Protein AF-K5VUB7-F1 (afdb_monomer_lite)

Secondary structure (DSSP, 8-state):
-------TTSHHHHHHHHHHHHHHHHHHHHHHHHHHHHHHHHHHHHHHHHHHHHHHHHHHHHHHHHHHHHS---S--HHHHHHHHHHHHHHHHHHHHHHHHHHHHHHHHHHHHHHHHHHHHHHHHHHHHHHHHHHHHHHHHHHHHHHHHHHHHHHHHHHHHHHHHHHHHHHHHHHHHH------------------------SSHHHHHHHHHHHHHHHHHHHHHHHHHHHHHHHHHHHHHHHHHHHHHHHHHHHHHHHHHHHHHHHHHHHHHHHHHHHHHHHHHHHHHHHHHHHHHHHHHHHHHHHHHHHHHHHHHHHHHHHHHHHHHHHHHHHHHHHHHHHHHHHHHHHHHHHHHHHHHHHHHHHHHHHHHHHHHHHHHHHHHHHHHT--S-HHHHHHHHHHHHHHHHHHHHHHHHS---STT-HHHHHHHHHHHHHHHHHHHHHHHHHHHHHHHHHHHHS-----TTSSHHHHTTTTTS--------PPPPPPPPP--------PPPP-----THHHHHHHHHHHHHHHTTTTHHHHHHHHHHHHHHHHHHHHHHHS-TTSHHHHHHHHHHHHHHHHHHHHHHHHHHHHHHHHHHHHHHHHHHHSTTS---HHHHHHHHHHHHHHHTT-SHHHHHHHHHHHHHHHHHHHHHHHHHHHHHHHHHHHHHHTS-PPPP------------S--------------------------------------------------PPPTTGGGT-SSPPPP----------------------PPPPPPPPP---------------------------------------------------------

Organism: Phanerochaete carnosa (strain HHB-10118-sp) (NCBI:txid650164)

Sequence (845 aa):
MSDLQIGEDHPLSLELASLRATVASYQHEAHAAAVKLQRHSLDTSRSLEQTNTLRQENARLREEIAVLKAHPDVAPHPAALQVQELTLALRRLSEKLTSTEDILLLRTTELTHARSDLHTAQLDSEAAHTLTVQAYIQIDHERQKQRELERRIRSAEEERRLADLVVQEYADLVRNLEGRNTKVSPSPLPLATRGSATDSSTTLINGLAEGKLGLHKLLVEHHAETEKLAAHATKLSDENEFLKTQLDVERKRSEADRESLAKLLLELDKCRLDDSTATKMVSRYMKFSQSTIDSLQQAMENTKTRHAATLATFNVQADHLQKALSAERRQAEKLRNTLDELSEDINREAYGRRREVALRLAFLSREESLAENLRRWLHRSRESMDRSLAGIPEQESRIRDASDRLLRDAESLLDSLNGQPNVDDSPASVARLVAAQDAVRCMAKELHEETEKRLQLQCQLAEPNDTAPILSDVALSLQETVISVSVLTLPKPPAEPSEPSALLFGPAHNPPLVATPSAGNKQALLEELSKVKFRYQELQKSFRDCNVTLKDLKKDAGSLSPTFDMSGVIRTAIDRLDDYNEDARVELEIQVADEERILIGYETLLSVAGALDEDMEESKLQEDIRAFIDGSNRAVTRAMTQFPRKLDDLQHDIASIKKALHEISTDADDAARPTTPPKHGAGWSSWTAGILGSGGASRPVSPAPSFGAVMTSPRQRQSSFSFTRRPSTLLDARSRSPSDDGPDPFASLGLRIPMPVHAMPTPALPKTGTFLSPMSMGTPLRPGPKPRASSASLFSLGLGARSSTFSFVAQSPRSPSKSALWKEEGSKDANPGRESLEESSSDIE

Foldseek 3Di:
DDDPCPDCPHPVNVVVVVVVVVVVVVVVVVVVVVVVVVVVVVVVVVVVVVVVVVVVLVVLVVVLVVLCVVLDQPPPDVVNVVVVVVVVVVVVVVVVVVVVVVVVVVVVVVVVVVVVVVVVVVVVVVVVVVVVVVVVVVVVVVVVVVVVVVVVVVVVVVVVVVVVVVVVVVVVVVVVVVPDDDDDDDDDDDDDDDDDDDDDDPDCVVVVVVVVVVVVVVVVVVVVVVVVVVVVVVVVVVVVVVVVVVVVVVVVVVVVVVVVVVVVVVVVVVVVVVVVVVVVVVVVVVVVVVVVVVSVVSSVVSVVSSVVSVVVSVVVVVVVVVVVVVVVVVVVVVVVVVVVVVVVVVVVVVVVVVVVVVVVVLVVVLVVVLVVLVVVLVVLLVVLVVVLVPDPDVRVVSVVVSVVVSVVSVVVSVCSNPDDPPQPPDCVVNVVVVVVVVVVVVVVVVVVVVVVVVVVVVVVVVPPPPVPPPPVVVVVVVVVPPPPPPDPDDDDDDDDDDDDDDDDPDPDDDDDDDDDPVLVLLVVLLVLLVVVLCVCVVLLVLLVVLLVLLVVLLVLLVPDDPPDPVSVVLNLLSVVLNVLSVVLNVVSVVVSVVSVVVSVVLNCCSPDDPSDPDPVVVVVSSVVSVCSSVLVPPVSVCNVVPSVVSSVLSVLLSVLSVVVSVVVVVVVVVVPDDDDDDDDDDDDDDDDDDDDDDDDDDDDDDDDDDDDDDDDDDDDDDDDPPPDDDPDPDDDPDDDDPPDPDPQSCVVSVHPPDGDRCPPPDPDDDDDDDDDDDDDDDDDDDDDDDDDDDDDDDDDDDDDDDDDDDDDDDDDDDDDDDDDDDDDDDDDDDDDDDDDDDDDDDDDD

Radius of gyration: 71.2 Å; chains: 1; bounding box: 166×129×243 Å

pLDDT: mean 74.66, std 23.2, range [26.59, 98.44]

Structure (mmCIF, N/CA/C/O backbone):
data_AF-K5VUB7-F1
#
_entry.id   AF-K5VUB7-F1
#
loop_
_atom_site.group_PDB
_atom_site.id
_atom_site.type_symbol
_atom_site.label_atom_id
_atom_site.label_alt_id
_atom_site.label_comp_id
_atom_site.label_asym_id
_atom_site.label_entity_id
_atom_site.label_seq_id
_atom_site.pdbx_PDB_ins_code
_atom_site.Cartn_x
_atom_site.Cartn_y
_atom_site.Cartn_z
_atom_site.occupancy
_atom_site.B_iso_or_equiv
_atom_site.auth_seq_id
_atom_site.auth_comp_id
_atom_site.auth_asym_id
_atom_site.auth_atom_id
_atom_site.pdbx_PDB_model_num
ATOM 1 N N . MET A 1 1 ? 48.656 -15.408 -86.659 1.00 42.28 1 MET A N 1
ATOM 2 C CA . MET A 1 1 ? 47.668 -15.651 -87.733 1.00 42.28 1 MET A CA 1
ATOM 3 C C . MET A 1 1 ? 47.009 -14.320 -88.021 1.00 42.28 1 MET A C 1
ATOM 5 O O . MET A 1 1 ? 46.825 -13.575 -87.071 1.00 42.28 1 MET A O 1
ATOM 9 N N . SER A 1 2 ? 46.761 -13.987 -89.284 1.00 42.25 2 SER A N 1
ATOM 10 C CA . SER A 1 2 ? 46.257 -12.661 -89.655 1.00 42.25 2 SER A CA 1
ATOM 11 C C . SER A 1 2 ? 44.779 -12.522 -89.309 1.00 42.25 2 SER A C 1
ATOM 13 O O . SER A 1 2 ? 43.996 -13.411 -89.650 1.00 42.25 2 SER A O 1
ATOM 15 N N . ASP A 1 3 ? 44.397 -11.406 -88.692 1.00 46.78 3 ASP A N 1
ATOM 16 C CA . ASP A 1 3 ? 42.992 -11.072 -88.483 1.00 46.78 3 ASP A CA 1
ATOM 17 C C . ASP A 1 3 ? 42.307 -10.857 -89.835 1.00 46.78 3 ASP A C 1
ATOM 19 O O . ASP A 1 3 ? 42.560 -9.882 -90.546 1.00 46.78 3 ASP A O 1
ATOM 23 N N . LEU A 1 4 ? 41.420 -11.785 -90.197 1.00 55.09 4 LEU A N 1
ATOM 24 C CA . LEU A 1 4 ? 40.422 -11.533 -91.225 1.00 55.09 4 LEU A CA 1
ATOM 25 C C . LEU A 1 4 ? 39.489 -10.454 -90.678 1.00 55.09 4 LEU A C 1
ATOM 27 O O . LEU A 1 4 ? 38.665 -10.732 -89.807 1.00 55.09 4 LEU A O 1
ATOM 31 N N . GLN A 1 5 ? 39.642 -9.229 -91.182 1.00 58.09 5 GLN A N 1
ATOM 32 C CA . GLN A 1 5 ? 38.781 -8.091 -90.868 1.00 58.09 5 GLN A CA 1
ATOM 33 C C . GLN A 1 5 ? 37.384 -8.314 -91.463 1.00 58.09 5 GLN A C 1
ATOM 35 O O . GLN A 1 5 ? 37.016 -7.766 -92.500 1.00 58.09 5 GLN A O 1
ATOM 40 N N . ILE A 1 6 ? 36.613 -9.168 -90.792 1.00 68.19 6 ILE A N 1
ATOM 41 C CA . ILE A 1 6 ? 35.170 -9.293 -90.957 1.00 68.19 6 ILE A CA 1
ATOM 42 C C . ILE A 1 6 ? 34.588 -7.935 -90.551 1.00 68.19 6 ILE A C 1
ATOM 44 O O . ILE A 1 6 ? 34.606 -7.589 -89.371 1.00 68.19 6 ILE A O 1
ATOM 48 N N . GLY A 1 7 ? 34.153 -7.149 -91.540 1.00 75.81 7 GLY A N 1
ATOM 49 C CA . GLY A 1 7 ? 33.590 -5.816 -91.316 1.00 75.81 7 GLY A CA 1
ATOM 50 C C . GLY A 1 7 ? 32.381 -5.865 -90.383 1.00 75.81 7 GLY A C 1
ATOM 51 O O . GLY A 1 7 ? 31.656 -6.858 -90.366 1.00 75.81 7 GLY A O 1
ATOM 52 N N . GLU A 1 8 ? 32.171 -4.802 -89.607 1.00 78.56 8 GLU A N 1
ATOM 53 C CA . GLU A 1 8 ? 31.218 -4.795 -88.486 1.00 78.56 8 GLU A CA 1
ATOM 54 C C . GLU A 1 8 ? 29.779 -5.142 -88.921 1.00 78.56 8 GLU A C 1
ATOM 56 O O . GLU A 1 8 ? 29.093 -5.881 -88.211 1.00 78.56 8 GLU A O 1
ATOM 61 N N . ASP A 1 9 ? 29.388 -4.738 -90.137 1.00 85.31 9 ASP A N 1
ATOM 62 C CA . ASP A 1 9 ? 28.100 -5.026 -90.793 1.00 85.31 9 ASP A CA 1
ATOM 63 C C . ASP A 1 9 ? 27.856 -6.508 -91.153 1.00 85.31 9 ASP A C 1
ATOM 65 O O . ASP A 1 9 ? 26.768 -6.872 -91.610 1.00 85.31 9 ASP A O 1
ATOM 69 N N . HIS A 1 10 ? 28.851 -7.390 -91.020 1.00 87.69 10 HIS A N 1
ATOM 70 C CA . HIS A 1 10 ? 28.704 -8.793 -91.403 1.00 87.69 10 HIS A CA 1
ATOM 71 C C . HIS A 1 10 ? 27.700 -9.516 -90.475 1.00 87.69 10 HIS A C 1
ATOM 73 O O . HIS A 1 10 ? 27.756 -9.361 -89.253 1.00 87.69 10 HIS A O 1
ATOM 79 N N . PRO A 1 11 ? 26.804 -10.385 -90.987 1.00 89.62 11 PRO A N 1
ATOM 80 C CA . PRO A 1 11 ? 25.784 -11.023 -90.147 1.00 89.62 11 PRO A CA 1
ATOM 81 C C . PRO A 1 11 ? 26.381 -11.821 -88.975 1.00 89.62 11 PRO A C 1
ATOM 83 O O . PRO A 1 11 ? 25.828 -11.812 -87.880 1.00 89.62 11 PRO A O 1
ATOM 86 N N . LEU A 1 12 ? 27.556 -12.443 -89.153 1.00 88.62 12 LEU A N 1
ATOM 87 C CA . LEU A 1 12 ? 28.239 -13.141 -88.054 1.00 88.62 12 LEU A CA 1
ATOM 88 C C . LEU A 1 12 ? 28.819 -12.203 -86.979 1.00 88.62 12 LEU A C 1
ATOM 90 O O . LEU A 1 12 ? 28.870 -12.612 -85.824 1.00 88.62 12 LEU A O 1
ATOM 94 N N . SER A 1 13 ? 29.257 -10.977 -87.301 1.00 88.62 13 SER A N 1
ATOM 95 C CA . SER A 1 13 ? 29.714 -10.026 -86.270 1.00 88.62 13 SER A CA 1
ATOM 96 C C . SER A 1 13 ? 28.537 -9.464 -85.479 1.00 88.62 13 SER A C 1
ATOM 98 O O . SER A 1 13 ? 28.645 -9.348 -84.260 1.00 88.62 13 SER A O 1
ATOM 100 N N . LEU A 1 14 ? 27.398 -9.215 -86.133 1.00 90.38 14 LEU A N 1
ATOM 101 C CA . LEU A 1 14 ? 26.155 -8.808 -85.471 1.00 90.38 14 LEU A CA 1
ATOM 102 C C . LEU A 1 14 ? 25.618 -9.901 -84.530 1.00 90.38 14 LEU A C 1
ATOM 104 O O . LEU A 1 14 ? 25.329 -9.615 -83.368 1.00 90.38 14 LEU A O 1
ATOM 108 N N . GLU A 1 15 ? 25.570 -11.162 -84.972 1.00 95.00 15 GLU A N 1
ATOM 109 C CA . GLU A 1 15 ? 25.173 -12.290 -84.112 1.00 95.00 15 GLU A CA 1
ATOM 110 C C . GLU A 1 15 ? 26.162 -12.516 -82.956 1.00 95.00 15 GLU A C 1
ATOM 112 O O . GLU A 1 15 ? 25.753 -12.712 -81.812 1.00 95.00 15 GLU A O 1
ATOM 117 N N . LEU A 1 16 ? 27.477 -12.411 -83.192 1.00 92.19 16 LEU A N 1
ATOM 118 C CA . LEU A 1 16 ? 28.473 -12.505 -82.116 1.00 92.19 16 LEU A CA 1
ATOM 119 C C . LEU A 1 16 ? 28.402 -11.323 -81.134 1.00 92.19 16 LEU A C 1
ATOM 121 O O . LEU A 1 16 ? 28.660 -11.514 -79.944 1.00 92.19 16 LEU A O 1
ATOM 125 N N . ALA A 1 17 ? 28.037 -10.121 -81.584 1.00 91.75 17 ALA A N 1
ATOM 126 C CA . ALA A 1 17 ? 27.782 -8.976 -80.711 1.00 91.75 17 ALA A CA 1
ATOM 127 C C . ALA A 1 17 ? 26.505 -9.178 -79.875 1.00 91.75 17 ALA A C 1
ATOM 129 O O . ALA A 1 17 ? 26.531 -8.957 -78.664 1.00 91.75 17 ALA A O 1
ATOM 130 N N . SER A 1 18 ? 25.429 -9.683 -80.487 1.00 95.38 18 SER A N 1
ATOM 131 C CA . SER A 1 18 ? 24.176 -10.064 -79.818 1.00 95.38 18 SER A CA 1
ATOM 132 C C . SER A 1 18 ? 24.398 -11.146 -78.750 1.00 95.38 18 SER A C 1
ATOM 134 O O . SER A 1 18 ? 23.978 -11.001 -77.598 1.00 95.38 18 SER A O 1
ATOM 136 N N . LEU A 1 19 ? 25.160 -12.194 -79.079 1.00 96.50 19 LEU A N 1
ATOM 137 C CA . LEU A 1 19 ? 25.552 -13.249 -78.141 1.00 96.50 19 LEU A CA 1
ATOM 138 C C . LEU A 1 19 ? 26.432 -12.714 -76.999 1.00 96.50 19 LEU A C 1
ATOM 140 O O . LEU A 1 19 ? 26.233 -13.087 -75.846 1.00 96.50 19 LEU A O 1
ATOM 144 N N . ARG A 1 20 ? 27.363 -11.789 -77.268 1.00 96.38 20 ARG A N 1
ATOM 145 C CA . ARG A 1 20 ? 28.150 -11.125 -76.209 1.00 96.38 20 ARG A CA 1
ATOM 146 C C . ARG A 1 20 ? 27.273 -10.264 -75.293 1.00 96.38 20 ARG A C 1
ATOM 148 O O . ARG A 1 20 ? 27.436 -10.330 -74.077 1.00 96.38 20 ARG A O 1
ATOM 155 N N . ALA A 1 21 ? 26.328 -9.504 -75.846 1.00 95.69 21 ALA A N 1
ATOM 156 C CA . ALA A 1 21 ? 25.411 -8.659 -75.080 1.00 95.69 21 ALA A CA 1
ATOM 157 C C . ALA A 1 21 ? 24.442 -9.478 -74.207 1.00 95.69 21 ALA A C 1
ATOM 159 O O . ALA A 1 21 ? 24.216 -9.141 -73.042 1.00 95.69 21 ALA A O 1
ATOM 160 N N . THR A 1 22 ? 23.911 -10.585 -74.730 1.00 97.06 22 THR A N 1
ATOM 161 C CA . THR A 1 22 ? 23.039 -11.499 -73.971 1.00 97.06 22 THR A CA 1
ATOM 162 C C . THR A 1 22 ? 23.809 -12.269 -72.897 1.00 97.06 22 THR A C 1
ATOM 164 O O . THR A 1 22 ? 23.319 -12.370 -71.774 1.00 97.06 22 THR A O 1
ATOM 167 N N . VAL A 1 23 ? 25.044 -12.714 -73.165 1.00 96.94 23 VAL A N 1
ATOM 168 C CA . VAL A 1 23 ? 25.925 -13.309 -72.139 1.00 96.94 23 VAL A CA 1
ATOM 169 C C . VAL A 1 23 ? 26.268 -12.306 -71.032 1.00 96.94 23 VAL A C 1
ATOM 171 O O . VAL A 1 23 ? 26.179 -12.664 -69.860 1.00 96.94 23 VAL A O 1
ATOM 174 N N . ALA A 1 24 ? 26.597 -11.053 -71.362 1.00 94.81 24 ALA A N 1
ATOM 175 C CA . ALA A 1 24 ? 26.851 -10.011 -70.361 1.00 94.81 24 ALA A CA 1
ATOM 176 C C . ALA A 1 24 ? 25.600 -9.717 -69.511 1.00 94.81 24 ALA A C 1
ATOM 178 O O . ALA A 1 24 ? 25.682 -9.604 -68.287 1.00 94.81 24 ALA A O 1
ATOM 179 N N . SER A 1 25 ? 24.424 -9.674 -70.148 1.00 95.69 25 SER A N 1
ATOM 180 C CA . SER A 1 25 ? 23.132 -9.487 -69.470 1.00 95.69 25 SER A CA 1
ATOM 181 C C . SER A 1 25 ? 22.821 -10.649 -68.516 1.00 95.69 25 SER A C 1
ATOM 183 O O . SER A 1 25 ? 22.477 -10.411 -67.360 1.00 95.69 25 SER A O 1
ATOM 185 N N . TYR A 1 26 ? 23.028 -11.898 -68.953 1.00 97.38 26 TYR A N 1
ATOM 186 C CA . TYR A 1 26 ? 22.880 -13.094 -68.118 1.00 97.38 26 TYR A CA 1
ATOM 187 C C . TYR A 1 26 ? 23.882 -13.123 -66.955 1.00 97.38 26 TYR A C 1
ATOM 189 O O . TYR A 1 26 ? 23.515 -13.480 -65.839 1.00 97.38 26 TYR A O 1
ATOM 197 N N . GLN A 1 27 ? 25.133 -12.701 -67.171 1.00 96.25 27 GLN A N 1
ATOM 198 C CA . GLN A 1 27 ? 26.123 -12.560 -66.097 1.00 96.25 27 GLN A CA 1
ATOM 199 C C . GLN A 1 27 ? 25.678 -11.519 -65.059 1.00 96.25 27 GLN A C 1
ATOM 201 O O . GLN A 1 27 ? 25.719 -11.798 -63.861 1.00 96.25 27 GLN A O 1
ATOM 206 N N . HIS A 1 28 ? 25.207 -10.344 -65.488 1.00 96.31 28 HIS A N 1
ATOM 207 C CA . HIS A 1 28 ? 24.678 -9.324 -64.579 1.00 96.31 28 HIS A CA 1
ATOM 208 C C . HIS A 1 28 ? 23.433 -9.803 -63.816 1.00 96.31 28 HIS A C 1
ATOM 210 O O . HIS A 1 28 ? 23.344 -9.579 -62.608 1.00 96.31 28 HIS A O 1
ATOM 216 N N . GLU A 1 29 ? 22.505 -10.506 -64.470 1.00 96.69 29 GLU A N 1
ATOM 217 C CA . GLU A 1 29 ? 21.329 -11.078 -63.807 1.00 96.69 29 GLU A CA 1
ATOM 218 C C . GLU A 1 29 ? 21.710 -12.184 -62.810 1.00 96.69 29 GLU A C 1
ATOM 220 O O . GLU A 1 29 ? 21.229 -12.170 -61.677 1.00 96.69 29 GLU A O 1
ATOM 225 N N . ALA A 1 30 ? 22.634 -13.080 -63.169 1.00 96.25 30 ALA A N 1
ATOM 226 C CA . ALA A 1 30 ? 23.143 -14.124 -62.283 1.00 96.25 30 ALA A CA 1
ATOM 227 C C . ALA A 1 30 ? 23.872 -13.542 -61.057 1.00 96.25 30 ALA A C 1
ATOM 229 O O . ALA A 1 30 ? 23.630 -13.984 -59.932 1.00 96.25 30 ALA A O 1
ATOM 230 N N . HIS A 1 31 ? 24.701 -12.506 -61.234 1.00 96.56 31 HIS A N 1
ATOM 231 C CA . HIS A 1 31 ? 25.320 -11.787 -60.115 1.00 96.56 31 HIS A CA 1
ATOM 232 C C . HIS A 1 31 ? 24.272 -11.082 -59.239 1.00 96.56 31 HIS A C 1
ATOM 234 O O . HIS A 1 31 ? 24.326 -11.192 -58.013 1.00 96.56 31 HIS A O 1
ATOM 240 N N . ALA A 1 32 ? 23.274 -10.420 -59.833 1.00 96.56 32 ALA A N 1
ATOM 241 C CA . ALA A 1 32 ? 22.189 -9.787 -59.084 1.00 96.56 32 ALA A CA 1
ATOM 242 C C . ALA A 1 32 ? 21.328 -10.813 -58.320 1.00 96.56 32 ALA A C 1
ATOM 244 O O . ALA A 1 32 ? 20.902 -10.543 -57.195 1.00 96.56 32 ALA A O 1
ATOM 245 N N . ALA A 1 33 ? 21.089 -11.996 -58.891 1.00 96.69 33 ALA A N 1
ATOM 246 C CA . ALA A 1 33 ? 20.405 -13.106 -58.234 1.00 96.69 33 ALA A CA 1
ATOM 247 C C . ALA A 1 33 ? 21.235 -13.685 -57.076 1.00 96.69 33 ALA A C 1
ATOM 249 O O . ALA A 1 33 ? 20.691 -13.906 -55.994 1.00 96.69 33 ALA A O 1
ATOM 250 N N . ALA A 1 34 ? 22.549 -13.851 -57.255 1.00 96.94 34 ALA A N 1
ATOM 251 C CA . ALA A 1 34 ? 23.456 -14.303 -56.200 1.00 96.94 34 ALA A CA 1
ATOM 252 C C . ALA A 1 34 ? 23.497 -13.323 -55.013 1.00 96.94 34 ALA A C 1
ATOM 254 O O . ALA A 1 34 ? 23.373 -13.752 -53.867 1.00 96.94 34 ALA A O 1
ATOM 255 N N . VAL A 1 35 ? 23.577 -12.011 -55.268 1.00 95.94 35 VAL A N 1
ATOM 256 C CA . VAL A 1 35 ? 23.535 -10.975 -54.215 1.00 95.94 35 VAL A CA 1
ATOM 257 C C . VAL A 1 35 ? 22.174 -10.945 -53.504 1.00 95.94 35 VAL A C 1
ATOM 259 O O . VAL A 1 35 ? 22.126 -10.839 -52.278 1.00 95.94 35 VAL A O 1
ATOM 262 N N . LYS A 1 36 ? 21.057 -11.110 -54.231 1.00 96.94 36 LYS A N 1
ATOM 263 C CA . LYS A 1 36 ? 19.721 -11.270 -53.619 1.00 96.94 36 LYS A CA 1
ATOM 264 C C . LYS A 1 36 ? 19.658 -12.507 -52.716 1.00 96.94 36 LYS A C 1
ATOM 266 O O . LYS A 1 36 ? 19.146 -12.412 -51.604 1.00 96.94 36 LYS A O 1
ATOM 271 N N . LEU A 1 37 ? 20.202 -13.644 -53.156 1.00 96.44 37 LEU A N 1
ATOM 272 C CA . LEU A 1 37 ? 20.233 -14.886 -52.377 1.00 96.44 37 LEU A CA 1
ATOM 273 C C . LEU A 1 37 ? 21.101 -14.737 -51.119 1.00 96.44 37 LEU A C 1
ATOM 275 O O . LEU A 1 37 ? 20.650 -15.092 -50.034 1.00 96.44 37 LEU A O 1
ATOM 279 N N . GLN A 1 38 ? 22.293 -14.140 -51.231 1.00 96.69 38 GLN A N 1
ATOM 280 C CA . GLN A 1 38 ? 23.149 -13.817 -50.082 1.00 96.69 38 GLN A CA 1
ATOM 281 C C . GLN A 1 38 ? 22.426 -12.916 -49.074 1.00 96.69 38 GLN A C 1
ATOM 283 O O . GLN A 1 38 ? 22.418 -13.217 -47.881 1.00 96.69 38 GLN A O 1
ATOM 288 N N . ARG A 1 39 ? 21.750 -11.858 -49.544 1.00 96.06 39 ARG A N 1
ATOM 289 C CA . ARG A 1 39 ? 20.938 -10.990 -48.684 1.00 96.06 39 ARG A CA 1
ATOM 290 C C . ARG A 1 39 ? 19.824 -11.766 -47.978 1.00 96.06 39 ARG A C 1
ATOM 292 O O . ARG A 1 39 ? 19.716 -11.669 -46.762 1.00 96.06 39 ARG A O 1
ATOM 299 N N . HIS A 1 40 ? 19.042 -12.569 -48.699 1.00 96.62 40 HIS A N 1
ATOM 300 C CA . HIS A 1 40 ? 17.997 -13.394 -48.086 1.00 96.62 40 HIS A CA 1
ATOM 301 C C . HIS A 1 40 ? 18.565 -14.425 -47.094 1.00 96.62 40 HIS A C 1
ATOM 303 O O . HIS A 1 40 ? 17.948 -14.677 -46.061 1.00 96.62 40 HIS A O 1
ATOM 309 N N . SER A 1 41 ? 19.754 -14.978 -47.343 1.00 96.88 41 SER A N 1
ATOM 310 C CA . SER A 1 41 ? 20.451 -15.855 -46.393 1.00 96.88 41 SER A CA 1
ATOM 311 C C . SER A 1 41 ? 20.817 -15.124 -45.094 1.00 96.88 41 SER A C 1
ATOM 313 O O . SER A 1 41 ? 20.614 -15.664 -44.010 1.00 96.88 41 SER A O 1
ATOM 315 N N . LEU A 1 42 ? 21.312 -13.885 -45.178 1.00 95.19 42 LEU A N 1
ATOM 316 C CA . LEU A 1 42 ? 21.624 -13.062 -44.003 1.00 95.19 42 LEU A CA 1
ATOM 317 C C . LEU A 1 42 ? 20.354 -12.618 -43.257 1.00 95.19 42 LEU A C 1
ATOM 319 O O . LEU A 1 42 ? 20.281 -12.757 -42.036 1.00 95.19 42 LEU A O 1
ATOM 323 N N . ASP A 1 43 ? 19.332 -12.155 -43.984 1.00 94.19 43 ASP A N 1
ATOM 324 C CA . ASP A 1 43 ? 18.040 -11.747 -43.417 1.00 94.19 43 ASP A CA 1
ATOM 325 C C . ASP A 1 43 ? 17.345 -12.932 -42.703 1.00 94.19 43 ASP A C 1
ATOM 327 O O . ASP A 1 43 ? 16.768 -12.762 -41.625 1.00 94.19 43 ASP A O 1
ATOM 331 N N . THR A 1 44 ? 17.447 -14.156 -43.244 1.00 96.44 44 THR A N 1
ATOM 332 C CA . THR A 1 44 ? 16.922 -15.372 -42.591 1.00 96.44 44 THR A CA 1
ATOM 333 C C . THR A 1 44 ? 17.759 -15.828 -41.394 1.00 96.44 44 THR A C 1
ATOM 335 O O . THR A 1 44 ? 17.158 -16.205 -40.390 1.00 96.44 44 THR A O 1
ATOM 338 N N . SER A 1 45 ? 19.097 -15.734 -41.427 1.00 95.94 45 SER A N 1
ATOM 339 C CA . SER A 1 45 ? 19.943 -16.011 -40.247 1.00 95.94 45 SER A CA 1
ATOM 340 C C . SER A 1 45 ? 19.573 -15.088 -39.086 1.00 95.94 45 SER A C 1
ATOM 342 O O . SER A 1 45 ? 19.188 -15.560 -38.016 1.00 95.94 45 SER A O 1
ATOM 344 N N . ARG A 1 46 ? 19.531 -13.773 -39.343 1.00 93.00 46 ARG A N 1
ATOM 345 C CA . ARG A 1 46 ? 19.140 -12.755 -38.359 1.00 93.00 46 ARG A CA 1
ATOM 346 C C . ARG A 1 46 ? 17.737 -13.000 -37.794 1.00 93.00 46 ARG A C 1
ATOM 348 O O . ARG A 1 46 ? 17.511 -12.834 -36.596 1.00 93.00 46 ARG A O 1
ATOM 355 N N . SER A 1 47 ? 16.791 -13.419 -38.637 1.00 93.62 47 SER A N 1
ATOM 356 C CA . SER A 1 47 ? 15.442 -13.784 -38.194 1.00 93.62 47 SER A CA 1
ATOM 357 C C . SER A 1 47 ? 15.446 -15.035 -37.304 1.00 93.62 47 SER A C 1
ATOM 359 O O . SER A 1 47 ? 14.815 -15.036 -36.246 1.00 93.62 47 SER A O 1
ATOM 361 N N . LEU A 1 48 ? 16.196 -16.081 -37.667 1.00 95.81 48 LEU A N 1
ATOM 362 C CA . LEU A 1 48 ? 16.332 -17.294 -36.856 1.00 95.81 48 LEU A CA 1
ATOM 363 C C . LEU A 1 48 ? 16.979 -16.997 -35.497 1.00 95.81 48 LEU A C 1
ATOM 365 O O . LEU A 1 48 ? 16.446 -17.428 -34.473 1.00 95.81 48 LEU A O 1
ATOM 369 N N . GLU A 1 49 ? 18.052 -16.208 -35.473 1.00 91.69 49 GLU A N 1
ATOM 370 C CA . GLU A 1 49 ? 18.710 -15.707 -34.261 1.00 91.69 49 GLU A CA 1
ATOM 371 C C . GLU A 1 49 ? 17.715 -14.970 -33.349 1.00 91.69 49 GLU A C 1
ATOM 373 O O . GLU A 1 49 ? 17.576 -15.335 -32.180 1.00 91.69 49 GLU A O 1
ATOM 378 N N . GLN A 1 50 ? 16.930 -14.034 -33.896 1.00 92.56 50 GLN A N 1
ATOM 379 C CA . GLN A 1 50 ? 15.885 -13.321 -33.151 1.00 92.56 50 GLN A CA 1
ATOM 380 C C . GLN A 1 50 ? 14.780 -14.259 -32.630 1.00 92.56 50 GLN A C 1
ATOM 382 O O . GLN A 1 50 ? 14.306 -14.098 -31.506 1.00 92.56 50 GLN A O 1
ATOM 387 N N . THR A 1 51 ? 14.368 -15.282 -33.392 1.00 95.69 51 THR A N 1
ATOM 388 C CA . THR A 1 51 ? 13.419 -16.278 -32.855 1.00 95.69 51 THR A CA 1
ATOM 389 C C . THR A 1 51 ? 14.029 -17.121 -31.734 1.00 95.69 51 THR A C 1
ATOM 391 O O . THR A 1 51 ? 13.294 -17.610 -30.878 1.00 95.69 51 THR A O 1
ATOM 394 N N . ASN A 1 52 ? 15.353 -17.292 -31.703 1.00 95.38 52 ASN A N 1
ATOM 395 C CA . ASN A 1 52 ? 16.042 -18.064 -30.673 1.00 95.38 52 ASN A CA 1
ATOM 396 C C . ASN A 1 52 ? 16.257 -17.269 -29.379 1.00 95.38 52 ASN A C 1
ATOM 398 O O . ASN A 1 52 ? 16.059 -17.847 -28.310 1.00 95.38 52 ASN A O 1
ATOM 402 N N . THR A 1 53 ? 16.556 -15.965 -29.434 1.00 90.38 53 THR A N 1
ATOM 403 C CA . THR A 1 53 ? 16.573 -15.115 -28.225 1.00 90.38 53 THR A CA 1
ATOM 404 C C . THR A 1 53 ? 15.182 -15.045 -27.593 1.00 90.38 53 THR A C 1
ATOM 406 O O . THR A 1 53 ? 15.019 -15.413 -26.429 1.00 90.38 53 THR A O 1
ATOM 409 N N . LEU A 1 54 ? 14.148 -14.753 -28.392 1.00 92.06 54 LEU A N 1
ATOM 410 C CA . LEU A 1 54 ? 12.754 -14.714 -27.934 1.00 92.06 54 LEU A CA 1
ATOM 411 C C . LEU A 1 54 ? 12.280 -16.059 -27.349 1.00 92.06 54 LEU A C 1
ATOM 413 O O . LEU A 1 54 ? 11.496 -16.069 -26.397 1.00 92.06 54 LEU A O 1
ATOM 417 N N . ARG A 1 55 ? 12.754 -17.206 -27.868 1.00 96.00 55 ARG A N 1
ATOM 418 C CA . ARG A 1 55 ? 12.499 -18.536 -27.272 1.00 96.00 55 ARG A CA 1
ATOM 419 C C . ARG A 1 55 ? 13.150 -18.688 -25.895 1.00 96.00 55 ARG A C 1
ATOM 421 O O . ARG A 1 55 ? 12.491 -19.201 -24.995 1.00 96.00 55 ARG A O 1
ATOM 428 N N . GLN A 1 56 ? 14.401 -18.255 -25.725 1.00 94.12 56 GLN A N 1
ATOM 429 C CA . GLN A 1 56 ? 15.122 -18.332 -24.446 1.00 94.12 56 GLN A CA 1
ATOM 430 C C . GLN A 1 56 ? 14.502 -17.412 -23.385 1.00 94.12 56 GLN A C 1
ATOM 432 O O . GLN A 1 56 ? 14.314 -17.827 -22.243 1.00 94.12 56 GLN A O 1
ATOM 437 N N . GLU A 1 57 ? 14.106 -16.197 -23.762 1.00 91.75 57 GLU A N 1
ATOM 438 C CA . GLU A 1 57 ? 13.357 -15.275 -22.898 1.00 91.75 57 GLU A CA 1
ATOM 439 C C . GLU A 1 57 ? 12.007 -15.873 -22.476 1.00 91.75 57 GLU A C 1
ATOM 441 O O . GLU A 1 57 ? 11.678 -15.897 -21.293 1.00 91.75 57 GLU A O 1
ATOM 446 N N . ASN A 1 58 ? 11.254 -16.451 -23.420 1.00 93.50 58 ASN A N 1
ATOM 447 C CA . ASN A 1 58 ? 9.992 -17.137 -23.126 1.00 93.50 58 ASN A CA 1
ATOM 448 C C . ASN A 1 58 ? 10.159 -18.426 -22.299 1.00 93.50 58 ASN A C 1
ATOM 450 O O . ASN A 1 58 ? 9.170 -18.906 -21.744 1.00 93.50 58 ASN A O 1
ATOM 454 N N . ALA A 1 59 ? 11.350 -19.026 -22.235 1.00 95.50 59 ALA A N 1
ATOM 455 C CA . ALA A 1 59 ? 11.637 -20.122 -21.310 1.00 95.50 59 ALA A CA 1
ATOM 456 C C . ALA A 1 59 ? 11.839 -19.573 -19.889 1.00 95.50 59 ALA A C 1
ATOM 458 O O . ALA A 1 59 ? 11.069 -19.916 -18.993 1.00 95.50 59 ALA A O 1
ATOM 459 N N . ARG A 1 60 ? 12.757 -18.611 -19.724 1.00 92.75 60 ARG A N 1
ATOM 460 C CA . ARG A 1 60 ? 13.070 -17.961 -18.437 1.00 92.75 60 ARG A CA 1
ATOM 461 C C . ARG A 1 60 ? 11.845 -17.324 -17.781 1.00 92.75 60 ARG A C 1
ATOM 463 O O . ARG A 1 60 ? 11.572 -17.569 -16.614 1.00 92.75 60 ARG A O 1
ATOM 470 N N . LEU A 1 61 ? 11.034 -16.589 -18.545 1.00 92.00 61 LEU A N 1
ATOM 471 C CA . LEU A 1 61 ? 9.795 -15.990 -18.030 1.00 92.00 61 LEU A CA 1
ATOM 472 C C . LEU A 1 61 ? 8.757 -17.045 -17.605 1.00 92.00 61 LEU A C 1
ATOM 474 O O . LEU A 1 61 ? 7.934 -16.773 -16.736 1.00 92.00 61 LEU A O 1
ATOM 478 N N . ARG A 1 62 ? 8.774 -18.260 -18.176 1.00 95.50 62 ARG A N 1
ATOM 479 C CA . ARG A 1 62 ? 7.915 -19.367 -17.712 1.00 95.50 62 ARG A CA 1
ATOM 480 C C . ARG A 1 62 ? 8.461 -20.034 -16.455 1.00 95.50 62 ARG A C 1
ATOM 482 O O . ARG A 1 62 ? 7.656 -20.424 -15.617 1.00 95.50 62 ARG A O 1
ATOM 489 N N . GLU A 1 63 ? 9.779 -20.144 -16.322 1.00 95.69 63 GLU A N 1
ATOM 490 C CA . GLU A 1 63 ? 10.452 -20.615 -15.106 1.00 95.69 63 GLU A CA 1
ATOM 491 C C . GLU A 1 63 ? 10.169 -19.656 -13.938 1.00 95.69 63 GLU A C 1
ATOM 493 O O . GLU A 1 63 ? 9.687 -20.087 -12.893 1.00 95.69 63 GLU A O 1
ATOM 498 N N . GLU A 1 64 ? 10.320 -18.346 -14.150 1.00 92.88 64 GLU A N 1
ATOM 499 C CA . GLU A 1 64 ? 9.952 -17.313 -13.177 1.00 92.88 64 GLU A CA 1
ATOM 500 C C . GLU A 1 64 ? 8.459 -17.383 -12.814 1.00 92.88 64 GLU A C 1
ATOM 502 O O . GLU A 1 64 ? 8.114 -17.498 -11.640 1.00 92.88 64 GLU A O 1
ATOM 507 N N . ILE A 1 65 ? 7.554 -17.417 -13.802 1.00 91.31 65 ILE A N 1
ATOM 508 C CA . ILE A 1 65 ? 6.107 -17.560 -13.557 1.00 91.31 65 ILE A CA 1
ATOM 509 C C . ILE A 1 65 ? 5.771 -18.877 -12.832 1.00 91.31 65 ILE A C 1
ATOM 511 O O . ILE A 1 65 ? 4.782 -18.921 -12.098 1.00 91.31 65 ILE A O 1
ATOM 515 N N . ALA A 1 66 ? 6.557 -19.944 -12.997 1.00 95.75 66 ALA A N 1
ATOM 516 C CA . ALA A 1 66 ? 6.390 -21.174 -12.226 1.00 95.75 66 ALA A CA 1
ATOM 517 C C . ALA A 1 66 ? 6.801 -20.975 -10.757 1.00 95.75 66 ALA A C 1
ATOM 519 O O . ALA A 1 66 ? 6.035 -21.353 -9.871 1.00 95.75 66 ALA A O 1
ATOM 520 N N . VAL A 1 67 ? 7.927 -20.306 -10.479 1.00 93.62 67 VAL A N 1
ATOM 521 C CA . VAL A 1 67 ? 8.348 -19.966 -9.104 1.00 93.62 67 VAL A CA 1
ATOM 522 C C . VAL A 1 67 ? 7.351 -19.014 -8.432 1.00 93.62 67 VAL A C 1
ATOM 524 O O . VAL A 1 67 ? 6.953 -19.269 -7.296 1.00 93.62 67 VAL A O 1
ATOM 527 N N . LEU A 1 68 ? 6.871 -17.984 -9.139 1.00 88.62 68 LEU A N 1
ATOM 528 C CA . LEU A 1 68 ? 5.856 -17.028 -8.664 1.00 88.62 68 LEU A CA 1
ATOM 529 C C . LEU A 1 68 ? 4.465 -17.656 -8.435 1.00 88.62 68 LEU A C 1
ATOM 531 O O . LEU A 1 68 ? 3.618 -17.042 -7.784 1.00 88.62 68 LEU A O 1
ATOM 535 N N . LYS A 1 69 ? 4.209 -18.853 -8.984 1.00 90.81 69 LYS A N 1
ATOM 536 C CA . LYS A 1 69 ? 2.996 -19.655 -8.739 1.00 90.81 69 LYS A CA 1
ATOM 537 C C . LYS A 1 69 ? 3.181 -20.695 -7.638 1.00 90.81 69 LYS A C 1
ATOM 539 O O . LYS A 1 69 ? 2.228 -20.955 -6.913 1.00 90.81 69 LYS A O 1
ATOM 544 N N . ALA A 1 70 ? 4.370 -21.288 -7.527 1.00 92.06 70 ALA A N 1
ATOM 545 C CA . ALA A 1 70 ? 4.721 -22.207 -6.445 1.00 92.06 70 ALA A CA 1
ATOM 546 C C . ALA A 1 70 ? 4.790 -21.482 -5.090 1.00 92.06 70 ALA A C 1
ATOM 548 O O . ALA A 1 70 ? 4.362 -22.030 -4.080 1.00 92.06 70 ALA A O 1
ATOM 549 N N . HIS A 1 71 ? 5.249 -20.229 -5.106 1.00 89.38 71 HIS A N 1
ATOM 550 C CA . HIS A 1 71 ? 5.255 -19.308 -3.974 1.00 89.38 71 HIS A CA 1
ATOM 551 C C . HIS A 1 71 ? 4.223 -18.205 -4.263 1.00 89.38 71 HIS A C 1
ATOM 553 O O . HIS A 1 71 ? 4.590 -17.138 -4.777 1.00 89.38 71 HIS A O 1
ATOM 559 N N . PRO A 1 72 ? 2.916 -18.458 -4.042 1.00 84.25 72 PRO A N 1
ATOM 560 C CA . PRO A 1 72 ? 1.891 -17.431 -4.190 1.00 84.25 72 PRO A CA 1
ATOM 561 C C . PRO A 1 72 ? 2.150 -16.282 -3.211 1.00 84.25 72 PRO A C 1
ATOM 563 O O . PRO A 1 72 ? 2.858 -16.436 -2.215 1.00 84.25 72 PRO A O 1
ATOM 566 N N . ASP A 1 73 ? 1.573 -15.115 -3.489 1.00 74.94 73 ASP A N 1
ATOM 567 C CA . ASP A 1 73 ? 1.680 -13.993 -2.563 1.00 74.94 73 ASP A CA 1
ATOM 568 C C . ASP A 1 73 ? 0.765 -14.232 -1.356 1.00 74.94 73 ASP A C 1
ATOM 570 O O . ASP A 1 73 ? -0.458 -14.151 -1.471 1.00 74.94 73 ASP A O 1
ATOM 574 N N . VAL A 1 74 ? 1.364 -14.592 -0.217 1.00 66.81 74 VAL A N 1
ATOM 575 C CA . VAL A 1 74 ? 0.660 -14.825 1.060 1.00 66.81 74 VAL A CA 1
ATOM 576 C C . VAL A 1 74 ? 0.658 -13.556 1.926 1.00 66.81 74 VAL A C 1
ATOM 578 O O . VAL A 1 74 ? 0.382 -13.615 3.122 1.00 66.81 74 VAL A O 1
ATOM 581 N N . ALA A 1 75 ? 0.925 -12.384 1.333 1.00 59.84 75 ALA A N 1
ATOM 582 C CA . ALA A 1 75 ? 0.501 -11.121 1.925 1.00 59.84 75 ALA A CA 1
ATOM 583 C C . ALA A 1 75 ? -1.003 -11.226 2.259 1.00 59.84 75 ALA A C 1
ATOM 585 O O . ALA A 1 75 ? -1.794 -11.553 1.365 1.00 59.84 75 ALA A O 1
ATOM 586 N N . PRO A 1 76 ? -1.422 -11.025 3.524 1.00 54.03 76 PRO A N 1
ATOM 587 C CA . PRO A 1 76 ? -2.777 -11.343 3.949 1.00 54.03 76 PRO A CA 1
ATOM 588 C C . PRO A 1 76 ? -3.768 -10.419 3.243 1.00 54.03 76 PRO A C 1
ATOM 590 O O . PRO A 1 76 ? -3.931 -9.254 3.603 1.00 54.03 76 PRO A O 1
ATOM 593 N N . HIS A 1 77 ? -4.428 -10.955 2.213 1.00 54.50 77 HIS A N 1
ATOM 594 C CA . HIS A 1 77 ? -5.475 -10.267 1.464 1.00 54.50 77 HIS A CA 1
ATOM 595 C C . HIS A 1 77 ? -6.486 -9.681 2.465 1.00 54.50 77 HIS A C 1
ATOM 597 O O . HIS A 1 77 ? -6.866 -10.411 3.381 1.00 54.50 77 HIS A O 1
ATOM 603 N N . PRO A 1 78 ? -6.934 -8.414 2.346 1.00 59.25 78 PRO A N 1
ATOM 604 C CA . PRO A 1 78 ? -7.693 -7.737 3.405 1.00 59.25 78 PRO A CA 1
ATOM 605 C C . PRO A 1 78 ? -8.917 -8.517 3.910 1.00 59.25 78 PRO A C 1
ATOM 607 O O . PRO A 1 78 ? -9.215 -8.466 5.097 1.00 59.25 78 PRO A O 1
ATOM 610 N N . ALA A 1 79 ? -9.555 -9.334 3.064 1.00 61.91 79 ALA A N 1
ATOM 611 C CA . ALA A 1 79 ? -10.615 -10.259 3.473 1.00 61.91 79 ALA A CA 1
ATOM 612 C C . ALA A 1 79 ? -10.198 -11.261 4.579 1.00 61.91 79 ALA A C 1
ATOM 614 O O . ALA A 1 79 ? -11.015 -11.615 5.421 1.00 61.91 79 ALA A O 1
ATOM 615 N N . ALA A 1 80 ? -8.942 -11.718 4.617 1.00 63.53 80 ALA A N 1
ATOM 616 C CA . ALA A 1 80 ? -8.428 -12.623 5.649 1.00 63.53 80 ALA A CA 1
ATOM 617 C C . ALA A 1 80 ? -8.246 -11.918 7.006 1.00 63.53 80 ALA A C 1
ATOM 619 O O . ALA A 1 80 ? -8.596 -12.488 8.040 1.00 63.53 80 ALA A O 1
ATOM 620 N N . LEU A 1 81 ? -7.769 -10.667 7.000 1.00 66.69 81 LEU A N 1
ATOM 621 C CA . LEU A 1 81 ? -7.731 -9.816 8.196 1.00 66.69 81 LEU A CA 1
ATOM 622 C C . LEU A 1 81 ? -9.158 -9.523 8.679 1.00 66.69 81 LEU A C 1
ATOM 624 O O . LEU A 1 81 ? -9.482 -9.771 9.836 1.00 66.69 81 LEU A O 1
ATOM 628 N N . GLN A 1 82 ? -10.045 -9.137 7.760 1.00 73.50 82 GLN A N 1
ATOM 629 C CA . GLN A 1 82 ? -11.459 -8.878 8.024 1.00 73.50 82 GLN A CA 1
ATOM 630 C C . GLN A 1 82 ? -12.192 -10.109 8.595 1.00 73.50 82 GLN A C 1
ATOM 632 O O . GLN A 1 82 ? -13.059 -9.968 9.453 1.00 73.50 82 GLN A O 1
ATOM 637 N N . VAL A 1 83 ? -11.821 -11.333 8.198 1.00 72.38 83 VAL A N 1
ATOM 638 C CA . VAL A 1 83 ? -12.330 -12.576 8.811 1.00 72.38 83 VAL A CA 1
ATOM 639 C C . VAL A 1 83 ? -11.818 -12.765 10.245 1.00 72.38 83 VAL A C 1
ATOM 641 O O . VAL A 1 83 ? -12.594 -13.196 11.103 1.00 72.38 83 VAL A O 1
ATOM 644 N N . GLN A 1 84 ? -10.564 -12.414 10.558 1.00 72.75 84 GLN A N 1
ATOM 645 C CA . GLN A 1 84 ? -10.079 -12.422 11.947 1.00 72.75 84 GLN A CA 1
ATOM 646 C C . GLN A 1 84 ? -10.782 -11.355 12.801 1.00 72.75 84 GLN A C 1
ATOM 648 O O . GLN A 1 84 ? -11.210 -11.653 13.918 1.00 72.75 84 GLN A O 1
ATOM 653 N N . GLU A 1 85 ? -10.976 -10.148 12.267 1.00 76.06 85 GLU A N 1
ATOM 654 C CA . GLU A 1 85 ? -11.714 -9.062 12.923 1.00 76.06 85 GLU A CA 1
ATOM 655 C C . GLU A 1 85 ? -13.174 -9.440 13.188 1.00 76.06 85 GLU A C 1
ATOM 657 O O . GLU A 1 85 ? -13.647 -9.295 14.316 1.00 76.06 85 GLU A O 1
ATOM 662 N N . LEU A 1 86 ? -13.871 -10.007 12.196 1.00 80.81 86 LEU A N 1
ATOM 663 C CA . LEU A 1 86 ? -15.226 -10.542 12.355 1.00 80.81 86 LEU A CA 1
ATOM 664 C C . LEU A 1 86 ? -15.269 -11.666 13.397 1.00 80.81 86 LEU A C 1
ATOM 666 O O . LEU A 1 86 ? -16.180 -11.694 14.219 1.00 80.81 86 LEU A O 1
ATOM 670 N N . THR A 1 87 ? -14.270 -12.552 13.427 1.00 82.06 87 THR A N 1
ATOM 671 C CA . THR A 1 87 ? -14.175 -13.621 14.438 1.00 82.06 87 THR A CA 1
ATOM 672 C C . THR A 1 87 ? -13.989 -13.050 15.849 1.00 82.06 87 THR A C 1
ATOM 674 O O . THR A 1 87 ? -14.621 -13.521 16.797 1.00 82.06 87 THR A O 1
ATOM 677 N N . LEU A 1 88 ? -13.173 -12.002 16.005 1.00 80.75 88 LEU A N 1
ATOM 678 C CA . LEU A 1 88 ? -12.999 -11.282 17.272 1.00 80.75 88 LEU A CA 1
ATOM 679 C C . LEU A 1 88 ? -14.255 -10.496 17.675 1.00 80.75 88 LEU A C 1
ATOM 681 O O . LEU A 1 88 ? -14.608 -10.488 18.853 1.00 80.75 88 LEU A O 1
ATOM 685 N N . ALA A 1 89 ? -14.950 -9.866 16.728 1.00 83.44 89 ALA A N 1
ATOM 686 C CA . ALA A 1 89 ? -16.197 -9.146 16.972 1.00 83.44 89 ALA A CA 1
ATOM 687 C C . ALA A 1 89 ? -17.328 -10.095 17.401 1.00 83.44 89 ALA A C 1
ATOM 689 O O . ALA A 1 89 ? -18.008 -9.826 18.390 1.00 83.44 89 ALA A O 1
ATOM 690 N N . LEU A 1 90 ? -17.476 -11.235 16.719 1.00 85.38 90 LEU A N 1
ATOM 691 C CA . LEU A 1 90 ? -18.442 -12.285 17.053 1.00 85.38 90 LEU A CA 1
ATOM 692 C C . LEU A 1 90 ? -18.133 -12.878 18.436 1.00 85.38 90 LEU A C 1
ATOM 694 O O . LEU A 1 90 ? -19.034 -13.013 19.262 1.00 85.38 90 LEU A O 1
ATOM 698 N N . ARG A 1 91 ? -16.852 -13.120 18.751 1.00 83.31 91 ARG A N 1
ATOM 699 C CA . ARG A 1 91 ? -16.434 -13.560 20.090 1.00 83.31 91 ARG A CA 1
ATOM 700 C C . ARG A 1 91 ? -16.771 -12.531 21.178 1.00 83.31 91 ARG A C 1
ATOM 702 O O . ARG A 1 91 ? -17.419 -12.893 22.157 1.00 83.31 91 ARG A O 1
ATOM 709 N N . ARG A 1 92 ? -16.423 -11.253 20.982 1.00 85.38 92 ARG A N 1
ATOM 710 C CA . ARG A 1 92 ? -16.779 -10.150 21.899 1.00 85.38 92 ARG A CA 1
ATOM 711 C C . ARG A 1 92 ? -18.295 -9.998 22.071 1.00 85.38 92 ARG A C 1
ATOM 713 O O . ARG A 1 92 ? -18.744 -9.617 23.147 1.00 85.38 92 ARG A O 1
ATOM 720 N N . LEU A 1 93 ? -19.085 -10.290 21.034 1.00 86.62 93 LEU A N 1
ATOM 721 C CA . LEU A 1 93 ? -20.546 -10.353 21.126 1.00 86.62 93 LEU A CA 1
ATOM 722 C C . LEU A 1 93 ? -21.015 -11.539 21.972 1.00 86.62 93 LEU A C 1
ATOM 724 O O . LEU A 1 93 ? -21.872 -11.340 22.824 1.00 86.62 93 LEU A O 1
ATOM 728 N N . SER A 1 94 ? -20.439 -12.734 21.801 1.00 88.81 94 SER A N 1
ATOM 729 C CA . SER A 1 94 ? -20.788 -13.897 22.631 1.00 88.81 94 SER A CA 1
ATOM 730 C C . SER A 1 94 ? -20.420 -13.710 24.108 1.00 88.81 94 SER A C 1
ATOM 732 O O . SER A 1 94 ? -21.231 -14.025 24.968 1.00 88.81 94 SER A O 1
ATOM 734 N N . GLU A 1 95 ? -19.262 -13.113 24.409 1.00 86.69 95 GLU A N 1
ATOM 735 C CA . GLU A 1 95 ? -18.821 -12.828 25.785 1.00 86.69 95 GLU A CA 1
ATOM 736 C C . GLU A 1 95 ? -19.689 -11.736 26.449 1.00 86.69 95 GLU A C 1
ATOM 738 O O . GLU A 1 95 ? -19.974 -11.799 27.645 1.00 86.69 95 GLU A O 1
ATOM 743 N N . LYS A 1 96 ? -20.189 -10.765 25.668 1.00 87.94 96 LYS A N 1
ATOM 744 C CA . LYS A 1 96 ? -21.215 -9.815 26.130 1.00 87.94 96 LYS A CA 1
ATOM 745 C C . LYS A 1 96 ? -22.578 -10.475 26.337 1.00 87.94 96 LYS A C 1
ATOM 747 O O . LYS A 1 96 ? -23.244 -10.140 27.309 1.00 87.94 96 LYS A O 1
ATOM 752 N N . LEU A 1 97 ? -22.985 -11.386 25.450 1.00 91.69 97 LEU A N 1
ATOM 753 C CA . LEU A 1 97 ? -24.259 -12.100 25.550 1.00 91.69 97 LEU A CA 1
ATOM 754 C C . LEU A 1 97 ? -24.312 -12.922 26.842 1.00 91.69 97 LEU A C 1
ATOM 756 O O . LEU A 1 97 ? -25.214 -12.691 27.644 1.00 91.69 97 LEU A O 1
ATOM 760 N N . THR A 1 98 ? -23.307 -13.765 27.101 1.00 88.81 98 THR A N 1
ATOM 761 C CA . THR A 1 98 ? -23.238 -14.550 28.345 1.00 88.81 98 THR A CA 1
ATOM 762 C C . THR A 1 98 ? -23.216 -13.646 29.575 1.00 88.81 98 THR A C 1
ATOM 764 O O . THR A 1 98 ? -23.978 -13.871 30.504 1.00 88.81 98 THR A O 1
ATOM 767 N N . SER A 1 99 ? -22.463 -12.538 29.546 1.00 89.81 99 SER A N 1
ATOM 768 C CA . SER A 1 99 ? -22.482 -11.556 30.640 1.00 89.81 99 SER A CA 1
ATOM 769 C C . SER A 1 99 ? -23.873 -10.941 30.873 1.00 89.81 99 SER A C 1
ATOM 771 O O . SER A 1 99 ? -24.259 -10.731 32.022 1.00 89.81 99 SER A O 1
ATOM 773 N N . THR A 1 100 ? -24.659 -10.675 29.822 1.00 90.19 100 THR A N 1
ATOM 774 C CA . THR A 1 100 ? -26.051 -10.212 29.982 1.00 90.19 100 THR A CA 1
ATOM 775 C C . THR A 1 100 ? -27.012 -11.310 30.439 1.00 90.19 100 THR A C 1
ATOM 777 O O . THR A 1 100 ? -27.968 -11.001 31.149 1.00 90.19 100 THR A O 1
ATOM 780 N N . GLU A 1 101 ? -26.760 -12.573 30.086 1.00 90.38 101 GLU A N 1
ATOM 781 C CA . GLU A 1 101 ? -27.519 -13.732 30.572 1.00 90.38 101 GLU A CA 1
ATOM 782 C C . GLU A 1 101 ? -27.257 -13.966 32.069 1.00 90.38 101 GLU A C 1
ATOM 784 O O . GLU A 1 101 ? -28.213 -14.073 32.836 1.00 90.38 101 GLU A O 1
ATOM 789 N N . ASP A 1 102 ? -25.998 -13.913 32.515 1.00 86.06 102 ASP A N 1
ATOM 790 C CA . ASP A 1 102 ? -25.608 -14.007 33.930 1.00 86.06 102 ASP A CA 1
ATOM 791 C C . ASP A 1 102 ? -26.233 -12.879 34.772 1.00 86.06 102 ASP A C 1
ATOM 793 O O . ASP A 1 102 ? -26.787 -13.121 35.848 1.00 86.06 102 ASP A O 1
ATOM 797 N N . ILE A 1 103 ? -26.216 -11.638 34.266 1.00 87.50 103 ILE A N 1
ATOM 798 C CA . ILE A 1 103 ? -26.865 -10.490 34.923 1.00 87.50 103 ILE A CA 1
ATOM 799 C C . ILE A 1 103 ? -28.390 -10.674 34.983 1.00 87.50 103 ILE A C 1
ATOM 801 O O . ILE A 1 103 ? -29.002 -10.338 35.998 1.00 87.50 103 ILE A O 1
ATOM 805 N N . LEU A 1 104 ? -29.022 -11.219 33.937 1.00 90.88 104 LEU A N 1
ATOM 806 C CA . LEU A 1 104 ? -30.458 -11.519 33.944 1.00 90.88 104 LEU A CA 1
ATOM 807 C C . LEU A 1 104 ? -30.814 -12.628 34.939 1.00 90.88 104 LEU A C 1
ATOM 809 O O . LEU A 1 104 ? -31.817 -12.503 35.643 1.00 90.88 104 LEU A O 1
ATOM 813 N N . LEU A 1 105 ? -29.998 -13.680 35.038 1.00 90.94 105 LEU A N 1
ATOM 814 C CA . LEU A 1 105 ? -30.166 -14.739 36.033 1.00 90.94 105 LEU A CA 1
ATOM 815 C C . LEU A 1 105 ? -30.047 -14.174 37.454 1.00 90.94 105 LEU A C 1
ATOM 817 O O . LEU A 1 105 ? -30.939 -14.407 38.267 1.00 90.94 105 LEU A O 1
ATOM 821 N N . LEU A 1 106 ? -29.028 -13.352 37.723 1.00 90.31 106 LEU A N 1
ATOM 822 C CA . LEU A 1 106 ? -28.825 -12.693 39.017 1.00 90.31 106 LEU A CA 1
ATOM 823 C C . LEU A 1 106 ? -29.987 -11.752 39.382 1.00 90.31 106 LEU A C 1
ATOM 825 O O . LEU A 1 106 ? -30.518 -11.826 40.487 1.00 90.31 106 LEU A O 1
ATOM 829 N N . ARG A 1 107 ? -30.465 -10.915 38.451 1.00 88.94 107 ARG A N 1
ATOM 830 C CA . ARG A 1 107 ? -31.658 -10.078 38.694 1.00 88.94 107 ARG A CA 1
ATOM 831 C C . ARG A 1 107 ? -32.935 -10.904 38.875 1.00 88.94 107 ARG A C 1
ATOM 833 O O . ARG A 1 107 ? -33.851 -10.469 39.570 1.00 88.94 107 ARG A O 1
ATOM 840 N N . THR A 1 108 ? -33.009 -12.096 38.281 1.00 92.12 108 THR A N 1
ATOM 841 C CA . THR A 1 108 ? -34.139 -13.015 38.475 1.00 92.12 108 THR A CA 1
ATOM 842 C C . THR A 1 108 ? -34.100 -13.657 39.863 1.00 92.12 108 THR A C 1
ATOM 844 O O . THR A 1 108 ? -35.145 -13.719 40.512 1.00 92.12 108 THR A O 1
ATOM 847 N N . THR A 1 109 ? -32.929 -14.076 40.360 1.00 90.81 109 THR A N 1
ATOM 848 C CA . THR A 1 109 ? -32.800 -14.645 41.713 1.00 90.81 109 THR A CA 1
ATOM 849 C C . THR A 1 109 ? -33.027 -13.594 42.802 1.00 90.81 109 THR A C 1
ATOM 851 O O . THR A 1 109 ? -33.773 -13.859 43.748 1.00 90.81 109 THR A O 1
ATOM 854 N N . GLU A 1 110 ? -32.509 -12.373 42.631 1.00 88.00 110 GLU A N 1
ATOM 855 C CA . GLU A 1 110 ? -32.848 -11.219 43.478 1.00 88.00 110 GLU A CA 1
ATOM 856 C C . GLU A 1 110 ? -34.364 -10.964 43.522 1.00 88.00 110 GLU A C 1
ATOM 858 O O . GLU A 1 110 ? -34.930 -10.799 44.601 1.00 88.00 110 GLU A O 1
ATOM 863 N N . LEU A 1 111 ? -35.052 -10.980 42.371 1.00 90.19 111 LEU A N 1
ATOM 864 C CA . LEU A 1 111 ? -36.508 -10.811 42.319 1.00 90.19 111 LEU A CA 1
ATOM 865 C C . LEU A 1 111 ? -37.275 -11.971 42.966 1.00 90.19 111 LEU A C 1
ATOM 867 O O . LEU A 1 111 ? -38.376 -11.744 43.468 1.00 90.19 111 LEU A O 1
ATOM 871 N N . THR A 1 112 ? -36.742 -13.197 42.975 1.00 90.88 112 THR A N 1
ATOM 872 C CA . THR A 1 112 ? -37.356 -14.293 43.742 1.00 90.88 112 THR A CA 1
ATOM 873 C C . THR A 1 112 ? -37.159 -14.131 45.247 1.00 90.88 112 THR A C 1
ATOM 875 O O . THR A 1 112 ? -38.122 -14.354 45.977 1.00 90.88 112 THR A O 1
ATOM 878 N N . HIS A 1 113 ? -35.997 -13.649 45.706 1.00 88.94 113 HIS A N 1
ATOM 879 C CA . HIS A 1 113 ? -35.772 -13.319 47.118 1.00 88.94 113 HIS A CA 1
ATOM 880 C C . HIS A 1 113 ? -36.648 -12.146 47.577 1.00 88.94 113 HIS A C 1
ATOM 882 O O . HIS A 1 113 ? -37.438 -12.285 48.502 1.00 88.94 113 HIS A O 1
ATOM 888 N N . ALA A 1 114 ? -36.662 -11.029 46.848 1.00 88.38 114 ALA A N 1
ATOM 889 C CA . ALA A 1 114 ? -37.536 -9.898 47.172 1.00 88.38 114 ALA A CA 1
ATOM 890 C C . ALA A 1 114 ? -39.037 -10.276 47.204 1.00 88.38 114 ALA A C 1
ATOM 892 O O . ALA A 1 114 ? -39.831 -9.609 47.865 1.00 88.38 114 ALA A O 1
ATOM 893 N N . ARG A 1 115 ? -39.442 -11.353 46.510 1.00 91.06 115 ARG A N 1
ATOM 894 C CA . ARG A 1 115 ? -40.796 -11.925 46.583 1.00 91.06 115 ARG A CA 1
ATOM 895 C C . ARG A 1 115 ? -41.006 -12.867 47.771 1.00 91.06 115 ARG A C 1
ATOM 897 O O . ARG A 1 115 ? -42.099 -12.829 48.330 1.00 91.06 115 ARG A O 1
ATOM 904 N N . SER A 1 116 ? -40.022 -13.681 48.169 1.00 90.50 116 SER A N 1
ATOM 905 C CA . SER A 1 116 ? -40.120 -14.454 49.419 1.00 90.50 116 SER A CA 1
ATOM 906 C C . SER A 1 116 ? -40.197 -13.528 50.625 1.00 90.50 116 SER A C 1
ATOM 908 O O . SER A 1 116 ? -41.046 -13.723 51.487 1.00 90.50 116 SER A O 1
ATOM 910 N N . ASP A 1 117 ? -39.382 -12.478 50.627 1.00 89.06 117 ASP A N 1
ATOM 911 C CA . ASP A 1 117 ? -39.219 -11.567 51.760 1.00 89.06 117 ASP A CA 1
ATOM 912 C C . ASP A 1 117 ? -40.439 -10.637 51.905 1.00 89.06 117 ASP A C 1
ATOM 914 O O . ASP A 1 117 ? -40.862 -10.298 53.009 1.00 89.06 117 ASP A O 1
ATOM 918 N N . LEU A 1 118 ? -41.080 -10.283 50.783 1.00 92.00 118 LEU A N 1
ATOM 919 C CA . LEU A 1 118 ? -42.386 -9.621 50.784 1.00 92.00 118 LEU A CA 1
ATOM 920 C C . LEU A 1 118 ? -43.496 -10.553 51.298 1.00 92.00 118 LEU A C 1
ATOM 922 O O . LEU A 1 118 ? -44.384 -10.093 52.014 1.00 92.00 118 LEU A O 1
ATOM 926 N N . HIS A 1 119 ? -43.453 -11.849 50.971 1.00 92.06 119 HIS A N 1
ATOM 927 C CA . HIS A 1 119 ? -44.440 -12.819 51.452 1.00 92.06 119 HIS A CA 1
ATOM 928 C C . HIS A 1 119 ? -44.281 -13.106 52.955 1.00 92.06 119 HIS A C 1
ATOM 930 O O . HIS A 1 119 ? -45.291 -13.190 53.657 1.00 92.06 119 HIS A O 1
ATOM 936 N N . THR A 1 120 ? -43.057 -13.216 53.482 1.00 91.62 120 THR A N 1
ATOM 937 C CA . THR A 1 120 ? -42.838 -13.359 54.932 1.00 91.62 120 THR A CA 1
ATOM 938 C C . THR A 1 120 ? -43.278 -12.102 55.676 1.00 91.62 120 THR A C 1
ATOM 940 O O . THR A 1 120 ? -44.062 -12.216 56.611 1.00 91.62 120 THR A O 1
ATOM 943 N N . ALA A 1 121 ? -42.928 -10.906 55.190 1.00 88.50 121 ALA A N 1
ATOM 944 C CA . ALA A 1 121 ? -43.403 -9.648 55.774 1.00 88.50 121 ALA A CA 1
ATOM 945 C C . ALA A 1 121 ? -44.943 -9.502 55.751 1.00 88.50 121 ALA A C 1
ATOM 947 O O . ALA A 1 121 ? -45.521 -8.894 56.654 1.00 88.50 121 ALA A O 1
ATOM 948 N N . GLN A 1 122 ? -45.629 -10.072 54.751 1.00 92.25 122 GLN A N 1
ATOM 949 C CA . GLN A 1 122 ? -47.095 -10.165 54.740 1.00 92.25 122 GLN A CA 1
ATOM 950 C C . GLN A 1 122 ? -47.621 -11.106 55.832 1.00 92.25 122 GLN A C 1
ATOM 952 O O . GLN A 1 122 ? -48.520 -10.712 56.572 1.00 92.25 122 GLN A O 1
ATOM 957 N N . LEU A 1 123 ? -47.039 -12.300 55.985 1.00 92.81 123 LEU A N 1
ATOM 958 C CA . LEU A 1 123 ? -47.420 -13.255 57.034 1.00 92.81 123 LEU A CA 1
ATOM 959 C C . LEU A 1 123 ? -47.151 -12.705 58.446 1.00 92.81 123 LEU A C 1
ATOM 961 O O . LEU A 1 123 ? -47.989 -12.868 59.331 1.00 92.81 123 LEU A O 1
ATOM 965 N N . ASP A 1 124 ? -46.037 -12.000 58.650 1.00 90.38 124 ASP A N 1
ATOM 966 C CA . ASP A 1 124 ? -45.707 -11.340 59.919 1.00 90.38 124 ASP A CA 1
ATOM 967 C C . ASP A 1 124 ? -46.690 -10.199 60.237 1.00 90.38 124 ASP A C 1
ATOM 969 O O . ASP A 1 124 ? -47.109 -10.029 61.385 1.00 90.38 124 ASP A O 1
ATOM 973 N N . SER A 1 125 ? -47.116 -9.445 59.217 1.00 91.31 125 SER A N 1
ATOM 974 C CA . SER A 1 125 ? -48.150 -8.410 59.342 1.00 91.31 125 SER A CA 1
ATOM 975 C C . SER A 1 125 ? -49.520 -9.008 59.688 1.00 91.31 125 SER A C 1
ATOM 977 O O . SER A 1 125 ? -50.196 -8.530 60.601 1.00 91.31 125 SER A O 1
ATOM 979 N N . GLU A 1 126 ? -49.919 -10.100 59.030 1.00 94.12 126 GLU A N 1
ATOM 980 C CA . GLU A 1 126 ? -51.142 -10.844 59.357 1.00 94.12 126 GLU A CA 1
ATOM 981 C C . GLU A 1 126 ? -51.090 -11.413 60.784 1.00 94.12 126 GLU A C 1
ATOM 983 O O . GLU A 1 126 ? -52.044 -11.247 61.550 1.00 94.12 126 GLU A O 1
ATOM 988 N N . ALA A 1 127 ? -49.960 -11.996 61.194 1.00 92.12 127 ALA A N 1
ATOM 989 C CA . ALA A 1 127 ? -49.746 -12.481 62.554 1.00 92.12 127 ALA A CA 1
ATOM 990 C C . ALA A 1 127 ? -49.882 -11.344 63.585 1.00 92.12 127 ALA A C 1
ATOM 992 O O . ALA A 1 127 ? -50.671 -11.463 64.528 1.00 92.12 127 ALA A O 1
ATOM 993 N N . ALA A 1 128 ? -49.212 -10.207 63.372 1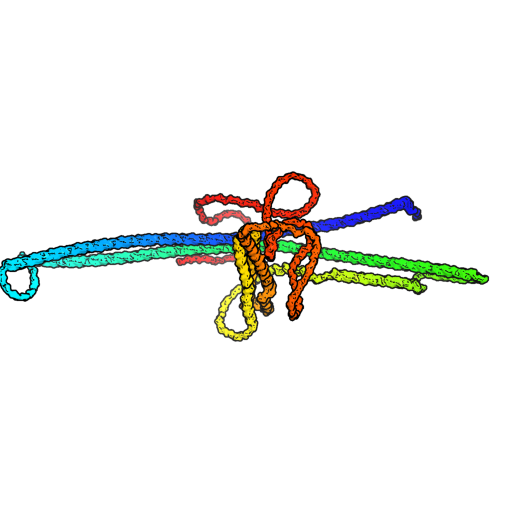.00 89.69 128 ALA A N 1
ATOM 994 C CA . ALA A 1 128 ? -49.341 -9.023 64.222 1.00 89.69 128 ALA A CA 1
ATOM 995 C C . ALA A 1 128 ? -50.792 -8.504 64.282 1.00 89.69 128 ALA A C 1
ATOM 997 O O . ALA A 1 128 ? -51.299 -8.185 65.363 1.00 89.69 128 ALA A O 1
ATOM 998 N N . HIS A 1 129 ? -51.508 -8.486 63.155 1.00 93.62 129 HIS A N 1
ATOM 999 C CA . HIS A 1 129 ? -52.924 -8.129 63.125 1.00 93.62 129 HIS A CA 1
ATOM 1000 C C . HIS A 1 129 ? -53.787 -9.101 63.945 1.00 93.62 129 HIS A C 1
ATOM 1002 O O . HIS A 1 129 ? -54.585 -8.638 64.762 1.00 93.62 129 HIS A O 1
ATOM 1008 N N . THR A 1 130 ? -53.600 -10.422 63.835 1.00 94.12 130 THR A N 1
ATOM 1009 C CA . THR A 1 130 ? -54.357 -11.377 64.673 1.00 94.12 130 THR A CA 1
ATOM 1010 C C . THR A 1 130 ? -54.083 -11.190 66.169 1.00 94.12 130 THR A C 1
ATOM 1012 O O . THR A 1 130 ? -55.027 -11.221 66.962 1.00 94.12 130 THR A O 1
ATOM 1015 N N . LEU A 1 131 ? -52.836 -10.904 66.563 1.00 90.25 131 LEU A N 1
ATOM 1016 C CA . LEU A 1 131 ? -52.472 -10.620 67.955 1.00 90.25 131 LEU A CA 1
ATOM 1017 C C . LEU A 1 131 ? -53.114 -9.322 68.473 1.00 90.25 131 LEU A C 1
ATOM 1019 O O . LEU A 1 131 ? -53.639 -9.308 69.587 1.00 90.25 131 LEU A O 1
ATOM 1023 N N . THR A 1 132 ? -53.152 -8.248 67.674 1.00 93.00 132 THR A N 1
ATOM 1024 C CA . THR A 1 132 ? -53.846 -7.007 68.085 1.00 93.00 132 THR A CA 1
ATOM 1025 C C . THR A 1 132 ? -55.354 -7.214 68.242 1.00 93.00 132 THR A C 1
ATOM 1027 O O . THR A 1 132 ? -55.929 -6.740 69.221 1.00 93.00 132 THR A O 1
ATOM 1030 N N . VAL A 1 133 ? -55.998 -7.987 67.359 1.00 94.31 133 VAL A N 1
ATOM 1031 C CA . VAL A 1 133 ? -57.423 -8.347 67.491 1.00 94.31 133 VAL A CA 1
ATOM 1032 C C . VAL A 1 133 ? -57.675 -9.166 68.762 1.00 94.31 133 VAL A C 1
ATOM 1034 O O . VAL A 1 133 ? -58.616 -8.866 69.499 1.00 94.31 133 VAL A O 1
ATOM 1037 N N . GLN A 1 134 ? -56.818 -10.142 69.082 1.00 92.25 134 GLN A N 1
ATOM 1038 C CA . GLN A 1 134 ? -56.905 -10.893 70.341 1.00 92.25 134 GLN A CA 1
ATOM 1039 C C . GLN A 1 134 ? -56.744 -9.981 71.569 1.00 92.25 134 GLN A C 1
ATOM 1041 O O . GLN A 1 134 ? -57.517 -10.101 72.520 1.00 92.25 134 GLN A O 1
ATOM 1046 N N . ALA A 1 135 ? -55.806 -9.028 71.538 1.00 90.12 135 ALA A N 1
ATOM 1047 C CA . ALA A 1 135 ? -55.620 -8.055 72.613 1.00 90.12 135 ALA A CA 1
ATOM 1048 C C . ALA A 1 135 ? -56.848 -7.141 72.799 1.00 90.12 135 ALA A C 1
ATOM 1050 O O . ALA A 1 135 ? -57.267 -6.906 73.933 1.00 90.12 135 ALA A O 1
ATOM 1051 N N . TYR A 1 136 ? -57.488 -6.678 71.717 1.00 92.56 136 TYR A N 1
ATOM 1052 C CA . TYR A 1 136 ? -58.741 -5.918 71.811 1.00 92.56 136 TYR A CA 1
ATOM 1053 C C . TYR A 1 136 ? -59.883 -6.745 72.419 1.00 92.56 136 TYR A C 1
ATOM 1055 O O . TYR A 1 136 ? -60.588 -6.245 73.296 1.00 92.56 136 TYR A O 1
ATOM 1063 N N . ILE A 1 137 ? -60.029 -8.017 72.025 1.00 93.31 137 ILE A N 1
ATOM 1064 C CA . ILE A 1 137 ? -61.029 -8.934 72.598 1.00 93.31 137 ILE A CA 1
ATOM 1065 C C . ILE A 1 137 ? -60.797 -9.122 74.107 1.00 93.31 137 ILE A C 1
ATOM 1067 O O . ILE A 1 137 ? -61.752 -9.063 74.882 1.00 93.31 137 ILE A O 1
ATOM 1071 N N . GLN A 1 138 ? -59.543 -9.284 74.544 1.00 91.00 138 GLN A N 1
ATOM 1072 C CA . GLN A 1 138 ? -59.196 -9.361 75.968 1.00 91.00 138 GLN A CA 1
ATOM 1073 C C . GLN A 1 138 ? -59.534 -8.058 76.711 1.00 91.00 138 GLN A C 1
ATOM 1075 O O . GLN A 1 138 ? -60.179 -8.099 77.757 1.00 91.00 138 GLN A O 1
ATOM 1080 N N . ILE A 1 139 ? -59.172 -6.895 76.160 1.00 91.94 139 ILE A N 1
ATOM 1081 C CA . ILE A 1 139 ? -59.462 -5.586 76.766 1.00 91.94 139 ILE A CA 1
ATOM 1082 C C . ILE A 1 139 ? -60.975 -5.361 76.919 1.00 91.94 139 ILE A C 1
ATOM 1084 O O . ILE A 1 139 ? -61.421 -4.900 77.972 1.00 91.94 139 ILE A O 1
ATOM 1088 N N . ASP A 1 140 ? -61.784 -5.698 75.911 1.00 89.69 140 ASP A N 1
ATOM 1089 C CA . ASP A 1 140 ? -63.240 -5.550 76.002 1.00 89.69 140 ASP A CA 1
ATOM 1090 C C . ASP A 1 140 ? -63.899 -6.589 76.920 1.00 89.69 140 ASP A C 1
ATOM 1092 O O . ASP A 1 140 ? -64.881 -6.262 77.588 1.00 89.69 140 ASP A O 1
ATOM 1096 N N . HIS A 1 141 ? -63.329 -7.787 77.056 1.00 91.38 141 HIS A N 1
ATOM 1097 C CA . HIS A 1 141 ? -63.738 -8.771 78.0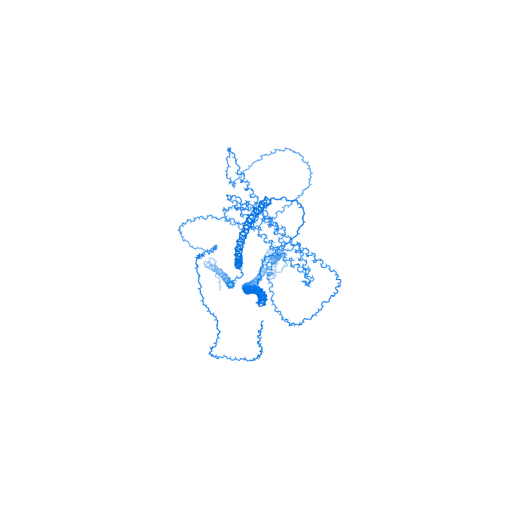61 1.00 91.38 141 HIS A CA 1
ATOM 1098 C C . HIS A 1 141 ? -63.459 -8.283 79.498 1.00 91.38 141 HIS A C 1
ATOM 1100 O O . HIS A 1 141 ? -64.348 -8.339 80.354 1.00 91.38 141 HIS A O 1
ATOM 1106 N N . GLU A 1 142 ? -62.286 -7.699 79.769 1.00 89.12 142 GLU A N 1
ATOM 1107 C CA . GLU A 1 142 ? -62.001 -7.102 81.084 1.00 89.12 142 GLU A CA 1
ATOM 1108 C C . GLU A 1 142 ? -62.852 -5.845 81.351 1.00 89.12 142 GLU A C 1
ATOM 1110 O O . GLU A 1 142 ? -63.338 -5.660 82.468 1.00 89.12 142 GLU A O 1
ATOM 1115 N N . ARG A 1 143 ? -63.161 -5.030 80.330 1.00 91.12 143 ARG A N 1
ATOM 1116 C CA . ARG A 1 143 ? -64.145 -3.931 80.444 1.00 91.12 143 ARG A CA 1
ATOM 1117 C C . ARG A 1 143 ? -65.561 -4.437 80.740 1.00 91.12 143 ARG A C 1
ATOM 1119 O O . ARG A 1 143 ? -66.293 -3.784 81.484 1.00 91.12 143 ARG A O 1
ATOM 1126 N N . GLN A 1 144 ? -65.978 -5.572 80.172 1.00 90.81 144 GLN A N 1
ATOM 1127 C CA . GLN A 1 144 ? -67.278 -6.186 80.473 1.00 90.81 144 GLN A CA 1
ATOM 1128 C C . GLN A 1 144 ? -67.337 -6.654 81.931 1.00 90.81 144 GLN A C 1
ATOM 1130 O O . GLN A 1 144 ? -68.260 -6.258 82.647 1.00 90.81 144 GLN A O 1
ATOM 1135 N N . LYS A 1 145 ? -66.310 -7.376 82.404 1.00 91.25 145 LYS A N 1
ATOM 1136 C CA . LYS A 1 145 ? -66.142 -7.730 83.825 1.00 91.25 145 LYS A CA 1
ATOM 1137 C C . LYS A 1 145 ? -66.172 -6.501 84.732 1.00 91.25 145 LYS A C 1
ATOM 1139 O O . LYS A 1 145 ? -66.899 -6.507 85.720 1.00 91.25 145 LYS A O 1
ATOM 1144 N N . GLN A 1 146 ? -65.452 -5.428 84.392 1.00 88.81 146 GLN A N 1
ATOM 1145 C CA . GLN A 1 146 ? -65.466 -4.188 85.173 1.00 88.81 146 GLN A CA 1
ATOM 1146 C C . GLN A 1 146 ? -66.890 -3.619 85.284 1.00 88.81 146 GLN A C 1
ATOM 1148 O O . GLN A 1 146 ? -67.359 -3.359 86.389 1.00 88.81 146 GLN A O 1
ATOM 1153 N N . ARG A 1 147 ? -67.630 -3.521 84.170 1.00 90.69 147 ARG A N 1
ATOM 1154 C CA . ARG A 1 147 ? -69.038 -3.076 84.171 1.00 90.69 147 ARG A CA 1
ATOM 1155 C C . ARG A 1 147 ? -69.966 -4.006 84.958 1.00 90.69 147 ARG A C 1
ATOM 1157 O O . ARG A 1 147 ? -71.032 -3.570 85.386 1.00 90.69 147 ARG A O 1
ATOM 1164 N N . GLU A 1 148 ? -69.650 -5.293 85.096 1.00 90.81 148 GLU A N 1
ATOM 1165 C CA . GLU A 1 148 ? -70.392 -6.224 85.961 1.00 90.81 148 GLU A CA 1
ATOM 1166 C C . GLU A 1 148 ? -70.062 -6.034 87.439 1.00 90.81 148 GLU A C 1
ATOM 1168 O O . GLU A 1 148 ? -70.979 -5.989 88.258 1.00 90.81 148 GLU A O 1
ATOM 1173 N N . LEU A 1 149 ? -68.786 -5.860 87.780 1.00 88.38 149 LEU A N 1
ATOM 1174 C CA . LEU A 1 149 ? -68.351 -5.558 89.141 1.00 88.38 149 LEU A CA 1
ATOM 1175 C C . LEU A 1 149 ? -68.911 -4.210 89.611 1.00 88.38 149 LEU A C 1
ATOM 1177 O O . LEU A 1 149 ? -69.471 -4.146 90.697 1.00 88.38 149 LEU A O 1
ATOM 1181 N N . GLU A 1 150 ? -68.888 -3.169 88.774 1.00 88.56 150 GLU A N 1
ATOM 1182 C CA . GLU A 1 150 ? -69.535 -1.880 89.062 1.00 88.56 150 GLU A CA 1
ATOM 1183 C C . GLU A 1 150 ? -71.046 -2.020 89.309 1.00 88.56 150 GLU A C 1
ATOM 1185 O O . GLU A 1 150 ? -71.582 -1.372 90.207 1.00 88.56 150 GLU A O 1
ATOM 1190 N N . ARG A 1 151 ? -71.744 -2.883 88.554 1.00 92.00 151 ARG A N 1
ATOM 1191 C CA . ARG A 1 151 ? -73.171 -3.175 88.787 1.00 92.00 151 ARG A CA 1
ATOM 1192 C C . ARG A 1 151 ? -73.398 -3.904 90.114 1.00 92.00 151 ARG A C 1
ATOM 1194 O O . ARG A 1 151 ? -74.306 -3.519 90.841 1.00 92.00 151 ARG A O 1
ATOM 1201 N N . ARG A 1 152 ? -72.562 -4.894 90.452 1.00 90.19 152 ARG A N 1
ATOM 1202 C CA . ARG A 1 152 ? -72.624 -5.620 91.739 1.00 90.19 152 ARG A CA 1
ATOM 1203 C C . ARG A 1 152 ? -72.276 -4.732 92.936 1.00 90.19 152 ARG A C 1
ATOM 1205 O O . ARG A 1 152 ? -72.866 -4.892 93.996 1.00 90.19 152 ARG A O 1
ATOM 1212 N N . ILE A 1 153 ? -71.348 -3.788 92.772 1.00 90.56 153 ILE A N 1
ATOM 1213 C CA . ILE A 1 153 ? -71.018 -2.793 93.800 1.00 90.56 153 ILE A CA 1
ATOM 1214 C C . ILE A 1 153 ? -72.217 -1.869 94.023 1.00 90.56 153 ILE A C 1
ATOM 1216 O O . ILE A 1 153 ? -72.625 -1.700 95.165 1.00 90.56 153 ILE A O 1
ATOM 1220 N N . ARG A 1 154 ? -72.849 -1.346 92.961 1.00 90.31 154 ARG A N 1
ATOM 1221 C CA . ARG A 1 154 ? -74.055 -0.510 93.103 1.00 90.31 154 ARG A CA 1
ATOM 1222 C C . ARG A 1 154 ? -75.221 -1.261 93.742 1.00 90.31 154 ARG A C 1
ATOM 1224 O O . ARG A 1 154 ? -75.838 -0.705 94.640 1.00 90.31 154 ARG A O 1
ATOM 1231 N N . SER A 1 155 ? -75.487 -2.513 93.356 1.00 91.12 155 SER A N 1
ATOM 1232 C CA . SER A 1 155 ? -76.547 -3.295 94.006 1.00 91.12 155 SER A CA 1
ATOM 1233 C C . SER A 1 155 ? -76.232 -3.565 95.480 1.00 91.12 155 SER A C 1
ATOM 1235 O O . SER A 1 155 ? -77.115 -3.409 96.309 1.00 91.12 155 SER A O 1
ATOM 1237 N N . ALA A 1 156 ? -74.977 -3.862 95.836 1.00 88.56 156 ALA A N 1
ATOM 1238 C CA . ALA A 1 156 ? -74.564 -4.016 97.234 1.00 88.56 156 ALA A CA 1
ATOM 1239 C C . ALA A 1 156 ? -74.602 -2.690 98.029 1.00 88.56 156 ALA A C 1
ATOM 1241 O O . ALA A 1 156 ? -74.895 -2.693 99.222 1.00 88.56 156 ALA A O 1
ATOM 1242 N N . GLU A 1 157 ? -74.336 -1.543 97.394 1.00 87.81 157 GLU A N 1
ATOM 1243 C CA . GLU A 1 157 ? -74.517 -0.213 97.994 1.00 87.81 157 GLU A CA 1
ATOM 1244 C C . GLU A 1 157 ? -75.998 0.145 98.180 1.00 87.81 157 GLU A C 1
ATOM 1246 O O . GLU A 1 157 ? -76.350 0.778 99.173 1.00 87.81 157 GLU A O 1
ATOM 1251 N N . GLU A 1 158 ? -76.871 -0.253 97.256 1.00 89.62 158 GLU A N 1
ATOM 1252 C CA . GLU A 1 158 ? -78.322 -0.057 97.345 1.00 89.62 158 GLU A CA 1
ATOM 1253 C C . GLU A 1 158 ? -78.949 -0.993 98.388 1.00 89.62 158 GLU A C 1
ATOM 1255 O O . GLU A 1 158 ? -79.682 -0.519 99.252 1.00 89.62 158 GLU A O 1
ATOM 1260 N N . GLU A 1 159 ? -78.579 -2.277 98.406 1.00 85.38 159 GLU A N 1
ATOM 1261 C CA . GLU A 1 159 ? -78.899 -3.228 99.481 1.00 85.38 159 GLU A CA 1
ATOM 1262 C C . GLU A 1 159 ? -78.420 -2.708 100.839 1.00 85.38 159 GLU A C 1
ATOM 1264 O O . GLU A 1 159 ? -79.174 -2.736 101.811 1.00 85.38 159 GLU A O 1
ATOM 1269 N N . ARG A 1 160 ? -77.199 -2.160 100.912 1.00 86.50 160 ARG A N 1
ATOM 1270 C CA . ARG A 1 160 ? -76.686 -1.537 102.133 1.00 86.50 160 ARG A CA 1
ATOM 1271 C C . ARG A 1 160 ? -77.474 -0.289 102.523 1.00 86.50 160 ARG A C 1
ATOM 1273 O O . ARG A 1 160 ? -77.776 -0.147 103.697 1.00 86.50 160 ARG A O 1
ATOM 1280 N N . ARG A 1 161 ? -77.841 0.596 101.589 1.00 89.56 161 ARG A N 1
ATOM 1281 C CA . ARG A 1 161 ? -78.694 1.764 101.891 1.00 89.56 161 ARG A CA 1
ATOM 1282 C C . ARG A 1 161 ? -80.074 1.344 102.383 1.00 89.56 161 ARG A C 1
ATOM 1284 O O . ARG A 1 161 ? -80.592 1.982 103.290 1.00 89.56 161 ARG A O 1
ATOM 1291 N N . LEU A 1 162 ? -80.652 0.282 101.823 1.00 85.19 162 LEU A N 1
ATOM 1292 C CA . LEU A 1 162 ? -81.919 -0.284 102.289 1.00 85.19 162 LEU A CA 1
ATOM 1293 C C . LEU A 1 162 ? -81.769 -0.922 103.676 1.00 85.19 162 LEU A C 1
ATOM 1295 O O . LEU A 1 162 ? -82.631 -0.717 104.521 1.00 85.19 162 LEU A O 1
ATOM 1299 N N . ALA A 1 163 ? -80.666 -1.620 103.952 1.00 83.75 163 ALA A N 1
ATOM 1300 C CA . ALA A 1 163 ? -80.367 -2.150 105.281 1.00 83.75 163 ALA A CA 1
ATOM 1301 C C . ALA A 1 163 ? -80.127 -1.030 106.311 1.00 83.75 163 ALA A C 1
ATOM 1303 O O . ALA A 1 163 ? -80.711 -1.068 107.388 1.00 83.75 163 ALA A O 1
ATOM 1304 N N . ASP A 1 164 ? -79.338 -0.006 105.972 1.00 84.62 164 ASP A N 1
ATOM 1305 C CA . ASP A 1 164 ? -79.087 1.171 106.813 1.00 84.62 164 ASP A CA 1
ATOM 1306 C C . ASP A 1 164 ? -80.392 1.967 107.052 1.00 84.62 164 ASP A C 1
ATOM 1308 O O . ASP A 1 164 ? -80.606 2.460 108.159 1.00 84.62 164 ASP A O 1
ATOM 1312 N N . LEU A 1 165 ? -81.297 2.047 106.063 1.00 88.75 165 LEU A N 1
ATOM 1313 C CA . LEU A 1 165 ? -82.629 2.653 106.203 1.00 88.75 165 LEU A CA 1
ATOM 1314 C C . LEU A 1 165 ? -83.546 1.815 107.104 1.00 88.75 165 LEU A C 1
ATOM 1316 O O . LEU A 1 165 ? -84.134 2.360 108.028 1.00 88.75 165 LEU A O 1
ATOM 1320 N N . VAL A 1 166 ? -83.625 0.496 106.903 1.00 87.06 166 VAL A N 1
ATOM 1321 C CA . VAL A 1 166 ? -84.404 -0.411 107.767 1.00 87.06 166 VAL A CA 1
ATOM 1322 C C . VAL A 1 166 ? -83.857 -0.413 109.197 1.00 87.06 166 VAL A C 1
ATOM 1324 O O . VAL A 1 166 ? -84.631 -0.484 110.145 1.00 87.06 166 VAL A O 1
ATOM 1327 N N . VAL A 1 167 ? -82.542 -0.269 109.388 1.00 86.06 167 VAL A N 1
ATOM 1328 C CA . VAL A 1 167 ? -81.925 -0.091 110.713 1.00 86.06 167 VAL A CA 1
ATOM 1329 C C . VAL A 1 167 ? -82.267 1.276 111.317 1.00 86.06 167 VAL A C 1
ATOM 1331 O O . VAL A 1 167 ? -82.481 1.344 112.525 1.00 86.06 167 VAL A O 1
ATOM 1334 N N . GLN A 1 168 ? -82.377 2.348 110.524 1.00 80.88 168 GLN A N 1
ATOM 1335 C CA . GLN A 1 168 ? -82.861 3.654 110.997 1.00 80.88 168 GLN A CA 1
ATOM 1336 C C . GLN A 1 168 ? -84.348 3.610 111.373 1.00 80.88 168 GLN A C 1
ATOM 1338 O O . GLN A 1 168 ? -84.696 4.000 112.483 1.00 80.88 168 GLN A O 1
ATOM 1343 N N . GLU A 1 169 ? -85.210 3.065 110.513 1.00 83.62 169 GLU A N 1
ATOM 1344 C CA . GLU A 1 169 ? -86.639 2.886 110.792 1.00 83.62 169 GLU A CA 1
ATOM 1345 C C . GLU A 1 169 ? -86.865 1.968 112.000 1.00 83.62 169 GLU A C 1
ATOM 1347 O O . GLU A 1 169 ? -87.703 2.268 112.845 1.00 83.62 169 GLU A O 1
ATOM 1352 N N . TYR A 1 170 ? -86.076 0.899 112.151 1.00 81.00 170 TYR A N 1
ATOM 1353 C CA . TYR A 1 170 ? -86.106 0.048 113.339 1.00 81.00 170 TYR A CA 1
ATOM 1354 C C . TYR A 1 170 ? -85.588 0.780 114.585 1.00 81.00 170 TYR A C 1
ATOM 1356 O O . TYR A 1 170 ? -86.180 0.638 115.649 1.00 81.00 170 TYR A O 1
ATOM 1364 N N . ALA A 1 171 ? -84.537 1.600 114.485 1.00 75.81 171 ALA A N 1
ATOM 1365 C CA . ALA A 1 171 ? -84.030 2.391 115.609 1.00 75.81 171 ALA A CA 1
ATOM 1366 C C . ALA A 1 171 ? -85.013 3.489 116.053 1.00 75.81 171 ALA A C 1
ATOM 1368 O O . ALA A 1 171 ? -85.160 3.729 117.251 1.00 75.81 171 ALA A O 1
ATOM 1369 N N . ASP A 1 172 ? -85.721 4.127 115.121 1.00 67.88 172 ASP A N 1
ATOM 1370 C CA . ASP A 1 172 ? -86.752 5.121 115.430 1.00 67.88 172 ASP A CA 1
ATOM 1371 C C . ASP A 1 172 ? -88.076 4.470 115.864 1.00 67.88 172 ASP A C 1
ATOM 1373 O O . ASP A 1 172 ? -88.769 5.009 116.728 1.00 67.88 172 ASP A O 1
ATOM 1377 N N . LEU A 1 173 ? -88.403 3.268 115.380 1.00 76.88 173 LEU A N 1
ATOM 1378 C CA . LEU A 1 173 ? -89.478 2.444 115.937 1.00 76.88 173 LEU A CA 1
ATOM 1379 C C . LEU A 1 173 ? -89.145 2.001 117.370 1.00 76.88 173 LEU A C 1
ATOM 1381 O O . LEU A 1 173 ? -89.997 2.115 118.246 1.00 76.88 173 LEU A O 1
ATOM 1385 N N . VAL A 1 174 ? -87.906 1.579 117.639 1.00 68.62 174 VAL A N 1
ATOM 1386 C CA . VAL A 1 174 ? -87.417 1.268 118.992 1.00 68.62 174 VAL A CA 1
ATOM 1387 C C . VAL A 1 174 ? -87.494 2.506 119.886 1.00 68.62 174 VAL A C 1
ATOM 1389 O O . VAL A 1 174 ? -88.096 2.416 120.947 1.00 68.62 174 VAL A O 1
ATOM 1392 N N . ARG A 1 175 ? -87.040 3.690 119.448 1.00 65.19 175 ARG A N 1
ATOM 1393 C CA . ARG A 1 175 ? -87.214 4.948 120.211 1.00 65.19 175 ARG A CA 1
ATOM 1394 C C . ARG A 1 175 ? -88.680 5.264 120.523 1.00 65.19 175 ARG A C 1
ATOM 1396 O O . ARG A 1 175 ? -88.985 5.707 121.629 1.00 65.19 175 ARG A O 1
ATOM 1403 N N . ASN A 1 176 ? -89.588 5.032 119.574 1.00 53.69 176 ASN A N 1
ATOM 1404 C CA . ASN A 1 176 ? -91.025 5.238 119.775 1.00 53.69 176 ASN A CA 1
ATOM 1405 C C . ASN A 1 176 ? -91.659 4.186 120.709 1.00 53.69 176 ASN A C 1
ATOM 1407 O O . ASN A 1 176 ? -92.599 4.512 121.433 1.00 53.69 176 ASN A O 1
ATOM 1411 N N . LEU A 1 177 ? -91.145 2.950 120.735 1.00 51.31 177 LEU A N 1
ATOM 1412 C CA . LEU A 1 177 ? -91.608 1.872 121.619 1.00 51.31 177 LEU A CA 1
ATOM 1413 C C . LEU A 1 177 ? -90.985 1.924 123.028 1.00 51.31 177 LEU A C 1
ATOM 1415 O O . LEU A 1 177 ? -91.640 1.541 123.995 1.00 51.31 177 LEU A O 1
ATOM 1419 N N . GLU A 1 178 ? -89.753 2.420 123.172 1.00 45.72 178 GLU A N 1
ATOM 1420 C CA . GLU A 1 178 ? -89.061 2.573 124.463 1.00 45.72 178 GLU A CA 1
ATOM 1421 C C . GLU A 1 178 ? -89.650 3.704 125.322 1.00 45.72 178 GLU A C 1
ATOM 1423 O O . GLU A 1 178 ? -89.537 3.675 126.551 1.00 45.72 178 GLU A O 1
ATOM 1428 N N . GLY A 1 179 ? -90.348 4.662 124.699 1.00 42.09 179 GLY A N 1
ATOM 1429 C CA . GLY A 1 179 ? -91.462 5.386 125.322 1.00 42.09 179 GLY A CA 1
ATOM 1430 C C . GLY A 1 179 ? -91.149 6.170 126.603 1.00 42.09 179 GLY A C 1
ATOM 1431 O O . GLY A 1 179 ? -92.043 6.359 127.433 1.00 42.09 179 GLY A O 1
ATOM 1432 N N . ARG A 1 180 ? -89.901 6.620 126.811 1.00 39.09 180 ARG A N 1
ATOM 1433 C CA . ARG A 1 180 ? -89.486 7.304 128.047 1.00 39.09 180 ARG A CA 1
ATOM 1434 C C . ARG A 1 180 ? -88.613 8.539 127.845 1.00 39.09 180 ARG A C 1
ATOM 1436 O O . ARG A 1 180 ? -87.580 8.514 127.189 1.00 39.09 180 ARG A O 1
ATOM 1443 N N . ASN A 1 181 ? -89.006 9.595 128.559 1.00 34.75 181 ASN A N 1
ATOM 1444 C CA . ASN A 1 181 ? -88.137 10.693 128.980 1.00 34.75 181 ASN A CA 1
ATOM 1445 C C . ASN A 1 181 ? -86.797 10.177 129.530 1.00 34.75 181 ASN A C 1
ATOM 1447 O O . ASN A 1 181 ? -86.830 9.439 130.513 1.00 34.75 181 ASN A O 1
ATOM 1451 N N . THR A 1 182 ? -85.679 10.750 129.070 1.00 34.31 182 THR A N 1
ATOM 1452 C CA . THR A 1 182 ? -84.804 11.589 129.920 1.00 34.31 182 THR A CA 1
ATOM 1453 C C . THR A 1 182 ? -83.814 12.424 129.093 1.00 34.31 182 THR A C 1
ATOM 1455 O O . THR A 1 182 ? -83.658 12.242 127.891 1.00 34.31 182 THR A O 1
ATOM 1458 N N . LYS A 1 183 ? -83.186 13.410 129.747 1.00 37.56 183 LYS A N 1
ATOM 1459 C CA . LYS A 1 183 ? -82.154 14.302 129.187 1.00 37.56 183 LYS A CA 1
ATOM 1460 C C . LYS A 1 183 ? -80.735 13.729 129.393 1.00 37.56 183 LYS A C 1
ATOM 1462 O O . LYS A 1 183 ? -80.556 12.858 130.237 1.00 37.56 183 LYS A O 1
ATOM 1467 N N . VAL A 1 184 ? -79.757 14.438 128.805 1.00 32.25 184 VAL A N 1
ATOM 1468 C CA . VAL A 1 184 ? -78.333 14.611 129.207 1.00 32.25 184 VAL A CA 1
ATOM 1469 C C . VAL A 1 184 ? -77.283 13.942 128.283 1.00 32.25 184 VAL A C 1
ATOM 1471 O O . VAL A 1 184 ? -77.517 12.910 127.672 1.00 32.25 184 VAL A O 1
ATOM 1474 N N . SER A 1 185 ? -76.152 14.649 128.138 1.00 36.72 185 SER A N 1
ATOM 1475 C CA . SER A 1 185 ? -74.918 14.376 127.356 1.00 36.72 185 SER A CA 1
ATOM 1476 C C . SER A 1 185 ? -73.888 13.581 128.213 1.00 36.72 185 SER A C 1
ATOM 1478 O O . SER A 1 185 ? -74.232 13.299 129.359 1.00 36.72 185 SER A O 1
ATOM 1480 N N . PRO A 1 186 ? -72.611 13.314 127.831 1.00 50.78 186 PRO A N 1
ATOM 1481 C CA . PRO A 1 186 ? -71.904 13.386 126.538 1.00 50.78 186 PRO A CA 1
ATOM 1482 C C . PRO A 1 186 ? -71.121 12.077 126.171 1.00 50.78 186 PRO A C 1
ATOM 1484 O O . PRO A 1 186 ? -71.266 11.047 126.814 1.00 50.78 186 PRO A O 1
ATOM 1487 N N . SER A 1 187 ? -70.280 12.167 125.123 1.00 41.88 187 SER A N 1
ATOM 1488 C CA . SER A 1 187 ? -69.052 11.393 124.749 1.00 41.88 187 SER A CA 1
ATOM 1489 C C . SER A 1 187 ? -68.289 10.619 125.868 1.00 41.88 187 SER A C 1
ATOM 1491 O O . SER A 1 187 ? -68.354 11.102 127.001 1.00 41.88 187 SER A O 1
ATOM 1493 N N . PRO A 1 188 ? -67.443 9.568 125.609 1.00 48.16 188 PRO A N 1
ATOM 1494 C CA . PRO A 1 188 ? -66.858 9.086 124.330 1.00 48.16 188 PRO A CA 1
ATOM 1495 C C . PRO A 1 188 ? -66.815 7.523 124.119 1.00 48.16 188 PRO A C 1
ATOM 1497 O O . PRO A 1 188 ? -67.574 6.777 124.725 1.00 48.16 188 PRO A O 1
ATOM 1500 N N . LEU A 1 189 ? -65.919 7.058 123.219 1.00 49.50 189 LEU A N 1
ATOM 1501 C CA . LEU A 1 189 ? -65.464 5.680 122.845 1.00 49.50 189 LEU A CA 1
ATOM 1502 C C . LEU A 1 189 ? -64.946 4.810 124.050 1.00 49.50 189 LEU A C 1
ATOM 1504 O O . LEU A 1 189 ? -64.775 5.424 125.105 1.00 49.50 189 LEU A O 1
ATOM 1508 N N . PRO A 1 190 ? -64.564 3.486 123.955 1.00 50.12 190 PRO A N 1
ATOM 1509 C CA . PRO A 1 190 ? -64.230 2.664 122.755 1.00 50.12 190 PRO A CA 1
ATOM 1510 C C . PRO A 1 190 ? -64.493 1.101 122.769 1.00 50.12 190 PRO A C 1
ATOM 1512 O O . PRO A 1 190 ? -64.885 0.525 123.771 1.00 50.12 190 PRO A O 1
ATOM 1515 N N . LEU A 1 191 ? -64.121 0.425 121.656 1.00 44.38 191 LEU A N 1
ATOM 1516 C CA . LEU A 1 191 ? -63.458 -0.913 121.502 1.00 44.38 191 LEU A CA 1
ATOM 1517 C C . LEU A 1 191 ? -64.103 -2.279 121.939 1.00 44.38 191 LEU A C 1
ATOM 1519 O O . LEU A 1 191 ? -64.356 -2.519 123.112 1.00 44.38 191 LEU A O 1
ATOM 1523 N N . ALA A 1 192 ? -64.089 -3.255 120.998 1.00 41.97 192 ALA A N 1
ATOM 1524 C CA . ALA A 1 192 ? -64.181 -4.737 121.172 1.00 41.97 192 ALA A CA 1
ATOM 1525 C C . ALA A 1 192 ? -65.544 -5.307 121.703 1.00 41.97 192 ALA A C 1
ATOM 1527 O O . ALA A 1 192 ? -66.457 -4.538 121.957 1.00 41.97 192 ALA A O 1
ATOM 1528 N N . THR A 1 193 ? -65.845 -6.624 121.802 1.00 34.12 193 THR A N 1
ATOM 1529 C CA . THR A 1 193 ? -65.004 -7.849 121.900 1.00 34.12 193 THR A CA 1
ATOM 1530 C C . THR A 1 193 ? -65.685 -9.145 121.382 1.00 34.12 193 THR A C 1
ATOM 1532 O O . THR A 1 193 ? -66.894 -9.216 121.200 1.00 34.12 193 THR A O 1
ATOM 1535 N N . ARG A 1 194 ? -64.863 -10.186 121.181 1.00 43.66 194 ARG A N 1
ATOM 1536 C CA . ARG A 1 194 ? -65.132 -11.620 120.900 1.00 43.66 194 ARG A CA 1
ATOM 1537 C C . ARG A 1 194 ? -65.714 -12.394 122.112 1.00 43.66 194 ARG A C 1
ATOM 1539 O O . ARG A 1 194 ? -65.375 -12.064 123.242 1.00 43.66 194 ARG A O 1
ATOM 1546 N N . GLY A 1 195 ? -66.449 -13.494 121.888 1.00 38.06 195 GLY A N 1
ATOM 1547 C CA . GLY A 1 195 ? -66.850 -14.491 122.914 1.00 38.06 195 GLY A CA 1
ATOM 1548 C C . GLY A 1 195 ? -67.848 -15.538 122.370 1.00 38.06 195 GLY A C 1
ATOM 1549 O O . GLY A 1 195 ? -68.279 -15.385 121.232 1.00 38.06 195 GLY A O 1
ATOM 1550 N N . SER A 1 196 ? -68.277 -16.591 123.090 1.00 35.62 196 SER A N 1
ATOM 1551 C CA . SER A 1 196 ? -67.789 -17.247 124.335 1.00 35.62 196 SER A CA 1
ATOM 1552 C C . SER A 1 196 ? -68.634 -18.526 124.605 1.00 35.62 196 SER A C 1
ATOM 1554 O O . SER A 1 196 ? -69.814 -18.504 124.271 1.00 35.62 196 SER A O 1
ATOM 1556 N N . ALA A 1 197 ? -68.200 -19.639 125.222 1.00 37.41 197 ALA A N 1
ATOM 1557 C CA . ALA A 1 197 ? -66.853 -20.120 125.581 1.00 37.41 197 ALA A CA 1
ATOM 1558 C C . ALA A 1 197 ? -66.618 -21.574 125.060 1.00 37.41 197 ALA A C 1
ATOM 1560 O O . ALA A 1 197 ? -66.345 -21.672 123.868 1.00 37.41 197 ALA A O 1
ATOM 1561 N N . THR A 1 198 ? -66.686 -22.731 125.753 1.00 34.03 198 THR A N 1
ATOM 1562 C CA . THR A 1 198 ? -66.893 -23.168 127.166 1.00 34.03 198 THR A CA 1
ATOM 1563 C C . THR A 1 198 ? -66.175 -24.521 127.406 1.00 34.03 198 THR A C 1
ATOM 1565 O O . THR A 1 198 ? -66.001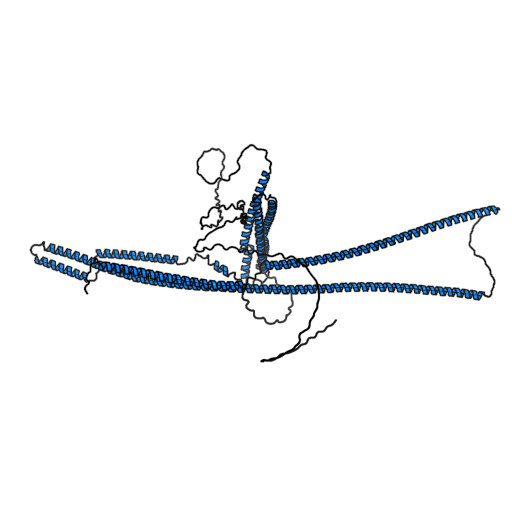 -25.291 126.462 1.00 34.03 198 THR A O 1
ATOM 1568 N N . ASP A 1 199 ? -65.806 -24.847 128.650 1.00 30.45 199 ASP A N 1
ATOM 1569 C CA . ASP A 1 199 ? -64.897 -25.955 129.022 1.00 30.45 199 ASP A CA 1
ATOM 1570 C C . ASP A 1 199 ? -65.551 -27.304 129.399 1.00 30.45 199 ASP A C 1
ATOM 1572 O O . ASP A 1 199 ? -66.688 -27.329 129.871 1.00 30.45 199 ASP A O 1
ATOM 1576 N N . SER A 1 200 ? -64.775 -28.409 129.341 1.00 37.44 200 SER A N 1
ATOM 1577 C CA . SER A 1 200 ? -64.451 -29.283 130.510 1.00 37.44 200 SER A CA 1
ATOM 1578 C C . SER A 1 200 ? -63.885 -30.669 130.129 1.00 37.44 200 SER A C 1
ATOM 1580 O O . SER A 1 200 ? -64.634 -31.518 129.659 1.00 37.44 200 SER A O 1
ATOM 1582 N N . SER A 1 201 ? -62.597 -30.940 130.415 1.00 35.06 201 SER A N 1
ATOM 1583 C CA . SER A 1 201 ? -62.070 -32.234 130.935 1.00 35.06 201 SER A CA 1
ATOM 1584 C C . SER A 1 201 ? -60.529 -32.251 130.947 1.00 35.06 201 SER A C 1
ATOM 1586 O O . SER A 1 201 ? -59.875 -32.253 129.903 1.00 35.06 201 SER A O 1
ATOM 1588 N N . THR A 1 202 ? -59.922 -32.281 132.134 1.00 42.03 202 THR A N 1
ATOM 1589 C CA . THR A 1 202 ? -58.462 -32.261 132.317 1.00 42.03 202 THR A CA 1
ATOM 1590 C C . THR A 1 202 ? -57.881 -33.669 132.475 1.00 42.03 202 THR A C 1
ATOM 1592 O O . THR A 1 202 ? -57.947 -34.236 133.563 1.00 42.03 202 THR A O 1
ATOM 1595 N N . THR A 1 203 ? -57.276 -34.224 131.417 1.00 42.75 203 THR A N 1
ATOM 1596 C CA . THR A 1 203 ? -56.193 -35.250 131.502 1.00 42.75 203 THR A CA 1
ATOM 1597 C C . THR A 1 203 ? -55.568 -35.584 130.143 1.00 42.75 203 THR A C 1
ATOM 1599 O O . THR A 1 203 ? -54.378 -35.869 130.082 1.00 42.75 203 THR A O 1
ATOM 1602 N N . LEU A 1 204 ? -56.314 -35.474 129.036 1.00 47.44 204 LEU A N 1
ATOM 1603 C CA . LEU A 1 204 ? -55.778 -35.666 127.671 1.00 47.44 204 LEU A CA 1
ATOM 1604 C C . LEU A 1 204 ? -55.035 -34.434 127.114 1.00 47.44 204 LEU A C 1
ATOM 1606 O O . LEU A 1 204 ? -54.431 -34.495 126.044 1.00 47.44 204 LEU A O 1
ATOM 1610 N N . ILE A 1 205 ? -55.077 -33.305 127.829 1.00 47.88 205 ILE A N 1
ATOM 1611 C CA . ILE A 1 205 ? -54.664 -31.989 127.316 1.00 47.88 205 ILE A CA 1
ATOM 1612 C C . ILE A 1 205 ? -53.158 -31.918 127.024 1.00 47.88 205 ILE A C 1
ATOM 1614 O O . ILE A 1 205 ? -52.790 -31.284 126.041 1.00 47.88 205 ILE A O 1
ATOM 1618 N N . ASN A 1 206 ? -52.296 -32.611 127.779 1.00 46.75 206 ASN A N 1
ATOM 1619 C CA . ASN A 1 206 ? -50.861 -32.645 127.461 1.00 46.75 206 ASN A CA 1
ATOM 1620 C C . ASN A 1 206 ? -50.605 -33.355 126.126 1.00 46.75 206 ASN A C 1
ATOM 1622 O O . ASN A 1 206 ? -49.972 -32.768 125.257 1.00 46.75 206 ASN A O 1
ATOM 1626 N N . GLY A 1 207 ? -51.181 -34.543 125.908 1.00 50.94 207 GLY A N 1
ATOM 1627 C CA . GLY A 1 207 ? -51.055 -35.259 124.632 1.00 50.94 207 GLY A CA 1
ATOM 1628 C C . GLY A 1 207 ? -51.672 -34.506 123.447 1.00 50.94 207 GLY A C 1
ATOM 1629 O O . GLY A 1 207 ? -51.165 -34.592 122.333 1.00 50.94 207 GLY A O 1
ATOM 1630 N N . LEU A 1 208 ? -52.723 -33.706 123.672 1.00 53.12 208 LEU A N 1
ATOM 1631 C CA . LEU A 1 208 ? -53.312 -32.866 122.624 1.00 53.12 208 LEU A CA 1
ATOM 1632 C C . LEU A 1 208 ? -52.516 -31.573 122.370 1.00 53.12 208 LEU A C 1
ATOM 1634 O O . LEU A 1 208 ? -52.449 -31.117 121.233 1.00 53.12 208 LEU A O 1
ATOM 1638 N N . ALA A 1 209 ? -51.894 -30.980 123.392 1.00 59.19 209 ALA A N 1
ATOM 1639 C CA . ALA A 1 209 ? -51.010 -29.822 123.244 1.00 59.19 209 ALA A CA 1
ATOM 1640 C C . ALA A 1 209 ? -49.684 -30.214 122.576 1.00 59.19 209 ALA A C 1
ATOM 1642 O O . ALA A 1 209 ? -49.228 -29.526 121.666 1.00 59.19 209 ALA A O 1
ATOM 1643 N N . GLU A 1 210 ? -49.117 -31.352 122.970 1.00 59.81 210 GLU A N 1
ATOM 1644 C CA . GLU A 1 210 ? -47.931 -31.968 122.376 1.00 59.81 210 GLU A CA 1
ATOM 1645 C C . GLU A 1 210 ? -48.221 -32.464 120.952 1.00 59.81 210 GLU A C 1
ATOM 1647 O O . GLU A 1 210 ? -47.452 -32.180 120.041 1.00 59.81 210 GLU A O 1
ATOM 1652 N N . GLY A 1 211 ? -49.391 -33.065 120.708 1.00 68.19 211 GLY A N 1
ATOM 1653 C CA . GLY A 1 211 ? -49.874 -33.398 119.365 1.00 68.19 211 GLY A CA 1
ATOM 1654 C C . GLY A 1 211 ? -50.144 -32.170 118.486 1.00 68.19 211 GLY A C 1
ATOM 1655 O O . GLY A 1 211 ? -49.866 -32.202 117.291 1.00 68.19 211 GLY A O 1
ATOM 1656 N N . LYS A 1 212 ? -50.617 -31.054 119.056 1.00 74.50 212 LYS A N 1
ATOM 1657 C CA . LYS A 1 212 ? -50.796 -29.776 118.343 1.00 74.50 212 LYS A CA 1
ATOM 1658 C C . LYS A 1 212 ? -49.460 -29.097 118.038 1.00 74.50 212 LYS A C 1
ATOM 1660 O O . LYS A 1 212 ? -49.307 -28.551 116.950 1.00 74.50 212 LYS A O 1
ATOM 1665 N N . LEU A 1 213 ? -48.495 -29.145 118.958 1.00 77.69 213 LEU A N 1
ATOM 1666 C CA . LEU A 1 213 ? -47.119 -28.702 118.721 1.00 77.69 213 LEU A CA 1
ATOM 1667 C C . LEU A 1 213 ? -46.433 -29.585 117.676 1.00 77.69 213 LEU A C 1
ATOM 1669 O O . LEU A 1 213 ? -45.801 -29.054 116.772 1.00 77.69 213 LEU A O 1
ATOM 1673 N N . GLY A 1 214 ? -46.624 -30.904 117.739 1.00 78.56 214 GLY A N 1
ATOM 1674 C CA . GLY A 1 214 ? -46.151 -31.868 116.749 1.00 78.56 214 GLY A CA 1
ATOM 1675 C C . GLY A 1 214 ? -46.746 -31.618 115.365 1.00 78.56 214 GLY A C 1
ATOM 1676 O O . GLY A 1 214 ? -45.997 -31.515 114.403 1.00 78.56 214 GLY A O 1
ATOM 1677 N N . LEU A 1 215 ? -48.064 -31.416 115.262 1.00 83.06 215 LEU A N 1
ATOM 1678 C CA . LEU A 1 215 ? -48.731 -31.047 114.010 1.00 83.06 215 LEU A CA 1
ATOM 1679 C C . LEU A 1 215 ? -48.234 -29.696 113.482 1.00 83.06 215 LEU A C 1
ATOM 1681 O O . LEU A 1 215 ? -47.972 -29.569 112.293 1.00 83.06 215 LEU A O 1
ATOM 1685 N N . HIS A 1 216 ? -48.079 -28.686 114.343 1.00 83.31 216 HIS A N 1
ATOM 1686 C CA . HIS A 1 216 ? -47.604 -27.369 113.917 1.00 83.31 216 HIS A CA 1
ATOM 1687 C C . HIS A 1 216 ? -46.134 -27.406 113.477 1.00 83.31 216 HIS A C 1
ATOM 1689 O O . HIS A 1 216 ? -45.786 -26.763 112.489 1.00 83.31 216 HIS A O 1
ATOM 1695 N N . LYS A 1 217 ? -45.298 -28.193 114.163 1.00 88.06 217 LYS A N 1
ATOM 1696 C CA . LYS A 1 217 ? -43.903 -28.464 113.804 1.00 88.06 217 LYS A CA 1
ATOM 1697 C C . LYS A 1 217 ? -43.818 -29.218 112.478 1.00 88.06 217 LYS A C 1
ATOM 1699 O O . LYS A 1 217 ? -43.107 -28.759 111.600 1.00 88.06 217 LYS A O 1
ATOM 1704 N N . LEU A 1 218 ? -44.607 -30.276 112.290 1.00 87.81 218 LEU A N 1
ATOM 1705 C CA . LEU A 1 218 ? -44.668 -31.052 111.047 1.00 87.81 218 LEU A CA 1
ATOM 1706 C C . LEU A 1 218 ? -45.205 -30.205 109.883 1.00 87.81 218 LEU A C 1
ATOM 1708 O O . LEU A 1 218 ? -44.678 -30.288 108.783 1.00 87.81 218 LEU A O 1
ATOM 1712 N N . LEU A 1 219 ? -46.180 -29.318 110.120 1.00 87.50 219 LEU A N 1
ATOM 1713 C CA . LEU A 1 219 ? -46.623 -28.334 109.127 1.00 87.50 219 LEU A CA 1
ATOM 1714 C C . LEU A 1 219 ? -45.517 -27.334 108.770 1.00 87.50 219 LEU A C 1
ATOM 1716 O O . LEU A 1 219 ? -45.361 -27.037 107.593 1.00 87.50 219 LEU A O 1
ATOM 1720 N N . VAL A 1 220 ? -44.742 -26.835 109.739 1.00 91.69 220 VAL A N 1
ATOM 1721 C CA . VAL A 1 220 ? -43.603 -25.927 109.492 1.00 91.69 220 VAL A CA 1
ATOM 1722 C C . VAL A 1 220 ? -42.455 -26.647 108.776 1.00 91.69 220 VAL A C 1
ATOM 1724 O O . VAL A 1 220 ? -41.873 -26.087 107.853 1.00 91.69 220 VAL A O 1
ATOM 1727 N N . GLU A 1 221 ? -42.165 -27.895 109.141 1.00 90.56 221 GLU A N 1
ATOM 1728 C CA . GLU A 1 221 ? -41.175 -28.749 108.477 1.00 90.56 221 GLU A CA 1
ATOM 1729 C C . GLU A 1 221 ? -41.601 -29.045 107.035 1.00 90.56 221 GLU A C 1
ATOM 1731 O O . GLU A 1 221 ? -40.824 -28.798 106.118 1.00 90.56 221 GLU A O 1
ATOM 1736 N N . HIS A 1 222 ? -42.863 -29.423 106.810 1.00 91.94 222 HIS A N 1
ATOM 1737 C CA . HIS A 1 222 ? -43.433 -29.609 105.475 1.00 91.94 222 HIS A CA 1
ATOM 1738 C C . HIS A 1 222 ? -43.471 -28.302 104.667 1.00 91.94 222 HIS A C 1
ATOM 1740 O O . HIS A 1 222 ? -43.238 -28.340 103.464 1.00 91.94 222 HIS A O 1
ATOM 1746 N N . HIS A 1 223 ? -43.739 -27.140 105.279 1.00 91.56 223 HIS A N 1
ATOM 1747 C CA . HIS A 1 223 ? -43.670 -25.853 104.572 1.00 91.56 223 HIS A CA 1
ATOM 1748 C C . HIS A 1 223 ? -42.231 -25.553 104.141 1.00 91.56 223 HIS A C 1
ATOM 1750 O O . HIS A 1 223 ? -41.997 -25.310 102.959 1.00 91.56 223 HIS A O 1
ATOM 1756 N N . ALA A 1 224 ? -41.259 -25.689 105.047 1.00 92.69 224 ALA A N 1
ATOM 1757 C CA . ALA A 1 224 ? -39.841 -25.524 104.737 1.00 92.69 224 ALA A CA 1
ATOM 1758 C C . ALA A 1 224 ? -39.325 -26.559 103.715 1.00 92.69 224 ALA A C 1
ATOM 1760 O O . ALA A 1 224 ? -38.404 -26.269 102.954 1.00 92.69 224 ALA A O 1
ATOM 1761 N N . GLU A 1 225 ? -39.896 -27.765 103.664 1.00 93.69 225 GLU A N 1
ATOM 1762 C CA . GLU A 1 225 ? -39.618 -28.754 102.617 1.00 93.69 225 GLU A CA 1
ATOM 1763 C C . GLU A 1 225 ? -40.269 -28.387 101.281 1.00 93.69 225 GLU A C 1
ATOM 1765 O O . GLU A 1 225 ? -39.596 -28.471 100.256 1.00 93.69 225 GLU A O 1
ATOM 1770 N N . THR A 1 226 ? -41.509 -27.887 101.259 1.00 91.56 226 THR A N 1
ATOM 1771 C CA . THR A 1 226 ? -42.117 -27.365 100.023 1.00 91.56 226 THR A CA 1
ATOM 1772 C C . THR A 1 226 ? -41.410 -26.115 99.504 1.00 91.56 226 THR A C 1
ATOM 1774 O O . THR A 1 226 ? -41.261 -25.986 98.296 1.00 91.56 226 THR A O 1
ATOM 1777 N N . GLU A 1 227 ? -40.898 -25.241 100.374 1.00 92.62 227 GLU A N 1
ATOM 1778 C CA . GLU A 1 227 ? -40.071 -24.091 99.987 1.00 92.62 227 GLU A CA 1
ATOM 1779 C C . GLU A 1 227 ? -38.723 -24.542 99.408 1.00 92.62 227 GLU A C 1
ATOM 1781 O O . GLU A 1 227 ? -38.318 -24.050 98.357 1.00 92.62 227 GLU A O 1
ATOM 1786 N N . LYS A 1 228 ? -38.053 -25.532 100.021 1.00 94.81 228 LYS A N 1
ATOM 1787 C CA . LYS A 1 228 ? -36.828 -26.138 99.463 1.00 94.81 228 LYS A CA 1
ATOM 1788 C C . LYS A 1 228 ? -37.082 -26.807 98.113 1.00 94.81 228 LYS A C 1
ATOM 1790 O O . LYS A 1 228 ? -36.285 -26.628 97.198 1.00 94.81 228 LYS A O 1
ATOM 1795 N N . LEU A 1 229 ? -38.170 -27.567 97.975 1.00 93.69 229 LEU A N 1
ATOM 1796 C CA . LEU A 1 229 ? -38.536 -28.233 96.723 1.00 93.69 229 LEU A CA 1
ATOM 1797 C C . LEU A 1 229 ? -38.936 -27.223 95.643 1.00 93.69 229 LEU A C 1
ATOM 1799 O O . LEU A 1 229 ? -38.530 -27.390 94.497 1.00 93.69 229 LEU A O 1
ATOM 1803 N N . ALA A 1 230 ? -39.648 -26.150 95.996 1.00 92.75 230 ALA A N 1
ATOM 1804 C CA . ALA A 1 230 ? -39.962 -25.054 95.083 1.00 92.75 230 ALA A CA 1
ATOM 1805 C C . ALA A 1 230 ? -38.692 -24.318 94.632 1.00 92.75 230 ALA A C 1
ATOM 1807 O O . ALA A 1 230 ? -38.494 -24.150 93.434 1.00 92.75 230 ALA A O 1
ATOM 1808 N N . ALA A 1 231 ? -37.789 -23.968 95.554 1.00 93.50 231 ALA A N 1
ATOM 1809 C CA . ALA A 1 231 ? -36.505 -23.342 95.231 1.00 93.50 231 ALA A CA 1
ATOM 1810 C C . ALA A 1 231 ? -35.586 -24.259 94.399 1.00 93.50 231 ALA A C 1
ATOM 1812 O O . ALA A 1 231 ? -34.827 -23.788 93.554 1.00 93.50 231 ALA A O 1
ATOM 1813 N N . HIS A 1 232 ? -35.661 -25.579 94.598 1.00 95.38 232 HIS A N 1
ATOM 1814 C CA . HIS A 1 232 ? -34.959 -26.549 93.759 1.00 95.38 232 HIS A CA 1
ATOM 1815 C C . HIS A 1 232 ? -35.622 -26.702 92.379 1.00 95.38 232 HIS A C 1
ATOM 1817 O O . HIS A 1 232 ? -34.927 -26.914 91.389 1.00 95.38 232 HIS A O 1
ATOM 1823 N N . ALA A 1 233 ? -36.949 -26.577 92.287 1.00 93.38 233 ALA A N 1
ATOM 1824 C CA . ALA A 1 233 ? -37.681 -26.599 91.025 1.00 93.38 233 ALA A CA 1
ATOM 1825 C C . ALA A 1 233 ? -37.439 -25.329 90.194 1.00 93.38 233 ALA A C 1
ATOM 1827 O O . ALA A 1 233 ? -37.211 -25.449 88.993 1.00 93.38 233 ALA A O 1
ATOM 1828 N N . THR A 1 234 ? -37.404 -24.139 90.811 1.00 93.88 234 THR A N 1
ATOM 1829 C CA . THR A 1 234 ? -37.002 -22.904 90.116 1.00 93.88 234 THR A CA 1
ATOM 1830 C C . THR A 1 234 ? -35.551 -22.999 89.672 1.00 93.88 234 THR A C 1
ATOM 1832 O O . THR A 1 234 ? -35.298 -22.867 88.485 1.00 93.88 234 THR A O 1
ATOM 1835 N N . LYS A 1 235 ? -34.618 -23.390 90.554 1.00 96.38 235 LYS A N 1
ATOM 1836 C CA . LYS A 1 235 ? -33.200 -23.562 90.193 1.00 96.38 235 LYS A CA 1
ATOM 1837 C C . LYS A 1 235 ? -32.994 -24.541 89.028 1.00 96.38 235 LYS A C 1
ATOM 1839 O O . LYS A 1 235 ? -32.199 -24.261 88.139 1.00 96.38 235 LYS A O 1
ATOM 1844 N N . LEU A 1 236 ? -33.727 -25.659 88.994 1.00 94.81 236 LEU A N 1
ATOM 1845 C CA . LEU A 1 236 ? -33.708 -26.584 87.853 1.00 94.81 236 LEU A CA 1
ATOM 1846 C C . LEU A 1 236 ? -34.362 -25.998 86.591 1.00 94.81 236 LEU A C 1
ATOM 1848 O O . LEU A 1 236 ? -33.953 -26.361 85.490 1.00 94.81 236 LEU A O 1
ATOM 1852 N N . SER A 1 237 ? -35.361 -25.120 86.720 1.00 95.25 237 SER A N 1
ATOM 1853 C CA . SER A 1 237 ? -35.949 -24.388 85.590 1.00 95.25 237 SER A CA 1
ATOM 1854 C C . SER A 1 237 ? -34.949 -23.385 85.014 1.00 95.25 237 SER A C 1
ATOM 1856 O O . SER A 1 237 ? -34.690 -23.419 83.814 1.00 95.25 237 SER A O 1
ATOM 1858 N N . ASP A 1 238 ? -34.318 -22.585 85.874 1.00 94.06 238 ASP A N 1
ATOM 1859 C CA . ASP A 1 238 ? -33.293 -21.597 85.527 1.00 94.06 238 ASP A CA 1
ATOM 1860 C C . ASP A 1 238 ? -32.092 -22.278 84.842 1.00 94.06 238 ASP A C 1
ATOM 1862 O O . ASP A 1 238 ? -31.627 -21.836 83.792 1.00 94.06 238 ASP A O 1
ATOM 1866 N N . GLU A 1 239 ? -31.632 -23.419 85.373 1.00 96.06 239 GLU A N 1
ATOM 1867 C CA . GLU A 1 239 ? -30.588 -24.251 84.756 1.00 96.06 239 GLU A CA 1
ATOM 1868 C C . GLU A 1 239 ? -31.027 -24.836 83.403 1.00 96.06 239 GLU A C 1
ATOM 1870 O O . GLU A 1 239 ? -30.225 -24.898 82.471 1.00 96.06 239 GLU A O 1
ATOM 1875 N N . ASN A 1 240 ? -32.299 -25.220 83.244 1.00 92.62 240 ASN A N 1
ATOM 1876 C CA . ASN A 1 240 ? -32.830 -25.674 81.955 1.00 92.62 240 ASN A CA 1
ATOM 1877 C C . ASN A 1 240 ? -32.942 -24.536 80.930 1.00 92.62 240 ASN A C 1
ATOM 1879 O O . ASN A 1 240 ? -32.705 -24.769 79.747 1.00 92.62 240 ASN A O 1
ATOM 1883 N N . GLU A 1 241 ? -33.314 -23.324 81.336 1.00 94.50 241 GLU A N 1
ATOM 1884 C CA . GLU A 1 241 ? -33.376 -22.156 80.448 1.00 94.50 241 GLU A CA 1
ATOM 1885 C C . GLU A 1 241 ? -31.978 -21.665 80.059 1.00 94.50 241 GLU A C 1
ATOM 1887 O O . GLU A 1 241 ? -31.733 -21.375 78.884 1.00 94.50 241 GLU A O 1
ATOM 1892 N N . PHE A 1 242 ? -31.025 -21.692 80.992 1.00 94.75 242 PHE A N 1
ATOM 1893 C CA . PHE A 1 242 ? -29.612 -21.451 80.706 1.00 94.75 242 PHE A CA 1
ATOM 1894 C C . PHE A 1 242 ? -29.046 -22.479 79.711 1.00 94.75 242 PHE A C 1
ATOM 1896 O O . PHE A 1 242 ? -28.459 -22.102 78.699 1.00 94.75 242 PHE A O 1
ATOM 1903 N N . LEU A 1 243 ? -29.281 -23.779 79.926 1.00 94.56 243 LEU A N 1
ATOM 1904 C CA . LEU A 1 243 ? -28.802 -24.820 79.008 1.00 94.56 243 LEU A CA 1
ATOM 1905 C C . LEU A 1 243 ? -29.481 -24.758 77.629 1.00 94.56 243 LEU A C 1
ATOM 1907 O O . LEU A 1 243 ? -28.812 -24.978 76.621 1.00 94.56 243 LEU A O 1
ATOM 1911 N N . LYS A 1 244 ? -30.776 -24.415 77.549 1.00 95.62 244 LYS A N 1
ATOM 1912 C CA . LYS A 1 244 ? -31.468 -24.181 76.265 1.00 95.62 244 LYS A CA 1
ATOM 1913 C C . LYS A 1 244 ? -30.872 -22.992 75.516 1.00 95.62 244 LYS A C 1
ATOM 1915 O O . LYS A 1 244 ? -30.540 -23.125 74.344 1.00 95.62 244 LYS A O 1
ATOM 1920 N N . THR A 1 245 ? -30.697 -21.854 76.188 1.00 93.69 245 THR A N 1
ATOM 1921 C CA . THR A 1 245 ? -30.135 -20.648 75.559 1.00 93.69 245 THR A CA 1
ATOM 1922 C C . THR A 1 245 ? -28.679 -20.848 75.137 1.00 93.69 245 THR A C 1
ATOM 1924 O O . THR A 1 245 ? -28.319 -20.442 74.035 1.00 93.69 245 THR A O 1
ATOM 1927 N N . GLN A 1 246 ? -27.866 -21.560 75.925 1.00 95.62 246 GLN A N 1
ATOM 1928 C CA . GLN A 1 246 ? -26.516 -21.969 75.525 1.00 95.62 246 GLN A CA 1
ATOM 1929 C C . GLN A 1 246 ? -26.533 -22.884 74.286 1.00 95.62 246 GLN A C 1
ATOM 1931 O O . GLN A 1 246 ? -25.753 -22.679 73.355 1.00 95.62 246 GLN A O 1
ATOM 1936 N N . LEU A 1 247 ? -27.440 -23.865 74.241 1.00 93.50 247 LEU A N 1
ATOM 1937 C CA . LEU A 1 247 ? -27.575 -24.796 73.119 1.00 93.50 247 LEU A CA 1
ATOM 1938 C C . LEU A 1 247 ? -28.061 -24.095 71.839 1.00 93.50 247 LEU A C 1
ATOM 1940 O O . LEU A 1 247 ? -27.564 -24.398 70.756 1.00 93.50 247 LEU A O 1
ATOM 1944 N N . ASP A 1 248 ? -28.972 -23.127 71.943 1.00 92.12 248 ASP A N 1
ATOM 1945 C CA . ASP A 1 248 ? -29.434 -22.331 70.799 1.00 92.12 248 ASP A CA 1
ATOM 1946 C C . ASP A 1 248 ? -28.393 -21.298 70.326 1.00 92.12 248 ASP A C 1
ATOM 1948 O O . ASP A 1 248 ? -28.360 -20.965 69.140 1.00 92.12 248 ASP A O 1
ATOM 1952 N N . VAL A 1 249 ? -27.498 -20.829 71.206 1.00 93.38 249 VAL A N 1
ATOM 1953 C CA . VAL A 1 249 ? -26.313 -20.042 70.815 1.00 93.38 249 VAL A CA 1
ATOM 1954 C C . VAL A 1 249 ? -25.315 -20.907 70.040 1.00 93.38 249 VAL A C 1
ATOM 1956 O O . VAL A 1 249 ? -24.890 -20.503 68.958 1.00 93.38 249 VAL A O 1
ATOM 1959 N N . GLU A 1 250 ? -24.987 -22.111 70.518 1.00 92.38 250 GLU A N 1
ATOM 1960 C CA . GLU A 1 250 ? -24.082 -23.025 69.800 1.00 92.38 250 GLU A CA 1
ATOM 1961 C C . GLU A 1 250 ? -24.696 -23.564 68.491 1.00 92.38 250 GLU A C 1
ATOM 1963 O O . GLU A 1 250 ? -23.980 -23.741 67.504 1.00 92.38 250 GLU A O 1
ATOM 1968 N N . ARG A 1 251 ? -26.027 -23.732 68.405 1.00 93.50 251 ARG A N 1
ATOM 1969 C CA . ARG A 1 251 ? -26.721 -23.990 67.125 1.00 93.50 251 ARG A CA 1
ATOM 1970 C C . ARG A 1 251 ? -26.464 -22.875 66.117 1.00 93.50 251 ARG A C 1
ATOM 1972 O O . ARG A 1 251 ? -25.880 -23.156 65.071 1.00 93.50 251 ARG A O 1
ATOM 1979 N N . LYS A 1 252 ? -26.814 -21.631 66.467 1.00 93.31 252 LYS A N 1
ATOM 1980 C CA . LYS A 1 252 ? -26.645 -20.443 65.608 1.00 93.31 252 LYS A CA 1
ATOM 1981 C C . LYS A 1 252 ? -25.191 -20.219 65.205 1.00 93.31 252 LYS A C 1
ATOM 1983 O O . LYS A 1 252 ? -24.916 -19.868 64.061 1.00 93.31 252 LYS A O 1
ATOM 1988 N N . ARG A 1 253 ? -24.252 -20.478 66.119 1.00 93.94 253 ARG A N 1
ATOM 1989 C CA . ARG A 1 253 ? -22.817 -20.484 65.827 1.00 93.94 253 ARG A CA 1
ATOM 1990 C C . ARG A 1 253 ? -22.474 -21.536 64.772 1.00 93.94 253 ARG A C 1
ATOM 1992 O O . ARG A 1 253 ? -21.938 -21.187 63.731 1.00 93.94 253 ARG A O 1
ATOM 1999 N N . SER A 1 254 ? -22.877 -22.791 64.983 1.00 90.19 254 SER A N 1
ATOM 2000 C CA . SER A 1 254 ? -22.626 -23.874 64.024 1.00 90.19 254 SER A CA 1
ATOM 2001 C C . SER A 1 254 ? -23.287 -23.642 62.655 1.00 90.19 254 SER A C 1
ATOM 2003 O O . SER A 1 254 ? -22.814 -24.149 61.642 1.00 90.19 254 SER A O 1
ATOM 2005 N N . GLU A 1 255 ? -24.392 -22.896 62.607 1.00 93.38 255 GLU A N 1
ATOM 2006 C CA . GLU A 1 255 ? -25.069 -22.479 61.375 1.00 93.38 255 GLU A CA 1
ATOM 2007 C C . GLU A 1 255 ? -24.254 -21.404 60.641 1.00 93.38 255 GLU A C 1
ATOM 2009 O O . GLU A 1 255 ? -23.951 -21.591 59.463 1.00 93.38 255 GLU A O 1
ATOM 2014 N N . ALA A 1 256 ? -23.776 -20.370 61.342 1.00 89.25 256 ALA A N 1
ATOM 2015 C CA . ALA A 1 256 ? -22.856 -19.371 60.790 1.00 89.25 256 ALA A CA 1
ATOM 2016 C C . ALA A 1 256 ? -21.503 -19.972 60.340 1.00 89.25 256 ALA A C 1
ATOM 2018 O O . ALA A 1 256 ? -20.958 -19.582 59.303 1.00 89.25 256 ALA A O 1
ATOM 2019 N N . ASP A 1 257 ? -20.982 -20.963 61.067 1.00 90.00 257 ASP A N 1
ATOM 2020 C CA . ASP A 1 257 ? -19.764 -21.697 60.702 1.00 90.00 257 ASP A CA 1
ATOM 2021 C C . ASP A 1 257 ? -19.981 -22.532 59.421 1.00 90.00 257 ASP A C 1
ATOM 2023 O O . ASP A 1 257 ? -19.150 -22.512 58.513 1.00 90.00 257 ASP A O 1
ATOM 2027 N N . ARG A 1 258 ? -21.135 -23.208 59.274 1.00 90.44 258 ARG A N 1
ATOM 2028 C CA . ARG A 1 258 ? -21.497 -23.909 58.022 1.00 90.44 258 ARG A CA 1
ATOM 2029 C C . ARG A 1 258 ? -21.707 -22.943 56.857 1.00 90.44 258 ARG A C 1
ATOM 2031 O O . ARG A 1 258 ? -21.278 -23.240 55.746 1.00 90.44 258 ARG A O 1
ATOM 2038 N N . GLU A 1 259 ? -22.346 -21.799 57.093 1.00 90.12 259 GLU A N 1
ATOM 2039 C CA . GLU A 1 259 ? -22.535 -20.764 56.075 1.00 90.12 259 GLU A CA 1
ATOM 2040 C C . GLU A 1 259 ? -21.211 -20.164 55.593 1.00 90.12 259 GLU A C 1
ATOM 2042 O O . GLU A 1 259 ? -21.032 -19.969 54.392 1.00 90.12 259 GLU A O 1
ATOM 2047 N N . SER A 1 260 ? -20.290 -19.845 56.506 1.00 91.06 260 SER A N 1
ATOM 2048 C CA . SER A 1 260 ? -18.980 -19.290 56.147 1.00 91.06 260 SER A CA 1
ATOM 2049 C C . SER A 1 260 ? -18.120 -20.315 55.407 1.00 91.06 260 SER A C 1
ATOM 2051 O O . SER A 1 260 ? -17.539 -19.975 54.379 1.00 91.06 260 SER A O 1
ATOM 2053 N N . LEU A 1 261 ? -18.135 -21.585 55.827 1.00 90.19 261 LEU A N 1
ATOM 2054 C CA . LEU A 1 261 ? -17.500 -22.683 55.093 1.00 90.19 261 LEU A CA 1
ATOM 2055 C C . LEU A 1 261 ? -18.091 -22.840 53.680 1.00 90.19 261 LEU A C 1
ATOM 2057 O O . LEU A 1 261 ? -17.340 -22.960 52.715 1.00 90.19 261 LEU A O 1
ATOM 2061 N N . ALA A 1 262 ? -19.419 -22.786 53.528 1.00 89.69 262 ALA A N 1
ATOM 2062 C CA . ALA A 1 262 ? -20.069 -22.861 52.218 1.00 89.69 262 ALA A CA 1
ATOM 2063 C C . ALA A 1 262 ? -19.699 -21.675 51.304 1.00 89.69 262 ALA A C 1
ATOM 2065 O O . ALA A 1 262 ? -19.442 -21.878 50.118 1.00 89.69 262 ALA A O 1
ATOM 2066 N N . LYS A 1 263 ? -19.616 -20.455 51.853 1.00 91.62 263 LYS A N 1
ATOM 2067 C CA . LYS A 1 263 ? -19.167 -19.251 51.127 1.00 91.62 263 LYS A CA 1
ATOM 2068 C C . LYS A 1 263 ? -17.709 -19.397 50.671 1.00 91.62 263 LYS A C 1
ATOM 2070 O O . LYS A 1 263 ? -17.434 -19.230 49.486 1.00 91.62 263 LYS A O 1
ATOM 2075 N N . LEU A 1 264 ? -16.810 -19.823 51.561 1.00 90.88 264 LEU A N 1
ATOM 2076 C CA . LEU A 1 264 ? -15.392 -20.045 51.247 1.00 90.88 264 LEU A CA 1
ATOM 2077 C C . LEU A 1 264 ? -15.171 -21.147 50.197 1.00 90.88 264 LEU A C 1
ATOM 2079 O O . LEU A 1 264 ? -14.308 -20.995 49.337 1.00 90.88 264 LEU A O 1
ATOM 2083 N N . LEU A 1 265 ? -15.953 -22.235 50.211 1.00 88.38 265 LEU A N 1
ATOM 2084 C CA . LEU A 1 265 ? -15.876 -23.263 49.162 1.00 88.38 265 LEU A CA 1
ATOM 2085 C C . LEU A 1 265 ? -16.322 -22.730 47.791 1.00 88.38 265 LEU A C 1
ATOM 2087 O O . LEU A 1 265 ? -15.668 -23.018 46.790 1.00 88.38 265 LEU A O 1
ATOM 2091 N N . LEU A 1 266 ? -17.391 -21.926 47.739 1.00 88.62 266 LEU A N 1
ATOM 2092 C CA . LEU A 1 266 ? -17.853 -21.295 46.497 1.00 88.62 266 LEU A CA 1
ATOM 2093 C C . LEU A 1 266 ? -16.839 -20.277 45.952 1.00 88.62 266 LEU A C 1
ATOM 2095 O O . LEU A 1 266 ? -16.619 -20.223 44.743 1.00 88.62 266 LEU A O 1
ATOM 2099 N N . GLU A 1 267 ? -16.192 -19.501 46.823 1.00 90.25 267 GLU A N 1
ATOM 2100 C CA . GLU A 1 267 ? -15.106 -18.588 46.444 1.00 90.25 267 GLU A CA 1
ATOM 2101 C C . GLU A 1 267 ? -13.874 -19.348 45.927 1.00 90.25 267 GLU A C 1
ATOM 2103 O O . GLU A 1 267 ? -13.301 -18.975 44.904 1.00 90.25 267 GLU A O 1
ATOM 2108 N N . LEU A 1 268 ? -13.506 -20.458 46.571 1.00 89.25 268 LEU A N 1
ATOM 2109 C CA . LEU A 1 268 ? -12.370 -21.295 46.183 1.00 89.25 268 LEU A CA 1
ATOM 2110 C C . LEU A 1 268 ? -12.590 -21.972 44.820 1.00 89.25 268 LEU A C 1
ATOM 2112 O O . LEU A 1 268 ? -11.705 -21.929 43.960 1.00 89.25 268 LEU A O 1
ATOM 2116 N N . ASP A 1 269 ? -13.766 -22.559 44.582 1.00 86.38 269 ASP A N 1
ATOM 2117 C CA . ASP A 1 269 ? -14.084 -23.162 43.283 1.00 86.38 269 ASP A CA 1
ATOM 2118 C C . ASP A 1 269 ? -14.269 -22.105 42.181 1.00 86.38 269 ASP A C 1
ATOM 2120 O O . ASP A 1 269 ? -13.890 -22.357 41.035 1.00 86.38 269 ASP A O 1
ATOM 2124 N N . LYS A 1 270 ? -14.732 -20.890 42.512 1.00 90.62 270 LYS A N 1
ATOM 2125 C CA . LYS A 1 270 ? -14.698 -19.751 41.583 1.00 90.62 270 LYS A CA 1
ATOM 2126 C C . LYS A 1 270 ? -13.260 -19.412 41.172 1.00 90.62 270 LYS A C 1
ATOM 2128 O O . LYS A 1 270 ? -12.983 -19.377 39.976 1.00 90.62 270 LYS A O 1
ATOM 2133 N N . CYS A 1 271 ? -12.338 -19.240 42.122 1.00 90.12 271 CYS A N 1
ATOM 2134 C CA . CYS A 1 271 ? -10.930 -18.963 41.813 1.00 90.12 271 CYS A CA 1
ATOM 2135 C C . CYS A 1 271 ? -10.308 -20.059 40.928 1.00 90.12 271 CYS A C 1
ATOM 2137 O O . CYS A 1 271 ? -9.639 -19.748 39.946 1.00 90.12 271 CYS A O 1
ATOM 2139 N N . ARG A 1 272 ? -10.610 -21.341 41.183 1.00 89.75 272 ARG A N 1
ATOM 2140 C CA . ARG A 1 272 ? -10.176 -22.459 40.318 1.00 89.75 272 ARG A CA 1
ATOM 2141 C C . ARG A 1 272 ? -10.727 -22.377 38.892 1.00 89.75 272 ARG A C 1
ATOM 2143 O O . ARG A 1 272 ? -10.036 -22.766 37.946 1.00 89.75 272 ARG A O 1
ATOM 2150 N N . LEU A 1 273 ? -11.968 -21.920 38.713 1.00 85.19 273 LEU A N 1
ATOM 2151 C CA . LEU A 1 273 ? -12.552 -21.697 37.388 1.00 85.19 273 LEU A CA 1
ATOM 2152 C C . LEU A 1 273 ? -11.871 -20.515 36.685 1.00 85.19 273 LEU A C 1
ATOM 2154 O O . LEU A 1 273 ? -11.496 -20.650 35.516 1.00 85.19 273 LEU A O 1
ATOM 2158 N N . ASP A 1 274 ? -11.634 -19.417 37.401 1.00 87.69 274 ASP A N 1
ATOM 2159 C CA . ASP A 1 274 ? -10.931 -18.236 36.896 1.00 87.69 274 ASP A CA 1
ATOM 2160 C C . ASP A 1 274 ? -9.492 -18.600 36.460 1.00 87.69 274 ASP A C 1
ATOM 2162 O O . ASP A 1 274 ? -9.144 -18.392 35.295 1.00 87.69 274 ASP A O 1
ATOM 2166 N N . ASP A 1 275 ? -8.707 -19.298 37.291 1.00 92.12 275 ASP A N 1
ATOM 2167 C CA . ASP A 1 275 ? -7.374 -19.830 36.941 1.00 92.12 275 ASP A CA 1
ATOM 2168 C C . ASP A 1 275 ? -7.412 -20.764 35.720 1.00 92.12 275 ASP A C 1
ATOM 2170 O O . ASP A 1 275 ? -6.553 -20.713 34.827 1.00 92.12 275 ASP A O 1
ATOM 2174 N N . SER A 1 276 ? -8.434 -21.622 35.636 1.00 87.12 276 SER A N 1
ATOM 2175 C CA . SER A 1 276 ? -8.612 -22.537 34.509 1.00 87.12 276 SER A CA 1
ATOM 2176 C C . SER A 1 276 ? -8.919 -21.791 33.207 1.00 87.12 276 SER A C 1
ATOM 2178 O O . SER A 1 276 ? -8.437 -22.191 32.142 1.00 87.12 276 SER A O 1
ATOM 2180 N N . THR A 1 277 ? -9.707 -20.711 33.254 1.00 86.94 277 THR A N 1
ATOM 2181 C CA . THR A 1 277 ? -9.984 -19.876 32.073 1.00 86.94 277 THR A CA 1
ATOM 2182 C C . THR A 1 277 ? -8.781 -19.018 31.692 1.00 86.94 277 THR A C 1
ATOM 2184 O O . THR A 1 277 ? -8.437 -18.986 30.509 1.00 86.94 277 THR A O 1
ATOM 2187 N N . ALA A 1 278 ? -8.068 -18.434 32.660 1.00 88.75 278 ALA A N 1
ATOM 2188 C CA . ALA A 1 278 ? -6.822 -17.700 32.445 1.00 88.75 278 ALA A CA 1
ATOM 2189 C C . ALA A 1 278 ? -5.755 -18.584 31.774 1.00 88.75 278 ALA A C 1
ATOM 2191 O O . ALA A 1 278 ? -5.212 -18.221 30.730 1.00 88.75 278 ALA A O 1
ATOM 2192 N N . THR A 1 279 ? -5.543 -19.803 32.277 1.00 92.88 279 THR A N 1
ATOM 2193 C CA . THR A 1 279 ? -4.614 -20.785 31.686 1.00 92.88 279 THR A CA 1
ATOM 2194 C C . THR A 1 279 ? -4.988 -21.128 30.236 1.00 92.88 279 THR A C 1
ATOM 2196 O O . THR A 1 279 ? -4.130 -21.167 29.348 1.00 92.88 279 THR A O 1
ATOM 2199 N N . LYS A 1 280 ? -6.284 -21.323 29.950 1.00 89.56 280 LYS A N 1
ATOM 2200 C CA . LYS A 1 280 ? -6.791 -21.560 28.583 1.00 89.56 280 LYS A CA 1
ATOM 2201 C C . LYS A 1 280 ? -6.614 -20.333 27.680 1.00 89.56 280 LYS A C 1
ATOM 2203 O O . LYS A 1 280 ? -6.300 -20.498 26.501 1.00 89.56 280 LYS A O 1
ATOM 2208 N N . MET A 1 281 ? -6.780 -19.121 28.213 1.00 83.56 281 MET A N 1
ATOM 2209 C CA . MET A 1 281 ? -6.553 -17.864 27.492 1.00 83.56 281 MET A CA 1
ATOM 2210 C C . MET A 1 281 ? -5.077 -17.693 27.124 1.00 83.56 281 MET A C 1
ATOM 2212 O O . MET A 1 281 ? -4.786 -17.476 25.949 1.00 83.56 281 MET A O 1
ATOM 2216 N N . VAL A 1 282 ? -4.153 -17.890 28.071 1.00 88.94 282 VAL A N 1
ATOM 2217 C CA . VAL A 1 282 ? -2.700 -17.841 27.827 1.00 88.94 282 VAL A CA 1
ATOM 2218 C C . VAL A 1 282 ? -2.284 -18.902 26.806 1.00 88.94 282 VAL A C 1
ATOM 2220 O O . VAL A 1 282 ? -1.630 -18.571 25.820 1.00 88.94 282 VAL A O 1
ATOM 2223 N N . SER A 1 283 ? -2.739 -20.153 26.950 1.00 90.62 283 SER A N 1
ATOM 2224 C CA . SER A 1 283 ? -2.436 -21.221 25.982 1.00 90.62 283 SER A CA 1
ATOM 2225 C C . SER A 1 283 ? -2.957 -20.907 24.572 1.00 90.62 283 SER A C 1
ATOM 2227 O O . SER A 1 283 ? -2.269 -21.157 23.579 1.00 90.62 283 SER A O 1
ATOM 2229 N N . ARG A 1 284 ? -4.156 -20.315 24.457 1.00 82.38 284 ARG A N 1
ATOM 2230 C CA . ARG A 1 284 ? -4.722 -19.888 23.168 1.00 82.38 284 ARG A CA 1
ATOM 2231 C C . ARG A 1 284 ? -3.986 -18.679 22.586 1.00 82.38 284 ARG A C 1
ATOM 2233 O O . ARG A 1 284 ? -3.801 -18.640 21.374 1.00 82.38 284 ARG A O 1
ATOM 2240 N N . TYR A 1 285 ? -3.547 -17.735 23.417 1.00 86.94 285 TYR A N 1
ATOM 2241 C CA . TYR A 1 285 ? -2.763 -16.574 22.993 1.00 86.94 285 TYR A CA 1
ATOM 2242 C C . TYR A 1 285 ? -1.360 -16.975 22.522 1.00 86.94 285 TYR A C 1
ATOM 2244 O O . TYR A 1 285 ? -0.947 -16.551 21.448 1.00 86.94 285 TYR A O 1
ATOM 2252 N N . MET A 1 286 ? -0.670 -17.865 23.246 1.00 89.81 286 MET A N 1
ATOM 2253 C CA . MET A 1 286 ? 0.610 -18.441 22.816 1.00 89.81 286 MET A CA 1
ATOM 2254 C C . MET A 1 286 ? 0.486 -19.138 21.459 1.00 89.81 286 MET A C 1
ATOM 2256 O O . MET A 1 286 ? 1.247 -18.824 20.551 1.00 89.81 286 MET A O 1
ATOM 2260 N N . LYS A 1 287 ? -0.504 -20.027 21.290 1.00 91.38 287 LYS A N 1
ATOM 2261 C CA . LYS A 1 287 ? -0.732 -20.734 20.017 1.00 91.38 287 LYS A CA 1
ATOM 2262 C C . LYS A 1 287 ? -1.096 -19.789 18.874 1.00 91.38 287 LYS A C 1
ATOM 2264 O O . LYS A 1 287 ? -0.633 -19.991 17.758 1.00 91.38 287 LYS A O 1
ATOM 2269 N N . PHE A 1 288 ? -1.894 -18.753 19.143 1.00 84.75 288 PHE A N 1
ATOM 2270 C CA . PHE A 1 288 ? -2.209 -17.719 18.157 1.00 84.75 288 PHE A CA 1
ATOM 2271 C C . PHE A 1 288 ? -0.952 -16.940 17.747 1.00 84.75 288 PHE A C 1
ATOM 2273 O O . PHE A 1 288 ? -0.664 -16.846 16.555 1.00 84.75 288 PHE A O 1
ATOM 2280 N N . SER A 1 289 ? -0.174 -16.459 18.721 1.00 85.06 289 SER A N 1
ATOM 2281 C CA . SER A 1 289 ? 1.089 -15.743 18.507 1.00 85.06 289 SER A CA 1
ATOM 2282 C C . SER A 1 289 ? 2.083 -16.582 17.699 1.00 85.06 289 SER A C 1
ATOM 2284 O O . SER A 1 289 ? 2.546 -16.126 16.659 1.00 85.06 289 SER A O 1
ATOM 2286 N N . GLN A 1 290 ? 2.301 -17.846 18.086 1.00 92.19 290 GLN A N 1
ATOM 2287 C CA . GLN A 1 290 ? 3.108 -18.812 17.332 1.00 92.19 290 GLN A CA 1
ATOM 2288 C C . GLN A 1 290 ? 2.606 -18.946 15.889 1.00 92.19 290 GLN A C 1
ATOM 2290 O O . GLN A 1 290 ? 3.340 -18.605 14.973 1.00 92.19 290 GLN A O 1
ATOM 2295 N N . SER A 1 291 ? 1.325 -19.273 15.671 1.00 87.81 291 SER A N 1
ATOM 2296 C CA . SER A 1 291 ? 0.778 -19.404 14.308 1.00 87.81 291 SER A CA 1
ATOM 2297 C C . SER A 1 291 ? 0.852 -18.117 13.468 1.00 87.81 291 SER A C 1
ATOM 2299 O O . SER A 1 291 ? 0.941 -18.183 12.244 1.00 87.81 291 SER A O 1
ATOM 2301 N N . THR A 1 292 ? 0.845 -16.945 14.112 1.00 80.69 292 THR A N 1
ATOM 2302 C CA . THR A 1 292 ? 1.010 -15.642 13.449 1.00 80.69 292 THR A CA 1
ATOM 2303 C C . THR A 1 292 ? 2.468 -15.414 13.050 1.00 80.69 292 THR A C 1
ATOM 2305 O O . THR A 1 292 ? 2.729 -14.967 11.937 1.00 80.69 292 THR A O 1
ATOM 2308 N N . ILE A 1 293 ? 3.417 -15.766 13.923 1.00 86.75 293 ILE A N 1
ATOM 2309 C CA . ILE A 1 293 ? 4.858 -15.716 13.652 1.00 86.75 293 ILE A CA 1
ATOM 2310 C C . ILE A 1 293 ? 5.223 -16.716 12.548 1.00 86.75 293 ILE A C 1
ATOM 2312 O O . ILE A 1 293 ? 5.864 -16.319 11.579 1.00 86.75 293 ILE A O 1
ATOM 2316 N N . ASP A 1 294 ? 4.756 -17.962 12.634 1.00 88.62 294 ASP A N 1
ATOM 2317 C CA . ASP A 1 294 ? 4.993 -19.014 11.638 1.00 88.62 294 ASP A CA 1
ATOM 2318 C C . ASP A 1 294 ? 4.453 -18.594 10.256 1.00 88.62 294 ASP A C 1
ATOM 2320 O O . ASP A 1 294 ? 5.151 -18.680 9.244 1.00 88.62 294 ASP A O 1
ATOM 2324 N N . SER A 1 295 ? 3.227 -18.053 10.210 1.00 84.50 295 SER A N 1
ATOM 2325 C CA . SER A 1 295 ? 2.620 -17.539 8.974 1.00 84.50 295 SER A CA 1
ATOM 2326 C C . SER A 1 295 ? 3.353 -16.316 8.411 1.00 84.50 295 SER A C 1
ATOM 2328 O O . SER A 1 295 ? 3.402 -16.149 7.191 1.00 84.50 295 SER A O 1
ATOM 2330 N N . LEU A 1 296 ? 3.911 -15.454 9.267 1.00 83.25 296 LEU A N 1
ATOM 2331 C CA . LEU A 1 296 ? 4.697 -14.290 8.854 1.00 83.25 296 LEU A CA 1
ATOM 2332 C C . LEU A 1 296 ? 6.070 -14.715 8.317 1.00 83.25 296 LEU A C 1
ATOM 2334 O O . LEU A 1 296 ? 6.488 -14.222 7.271 1.00 83.25 296 LEU A O 1
ATOM 2338 N N . GLN A 1 297 ? 6.737 -15.670 8.970 1.00 90.12 297 GLN A N 1
ATOM 2339 C CA . GLN A 1 297 ? 7.985 -16.265 8.488 1.00 90.12 297 GLN A CA 1
ATOM 2340 C C . GLN A 1 297 ? 7.776 -16.926 7.121 1.00 90.12 297 GLN A C 1
ATOM 2342 O O . GLN A 1 297 ? 8.507 -16.620 6.181 1.00 90.12 297 GLN A O 1
ATOM 2347 N N . GLN A 1 298 ? 6.714 -17.722 6.954 1.00 89.56 298 GLN A N 1
ATOM 2348 C CA . GLN A 1 298 ? 6.375 -18.331 5.665 1.00 89.56 298 GLN A CA 1
ATOM 2349 C C . GLN A 1 298 ? 6.094 -17.279 4.572 1.00 89.56 298 GLN A C 1
ATOM 2351 O O . GLN A 1 298 ? 6.509 -17.448 3.424 1.00 89.56 298 GLN A O 1
ATOM 2356 N N . ALA A 1 299 ? 5.432 -16.164 4.902 1.00 84.56 299 ALA A N 1
ATOM 2357 C CA . ALA A 1 299 ? 5.228 -15.057 3.963 1.00 84.56 299 ALA A CA 1
ATOM 2358 C C . ALA A 1 299 ? 6.547 -14.338 3.599 1.00 84.56 299 ALA A C 1
ATOM 2360 O O . ALA A 1 299 ? 6.755 -13.985 2.433 1.00 84.56 299 ALA A O 1
ATOM 2361 N N . MET A 1 300 ? 7.469 -14.171 4.554 1.00 85.50 300 MET A N 1
ATOM 2362 C CA . MET A 1 300 ? 8.814 -13.632 4.307 1.00 85.50 300 MET A CA 1
ATOM 2363 C C . MET A 1 300 ? 9.668 -14.566 3.436 1.00 85.50 300 MET A C 1
ATOM 2365 O O . MET A 1 300 ? 10.373 -14.101 2.542 1.00 85.50 300 MET A O 1
ATOM 2369 N N . GLU A 1 301 ? 9.588 -15.883 3.626 1.00 92.06 301 GLU A N 1
ATOM 2370 C CA . GLU A 1 301 ? 10.294 -16.853 2.780 1.00 92.06 301 GLU A CA 1
ATOM 2371 C C . GLU A 1 301 ? 9.712 -16.915 1.359 1.00 92.06 301 GLU A C 1
ATOM 2373 O O . GLU A 1 301 ? 10.463 -16.904 0.378 1.00 92.06 301 GLU A O 1
ATOM 2378 N N . ASN A 1 302 ? 8.383 -16.878 1.221 1.00 88.31 302 ASN A N 1
ATOM 2379 C CA . ASN A 1 302 ? 7.714 -16.795 -0.080 1.00 88.31 302 ASN A CA 1
ATOM 2380 C C . ASN A 1 302 ? 8.071 -15.498 -0.827 1.00 88.31 302 ASN A C 1
ATOM 2382 O O . ASN A 1 302 ? 8.387 -15.536 -2.013 1.00 88.31 302 ASN A O 1
ATOM 2386 N N . THR A 1 303 ? 8.084 -14.340 -0.161 1.00 89.62 303 THR A N 1
ATOM 2387 C CA . THR A 1 303 ? 8.491 -13.072 -0.802 1.00 89.62 303 THR A CA 1
ATOM 2388 C C . THR A 1 303 ? 9.980 -13.053 -1.159 1.00 89.62 303 THR A C 1
ATOM 2390 O O . THR A 1 303 ? 10.334 -12.627 -2.260 1.00 89.62 303 THR A O 1
ATOM 2393 N N . LYS A 1 304 ? 10.852 -13.611 -0.310 1.00 93.31 304 LYS A N 1
ATOM 2394 C CA . LYS A 1 304 ? 12.291 -13.773 -0.585 1.00 93.31 304 LYS A CA 1
ATOM 2395 C C . LYS A 1 304 ? 12.571 -14.680 -1.790 1.00 93.31 304 LYS A C 1
ATOM 2397 O O . LYS A 1 304 ? 13.403 -14.329 -2.625 1.00 93.31 304 LYS A O 1
ATOM 2402 N N . THR A 1 305 ? 11.882 -15.816 -1.915 1.00 93.25 305 THR A N 1
ATOM 2403 C CA . THR A 1 305 ? 12.035 -16.739 -3.061 1.00 93.25 305 THR A CA 1
ATOM 2404 C C . THR A 1 305 ? 11.479 -16.149 -4.359 1.00 93.25 305 THR A C 1
ATOM 2406 O O . THR A 1 305 ? 12.145 -16.243 -5.392 1.00 93.25 305 THR A O 1
ATOM 2409 N N . ARG A 1 306 ? 10.326 -15.461 -4.307 1.00 91.06 306 ARG A N 1
ATOM 2410 C CA . ARG A 1 306 ? 9.781 -14.670 -5.431 1.00 91.06 306 ARG A CA 1
ATOM 2411 C C . ARG A 1 306 ? 10.808 -13.643 -5.923 1.00 91.06 306 ARG A C 1
ATOM 2413 O O . ARG A 1 306 ? 11.178 -13.676 -7.092 1.00 91.06 306 ARG A O 1
ATOM 2420 N N . HIS A 1 307 ? 11.318 -12.799 -5.023 1.00 91.50 307 HIS A N 1
ATOM 2421 C CA . HIS A 1 307 ? 12.281 -11.738 -5.340 1.00 91.50 307 HIS A CA 1
ATOM 2422 C C . HIS A 1 307 ? 13.613 -12.279 -5.885 1.00 91.50 307 HIS A C 1
ATOM 2424 O O . HIS A 1 307 ? 14.152 -11.738 -6.848 1.00 91.50 307 HIS A O 1
ATOM 2430 N N . ALA A 1 308 ? 14.125 -13.383 -5.328 1.00 94.50 308 ALA A N 1
ATOM 2431 C CA . ALA A 1 308 ? 15.335 -14.034 -5.832 1.00 94.50 308 ALA A CA 1
ATOM 2432 C C . ALA A 1 308 ? 15.180 -14.519 -7.287 1.00 94.50 308 ALA A C 1
ATOM 2434 O O . ALA A 1 308 ? 16.118 -14.387 -8.074 1.00 94.50 308 ALA A O 1
ATOM 2435 N N . ALA A 1 309 ? 14.000 -15.023 -7.669 1.00 93.81 309 ALA A N 1
ATOM 2436 C CA . ALA A 1 309 ? 13.714 -15.396 -9.054 1.00 93.81 309 ALA A CA 1
ATOM 2437 C C . ALA A 1 309 ? 13.621 -14.172 -9.983 1.00 93.81 309 ALA A C 1
ATOM 2439 O O . ALA A 1 309 ? 14.197 -14.198 -11.070 1.00 93.81 309 ALA A O 1
ATOM 2440 N N . THR A 1 310 ? 12.982 -13.077 -9.551 1.00 93.50 310 THR A N 1
ATOM 2441 C CA . THR A 1 310 ? 12.917 -11.836 -10.348 1.00 93.50 310 THR A CA 1
ATOM 2442 C C . THR A 1 310 ? 14.311 -11.238 -10.567 1.00 93.50 310 THR A C 1
ATOM 2444 O O . THR A 1 310 ? 14.666 -10.885 -11.691 1.00 93.50 310 THR A O 1
ATOM 2447 N N . LEU A 1 311 ? 15.147 -11.190 -9.519 1.00 95.06 311 LEU A N 1
ATOM 2448 C CA . LEU A 1 311 ? 16.546 -10.762 -9.624 1.00 95.06 311 LEU A CA 1
ATOM 2449 C C . LEU A 1 311 ? 17.364 -11.667 -10.553 1.00 95.06 311 LEU A C 1
ATOM 2451 O O . LEU A 1 311 ? 18.190 -11.162 -11.310 1.00 95.06 311 LEU A O 1
ATOM 2455 N N . ALA A 1 312 ? 17.137 -12.985 -10.541 1.00 93.38 312 ALA A N 1
ATOM 2456 C CA . ALA A 1 312 ? 17.800 -13.896 -11.472 1.00 93.38 312 ALA A CA 1
ATOM 2457 C C . ALA A 1 312 ? 17.441 -13.570 -12.934 1.00 93.38 312 ALA A C 1
ATOM 2459 O O . ALA A 1 312 ? 18.343 -13.473 -13.770 1.00 93.38 312 ALA A O 1
ATOM 2460 N N . THR A 1 313 ? 16.162 -13.314 -13.240 1.00 94.25 313 THR A N 1
ATOM 2461 C CA . THR A 1 313 ? 15.741 -12.861 -14.577 1.00 94.25 313 THR A CA 1
ATOM 2462 C C . THR A 1 313 ? 16.381 -11.521 -14.951 1.00 94.25 313 THR A C 1
ATOM 2464 O O . THR A 1 313 ? 16.947 -11.411 -16.041 1.00 94.25 313 THR A O 1
ATOM 2467 N N . PHE A 1 314 ? 16.345 -10.514 -14.070 1.00 92.19 314 PHE A N 1
ATOM 2468 C CA . PHE A 1 314 ? 16.915 -9.190 -14.354 1.00 92.19 314 PHE A CA 1
ATOM 2469 C C . PHE A 1 314 ? 18.433 -9.222 -14.553 1.00 92.19 314 PHE A C 1
ATOM 2471 O O . PHE A 1 314 ? 18.928 -8.640 -15.518 1.00 92.19 314 PHE A O 1
ATOM 2478 N N . ASN A 1 315 ? 19.170 -9.954 -13.714 1.00 95.00 315 ASN A N 1
ATOM 2479 C CA . ASN A 1 315 ? 20.612 -10.131 -13.881 1.00 95.00 315 ASN A CA 1
ATOM 2480 C C . ASN A 1 315 ? 20.925 -10.766 -15.241 1.00 95.00 315 ASN A C 1
ATOM 2482 O O . ASN A 1 315 ? 21.773 -10.263 -15.967 1.00 95.00 315 ASN A O 1
ATOM 2486 N N . VAL A 1 316 ? 20.185 -11.806 -15.644 1.00 93.44 316 VAL A N 1
ATOM 2487 C CA . VAL A 1 316 ? 20.353 -12.464 -16.952 1.00 93.44 316 VAL A CA 1
ATOM 2488 C C . VAL A 1 316 ? 19.965 -11.555 -18.134 1.00 93.44 316 VAL A C 1
ATOM 2490 O O . VAL A 1 316 ? 20.547 -11.683 -19.214 1.00 93.44 316 VAL A O 1
ATOM 2493 N N . GLN A 1 317 ? 19.034 -10.611 -17.954 1.00 92.81 317 GLN A N 1
ATOM 2494 C CA . GLN A 1 317 ? 18.732 -9.574 -18.951 1.00 92.81 317 GLN A CA 1
ATOM 2495 C C . GLN A 1 317 ? 19.858 -8.534 -19.059 1.00 92.81 317 GLN A C 1
ATOM 2497 O O . GLN A 1 317 ? 20.273 -8.218 -20.174 1.00 92.81 317 GLN A O 1
ATOM 2502 N N . ALA A 1 318 ? 20.402 -8.050 -17.938 1.00 93.06 318 ALA A N 1
ATOM 2503 C CA . ALA A 1 318 ? 21.552 -7.142 -17.931 1.00 93.06 318 ALA A CA 1
ATOM 2504 C C . ALA A 1 318 ? 22.774 -7.787 -18.612 1.00 93.06 318 ALA A C 1
ATOM 2506 O O . ALA A 1 318 ? 23.390 -7.191 -19.497 1.00 93.06 318 ALA A O 1
ATOM 2507 N N . ASP A 1 319 ? 23.040 -9.053 -18.288 1.00 94.50 319 ASP A N 1
ATOM 2508 C CA . ASP A 1 319 ? 24.092 -9.883 -18.876 1.00 94.50 319 ASP A CA 1
ATOM 2509 C C . ASP A 1 319 ? 23.909 -10.055 -20.402 1.00 94.50 319 ASP A C 1
ATOM 2511 O O . ASP A 1 319 ? 24.879 -10.055 -21.165 1.00 94.50 319 ASP A O 1
ATOM 2515 N N . HIS A 1 320 ? 22.660 -10.166 -20.877 1.00 91.69 320 HIS A N 1
ATOM 2516 C CA . HIS A 1 320 ? 22.333 -10.214 -22.305 1.00 91.69 320 HIS A CA 1
ATOM 2517 C C . HIS A 1 320 ? 22.548 -8.861 -22.999 1.00 91.69 320 HIS A C 1
ATOM 2519 O O . HIS A 1 320 ? 23.202 -8.817 -24.043 1.00 91.69 320 HIS A O 1
ATOM 2525 N N . LEU A 1 321 ? 22.066 -7.762 -22.409 1.00 89.56 321 LEU A N 1
ATOM 2526 C CA . LEU A 1 321 ? 22.234 -6.407 -22.945 1.00 89.56 321 LEU A CA 1
ATOM 2527 C C . LEU A 1 321 ? 23.713 -6.002 -23.010 1.00 89.56 321 LEU A C 1
ATOM 2529 O O . LEU A 1 321 ? 24.152 -5.461 -24.023 1.00 89.56 321 LEU A O 1
ATOM 2533 N N . GLN A 1 322 ? 24.511 -6.335 -21.992 1.00 95.88 322 GLN A N 1
ATOM 2534 C CA . GLN A 1 322 ? 25.957 -6.102 -21.989 1.00 95.88 322 GLN A CA 1
ATOM 2535 C C . GLN A 1 322 ? 26.664 -6.896 -23.101 1.00 95.88 322 GLN A C 1
ATOM 2537 O O . GLN A 1 322 ? 27.537 -6.359 -23.789 1.00 95.88 322 GLN A O 1
ATOM 2542 N N . LYS A 1 323 ? 26.264 -8.154 -23.333 1.00 93.75 323 LYS A N 1
ATOM 2543 C CA . LYS A 1 323 ? 26.800 -8.981 -24.429 1.00 93.75 323 LYS A CA 1
ATOM 2544 C C . LYS A 1 323 ? 26.411 -8.420 -25.798 1.00 93.75 323 LYS A C 1
ATOM 2546 O O . LYS A 1 323 ? 27.297 -8.280 -26.641 1.00 93.75 323 LYS A O 1
ATOM 2551 N N . ALA A 1 324 ? 25.154 -8.021 -25.995 1.00 89.69 324 ALA A N 1
ATOM 2552 C CA . ALA A 1 324 ? 24.682 -7.378 -27.224 1.00 89.69 324 ALA A CA 1
ATOM 2553 C C . ALA A 1 324 ? 25.431 -6.062 -27.508 1.00 89.69 324 ALA A C 1
ATOM 2555 O O . ALA A 1 324 ? 25.983 -5.887 -28.591 1.00 89.69 324 ALA A O 1
ATOM 2556 N N . LEU A 1 325 ? 25.564 -5.189 -26.505 1.00 93.56 325 LEU A N 1
ATOM 2557 C CA . LEU A 1 325 ? 26.326 -3.939 -26.590 1.00 93.56 325 LEU A CA 1
ATOM 2558 C C . LEU A 1 325 ? 27.806 -4.189 -26.934 1.00 93.56 325 LEU A C 1
ATOM 2560 O O . LEU A 1 325 ? 28.386 -3.459 -27.737 1.00 93.56 325 LEU A O 1
ATOM 2564 N N . SER A 1 326 ? 28.420 -5.247 -26.390 1.00 95.75 326 SER A N 1
ATOM 2565 C CA . SER A 1 326 ? 29.793 -5.637 -26.749 1.00 95.75 326 SER A CA 1
ATOM 2566 C C . SER A 1 326 ? 29.925 -6.159 -28.189 1.00 95.75 326 SER A C 1
ATOM 2568 O O . SER A 1 326 ? 30.975 -5.984 -28.806 1.00 95.75 326 SER A O 1
ATOM 2570 N N . ALA A 1 327 ? 28.873 -6.774 -28.739 1.00 90.62 327 ALA A N 1
ATOM 2571 C CA . ALA A 1 327 ? 28.838 -7.230 -30.125 1.00 90.62 327 ALA A CA 1
ATOM 2572 C C . ALA A 1 327 ? 28.657 -6.051 -31.094 1.00 90.62 327 ALA A C 1
ATOM 2574 O O . ALA A 1 327 ? 29.418 -5.942 -32.052 1.00 90.62 327 ALA A O 1
ATOM 2575 N N . GLU A 1 328 ? 27.739 -5.125 -30.800 1.00 90.88 328 GLU A N 1
ATOM 2576 C CA . GLU A 1 328 ? 27.546 -3.896 -31.584 1.00 90.88 328 GLU A CA 1
ATOM 2577 C C . GLU A 1 328 ? 28.805 -3.012 -31.590 1.00 90.88 328 GLU A C 1
ATOM 2579 O O . GLU A 1 328 ? 29.183 -2.498 -32.640 1.00 90.88 328 GLU A O 1
ATOM 2584 N N . ARG A 1 329 ? 29.535 -2.902 -30.465 1.00 93.50 329 ARG A N 1
ATOM 2585 C CA . ARG A 1 329 ? 30.846 -2.217 -30.436 1.00 93.50 329 ARG A CA 1
ATOM 2586 C C . ARG A 1 329 ? 31.852 -2.852 -31.400 1.00 93.50 329 ARG A C 1
ATOM 2588 O O . ARG A 1 329 ? 32.396 -2.146 -32.243 1.00 93.50 329 ARG A O 1
ATOM 2595 N N . ARG A 1 330 ? 32.023 -4.179 -31.356 1.00 95.56 330 ARG A N 1
ATOM 2596 C CA . ARG A 1 330 ? 32.903 -4.918 -32.287 1.00 95.56 330 ARG A CA 1
ATOM 2597 C C . ARG A 1 330 ? 32.452 -4.806 -33.745 1.00 95.56 330 ARG A C 1
ATOM 2599 O O . ARG A 1 330 ? 33.284 -4.803 -34.648 1.00 95.56 330 ARG A O 1
ATOM 2606 N N . GLN A 1 331 ? 31.146 -4.715 -33.993 1.00 93.94 331 GLN A N 1
ATOM 2607 C CA . GLN A 1 331 ? 30.598 -4.495 -35.330 1.00 93.94 331 GLN A CA 1
ATOM 2608 C C . GLN A 1 331 ? 30.894 -3.074 -35.828 1.00 93.94 331 GLN A C 1
ATOM 2610 O O . GLN A 1 331 ? 31.307 -2.916 -36.974 1.00 93.94 331 GLN A O 1
ATOM 2615 N N . ALA A 1 332 ? 30.757 -2.056 -34.976 1.00 92.56 332 ALA A N 1
ATOM 2616 C CA . ALA A 1 332 ? 31.117 -0.676 -35.296 1.00 92.56 332 ALA A CA 1
ATOM 2617 C C . ALA A 1 332 ? 32.632 -0.502 -35.516 1.00 92.56 332 ALA A C 1
ATOM 2619 O O . ALA A 1 332 ? 33.035 0.177 -36.455 1.00 92.56 332 ALA A O 1
ATOM 2620 N N . GLU A 1 333 ? 33.469 -1.156 -34.705 1.00 95.31 333 GLU A N 1
ATOM 2621 C CA . GLU A 1 333 ? 34.924 -1.253 -34.908 1.00 95.31 333 GLU A CA 1
ATOM 2622 C C . GLU A 1 333 ? 35.250 -1.909 -36.256 1.00 95.31 333 GLU A C 1
ATOM 2624 O O . GLU A 1 333 ? 35.987 -1.339 -37.055 1.00 95.31 333 GLU A O 1
ATOM 2629 N N . LYS A 1 334 ? 34.631 -3.054 -36.575 1.00 96.00 334 LYS A N 1
ATOM 2630 C CA . LYS A 1 334 ? 34.818 -3.715 -37.874 1.00 96.00 334 LYS A CA 1
ATOM 2631 C C . LYS A 1 334 ? 34.381 -2.832 -39.048 1.00 96.00 334 LYS A C 1
ATOM 2633 O O . LYS A 1 334 ? 35.077 -2.798 -40.057 1.00 96.00 334 LYS A O 1
ATOM 2638 N N . LEU A 1 335 ? 33.254 -2.124 -38.925 1.00 93.81 335 LEU A N 1
ATOM 2639 C CA . LEU A 1 335 ? 32.758 -1.219 -39.965 1.00 93.81 335 LEU A CA 1
ATOM 2640 C C . LEU A 1 335 ? 33.685 -0.016 -40.177 1.00 93.81 335 LEU A C 1
ATOM 2642 O O . LEU A 1 335 ? 33.906 0.358 -41.327 1.00 93.81 335 LEU A O 1
ATOM 2646 N N . ARG A 1 336 ? 34.265 0.541 -39.102 1.00 94.62 336 ARG A N 1
ATOM 2647 C CA . ARG A 1 336 ? 35.318 1.568 -39.182 1.00 94.62 336 ARG A CA 1
ATOM 2648 C C . ARG A 1 336 ? 36.530 1.038 -39.938 1.00 94.62 336 ARG A C 1
ATOM 2650 O O . ARG A 1 336 ? 36.838 1.588 -40.984 1.00 94.62 336 ARG A O 1
ATOM 2657 N N . ASN A 1 337 ? 37.088 -0.101 -39.523 1.00 96.62 337 ASN A N 1
ATOM 2658 C CA . ASN A 1 337 ? 38.233 -0.711 -40.204 1.00 96.62 337 ASN A CA 1
ATOM 2659 C C . ASN A 1 337 ? 37.966 -0.927 -41.708 1.00 96.62 337 ASN A C 1
ATOM 2661 O O . ASN A 1 337 ? 38.799 -0.560 -42.527 1.00 96.62 337 ASN A O 1
ATOM 2665 N N . THR A 1 338 ? 36.787 -1.435 -42.097 1.00 96.50 338 THR A N 1
ATOM 2666 C CA . THR A 1 338 ? 36.446 -1.595 -43.527 1.00 96.50 338 THR A CA 1
ATOM 2667 C C . THR A 1 338 ? 36.246 -0.270 -44.268 1.00 96.50 338 THR A C 1
ATOM 2669 O O . THR A 1 338 ? 36.435 -0.213 -45.480 1.00 96.50 338 THR A O 1
ATOM 2672 N N . LEU A 1 339 ? 35.853 0.803 -43.575 1.00 93.81 339 LEU A N 1
ATOM 2673 C CA . LEU A 1 339 ? 35.745 2.144 -44.152 1.00 93.81 339 LEU A CA 1
ATOM 2674 C C . LEU A 1 339 ? 37.126 2.796 -44.298 1.00 93.81 339 LEU A C 1
ATOM 2676 O O . LEU A 1 339 ? 37.358 3.483 -45.291 1.00 93.81 339 LEU A O 1
ATOM 2680 N N . ASP A 1 340 ? 38.044 2.540 -43.368 1.00 95.81 340 ASP A N 1
ATOM 2681 C CA . ASP A 1 340 ? 39.441 2.971 -43.433 1.00 95.81 340 ASP A CA 1
ATOM 2682 C C . ASP A 1 340 ? 40.186 2.236 -44.565 1.00 95.81 340 ASP A C 1
ATOM 2684 O O . ASP A 1 340 ? 40.838 2.883 -45.384 1.00 95.81 340 ASP A O 1
ATOM 2688 N N . GLU A 1 341 ? 39.999 0.915 -44.698 1.00 95.31 341 GLU A N 1
ATOM 2689 C CA . GLU A 1 341 ? 40.487 0.095 -45.824 1.00 95.31 341 GLU A CA 1
ATOM 2690 C C . GLU A 1 341 ? 39.984 0.633 -47.179 1.00 95.31 341 GLU A C 1
ATOM 2692 O O . GLU A 1 341 ? 40.781 0.923 -48.075 1.00 95.31 341 GLU A O 1
ATOM 2697 N N . LEU A 1 342 ? 38.668 0.847 -47.319 1.00 94.56 342 LEU A N 1
ATOM 2698 C CA . LEU A 1 342 ? 38.076 1.431 -48.531 1.00 94.56 342 LEU A CA 1
ATOM 2699 C C . LEU A 1 342 ? 38.576 2.858 -48.798 1.00 94.56 342 LEU A C 1
ATOM 2701 O O . LEU A 1 342 ? 38.746 3.243 -49.955 1.00 94.56 342 LEU A O 1
ATOM 2705 N N . SER A 1 343 ? 38.828 3.646 -47.751 1.00 93.56 343 SER A N 1
ATOM 2706 C CA . SER A 1 343 ? 39.389 4.993 -47.882 1.00 93.56 343 SER A CA 1
ATOM 2707 C C . SER A 1 343 ? 40.845 4.954 -48.341 1.00 93.56 343 SER A C 1
ATOM 2709 O O . SER A 1 343 ? 41.248 5.801 -49.141 1.00 93.56 343 SER A O 1
ATOM 2711 N N . GLU A 1 344 ? 41.642 3.975 -47.905 1.00 95.44 344 GLU A N 1
ATOM 2712 C CA . GLU A 1 344 ? 42.999 3.787 -48.420 1.00 95.44 344 GLU A CA 1
ATOM 2713 C C . GLU A 1 344 ? 42.976 3.396 -49.904 1.00 95.44 344 GLU A C 1
ATOM 2715 O O . GLU A 1 344 ? 43.681 4.013 -50.703 1.00 95.44 344 GLU A O 1
ATOM 2720 N N . ASP A 1 345 ? 42.120 2.453 -50.310 1.00 94.69 345 ASP A N 1
ATOM 2721 C CA . ASP A 1 345 ? 42.001 2.034 -51.713 1.00 94.69 345 ASP A CA 1
ATOM 2722 C C . ASP A 1 345 ? 41.465 3.142 -52.632 1.00 94.69 345 ASP A C 1
ATOM 2724 O O . ASP A 1 345 ? 42.005 3.342 -53.723 1.00 94.69 345 ASP A O 1
ATOM 2728 N N . ILE A 1 346 ? 40.502 3.952 -52.178 1.00 91.00 346 ILE A N 1
ATOM 2729 C CA . ILE A 1 346 ? 40.061 5.156 -52.905 1.00 91.00 346 ILE A CA 1
ATOM 2730 C C . ILE A 1 346 ? 41.212 6.164 -53.045 1.00 91.00 346 ILE A C 1
ATOM 2732 O O . ILE A 1 346 ? 41.385 6.751 -54.114 1.00 91.00 346 ILE A O 1
ATOM 2736 N N . ASN A 1 347 ? 42.035 6.358 -52.009 1.00 90.38 347 ASN A N 1
ATOM 2737 C CA . ASN A 1 347 ? 43.194 7.253 -52.076 1.00 90.38 347 ASN A CA 1
ATOM 2738 C C . ASN A 1 347 ? 44.294 6.717 -53.013 1.00 90.38 347 ASN A C 1
ATOM 2740 O O . ASN A 1 347 ? 44.851 7.487 -53.804 1.00 90.38 347 ASN A O 1
ATOM 2744 N N . ARG A 1 348 ? 44.570 5.406 -52.984 1.00 94.94 348 ARG A N 1
ATOM 2745 C CA . ARG A 1 348 ? 45.485 4.715 -53.910 1.00 94.94 348 ARG A CA 1
ATOM 2746 C C . ARG A 1 348 ? 45.008 4.862 -55.359 1.00 94.94 348 ARG A C 1
ATOM 2748 O O . ARG A 1 348 ? 45.797 5.256 -56.221 1.00 94.94 348 ARG A O 1
ATOM 2755 N N . GLU A 1 349 ? 43.722 4.625 -55.631 1.00 93.62 349 GLU A N 1
ATOM 2756 C CA . GLU A 1 349 ? 43.154 4.776 -56.974 1.00 93.62 349 GLU A CA 1
ATOM 2757 C C . GLU A 1 349 ? 43.162 6.243 -57.430 1.00 93.62 349 GLU A C 1
ATOM 2759 O O . GLU A 1 349 ? 43.593 6.543 -58.544 1.00 93.62 349 GLU A O 1
ATOM 2764 N N . ALA A 1 350 ? 42.758 7.182 -56.570 1.00 89.44 350 ALA A N 1
ATOM 2765 C CA . ALA A 1 350 ? 42.774 8.609 -56.882 1.00 89.44 350 ALA A CA 1
ATOM 2766 C C . ALA A 1 350 ? 44.193 9.115 -57.187 1.00 89.44 350 ALA A C 1
ATOM 2768 O O . ALA A 1 350 ? 44.371 9.910 -58.113 1.00 89.44 350 ALA A O 1
ATOM 2769 N N . TYR A 1 351 ? 45.214 8.635 -56.469 1.00 91.81 351 TYR A N 1
ATOM 2770 C CA . TYR A 1 351 ? 46.615 8.917 -56.785 1.00 91.81 351 TYR A CA 1
ATOM 2771 C C . TYR A 1 351 ? 47.032 8.309 -58.134 1.00 91.81 351 TYR A C 1
ATOM 2773 O O . TYR A 1 351 ? 47.638 9.002 -58.954 1.00 91.81 351 TYR A O 1
ATOM 2781 N N . GLY A 1 352 ? 46.650 7.055 -58.407 1.00 92.81 352 GLY A N 1
ATOM 2782 C CA . GLY A 1 352 ? 46.875 6.390 -59.694 1.00 92.81 352 GLY A CA 1
ATOM 2783 C C . GLY A 1 352 ? 46.273 7.163 -60.872 1.00 92.81 352 GLY A C 1
ATOM 2784 O O . GLY A 1 352 ? 46.993 7.524 -61.803 1.00 92.81 352 GLY A O 1
ATOM 2785 N N . ARG A 1 353 ? 44.985 7.519 -60.784 1.00 91.44 353 ARG A N 1
ATOM 2786 C CA . ARG A 1 353 ? 44.269 8.336 -61.780 1.00 91.44 353 ARG A CA 1
ATOM 2787 C C . ARG A 1 353 ? 44.901 9.724 -61.948 1.00 91.44 353 ARG A C 1
ATOM 2789 O O . ARG A 1 353 ? 45.083 10.171 -63.076 1.00 91.44 353 ARG A O 1
ATOM 2796 N N . ARG A 1 354 ? 45.296 10.406 -60.861 1.00 89.00 354 ARG A N 1
ATOM 2797 C CA . ARG A 1 354 ? 46.009 11.703 -60.931 1.00 89.00 354 ARG A CA 1
ATOM 2798 C C . ARG A 1 354 ? 47.350 11.577 -61.658 1.00 89.00 354 ARG A C 1
ATOM 2800 O O . ARG A 1 354 ? 47.656 12.414 -62.504 1.00 89.00 354 ARG A O 1
ATOM 2807 N N . ARG A 1 355 ? 48.132 10.531 -61.364 1.00 91.81 355 ARG A N 1
ATOM 2808 C CA . ARG A 1 355 ? 49.407 10.238 -62.038 1.00 91.81 355 ARG A CA 1
ATOM 2809 C C . ARG A 1 355 ? 49.201 9.931 -63.521 1.00 91.81 355 ARG A C 1
ATOM 2811 O O . ARG A 1 355 ? 49.957 10.431 -64.347 1.00 91.81 355 ARG A O 1
ATOM 2818 N N . GLU A 1 356 ? 48.179 9.152 -63.862 1.00 90.81 356 GLU A N 1
ATOM 2819 C CA . GLU A 1 356 ? 47.835 8.849 -65.251 1.00 90.81 356 GLU A CA 1
ATOM 2820 C C . GLU A 1 356 ? 47.422 10.110 -66.024 1.00 90.81 356 GLU A C 1
ATOM 2822 O O . GLU A 1 356 ? 47.953 10.366 -67.101 1.00 90.81 356 GLU A O 1
ATOM 2827 N N . VAL A 1 357 ? 46.532 10.937 -65.466 1.00 91.38 357 VAL A N 1
ATOM 2828 C CA . VAL A 1 357 ? 46.109 12.204 -66.085 1.00 91.38 357 VAL A CA 1
ATOM 2829 C C . VAL A 1 357 ? 47.294 13.157 -66.258 1.00 91.38 357 VAL A C 1
ATOM 2831 O O . VAL A 1 357 ? 47.434 13.750 -67.324 1.00 91.38 357 VAL A O 1
ATOM 2834 N N . ALA A 1 358 ? 48.192 13.259 -65.273 1.00 84.75 358 ALA A N 1
ATOM 2835 C CA . ALA A 1 358 ? 49.409 14.063 -65.395 1.00 84.75 358 ALA A CA 1
ATOM 2836 C C . ALA A 1 358 ? 50.336 13.563 -66.521 1.00 84.75 358 ALA A C 1
ATOM 2838 O O . ALA A 1 358 ? 50.862 14.375 -67.280 1.00 84.75 358 ALA A O 1
ATOM 2839 N N . LEU A 1 359 ? 50.493 12.242 -66.680 1.00 84.25 359 LEU A N 1
ATOM 2840 C CA . LEU A 1 359 ? 51.245 11.658 -67.796 1.00 84.25 359 LEU A CA 1
ATOM 2841 C C . LEU A 1 359 ? 50.560 11.927 -69.144 1.00 84.25 359 LEU A C 1
ATOM 2843 O O . LEU A 1 359 ? 51.223 12.382 -70.070 1.00 84.25 359 LEU A O 1
ATOM 2847 N N . ARG A 1 360 ? 49.241 11.718 -69.252 1.00 88.00 360 ARG A N 1
ATOM 2848 C CA . ARG A 1 360 ? 48.459 12.013 -70.468 1.00 88.00 360 ARG A CA 1
ATOM 2849 C C . ARG A 1 360 ? 48.583 13.489 -70.876 1.00 88.00 360 ARG A C 1
ATOM 2851 O O . ARG A 1 360 ? 48.805 13.770 -72.047 1.00 88.00 360 ARG A O 1
ATOM 2858 N N . LEU A 1 361 ? 48.516 14.422 -69.923 1.00 82.62 361 LEU A N 1
ATOM 2859 C CA . LEU A 1 361 ? 48.718 15.856 -70.175 1.00 82.62 361 LEU A CA 1
ATOM 2860 C C . LEU A 1 361 ? 50.159 16.192 -70.598 1.00 82.62 361 LEU A C 1
ATOM 2862 O O . LEU A 1 361 ? 50.347 17.059 -71.446 1.00 82.62 361 LEU A O 1
ATOM 2866 N N . ALA A 1 362 ? 51.167 15.500 -70.057 1.00 82.56 362 ALA A N 1
ATOM 2867 C CA . ALA A 1 362 ? 52.565 15.663 -70.469 1.00 82.56 362 ALA A CA 1
ATOM 2868 C C . ALA A 1 362 ? 52.859 15.079 -71.867 1.00 82.56 362 ALA A C 1
ATOM 2870 O O . ALA A 1 362 ? 53.714 15.601 -72.582 1.00 82.56 362 ALA A O 1
ATOM 2871 N N . PHE A 1 363 ? 52.145 14.028 -72.285 1.00 80.94 363 PHE A N 1
ATOM 2872 C CA . PHE A 1 363 ? 52.172 13.559 -73.673 1.00 80.94 363 PHE A CA 1
ATOM 2873 C C . PHE A 1 363 ? 51.486 14.560 -74.610 1.00 80.94 363 PHE A C 1
ATOM 2875 O O . PHE A 1 363 ? 52.093 14.957 -75.600 1.00 80.94 363 PHE A O 1
ATOM 2882 N N . LEU A 1 364 ? 50.293 15.054 -74.259 1.00 84.00 364 LEU A N 1
ATOM 2883 C CA . LEU A 1 364 ? 49.577 16.053 -75.062 1.00 84.00 364 LEU A CA 1
ATOM 2884 C C . LEU A 1 364 ? 50.377 17.354 -75.238 1.00 84.00 364 LEU A C 1
ATOM 2886 O O . LEU A 1 364 ? 50.474 17.851 -76.353 1.00 84.00 364 LEU A O 1
ATOM 2890 N N . SER A 1 365 ? 51.022 17.884 -74.193 1.00 81.06 365 SER A N 1
ATOM 2891 C CA . SER A 1 365 ? 51.840 19.102 -74.330 1.00 81.06 365 SER A CA 1
ATOM 2892 C C . SER A 1 365 ? 53.116 18.883 -75.159 1.00 81.06 365 SER A C 1
ATOM 2894 O O . SER A 1 365 ? 53.571 19.801 -75.850 1.00 81.06 365 SER A O 1
ATOM 2896 N N . ARG A 1 366 ? 53.672 17.662 -75.169 1.00 84.44 366 ARG A N 1
ATOM 2897 C CA . ARG A 1 366 ? 54.738 17.260 -76.103 1.00 84.44 366 ARG A CA 1
ATOM 2898 C C . ARG A 1 366 ? 54.216 17.185 -77.541 1.00 84.44 366 ARG A C 1
ATOM 2900 O O . ARG A 1 366 ? 54.862 17.702 -78.443 1.00 84.44 366 ARG A O 1
ATOM 2907 N N . GLU A 1 367 ? 53.046 16.598 -77.769 1.00 85.25 367 GLU A N 1
ATOM 2908 C CA . GLU A 1 367 ? 52.420 16.523 -79.097 1.00 85.25 367 GLU A CA 1
ATOM 2909 C C . GLU A 1 367 ? 52.055 17.915 -79.645 1.00 85.25 367 GLU A C 1
ATOM 2911 O O . GLU A 1 367 ? 52.355 18.219 -80.800 1.00 85.25 367 GLU A O 1
ATOM 2916 N N . GLU A 1 368 ? 51.496 18.801 -78.815 1.00 83.56 368 GLU A N 1
ATOM 2917 C CA . GLU A 1 368 ? 51.186 20.191 -79.178 1.00 83.56 368 GLU A CA 1
ATOM 2918 C C . GLU A 1 368 ? 52.445 21.002 -79.513 1.00 83.56 368 GLU A C 1
ATOM 2920 O O . GLU A 1 368 ? 52.475 21.695 -80.534 1.00 83.56 368 GLU A O 1
ATOM 2925 N N . SER A 1 369 ? 53.502 20.901 -78.700 1.00 82.38 369 SER A N 1
ATOM 2926 C CA . SER A 1 369 ? 54.764 21.612 -78.953 1.00 82.38 369 SER A CA 1
ATOM 2927 C C . SER A 1 369 ? 55.503 21.084 -80.186 1.00 82.38 369 SER A C 1
ATOM 2929 O O . SER A 1 369 ? 56.028 21.885 -80.962 1.00 82.38 369 SER A O 1
ATOM 2931 N N . LEU A 1 370 ? 55.465 19.774 -80.454 1.00 83.88 370 LEU A N 1
ATOM 2932 C CA . LEU A 1 370 ? 55.952 19.205 -81.715 1.00 83.88 370 LEU A CA 1
ATOM 2933 C C . LEU A 1 370 ? 55.125 19.681 -82.917 1.00 83.88 370 LEU A C 1
ATOM 2935 O O . LEU A 1 370 ? 55.698 20.068 -83.936 1.00 83.88 370 LEU A O 1
ATOM 2939 N N . ALA A 1 371 ? 53.795 19.730 -82.801 1.00 80.56 371 ALA A N 1
ATOM 2940 C CA . ALA A 1 371 ? 52.926 20.251 -83.855 1.00 80.56 371 ALA A CA 1
ATOM 2941 C C . ALA A 1 371 ? 53.163 21.751 -84.120 1.00 80.56 371 ALA A C 1
ATOM 2943 O O . ALA A 1 371 ? 53.167 22.176 -85.277 1.00 80.56 371 ALA A O 1
ATOM 2944 N N . GLU A 1 372 ? 53.401 22.564 -83.086 1.00 85.00 372 GLU A N 1
ATOM 2945 C CA . GLU A 1 372 ? 53.819 23.960 -83.252 1.00 85.00 372 GLU A CA 1
ATOM 2946 C C . GLU A 1 372 ? 55.207 24.085 -83.889 1.00 85.00 372 GLU A C 1
ATOM 2948 O O . GLU A 1 372 ? 55.364 24.864 -84.829 1.00 85.00 372 GLU A O 1
ATOM 2953 N N . ASN A 1 373 ? 56.200 23.310 -83.446 1.00 83.81 373 ASN A N 1
ATOM 2954 C CA . ASN A 1 373 ? 57.550 23.354 -84.010 1.00 83.81 373 ASN A CA 1
ATOM 2955 C C . ASN A 1 373 ? 57.564 22.930 -85.487 1.00 83.81 373 ASN A C 1
ATOM 2957 O O . ASN A 1 373 ? 58.187 23.611 -86.302 1.00 83.81 373 ASN A O 1
ATOM 2961 N N . LEU A 1 374 ? 56.796 21.904 -85.871 1.00 84.12 374 LEU A N 1
ATOM 2962 C CA . LEU A 1 374 ? 56.610 21.510 -87.273 1.00 84.12 374 LEU A CA 1
ATOM 2963 C C . LEU A 1 374 ? 55.925 22.610 -88.100 1.00 84.12 374 LEU A C 1
ATOM 2965 O O . LEU A 1 374 ? 56.365 22.895 -89.213 1.00 84.12 374 LEU A O 1
ATOM 2969 N N . ARG A 1 375 ? 54.898 23.289 -87.566 1.00 86.25 375 ARG A N 1
ATOM 2970 C CA . ARG A 1 375 ? 54.262 24.445 -88.236 1.00 86.25 375 ARG A CA 1
ATOM 2971 C C . ARG A 1 375 ? 55.247 25.604 -88.427 1.00 86.25 375 ARG A C 1
ATOM 2973 O O . ARG A 1 375 ? 55.300 26.179 -89.513 1.00 86.25 375 ARG A O 1
ATOM 2980 N N . ARG A 1 376 ? 56.045 25.930 -87.402 1.00 87.69 376 ARG A N 1
ATOM 2981 C CA . ARG A 1 376 ? 57.084 26.976 -87.455 1.00 87.69 376 ARG A CA 1
ATOM 2982 C C . ARG A 1 376 ? 58.174 26.617 -88.475 1.00 87.69 376 ARG A C 1
ATOM 2984 O O . ARG A 1 376 ? 58.530 27.467 -89.287 1.00 87.69 376 ARG A O 1
ATOM 2991 N N . TRP A 1 377 ? 58.638 25.366 -88.493 1.00 89.44 377 TRP A N 1
ATOM 2992 C CA . TRP A 1 377 ? 59.604 24.861 -89.475 1.00 89.44 377 TRP A CA 1
ATOM 2993 C C . TRP A 1 377 ? 59.066 24.931 -90.907 1.00 89.44 377 TRP A C 1
ATOM 2995 O O . TRP A 1 377 ? 59.719 25.511 -91.768 1.00 89.44 377 TRP A O 1
ATOM 3005 N N . LEU A 1 378 ? 57.847 24.440 -91.161 1.00 82.06 378 LEU A N 1
ATOM 3006 C CA . LEU A 1 378 ? 57.198 24.530 -92.475 1.00 82.06 378 LEU A CA 1
ATOM 3007 C C . LEU A 1 378 ? 57.050 25.984 -92.951 1.00 82.06 378 LEU A C 1
ATOM 3009 O O . LEU A 1 378 ? 57.258 26.270 -94.131 1.00 82.06 378 LEU A O 1
ATOM 3013 N N . HIS A 1 379 ? 56.734 26.913 -92.045 1.00 86.25 379 HIS A N 1
ATOM 3014 C CA . HIS A 1 379 ? 56.614 28.331 -92.379 1.00 86.25 379 HIS A CA 1
ATOM 3015 C C . HIS A 1 379 ? 57.973 28.966 -92.718 1.00 86.25 379 HIS A C 1
ATOM 3017 O O . HIS A 1 379 ? 58.076 29.631 -93.752 1.00 86.25 379 HIS A O 1
ATOM 3023 N N . ARG A 1 380 ? 59.023 28.710 -91.917 1.00 87.69 380 ARG A N 1
ATOM 3024 C CA . ARG A 1 380 ? 60.402 29.167 -92.197 1.00 87.69 380 ARG A CA 1
ATOM 3025 C C . ARG A 1 380 ? 60.973 28.533 -93.470 1.00 87.69 380 ARG A C 1
ATOM 3027 O O . ARG A 1 380 ? 61.622 29.225 -94.248 1.00 87.69 380 ARG A O 1
ATOM 3034 N N . SER A 1 381 ? 60.669 27.259 -93.718 1.00 82.12 381 SER A N 1
ATOM 3035 C CA . SER A 1 381 ? 60.999 26.521 -94.944 1.00 82.12 381 SER A CA 1
ATOM 3036 C C . SER A 1 381 ? 60.407 27.184 -96.178 1.00 82.12 381 SER A C 1
ATOM 3038 O O . SER A 1 381 ? 61.138 27.557 -97.098 1.00 82.12 381 SER A O 1
ATOM 3040 N N . ARG A 1 382 ? 59.096 27.443 -96.154 1.00 83.75 382 ARG A N 1
ATOM 3041 C CA . ARG A 1 382 ? 58.408 28.143 -97.236 1.00 83.75 382 ARG A CA 1
ATOM 3042 C C . ARG A 1 382 ? 58.971 29.545 -97.466 1.00 83.75 382 ARG A C 1
ATOM 3044 O O . ARG A 1 382 ? 59.346 29.852 -98.590 1.00 83.75 382 ARG A O 1
ATOM 3051 N N . GLU A 1 383 ? 59.129 30.354 -96.418 1.00 82.75 383 GLU A N 1
ATOM 3052 C CA . GLU A 1 383 ? 59.728 31.688 -96.559 1.00 82.75 383 GLU A CA 1
ATOM 3053 C C . GLU A 1 383 ? 61.162 31.651 -97.102 1.00 82.75 383 GLU A C 1
ATOM 3055 O O . GLU A 1 383 ? 61.532 32.501 -97.908 1.00 82.75 383 GLU A O 1
ATOM 3060 N N . SER A 1 384 ? 61.987 30.689 -96.681 1.00 83.31 384 SER A N 1
ATOM 3061 C CA . SER A 1 384 ? 63.372 30.584 -97.147 1.00 83.31 384 SER A CA 1
ATOM 3062 C C . SER A 1 384 ? 63.452 30.159 -98.618 1.00 83.31 384 SER A C 1
ATOM 3064 O O . SER A 1 384 ? 64.301 30.679 -99.345 1.00 83.31 384 SER A O 1
ATOM 3066 N N . MET A 1 385 ? 62.538 29.301 -99.086 1.00 79.56 385 MET A N 1
ATOM 3067 C CA . MET A 1 385 ? 62.401 28.961 -100.507 1.00 79.56 385 MET A CA 1
ATOM 3068 C C . MET A 1 385 ? 61.848 30.135 -101.326 1.00 79.56 385 MET A C 1
ATOM 3070 O O . MET A 1 385 ? 62.464 30.512 -102.322 1.00 79.56 385 MET A O 1
ATOM 3074 N N . ASP A 1 386 ? 60.764 30.777 -100.881 1.00 82.06 386 ASP A N 1
ATOM 3075 C CA . ASP A 1 386 ? 60.143 31.920 -101.569 1.00 82.06 386 ASP A CA 1
ATOM 3076 C C . ASP A 1 386 ? 61.143 33.092 -101.717 1.00 82.06 386 ASP A C 1
ATOM 3078 O O . ASP A 1 386 ? 61.284 33.670 -102.798 1.00 82.06 386 ASP A O 1
ATOM 3082 N N . ARG A 1 387 ? 61.937 33.385 -100.672 1.00 81.44 387 ARG A N 1
ATOM 3083 C CA . ARG A 1 387 ? 63.035 34.378 -100.715 1.00 81.44 387 ARG A CA 1
ATOM 3084 C C . ARG A 1 387 ? 64.190 33.969 -101.644 1.00 81.44 387 ARG A C 1
ATOM 3086 O O . ARG A 1 387 ? 64.850 34.848 -102.195 1.00 81.44 387 ARG A O 1
ATOM 3093 N N . SER A 1 388 ? 64.445 32.671 -101.823 1.00 76.81 388 SER A N 1
ATOM 3094 C CA . SER A 1 388 ? 65.507 32.156 -102.709 1.00 76.81 388 SER A CA 1
ATOM 3095 C C . SER A 1 388 ? 65.093 32.134 -104.185 1.00 76.81 388 SER A C 1
ATOM 3097 O O . SER A 1 388 ? 65.936 32.291 -105.068 1.00 76.81 388 SER A O 1
ATOM 3099 N N . LEU A 1 389 ? 63.796 31.980 -104.466 1.00 74.44 389 LEU A N 1
ATOM 3100 C CA . LEU A 1 389 ? 63.232 32.027 -105.819 1.00 74.44 389 LEU A CA 1
ATOM 3101 C C . LEU A 1 389 ? 63.113 33.459 -106.371 1.00 74.44 389 LEU A C 1
ATOM 3103 O O . LEU A 1 389 ? 63.145 33.649 -107.583 1.00 74.44 389 LEU A O 1
ATOM 3107 N N . ALA A 1 390 ? 63.027 34.469 -105.501 1.00 75.31 390 ALA A N 1
ATOM 3108 C CA . ALA A 1 390 ? 62.857 35.875 -105.878 1.00 75.31 390 ALA A CA 1
ATOM 3109 C C . ALA A 1 390 ? 64.160 36.623 -106.270 1.00 75.31 390 ALA A C 1
ATOM 3111 O O . ALA A 1 390 ? 64.136 37.844 -106.429 1.00 75.31 390 ALA A O 1
ATOM 3112 N N . GLY A 1 391 ? 65.306 35.935 -106.388 1.00 61.22 391 GLY A N 1
ATOM 3113 C CA . GLY A 1 391 ? 66.631 36.550 -106.562 1.00 61.22 391 GLY A CA 1
ATOM 3114 C C . GLY A 1 391 ? 67.337 36.225 -107.886 1.00 61.22 391 GLY A C 1
ATOM 3115 O O . GLY A 1 391 ? 67.450 35.066 -108.270 1.00 61.22 391 GLY A O 1
ATOM 3116 N N . ILE A 1 392 ? 67.877 37.257 -108.544 1.00 60.34 392 ILE A N 1
ATOM 3117 C CA . ILE A 1 392 ? 68.701 37.165 -109.768 1.00 60.34 392 ILE A CA 1
ATOM 3118 C C . ILE A 1 392 ? 70.175 36.815 -109.426 1.00 60.34 392 ILE A C 1
ATOM 3120 O O . ILE A 1 392 ? 70.594 36.915 -108.271 1.00 60.34 392 ILE A O 1
ATOM 3124 N N . PRO A 1 393 ? 71.019 36.515 -110.426 1.00 55.50 393 PRO A N 1
ATOM 3125 C CA . PRO A 1 393 ? 71.328 35.176 -110.925 1.00 55.50 393 PRO A CA 1
ATOM 3126 C C . PRO A 1 393 ? 72.323 34.374 -110.050 1.00 55.50 393 PRO A C 1
ATOM 3128 O O . PRO A 1 393 ? 72.801 33.326 -110.474 1.00 55.50 393 PRO A O 1
ATOM 3131 N N . GLU A 1 394 ? 72.648 34.820 -108.831 1.00 56.56 394 GLU A N 1
ATOM 3132 C CA . GLU A 1 394 ? 73.505 34.086 -107.876 1.00 56.56 394 GLU A CA 1
ATOM 3133 C C . GLU A 1 394 ? 72.720 32.978 -107.149 1.00 56.56 394 GLU A C 1
ATOM 3135 O O . GLU A 1 394 ? 72.611 32.949 -105.921 1.00 56.56 394 GLU A O 1
ATOM 3140 N N . GLN A 1 395 ? 72.069 32.107 -107.918 1.00 61.25 395 GLN A N 1
ATOM 3141 C CA . GLN A 1 395 ? 70.942 31.332 -107.406 1.00 61.25 395 GLN A CA 1
ATOM 3142 C C . GLN A 1 395 ? 71.364 30.043 -106.679 1.00 61.25 395 GLN A C 1
ATOM 3144 O O . GLN A 1 395 ? 70.761 29.685 -105.668 1.00 61.25 395 GLN A O 1
ATOM 3149 N N . GLU A 1 396 ? 72.440 29.377 -107.116 1.00 68.81 396 GLU A N 1
ATOM 3150 C CA . GLU A 1 396 ? 72.904 28.129 -106.486 1.00 68.81 396 GLU A CA 1
ATOM 3151 C C . GLU A 1 396 ? 73.412 28.304 -105.051 1.00 68.81 396 GLU A C 1
ATOM 3153 O O . GLU A 1 396 ? 73.115 27.469 -104.196 1.00 68.81 396 GLU A O 1
ATOM 3158 N N . SER A 1 397 ? 74.182 29.359 -104.767 1.00 74.12 397 SER A N 1
ATOM 3159 C CA . SER A 1 397 ? 74.737 29.587 -103.427 1.00 74.12 397 SER A CA 1
ATOM 3160 C C . SER A 1 397 ? 73.623 29.837 -102.416 1.00 74.12 397 SER A C 1
ATOM 3162 O O . SER A 1 397 ? 73.599 29.206 -101.366 1.00 74.12 397 SER A O 1
ATOM 3164 N N . ARG A 1 398 ? 72.640 30.673 -102.775 1.00 75.44 398 ARG A N 1
ATOM 3165 C CA . ARG A 1 398 ? 71.480 31.000 -101.932 1.00 75.44 398 ARG A CA 1
ATOM 3166 C C . ARG A 1 398 ? 70.585 29.787 -101.669 1.00 75.44 398 ARG A C 1
ATOM 3168 O O . ARG A 1 398 ? 70.104 29.633 -100.552 1.00 75.44 398 ARG A O 1
ATOM 3175 N N . ILE A 1 399 ? 70.410 28.900 -102.653 1.00 78.81 399 ILE A N 1
ATOM 3176 C CA . ILE A 1 399 ? 69.654 27.649 -102.477 1.00 78.81 399 ILE A CA 1
ATOM 3177 C C . ILE A 1 399 ? 70.373 26.687 -101.518 1.00 78.81 399 ILE A C 1
ATOM 3179 O O . ILE A 1 399 ? 69.717 26.107 -100.649 1.00 78.81 399 ILE A O 1
ATOM 3183 N N . ARG A 1 400 ? 71.705 26.547 -101.620 1.00 80.12 400 ARG A N 1
ATOM 3184 C CA . ARG A 1 400 ? 72.503 25.755 -100.661 1.00 80.12 400 ARG A CA 1
ATOM 3185 C C . ARG A 1 400 ? 72.413 26.355 -99.256 1.00 80.12 400 ARG A C 1
ATOM 3187 O O . ARG A 1 400 ? 72.034 25.655 -98.328 1.00 80.12 400 ARG A O 1
ATOM 3194 N N . ASP A 1 401 ? 72.624 27.664 -99.129 1.00 79.88 401 ASP A N 1
ATOM 3195 C CA . ASP A 1 401 ? 72.481 28.422 -97.880 1.00 79.88 401 ASP A CA 1
ATOM 3196 C C . ASP A 1 401 ? 71.092 28.289 -97.236 1.00 79.88 401 ASP A C 1
ATOM 3198 O O . ASP A 1 401 ? 70.981 28.325 -96.010 1.00 79.88 401 ASP A O 1
ATOM 3202 N N . ALA A 1 402 ? 70.030 28.173 -98.037 1.00 81.50 402 ALA A N 1
ATOM 3203 C CA . ALA A 1 402 ? 68.676 27.916 -97.558 1.00 81.50 402 ALA A CA 1
ATOM 3204 C C . ALA A 1 402 ? 68.512 26.457 -97.105 1.00 81.50 402 ALA A C 1
ATOM 3206 O O . ALA A 1 402 ? 68.022 26.212 -96.006 1.00 81.50 402 ALA A O 1
ATOM 3207 N N . SER A 1 403 ? 68.979 25.490 -97.900 1.00 80.62 403 SER A N 1
ATOM 3208 C CA . SER A 1 403 ? 68.931 24.061 -97.552 1.00 80.62 403 SER A CA 1
ATOM 3209 C C . SER A 1 403 ? 69.689 23.756 -96.257 1.00 80.62 403 SER A C 1
ATOM 3211 O O . SER A 1 403 ? 69.141 23.102 -95.375 1.00 80.62 403 SER A O 1
ATOM 3213 N N . ASP A 1 404 ? 70.888 24.312 -96.082 1.00 81.94 404 ASP A N 1
ATOM 3214 C CA . ASP A 1 404 ? 71.697 24.187 -94.865 1.00 81.94 404 ASP A CA 1
ATOM 3215 C C . ASP A 1 404 ? 70.975 24.703 -93.612 1.00 81.94 404 ASP A C 1
ATOM 3217 O O . ASP A 1 404 ? 71.064 24.097 -92.544 1.00 81.94 404 ASP A O 1
ATOM 3221 N N . ARG A 1 405 ? 70.239 25.817 -93.725 1.00 84.06 405 ARG A N 1
ATOM 3222 C CA . ARG A 1 405 ? 69.432 26.358 -92.617 1.00 84.06 405 ARG A CA 1
ATOM 3223 C C . ARG A 1 405 ? 68.247 25.452 -92.300 1.00 84.06 405 ARG A C 1
ATOM 3225 O O . ARG A 1 405 ? 67.926 25.272 -91.132 1.00 84.06 405 ARG A O 1
ATOM 3232 N N . LEU A 1 406 ? 67.619 24.858 -93.314 1.00 84.19 406 LEU A N 1
ATOM 3233 C CA . LEU A 1 406 ? 66.464 23.976 -93.129 1.00 84.19 406 LEU A CA 1
ATOM 3234 C C . LEU A 1 406 ? 66.837 22.589 -92.609 1.00 84.19 406 LEU A C 1
ATOM 3236 O O . LEU A 1 406 ? 66.043 22.016 -91.864 1.00 84.19 406 LEU A O 1
ATOM 3240 N N . LEU A 1 407 ? 68.036 22.098 -92.935 1.00 82.12 407 LEU A N 1
ATOM 3241 C CA . LEU A 1 407 ? 68.632 20.923 -92.304 1.00 82.12 407 LEU A CA 1
ATOM 3242 C C . LEU A 1 407 ? 68.927 21.200 -90.826 1.00 82.12 407 LEU A C 1
ATOM 3244 O O . LEU A 1 407 ? 68.423 20.467 -89.986 1.00 82.12 407 LEU A O 1
ATOM 3248 N N . ARG A 1 408 ? 69.603 22.306 -90.484 1.00 83.44 408 ARG A N 1
ATOM 3249 C CA . ARG A 1 408 ? 69.894 22.665 -89.078 1.00 83.44 408 ARG A CA 1
ATOM 3250 C C . ARG A 1 408 ? 68.637 22.924 -88.245 1.00 83.44 408 ARG A C 1
ATOM 3252 O O . ARG A 1 408 ? 68.562 22.504 -87.094 1.00 83.44 408 ARG A O 1
ATOM 3259 N N . ASP A 1 409 ? 67.620 23.569 -88.817 1.00 84.12 409 ASP A N 1
ATOM 3260 C CA . ASP A 1 409 ? 66.322 23.718 -88.153 1.00 84.12 409 ASP A CA 1
ATOM 3261 C C . ASP A 1 409 ? 65.606 22.360 -87.964 1.00 84.12 409 ASP A C 1
ATOM 3263 O O . ASP A 1 409 ? 64.869 22.196 -86.992 1.00 84.12 409 ASP A O 1
ATOM 3267 N N . ALA A 1 410 ? 65.790 21.394 -88.875 1.00 82.62 410 ALA A N 1
ATOM 3268 C CA . ALA A 1 410 ? 65.216 20.050 -88.761 1.00 82.62 410 ALA A CA 1
ATOM 3269 C C . ALA A 1 410 ? 65.991 19.166 -87.767 1.00 82.62 410 ALA A C 1
ATOM 3271 O O . ALA A 1 410 ? 65.370 18.422 -87.013 1.00 82.62 410 ALA A O 1
ATOM 3272 N N . GLU A 1 411 ? 67.318 19.289 -87.709 1.00 81.31 411 GLU A N 1
ATOM 3273 C CA . GLU A 1 411 ? 68.182 18.700 -86.676 1.00 81.31 411 GLU A CA 1
ATOM 3274 C C . GLU A 1 411 ? 67.783 19.232 -85.292 1.00 81.31 411 GLU A C 1
ATOM 3276 O O . GLU A 1 411 ? 67.479 18.449 -84.397 1.00 81.31 411 GLU A O 1
ATOM 3281 N N . SER A 1 412 ? 67.625 20.553 -85.148 1.00 80.62 412 SER A N 1
ATOM 3282 C CA . SER A 1 412 ? 67.115 21.182 -83.921 1.00 80.62 412 SER A CA 1
ATOM 3283 C C . SER A 1 412 ? 65.705 20.700 -83.538 1.00 80.62 412 SER A C 1
ATOM 3285 O O . SER A 1 412 ? 65.409 20.539 -82.352 1.00 80.62 412 SER A O 1
ATOM 3287 N N . LEU A 1 413 ? 64.836 20.422 -84.518 1.00 83.00 413 LEU A N 1
ATOM 3288 C CA . LEU A 1 413 ? 63.510 19.849 -84.275 1.00 83.00 413 LEU A CA 1
ATOM 3289 C C . LEU A 1 413 ? 63.593 18.376 -83.839 1.00 83.00 413 LEU A C 1
ATOM 3291 O O . LEU A 1 413 ? 62.843 17.972 -82.953 1.00 83.00 413 LEU A O 1
ATOM 3295 N N . LEU A 1 414 ? 64.513 17.588 -84.403 1.00 80.88 414 LEU A N 1
ATOM 3296 C CA . LEU A 1 414 ? 64.775 16.202 -83.996 1.00 80.88 414 LEU A CA 1
ATOM 3297 C C . LEU A 1 414 ? 65.383 16.120 -82.589 1.00 80.88 414 LEU A C 1
ATOM 3299 O O . LEU A 1 414 ? 64.949 15.286 -81.797 1.00 80.88 414 LEU A O 1
ATOM 3303 N N . ASP A 1 415 ? 66.303 17.015 -82.233 1.00 79.75 415 ASP A N 1
ATOM 3304 C CA . ASP A 1 415 ? 66.834 17.120 -80.869 1.00 79.75 415 ASP A CA 1
ATOM 3305 C C . ASP A 1 415 ? 65.742 17.556 -79.879 1.00 79.75 415 ASP A C 1
ATOM 3307 O O . ASP A 1 415 ? 65.601 16.958 -78.812 1.00 79.75 415 ASP A O 1
ATOM 3311 N N . SER A 1 416 ? 64.874 18.501 -80.264 1.00 78.19 416 SER A N 1
ATOM 3312 C CA . SER A 1 416 ? 63.666 18.857 -79.497 1.00 78.19 416 SER A CA 1
ATOM 3313 C C . SER A 1 416 ? 62.645 17.713 -79.392 1.00 78.19 416 SER A C 1
ATOM 3315 O O . SER A 1 416 ? 61.790 17.753 -78.505 1.00 78.19 416 SER A O 1
ATOM 3317 N N . LEU A 1 417 ? 62.686 16.723 -80.288 1.00 75.06 417 LEU A N 1
ATOM 3318 C CA . LEU A 1 417 ? 61.799 15.558 -80.282 1.00 75.06 417 LEU A CA 1
ATOM 3319 C C . LEU A 1 417 ? 62.376 14.412 -79.443 1.00 75.06 417 LEU A C 1
ATOM 3321 O O . LEU A 1 417 ? 61.608 13.708 -78.787 1.00 75.06 417 LEU A O 1
ATOM 3325 N N . ASN A 1 418 ? 63.700 14.249 -79.422 1.00 77.75 418 ASN A N 1
ATOM 3326 C CA . ASN A 1 418 ? 64.407 13.211 -78.668 1.00 77.75 418 ASN A CA 1
ATOM 3327 C C . ASN A 1 418 ? 64.745 13.616 -77.223 1.00 77.75 418 ASN A C 1
ATOM 3329 O O . ASN A 1 418 ? 64.812 12.750 -76.349 1.00 77.75 418 ASN A O 1
ATOM 3333 N N . GLY A 1 419 ? 64.944 14.908 -76.955 1.00 67.50 419 GLY A N 1
ATOM 3334 C CA . GLY A 1 419 ? 65.194 15.428 -75.614 1.00 67.50 419 GLY A CA 1
ATOM 3335 C C . GLY A 1 419 ? 64.000 15.262 -74.668 1.00 67.50 419 GLY A C 1
ATOM 3336 O O . GLY A 1 419 ? 62.841 15.177 -75.085 1.00 67.50 419 GLY A O 1
ATOM 3337 N N . GLN A 1 420 ? 64.270 15.263 -73.359 1.00 55.50 420 GLN A N 1
ATOM 3338 C CA . GLN A 1 420 ? 63.217 15.573 -72.389 1.00 55.50 420 GLN A CA 1
ATOM 3339 C C . GLN A 1 420 ? 62.755 17.026 -72.603 1.00 55.50 420 GLN A C 1
ATOM 3341 O O . GLN A 1 420 ? 63.585 17.868 -72.949 1.00 55.50 420 GLN A O 1
ATOM 3346 N N . PRO A 1 421 ? 61.463 17.346 -72.396 1.00 56.19 421 PRO A N 1
ATOM 3347 C CA . PRO A 1 421 ? 60.957 18.701 -72.589 1.00 56.19 421 PRO A CA 1
ATOM 3348 C C . PRO A 1 421 ? 61.580 19.652 -71.560 1.00 56.19 421 PRO A C 1
ATOM 3350 O O . PRO A 1 421 ? 61.138 19.710 -70.412 1.00 56.19 421 PRO A O 1
ATOM 3353 N N . ASN A 1 422 ? 62.617 20.386 -71.971 1.00 55.75 422 ASN A N 1
ATOM 3354 C CA . ASN A 1 422 ? 63.217 21.430 -71.151 1.00 55.75 422 ASN A CA 1
ATOM 3355 C C . ASN A 1 422 ? 62.250 22.621 -71.106 1.00 55.75 422 ASN A C 1
ATOM 3357 O O . ASN A 1 422 ? 61.839 23.134 -72.146 1.00 55.75 422 ASN A O 1
ATOM 3361 N N . VAL A 1 423 ? 61.811 23.002 -69.907 1.00 56.72 423 VAL A N 1
ATOM 3362 C CA . VAL A 1 423 ? 60.580 23.797 -69.723 1.00 56.72 423 VAL A CA 1
ATOM 3363 C C . VAL A 1 423 ? 60.777 25.291 -70.027 1.00 56.72 423 VAL A C 1
ATOM 3365 O O . VAL A 1 423 ? 59.800 26.012 -70.208 1.00 56.72 423 VAL A O 1
ATOM 3368 N N . ASP A 1 424 ? 62.020 25.761 -70.123 1.00 57.53 424 ASP A N 1
ATOM 3369 C CA . ASP A 1 424 ? 62.352 27.181 -69.964 1.00 57.53 424 ASP A CA 1
ATOM 3370 C C . ASP A 1 424 ? 62.084 28.066 -71.207 1.00 57.53 424 ASP A C 1
ATOM 3372 O O . ASP A 1 424 ? 61.756 29.246 -71.069 1.00 57.53 424 ASP A O 1
ATOM 3376 N N . ASP A 1 425 ? 62.152 27.518 -72.427 1.00 52.66 425 ASP A N 1
ATOM 3377 C CA . ASP A 1 425 ? 62.308 28.306 -73.671 1.00 52.66 425 ASP A CA 1
ATOM 3378 C C . ASP A 1 425 ? 61.002 28.733 -74.393 1.00 52.66 425 ASP A C 1
ATOM 3380 O O . ASP A 1 425 ? 60.993 29.021 -75.597 1.00 52.66 425 ASP A O 1
ATOM 3384 N N . SER A 1 426 ? 59.854 28.813 -73.705 1.00 55.50 426 SER A N 1
ATOM 3385 C CA . SER A 1 426 ? 58.645 29.404 -74.321 1.00 55.50 426 SER A CA 1
ATOM 3386 C C . SER A 1 426 ? 57.680 30.092 -73.342 1.00 55.50 426 SER A C 1
ATOM 3388 O O . SER A 1 426 ? 56.700 29.491 -72.891 1.00 55.50 426 SER A O 1
ATOM 3390 N N . PRO A 1 427 ? 57.859 31.400 -73.058 1.00 57.84 427 PRO A N 1
ATOM 3391 C CA . PRO A 1 427 ? 57.103 32.088 -72.008 1.00 57.84 427 PRO A CA 1
ATOM 3392 C C . PRO A 1 427 ? 55.583 32.125 -72.245 1.00 57.84 427 PRO A C 1
ATOM 3394 O O . PRO A 1 427 ? 54.823 32.191 -71.286 1.00 57.84 427 PRO A O 1
ATOM 3397 N N . ALA A 1 428 ? 55.107 32.037 -73.494 1.00 55.22 428 ALA A N 1
ATOM 3398 C CA . ALA A 1 428 ? 53.677 32.108 -73.824 1.00 55.22 428 ALA A CA 1
ATOM 3399 C C . ALA A 1 428 ? 52.909 30.772 -73.699 1.00 55.22 428 ALA A C 1
ATOM 3401 O O . ALA A 1 428 ? 51.677 30.782 -73.605 1.00 55.22 428 ALA A O 1
ATOM 3402 N N . SER A 1 429 ? 53.591 29.620 -73.706 1.00 56.09 429 SER A N 1
ATOM 3403 C CA . SER A 1 429 ? 52.990 28.337 -73.303 1.00 56.09 429 SER A CA 1
ATOM 3404 C C . SER A 1 429 ? 53.223 28.095 -71.813 1.00 56.09 429 SER A C 1
ATOM 3406 O O . SER A 1 429 ? 52.269 27.766 -71.112 1.00 56.09 429 SER A O 1
ATOM 3408 N N . VAL A 1 430 ? 54.426 28.388 -71.304 1.00 58.31 430 VAL A N 1
ATOM 3409 C CA . VAL A 1 430 ? 54.762 28.308 -69.873 1.00 58.31 430 VAL A CA 1
ATOM 3410 C C . VAL A 1 430 ? 53.819 29.164 -69.030 1.00 58.31 430 VAL A C 1
ATOM 3412 O O . VAL A 1 430 ? 53.251 28.642 -68.081 1.00 58.31 430 VAL A O 1
ATOM 3415 N N . ALA A 1 431 ? 53.537 30.423 -69.390 1.00 66.31 431 ALA A N 1
ATOM 3416 C CA . ALA A 1 431 ? 52.599 31.255 -68.627 1.00 66.31 431 ALA A CA 1
ATOM 3417 C C . ALA A 1 431 ? 51.172 30.675 -68.577 1.00 66.31 431 ALA A C 1
ATOM 3419 O O . ALA A 1 431 ? 50.506 30.774 -67.549 1.00 66.31 431 ALA A O 1
ATOM 3420 N N . ARG A 1 432 ? 50.702 30.026 -69.655 1.00 71.88 432 ARG A N 1
ATOM 3421 C CA . ARG A 1 432 ? 49.388 29.357 -69.678 1.00 71.88 432 ARG A CA 1
ATOM 3422 C C . ARG A 1 432 ? 49.393 28.055 -68.874 1.00 71.88 432 ARG A C 1
ATOM 3424 O O . ARG A 1 432 ? 48.419 27.776 -68.183 1.00 71.88 432 ARG A O 1
ATOM 3431 N N . LEU A 1 433 ? 50.489 27.299 -68.913 1.00 66.88 433 LEU A N 1
ATOM 3432 C CA . LEU A 1 433 ? 50.658 26.061 -68.151 1.00 66.88 433 LEU A CA 1
ATOM 3433 C C . LEU A 1 433 ? 50.817 26.349 -66.649 1.00 66.88 433 LEU A C 1
ATOM 3435 O O . LEU A 1 433 ? 50.180 25.681 -65.843 1.00 66.88 433 LEU A O 1
ATOM 3439 N N . VAL A 1 434 ? 51.565 27.390 -66.270 1.00 70.94 434 VAL A N 1
ATOM 3440 C CA . VAL A 1 434 ? 51.670 27.898 -64.891 1.00 70.94 434 VAL A CA 1
ATOM 3441 C C . VAL A 1 434 ? 50.322 28.422 -64.401 1.00 70.94 434 VAL A C 1
ATOM 3443 O O . VAL A 1 434 ? 49.889 28.016 -63.329 1.00 70.94 434 VAL A O 1
ATOM 3446 N N . ALA A 1 435 ? 49.598 29.225 -65.190 1.00 73.06 435 ALA A N 1
ATOM 3447 C CA . ALA A 1 435 ? 48.260 29.690 -64.810 1.00 73.06 435 ALA A CA 1
ATOM 3448 C C . ALA A 1 435 ? 47.266 28.529 -64.613 1.00 73.06 435 ALA A C 1
ATOM 3450 O O . ALA A 1 435 ? 46.495 28.536 -63.655 1.00 73.06 435 ALA A O 1
ATOM 3451 N N . ALA A 1 436 ? 47.310 27.499 -65.466 1.00 71.75 436 ALA A N 1
ATOM 3452 C CA . ALA A 1 436 ? 46.515 26.285 -65.287 1.00 71.75 436 ALA A CA 1
ATOM 3453 C C . ALA A 1 436 ? 46.962 25.471 -64.056 1.00 71.75 436 ALA A C 1
ATOM 3455 O O . ALA A 1 436 ? 46.123 24.971 -63.309 1.00 71.75 436 ALA A O 1
ATOM 3456 N N . GLN A 1 437 ? 48.270 25.365 -63.808 1.00 72.94 437 GLN A N 1
ATOM 3457 C CA . GLN A 1 437 ? 48.828 24.666 -62.650 1.00 72.94 437 GLN A CA 1
ATOM 3458 C C . GLN A 1 437 ? 48.465 25.367 -61.333 1.00 72.94 437 GLN A C 1
ATOM 3460 O O . GLN A 1 437 ? 48.126 24.690 -60.364 1.00 72.94 437 GLN A O 1
ATOM 3465 N N . ASP A 1 438 ? 48.479 26.700 -61.297 1.00 76.00 438 ASP A N 1
ATOM 3466 C CA . ASP A 1 438 ? 48.071 27.486 -60.132 1.00 76.00 438 ASP A CA 1
ATOM 3467 C C . ASP A 1 438 ? 46.552 27.492 -59.938 1.00 76.00 438 ASP A C 1
ATOM 3469 O O . ASP A 1 438 ? 46.103 27.337 -58.805 1.00 76.00 438 ASP A O 1
ATOM 3473 N N . ALA A 1 439 ? 45.747 27.524 -61.006 1.00 78.56 439 ALA A N 1
ATOM 3474 C CA . ALA A 1 439 ? 44.302 27.303 -60.900 1.00 78.56 439 ALA A CA 1
ATOM 3475 C C . ALA A 1 439 ? 43.980 25.920 -60.295 1.00 78.56 439 ALA A C 1
ATOM 3477 O O . ALA A 1 439 ? 43.181 25.819 -59.364 1.00 78.56 439 ALA A O 1
ATOM 3478 N N . VAL A 1 440 ? 44.666 24.861 -60.747 1.00 77.50 440 VAL A N 1
ATOM 3479 C CA . VAL A 1 440 ? 44.536 23.507 -60.178 1.00 77.50 440 VAL A CA 1
ATOM 3480 C C . VAL A 1 440 ? 45.040 23.445 -58.729 1.00 77.50 440 VAL A C 1
ATOM 3482 O O . VAL A 1 440 ? 44.418 22.773 -57.907 1.00 77.50 440 VAL A O 1
ATOM 3485 N N . ARG A 1 441 ? 46.114 24.165 -58.368 1.00 78.75 441 ARG A N 1
ATOM 3486 C CA . ARG A 1 441 ? 46.581 24.286 -56.971 1.00 78.75 441 ARG A CA 1
ATOM 3487 C C . ARG A 1 441 ? 45.566 25.012 -56.083 1.00 78.75 441 ARG A C 1
ATOM 3489 O O . ARG A 1 441 ? 45.375 24.581 -54.949 1.00 78.75 441 ARG A O 1
ATOM 3496 N N . CYS A 1 442 ? 44.916 26.071 -56.566 1.00 82.19 442 CYS A N 1
ATOM 3497 C CA . CYS A 1 442 ? 43.867 26.778 -55.828 1.00 82.19 442 CYS A CA 1
ATOM 3498 C C . CYS A 1 442 ? 42.648 25.876 -55.608 1.00 82.19 442 CYS A C 1
ATOM 3500 O O . CYS A 1 442 ? 42.287 25.642 -54.459 1.00 82.19 442 CYS A O 1
ATOM 3502 N N . MET A 1 443 ? 42.115 25.248 -56.663 1.00 79.25 443 MET A N 1
ATOM 3503 C CA . MET A 1 443 ? 41.012 24.282 -56.533 1.00 79.25 443 MET A CA 1
ATOM 3504 C C . MET A 1 443 ? 41.358 23.112 -55.597 1.00 79.25 443 MET A C 1
ATOM 3506 O O . MET A 1 443 ? 40.504 22.643 -54.848 1.00 79.25 443 MET A O 1
ATOM 3510 N N . ALA A 1 444 ? 42.609 22.636 -55.603 1.00 80.00 444 ALA A N 1
ATOM 3511 C CA . ALA A 1 444 ? 43.059 21.583 -54.693 1.00 80.00 444 ALA A CA 1
ATOM 3512 C C . ALA A 1 444 ? 43.126 22.041 -53.223 1.00 80.00 444 ALA A C 1
ATOM 3514 O O . ALA A 1 444 ? 42.833 21.239 -52.337 1.00 80.00 444 ALA A O 1
ATOM 3515 N N . LYS A 1 445 ? 43.477 23.309 -52.957 1.00 85.44 445 LYS A N 1
ATOM 3516 C CA . LYS A 1 445 ? 43.428 23.905 -51.610 1.00 85.44 445 LYS A CA 1
ATOM 3517 C C . LYS A 1 445 ? 41.991 24.112 -51.141 1.00 85.44 445 LYS A C 1
ATOM 3519 O O . LYS A 1 445 ? 41.647 23.641 -50.066 1.00 85.44 445 LYS A O 1
ATOM 3524 N N . GLU A 1 446 ? 41.149 24.734 -51.964 1.00 84.44 446 GLU A N 1
ATOM 3525 C CA . GLU A 1 446 ? 39.729 24.974 -51.666 1.00 84.44 446 GLU A CA 1
ATOM 3526 C C . GLU A 1 446 ? 38.991 23.664 -51.352 1.00 84.44 446 GLU A C 1
ATOM 3528 O O . GLU A 1 446 ? 38.260 23.582 -50.365 1.00 84.44 446 GLU A O 1
ATOM 3533 N N . LEU A 1 447 ? 39.240 22.608 -52.138 1.00 86.25 447 LEU A N 1
ATOM 3534 C CA . LEU A 1 447 ? 38.687 21.277 -51.888 1.00 86.25 447 LEU A CA 1
ATOM 3535 C C . LEU A 1 447 ? 39.217 20.672 -50.581 1.00 86.25 447 LEU A C 1
ATOM 3537 O O . LEU A 1 447 ? 38.443 20.053 -49.853 1.00 86.25 447 LEU A O 1
ATOM 3541 N N . HIS A 1 448 ? 40.502 20.861 -50.261 1.00 86.00 448 HIS A N 1
ATOM 3542 C CA . HIS A 1 448 ? 41.078 20.377 -49.006 1.00 86.00 448 HIS A CA 1
ATOM 3543 C C . HIS A 1 448 ? 40.449 21.074 -47.791 1.00 86.00 448 HIS A C 1
ATOM 3545 O O . HIS A 1 448 ? 39.979 20.392 -46.880 1.00 86.00 448 HIS A O 1
ATOM 3551 N N . GLU A 1 449 ? 40.334 22.403 -47.823 1.00 85.00 449 GLU A N 1
ATOM 3552 C CA . GLU A 1 449 ? 39.649 23.174 -46.784 1.00 85.00 449 GLU A CA 1
ATOM 3553 C C . GLU A 1 449 ? 38.173 22.776 -46.639 1.00 85.00 449 GLU A C 1
ATOM 3555 O O . GLU A 1 449 ? 37.671 22.687 -45.524 1.00 85.00 449 GLU A O 1
ATOM 3560 N N . GLU A 1 450 ? 37.458 22.521 -47.741 1.00 83.62 450 GLU A N 1
ATOM 3561 C CA . GLU A 1 450 ? 36.083 22.004 -47.700 1.00 83.62 450 GLU A CA 1
ATOM 3562 C C . GLU A 1 450 ? 36.004 20.609 -47.067 1.00 83.62 450 GLU A C 1
ATOM 3564 O O . GLU A 1 450 ? 35.098 20.347 -46.275 1.00 83.62 450 GLU A O 1
ATOM 3569 N N . THR A 1 451 ? 36.950 19.709 -47.362 1.00 87.31 451 THR A N 1
ATOM 3570 C CA . THR A 1 451 ? 37.003 18.404 -46.683 1.00 87.31 451 THR A CA 1
ATOM 3571 C C . THR A 1 451 ? 37.325 18.534 -45.197 1.00 87.31 451 THR A C 1
ATOM 3573 O O . THR A 1 451 ? 36.719 17.826 -44.397 1.00 87.31 451 THR A O 1
ATOM 3576 N N . GLU A 1 452 ? 38.197 19.466 -44.804 1.00 86.94 452 GLU A N 1
ATOM 3577 C CA . GLU A 1 452 ? 38.524 19.702 -43.396 1.00 86.94 452 GLU A CA 1
ATOM 3578 C C . GLU A 1 452 ? 37.334 20.309 -42.637 1.00 86.94 452 GLU A C 1
ATOM 3580 O O . GLU A 1 452 ? 36.948 19.785 -41.596 1.00 86.94 452 GLU A O 1
ATOM 3585 N N . LYS A 1 453 ? 36.668 21.331 -43.196 1.00 86.88 453 LYS A N 1
ATOM 3586 C CA . LYS A 1 453 ? 35.433 21.919 -42.637 1.00 86.88 453 LYS A CA 1
ATOM 3587 C C . LYS A 1 453 ? 34.345 20.856 -42.445 1.00 86.88 453 LYS A C 1
ATOM 3589 O O . LYS A 1 453 ? 33.684 20.828 -41.410 1.00 86.88 453 LYS A O 1
ATOM 3594 N N . ARG A 1 454 ? 34.176 19.940 -43.408 1.00 85.12 454 ARG A N 1
ATOM 3595 C CA . ARG A 1 454 ? 33.218 18.821 -43.303 1.00 85.12 454 ARG A CA 1
ATOM 3596 C C . ARG A 1 454 ? 33.612 17.805 -42.236 1.00 85.12 454 ARG A C 1
ATOM 3598 O O . ARG A 1 454 ? 32.727 17.341 -41.524 1.00 85.12 454 ARG A O 1
ATOM 3605 N N . LEU A 1 455 ? 34.901 17.491 -42.098 1.00 87.12 455 LEU A N 1
ATOM 3606 C CA . LEU A 1 455 ? 35.402 16.627 -41.029 1.00 87.12 455 LEU A CA 1
ATOM 3607 C C . LEU A 1 455 ? 35.157 17.268 -39.655 1.00 87.12 455 LEU A C 1
ATOM 3609 O O . LEU A 1 455 ? 34.592 16.624 -38.780 1.00 87.12 455 LEU A O 1
ATOM 3613 N N . GLN A 1 456 ? 35.490 18.551 -39.486 1.00 84.88 456 GLN A N 1
ATOM 3614 C CA . GLN A 1 456 ? 35.261 19.303 -38.247 1.00 84.88 456 GLN A CA 1
ATOM 3615 C C . GLN A 1 456 ? 33.767 19.356 -37.878 1.00 84.88 456 GLN A C 1
ATOM 3617 O O . GLN A 1 456 ? 33.415 19.102 -36.728 1.00 84.88 456 GLN A O 1
ATOM 3622 N N . LEU A 1 457 ? 32.876 19.596 -38.848 1.00 80.50 457 LEU A N 1
ATOM 3623 C CA . LEU A 1 457 ? 31.422 19.541 -38.639 1.00 80.50 457 LEU A CA 1
ATOM 3624 C C . LEU A 1 457 ? 30.925 18.126 -38.295 1.00 80.50 457 LEU A C 1
ATOM 3626 O O . LEU A 1 457 ? 30.016 17.984 -37.481 1.00 80.50 457 LEU A O 1
ATOM 3630 N N . GLN A 1 458 ? 31.516 17.073 -38.868 1.00 80.62 458 GLN A N 1
ATOM 3631 C CA . GLN A 1 458 ? 31.214 15.694 -38.472 1.00 80.62 458 GLN A CA 1
ATOM 3632 C C . GLN A 1 458 ? 31.718 15.378 -37.060 1.00 80.62 458 GLN A C 1
ATOM 3634 O O . GLN A 1 458 ? 30.995 14.729 -36.313 1.00 80.62 458 GLN A O 1
ATOM 3639 N N . CYS A 1 459 ? 32.887 15.879 -36.651 1.00 83.00 459 CYS A N 1
ATOM 3640 C CA . CYS A 1 459 ? 33.366 15.772 -35.273 1.00 83.00 459 CYS A CA 1
ATOM 3641 C C . CYS A 1 459 ? 32.429 16.497 -34.293 1.00 83.00 459 CYS A C 1
ATOM 3643 O O . CYS A 1 459 ? 32.040 15.899 -33.300 1.00 83.00 459 CYS A O 1
ATOM 3645 N N . GLN A 1 460 ? 31.969 17.712 -34.610 1.00 78.94 460 GLN A N 1
ATOM 3646 C CA . GLN A 1 460 ? 30.998 18.464 -33.793 1.00 78.94 460 GLN A CA 1
ATOM 3647 C C . GLN A 1 460 ? 29.595 17.824 -33.736 1.00 78.94 460 GLN A C 1
ATOM 3649 O O . GLN A 1 460 ? 28.815 18.128 -32.837 1.00 78.94 460 GLN A O 1
ATOM 3654 N N . LEU A 1 461 ? 29.259 16.946 -34.688 1.00 74.50 461 LEU A N 1
ATOM 3655 C CA . LEU A 1 461 ? 28.039 16.126 -34.676 1.00 74.50 461 LEU A CA 1
ATOM 3656 C C . LEU A 1 461 ? 28.244 14.738 -34.039 1.00 74.50 461 LEU A C 1
ATOM 3658 O O . LEU A 1 461 ? 27.261 14.053 -33.756 1.00 74.50 461 LEU A O 1
ATOM 3662 N N . ALA A 1 462 ? 29.496 14.311 -33.854 1.00 68.06 462 ALA A N 1
ATOM 3663 C CA . ALA A 1 462 ? 29.878 13.019 -33.283 1.00 68.06 462 ALA A CA 1
ATOM 3664 C C . ALA A 1 462 ? 30.359 13.122 -31.826 1.00 68.06 462 ALA A C 1
ATOM 3666 O O . ALA A 1 462 ? 30.293 12.123 -31.108 1.00 68.06 462 ALA A O 1
ATOM 3667 N N . GLU A 1 463 ? 30.788 14.303 -31.369 1.00 61.91 463 GLU A N 1
ATOM 3668 C CA . GLU A 1 463 ? 30.754 14.647 -29.949 1.00 61.91 463 GLU A CA 1
ATOM 3669 C C . GLU A 1 463 ? 29.295 14.556 -29.474 1.00 61.91 463 GLU A C 1
ATOM 3671 O O . GLU A 1 463 ? 28.428 15.270 -29.996 1.00 61.91 463 GLU A O 1
ATOM 3676 N N . PRO A 1 464 ? 28.974 13.671 -28.513 1.00 51.16 464 PRO A N 1
ATOM 3677 C CA . PRO A 1 464 ? 27.651 13.666 -27.923 1.00 51.16 464 PRO A CA 1
ATOM 3678 C C . PRO A 1 464 ? 27.457 14.987 -27.179 1.00 51.16 464 PRO A C 1
ATOM 3680 O O . PRO A 1 464 ? 28.296 15.406 -26.386 1.00 51.16 464 PRO A O 1
ATOM 3683 N N . ASN A 1 465 ? 26.327 15.648 -27.419 1.00 46.06 465 ASN A N 1
ATOM 3684 C CA . ASN A 1 465 ? 25.939 16.803 -26.624 1.00 46.06 465 ASN A CA 1
ATOM 3685 C C . ASN A 1 465 ? 25.660 16.338 -25.181 1.00 46.06 465 ASN A C 1
ATOM 3687 O O . ASN A 1 465 ? 24.562 15.867 -24.886 1.00 46.06 465 ASN A O 1
ATOM 3691 N N . ASP A 1 466 ? 26.624 16.524 -24.272 1.00 47.94 466 ASP A N 1
ATOM 3692 C CA . ASP A 1 466 ? 26.492 16.251 -22.825 1.00 47.94 466 ASP A CA 1
ATOM 3693 C C . ASP A 1 466 ? 25.451 17.158 -22.120 1.00 47.94 466 ASP A C 1
ATOM 3695 O O . ASP A 1 466 ? 25.241 17.104 -20.910 1.00 47.94 466 ASP A O 1
ATOM 3699 N N . THR A 1 467 ? 24.711 17.961 -22.887 1.00 46.97 467 THR A N 1
ATOM 3700 C CA . THR A 1 467 ? 23.580 18.797 -22.466 1.00 46.97 467 THR A CA 1
ATOM 3701 C C . THR A 1 467 ? 22.271 18.009 -22.262 1.00 46.97 467 THR A C 1
ATOM 3703 O O . THR A 1 467 ? 21.183 18.586 -22.296 1.00 46.97 467 THR A O 1
ATOM 3706 N N . ALA A 1 468 ? 22.356 16.701 -21.980 1.00 42.69 468 ALA A N 1
ATOM 3707 C CA . ALA A 1 468 ? 21.219 15.818 -21.686 1.00 42.69 468 ALA A CA 1
ATOM 3708 C C . ALA A 1 468 ? 21.200 15.182 -20.261 1.00 42.69 468 ALA A C 1
ATOM 3710 O O . ALA A 1 468 ? 20.858 13.999 -20.141 1.00 42.69 468 ALA A O 1
ATOM 3711 N N . PRO A 1 469 ? 21.482 15.914 -19.156 1.00 43.81 469 PRO A N 1
ATOM 3712 C CA . PRO A 1 469 ? 21.476 15.385 -17.781 1.00 43.81 469 PRO A CA 1
ATOM 3713 C C . PRO A 1 469 ? 20.047 15.205 -17.215 1.00 43.81 469 PRO A C 1
ATOM 3715 O O . PRO A 1 469 ? 19.718 15.699 -16.144 1.00 43.81 469 PRO A O 1
ATOM 3718 N N . ILE A 1 470 ? 19.152 14.568 -17.978 1.00 48.25 470 ILE A N 1
ATOM 3719 C CA . ILE A 1 470 ? 17.712 14.448 -17.665 1.00 48.25 470 ILE A CA 1
ATOM 3720 C C . ILE A 1 470 ? 17.246 12.976 -17.647 1.00 48.25 470 ILE A C 1
ATOM 3722 O O . ILE A 1 470 ? 16.155 12.676 -17.167 1.00 48.25 470 ILE A O 1
ATOM 3726 N N . LEU A 1 471 ? 18.071 12.033 -18.124 1.00 47.94 471 LEU A N 1
ATOM 3727 C CA . LEU A 1 471 ? 17.729 10.601 -18.187 1.00 47.94 471 LEU A CA 1
ATOM 3728 C C . LEU A 1 471 ? 18.634 9.681 -17.342 1.00 47.94 471 LEU A C 1
ATOM 3730 O O . LEU A 1 471 ? 18.310 8.506 -17.191 1.00 47.94 471 LEU A O 1
ATOM 3734 N N . SER A 1 472 ? 19.714 10.195 -16.744 1.00 44.03 472 SER A N 1
ATOM 3735 C CA . SER A 1 472 ? 20.553 9.454 -15.783 1.00 44.03 472 SER A CA 1
ATOM 3736 C C . SER A 1 472 ? 19.909 9.336 -14.396 1.00 44.03 472 SER A C 1
ATOM 3738 O O . SER A 1 472 ? 19.944 8.264 -13.794 1.00 44.03 472 SER A O 1
ATOM 3740 N N . ASP A 1 473 ? 19.262 10.399 -13.909 1.00 41.12 473 ASP A N 1
ATOM 3741 C CA . ASP A 1 473 ? 18.670 10.451 -12.560 1.00 41.12 473 ASP A CA 1
ATOM 3742 C C . ASP A 1 473 ? 17.574 9.400 -12.341 1.00 41.12 473 ASP A C 1
ATOM 3744 O O . ASP A 1 473 ? 17.414 8.877 -11.240 1.00 41.12 473 ASP A O 1
ATOM 3748 N N . VAL A 1 474 ? 16.851 9.027 -13.402 1.00 47.97 474 VAL A N 1
ATOM 3749 C CA . VAL A 1 474 ? 15.805 7.992 -13.346 1.00 47.97 474 VAL A CA 1
ATOM 3750 C C . VAL A 1 474 ? 16.397 6.596 -13.093 1.00 47.97 474 VAL A C 1
ATOM 3752 O O . VAL A 1 474 ? 15.717 5.742 -12.529 1.00 47.97 474 VAL A O 1
ATOM 3755 N N . ALA A 1 475 ? 17.664 6.360 -13.456 1.00 44.47 475 ALA A N 1
ATOM 3756 C CA . ALA A 1 475 ? 18.355 5.102 -13.170 1.00 44.47 475 ALA A CA 1
ATOM 3757 C C . ALA A 1 475 ? 18.893 5.043 -11.728 1.00 44.47 475 ALA A C 1
ATOM 3759 O O . ALA A 1 475 ? 18.812 3.994 -11.092 1.00 44.47 475 ALA A O 1
ATOM 3760 N N . LEU A 1 476 ? 19.395 6.163 -11.193 1.00 44.25 476 LEU A N 1
ATOM 3761 C CA . LEU A 1 476 ? 19.908 6.238 -9.818 1.00 44.25 476 LEU A CA 1
ATOM 3762 C C . LEU A 1 476 ? 18.775 6.241 -8.777 1.00 44.25 476 LEU A C 1
ATOM 3764 O O . LEU A 1 476 ? 18.845 5.514 -7.787 1.00 44.25 476 LEU A O 1
ATOM 3768 N N . SER A 1 477 ? 17.671 6.945 -9.053 1.00 40.00 477 SER A N 1
ATOM 3769 C CA . SER A 1 477 ? 16.492 7.027 -8.171 1.00 40.00 477 SER A CA 1
ATOM 3770 C C . SER A 1 477 ? 15.753 5.690 -7.947 1.00 40.00 477 SER A C 1
ATOM 3772 O O . SER A 1 477 ? 14.781 5.661 -7.189 1.00 40.00 477 SER A O 1
ATOM 3774 N N . LEU A 1 478 ? 16.173 4.594 -8.592 1.00 42.28 478 LEU A N 1
ATOM 3775 C CA . LEU A 1 478 ? 15.636 3.240 -8.395 1.00 42.28 478 LEU A CA 1
ATOM 3776 C C . LEU A 1 478 ? 16.583 2.292 -7.636 1.00 42.28 478 LEU A C 1
ATOM 3778 O O . LEU A 1 478 ? 16.201 1.153 -7.379 1.00 42.28 478 LEU A O 1
ATOM 3782 N N . GLN A 1 479 ? 17.786 2.733 -7.250 1.00 41.19 479 GLN A N 1
ATOM 3783 C CA . GLN A 1 479 ? 18.685 1.948 -6.388 1.00 41.19 479 GLN A CA 1
ATOM 3784 C C . GLN A 1 479 ? 18.594 2.348 -4.906 1.00 41.19 479 GLN A C 1
ATOM 3786 O O . GLN A 1 479 ? 18.820 1.515 -4.033 1.00 41.19 479 GLN A O 1
ATOM 3791 N N . GLU A 1 480 ? 18.202 3.589 -4.609 1.00 40.00 480 GLU A N 1
ATOM 3792 C CA . GLU A 1 480 ? 18.213 4.154 -3.249 1.00 40.00 480 GLU A CA 1
ATOM 3793 C C . GLU A 1 480 ? 17.006 3.739 -2.374 1.00 40.00 480 GLU A C 1
ATOM 3795 O O . GLU A 1 480 ? 16.959 4.035 -1.184 1.00 40.00 480 GLU A O 1
ATOM 3800 N N . THR A 1 481 ? 16.040 2.998 -2.931 1.00 39.88 481 THR A N 1
ATOM 3801 C CA . THR A 1 481 ? 14.902 2.408 -2.193 1.00 39.88 481 THR A CA 1
ATOM 3802 C C . THR A 1 481 ? 15.034 0.900 -1.952 1.00 39.88 481 THR A C 1
ATOM 3804 O O . THR A 1 481 ? 14.078 0.249 -1.525 1.00 39.88 481 THR A O 1
ATOM 3807 N N . VAL A 1 482 ? 16.228 0.328 -2.148 1.00 36.91 482 VAL A N 1
ATOM 3808 C CA . VAL A 1 482 ? 16.553 -0.991 -1.590 1.00 36.91 482 VAL A CA 1
ATOM 3809 C C . VAL A 1 482 ? 16.807 -0.828 -0.093 1.00 36.91 482 VAL A C 1
ATOM 3811 O O . VAL A 1 482 ? 17.818 -0.264 0.319 1.00 36.91 482 VAL A O 1
ATOM 3814 N N . ILE A 1 483 ? 15.887 -1.343 0.728 1.00 41.44 483 ILE A N 1
ATOM 3815 C CA . ILE A 1 483 ? 16.044 -1.406 2.188 1.00 41.44 483 ILE A CA 1
ATOM 3816 C C . ILE A 1 483 ? 17.388 -2.068 2.506 1.00 41.44 483 ILE A C 1
ATOM 3818 O O . ILE A 1 483 ? 17.622 -3.214 2.113 1.00 41.44 483 ILE A O 1
ATOM 3822 N N . SER A 1 484 ? 18.251 -1.359 3.239 1.00 32.91 484 SER A N 1
ATOM 3823 C CA . SER A 1 484 ? 19.556 -1.873 3.656 1.00 32.91 484 SER A CA 1
ATOM 3824 C C . SER A 1 484 ? 19.383 -2.950 4.730 1.00 32.91 484 SER A C 1
ATOM 3826 O O . SER A 1 484 ? 19.475 -2.702 5.932 1.00 32.91 484 SER A O 1
ATOM 3828 N N . VAL A 1 485 ? 19.094 -4.175 4.285 1.00 35.56 485 VAL A N 1
ATOM 3829 C CA . VAL A 1 485 ? 19.136 -5.379 5.117 1.00 35.56 485 VAL A CA 1
ATOM 3830 C C . VAL A 1 485 ? 20.605 -5.721 5.352 1.00 35.56 485 VAL A C 1
ATOM 3832 O O . VAL A 1 485 ? 21.171 -6.609 4.713 1.00 35.56 485 VAL A O 1
ATOM 3835 N N . SER A 1 486 ? 21.230 -4.971 6.262 1.00 33.88 486 SER A N 1
ATOM 3836 C CA . SER A 1 486 ? 22.576 -5.238 6.760 1.00 33.88 486 SER A CA 1
ATOM 3837 C C . SER A 1 486 ? 22.674 -6.698 7.188 1.00 33.88 486 SER A C 1
ATOM 3839 O O . SER A 1 486 ? 21.979 -7.138 8.106 1.00 33.88 486 SER A O 1
ATOM 3841 N N . VAL A 1 487 ? 23.529 -7.462 6.505 1.00 34.12 487 VAL A N 1
ATOM 3842 C CA . VAL A 1 487 ? 23.762 -8.871 6.826 1.00 34.12 487 VAL A CA 1
ATOM 3843 C C . VAL A 1 487 ? 24.321 -8.944 8.242 1.00 34.12 487 VAL A C 1
ATOM 3845 O O . VAL A 1 487 ? 25.445 -8.508 8.497 1.00 34.12 487 VAL A O 1
ATOM 3848 N N . LEU A 1 488 ? 23.511 -9.489 9.154 1.00 32.91 488 LEU A N 1
ATOM 3849 C CA . LEU A 1 488 ? 23.831 -9.655 10.569 1.00 32.91 488 LEU A CA 1
ATOM 3850 C C . LEU A 1 488 ? 25.064 -10.555 10.711 1.00 32.91 488 LEU A C 1
ATOM 3852 O O . LEU A 1 488 ? 24.982 -11.783 10.729 1.00 32.91 488 LEU A O 1
ATOM 3856 N N . THR A 1 489 ? 26.230 -9.918 10.763 1.00 34.72 489 THR A N 1
ATOM 3857 C CA . THR A 1 489 ? 27.511 -10.596 10.926 1.00 34.72 489 THR A CA 1
ATOM 3858 C C . THR A 1 489 ? 27.627 -10.993 12.390 1.00 34.72 489 THR A C 1
ATOM 3860 O O . THR A 1 489 ? 27.635 -10.134 13.269 1.00 34.72 489 THR A O 1
ATOM 3863 N N . LEU A 1 490 ? 27.647 -12.304 12.633 1.00 36.91 490 LEU A N 1
ATOM 3864 C CA . LEU A 1 490 ? 27.539 -12.927 13.950 1.00 36.91 490 LEU A CA 1
ATOM 3865 C C . LEU A 1 490 ? 28.501 -12.290 14.979 1.00 36.91 490 LEU A C 1
ATOM 3867 O O . LEU A 1 490 ? 29.718 -12.451 14.835 1.00 36.91 490 LEU A O 1
ATOM 3871 N N . PRO A 1 491 ? 28.002 -11.608 16.029 1.00 39.88 491 PRO A N 1
ATOM 3872 C CA . PRO A 1 491 ? 28.865 -11.100 17.083 1.00 39.88 491 PRO A CA 1
ATOM 3873 C C . PRO A 1 491 ? 29.455 -12.263 17.889 1.00 39.88 491 PRO A C 1
ATOM 3875 O O . PRO A 1 491 ? 28.762 -13.195 18.299 1.00 39.88 491 PRO A O 1
ATOM 3878 N N . LYS A 1 492 ? 30.768 -12.191 18.112 1.00 46.94 492 LYS A N 1
ATOM 3879 C CA . LYS A 1 492 ? 31.540 -13.116 18.950 1.00 46.94 492 LYS A CA 1
ATOM 3880 C C . LYS A 1 492 ? 30.973 -13.125 20.385 1.00 46.94 492 LYS A C 1
ATOM 3882 O O . LYS A 1 492 ? 30.711 -12.041 20.907 1.00 46.94 492 LYS A O 1
ATOM 3887 N N . PRO A 1 493 ? 30.815 -14.290 21.042 1.00 43.44 493 PRO A N 1
ATOM 3888 C CA . PRO A 1 493 ? 30.235 -14.344 22.381 1.00 43.44 493 PRO A CA 1
ATOM 3889 C C . PRO A 1 493 ? 31.114 -13.599 23.406 1.00 43.44 493 PRO A C 1
ATOM 3891 O O . PRO A 1 493 ? 32.334 -13.811 23.415 1.00 43.44 493 PRO A O 1
ATOM 3894 N N . PRO A 1 494 ? 30.531 -12.745 24.270 1.00 45.91 494 PRO A N 1
ATOM 3895 C CA . PRO A 1 494 ? 31.214 -12.231 25.451 1.00 45.91 494 PRO A CA 1
ATOM 3896 C C . PRO A 1 494 ? 31.396 -13.347 26.493 1.00 45.91 494 PRO A C 1
ATOM 3898 O O . PRO A 1 494 ? 30.668 -14.340 26.492 1.00 45.91 494 PRO A O 1
ATOM 3901 N N . ALA A 1 495 ? 32.386 -13.184 27.371 1.00 41.97 495 ALA A N 1
ATOM 3902 C CA . ALA A 1 495 ? 32.659 -14.122 28.459 1.00 41.97 495 ALA A CA 1
ATOM 3903 C C . ALA A 1 495 ? 31.686 -13.948 29.645 1.00 41.97 495 ALA A C 1
ATOM 3905 O O . ALA A 1 495 ? 30.927 -12.981 29.709 1.00 41.97 495 ALA A O 1
ATOM 3906 N N . GLU A 1 496 ? 31.726 -14.908 30.569 1.00 42.62 496 GLU A N 1
ATOM 3907 C CA . GLU A 1 496 ? 30.835 -15.025 31.731 1.00 42.62 496 GLU A CA 1
ATOM 3908 C C . GLU A 1 496 ? 30.951 -13.862 32.744 1.00 42.62 496 GLU A C 1
ATOM 3910 O O . GLU A 1 496 ? 31.982 -13.183 32.800 1.00 42.62 496 GLU A O 1
ATOM 3915 N N . PRO A 1 497 ? 29.892 -13.602 33.542 1.00 49.00 497 PRO A N 1
ATOM 3916 C CA . PRO A 1 497 ? 29.819 -12.434 34.418 1.00 49.00 497 PRO A CA 1
ATOM 3917 C C . PRO A 1 497 ? 30.666 -12.570 35.690 1.00 49.00 497 PRO A C 1
ATOM 3919 O O . PRO A 1 497 ? 30.676 -13.612 36.343 1.00 49.00 497 PRO A O 1
ATOM 3922 N N . SER A 1 498 ? 31.298 -11.467 36.098 1.00 38.94 498 SER A N 1
ATOM 3923 C CA . SER A 1 498 ? 31.896 -11.289 37.426 1.00 38.94 498 SER A CA 1
ATOM 3924 C C . SER A 1 498 ? 31.007 -10.429 38.342 1.00 38.94 498 SER A C 1
ATOM 3926 O O . SER A 1 498 ? 30.129 -9.695 37.888 1.00 38.94 498 SER A O 1
ATOM 3928 N N . GLU A 1 499 ? 31.195 -10.586 39.653 1.00 40.44 499 GLU A N 1
ATOM 3929 C CA . GLU A 1 499 ? 30.224 -10.214 40.693 1.00 40.44 499 GLU A CA 1
ATOM 3930 C C . GLU A 1 499 ? 30.052 -8.696 40.947 1.00 40.44 499 GLU A C 1
ATOM 3932 O O . GLU A 1 499 ? 30.979 -7.905 40.739 1.00 40.44 499 GLU A O 1
ATOM 3937 N N . PRO A 1 500 ? 28.876 -8.258 41.451 1.00 48.62 500 PRO A N 1
ATOM 3938 C CA . PRO A 1 500 ? 28.576 -6.845 41.674 1.00 48.62 500 PRO A CA 1
ATOM 3939 C C . PRO A 1 500 ? 29.323 -6.257 42.883 1.00 48.62 500 PRO A C 1
ATOM 3941 O O . PRO A 1 500 ? 28.950 -6.462 44.038 1.00 48.62 500 PRO A O 1
ATOM 3944 N N . SER A 1 501 ? 30.329 -5.421 42.619 1.00 41.78 501 SER A N 1
ATOM 3945 C CA . SER A 1 501 ? 30.930 -4.558 43.644 1.00 41.78 501 SER A CA 1
ATOM 3946 C C . SER A 1 501 ? 30.015 -3.372 43.964 1.00 41.78 501 SER A C 1
ATOM 3948 O O . SER A 1 501 ? 29.899 -2.433 43.176 1.00 41.78 501 SER A O 1
ATOM 3950 N N . ALA A 1 502 ? 29.378 -3.394 45.135 1.00 46.47 502 ALA A N 1
ATOM 3951 C CA . ALA A 1 502 ? 28.572 -2.278 45.621 1.00 46.47 502 ALA A CA 1
ATOM 3952 C C . ALA A 1 502 ? 29.452 -1.057 45.951 1.00 46.47 502 ALA A C 1
ATOM 3954 O O . ALA A 1 502 ? 30.319 -1.128 46.823 1.00 46.47 502 ALA A O 1
ATOM 3955 N N . LEU A 1 503 ? 29.191 0.083 45.302 1.00 40.72 503 LEU A N 1
ATOM 3956 C CA . LEU A 1 503 ? 29.790 1.374 45.649 1.00 40.72 503 LEU A CA 1
ATOM 3957 C C . LEU A 1 503 ? 28.723 2.343 46.163 1.00 40.72 503 LEU A C 1
ATOM 3959 O O . LEU A 1 503 ? 27.640 2.471 45.595 1.00 40.72 503 LEU A O 1
ATOM 3963 N N . LEU A 1 504 ? 29.040 3.007 47.276 1.00 39.38 504 LEU A N 1
ATOM 3964 C CA . LEU A 1 504 ? 28.121 3.888 47.985 1.00 39.38 504 LEU A CA 1
ATOM 3965 C C . LEU A 1 504 ? 27.860 5.175 47.192 1.00 39.38 504 LEU A C 1
ATOM 3967 O O . LEU A 1 504 ? 28.798 5.856 46.776 1.00 39.38 504 LEU A O 1
ATOM 3971 N N . PHE A 1 505 ? 26.592 5.582 47.109 1.00 40.94 505 PHE A N 1
ATOM 3972 C CA . PHE A 1 505 ? 26.225 6.947 46.734 1.00 40.9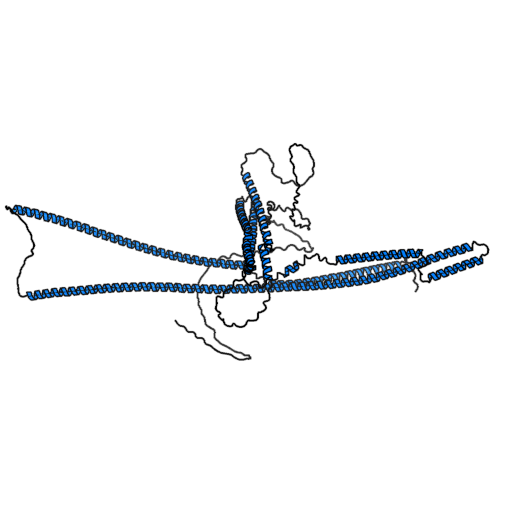4 505 PHE A CA 1
ATOM 3973 C C . PHE A 1 505 ? 26.614 7.926 47.854 1.00 40.94 505 PHE A C 1
ATOM 3975 O O . PHE A 1 505 ? 25.860 8.148 48.801 1.00 40.94 505 PHE A O 1
ATOM 3982 N N . GLY A 1 506 ? 27.801 8.523 47.740 1.00 34.41 506 GLY A N 1
ATOM 3983 C CA . GLY A 1 506 ? 28.185 9.709 48.506 1.00 34.41 506 GLY A CA 1
ATOM 3984 C C . GLY A 1 506 ? 27.733 10.991 47.788 1.00 34.41 506 GLY A C 1
ATOM 3985 O O . GLY A 1 506 ? 28.002 11.121 46.592 1.00 34.41 506 GLY A O 1
ATOM 3986 N N . PRO A 1 507 ? 27.082 11.958 48.464 1.00 52.72 507 PRO A N 1
ATOM 3987 C CA . PRO A 1 507 ? 26.654 13.210 47.842 1.00 52.72 507 PRO A CA 1
ATOM 3988 C C . PRO A 1 507 ? 27.843 14.170 47.660 1.00 52.72 507 PRO A C 1
ATOM 3990 O O . PRO A 1 507 ? 28.087 15.054 48.480 1.00 52.72 507 PRO A O 1
ATOM 3993 N N . ALA A 1 508 ? 28.607 13.986 46.583 1.00 39.34 508 ALA A N 1
ATOM 3994 C CA . ALA A 1 508 ? 29.674 14.906 46.200 1.00 39.34 508 ALA A CA 1
ATOM 3995 C C . ALA A 1 508 ? 29.097 16.221 45.640 1.00 39.34 508 ALA A C 1
ATOM 3997 O O . ALA A 1 508 ? 28.163 16.215 44.838 1.00 39.34 508 ALA A O 1
ATOM 3998 N N . HIS A 1 509 ? 29.671 17.360 46.039 1.00 46.72 509 HIS A N 1
ATOM 3999 C CA . HIS A 1 509 ? 29.308 18.663 45.479 1.00 46.72 509 HIS A CA 1
ATOM 4000 C C . HIS A 1 509 ? 29.674 18.744 43.991 1.00 46.72 509 HIS A C 1
ATOM 4002 O O . HIS A 1 509 ? 30.856 18.741 43.646 1.00 46.72 509 HIS A O 1
ATOM 4008 N N . ASN A 1 510 ? 28.678 18.951 43.127 1.00 43.03 510 ASN A N 1
ATOM 4009 C CA . ASN A 1 510 ? 28.929 19.522 41.806 1.00 43.03 510 ASN A CA 1
ATOM 4010 C C . ASN A 1 510 ? 29.392 20.984 41.973 1.00 43.03 510 ASN A C 1
ATOM 4012 O O . ASN A 1 510 ? 28.668 21.768 42.598 1.00 43.03 510 ASN A O 1
ATOM 4016 N N . PRO A 1 511 ? 30.553 21.389 41.423 1.00 57.59 511 PRO A N 1
ATOM 4017 C CA . PRO A 1 511 ? 30.880 22.803 41.280 1.00 57.59 511 PRO A CA 1
ATOM 4018 C C . PRO A 1 511 ? 29.922 23.461 40.267 1.00 57.59 511 PRO A C 1
ATOM 4020 O O . PRO A 1 511 ? 29.364 22.767 39.412 1.00 57.59 511 PRO A O 1
ATOM 4023 N N . PRO A 1 512 ? 29.722 24.791 40.320 1.00 52.84 512 PRO A N 1
ATOM 4024 C CA . PRO A 1 512 ? 28.869 25.485 39.361 1.00 52.84 512 PRO A CA 1
ATOM 4025 C C . PRO A 1 512 ? 29.478 25.406 37.955 1.00 52.84 512 PRO A C 1
ATOM 4027 O O . PRO A 1 512 ? 30.452 26.093 37.644 1.00 52.84 512 PRO A O 1
ATOM 4030 N N . LEU A 1 513 ? 28.896 24.556 37.107 1.00 49.31 513 LEU A N 1
ATOM 4031 C CA . LEU A 1 513 ? 29.236 24.471 35.691 1.00 49.31 513 LEU A CA 1
ATOM 4032 C C . LEU A 1 513 ? 28.991 25.826 35.019 1.00 49.31 513 LEU A C 1
ATOM 4034 O O . LEU A 1 513 ? 27.918 26.417 35.151 1.00 49.31 513 LEU A O 1
ATOM 4038 N N . VAL A 1 514 ? 29.988 26.301 34.272 1.00 55.50 514 VAL A N 1
ATOM 4039 C CA . VAL A 1 514 ? 29.841 27.467 33.397 1.00 55.50 514 VAL A CA 1
ATOM 4040 C C . VAL A 1 514 ? 28.770 27.134 32.360 1.00 55.50 514 VAL A C 1
ATOM 4042 O O . VAL A 1 514 ? 28.920 26.168 31.614 1.00 55.50 514 VAL A O 1
ATOM 4045 N N . ALA A 1 515 ? 27.691 27.917 32.323 1.00 51.56 515 ALA A N 1
ATOM 4046 C CA . ALA A 1 515 ? 26.581 27.692 31.406 1.00 51.56 515 ALA A CA 1
ATOM 4047 C C . ALA A 1 515 ? 27.058 27.817 29.949 1.00 51.56 515 ALA A C 1
ATOM 4049 O O . ALA A 1 515 ? 27.330 28.916 29.462 1.00 51.56 515 ALA A O 1
ATOM 4050 N N . THR A 1 516 ? 27.181 26.686 29.255 1.00 57.81 516 THR A N 1
ATOM 4051 C CA . THR A 1 516 ? 27.575 26.655 27.847 1.00 57.81 516 THR A CA 1
ATOM 4052 C C . THR A 1 516 ? 26.395 27.102 26.972 1.00 57.81 516 THR A C 1
ATOM 4054 O O . THR A 1 516 ? 25.273 26.625 27.155 1.00 57.81 516 THR A O 1
ATOM 4057 N N . PRO A 1 517 ? 26.604 28.007 25.994 1.00 65.19 517 PRO A N 1
ATOM 4058 C CA . PRO A 1 517 ? 25.501 28.631 25.255 1.00 65.19 517 PRO A CA 1
ATOM 4059 C C . PRO A 1 517 ? 24.695 27.661 24.371 1.00 65.19 517 PRO A C 1
ATOM 4061 O O . PRO A 1 517 ? 23.592 28.001 23.955 1.00 65.19 517 PRO A O 1
ATOM 4064 N N . SER A 1 518 ? 25.196 26.443 24.121 1.00 65.12 518 SER A N 1
ATOM 4065 C CA . SER A 1 518 ? 24.487 25.403 23.357 1.00 65.12 518 SER A CA 1
ATOM 4066 C C . SER A 1 518 ? 23.137 25.009 23.982 1.00 65.12 518 SER A C 1
ATOM 4068 O O . SER A 1 518 ? 22.157 24.818 23.263 1.00 65.12 518 SER A O 1
ATOM 4070 N N . ALA A 1 519 ? 23.039 24.961 25.319 1.00 76.44 519 ALA A N 1
ATOM 4071 C CA . ALA A 1 519 ? 21.831 24.492 26.006 1.00 76.44 519 ALA A CA 1
ATOM 4072 C C . ALA A 1 519 ? 20.578 25.340 25.700 1.00 76.44 519 ALA A C 1
ATOM 4074 O O . ALA A 1 519 ? 19.485 24.793 25.550 1.00 76.44 519 ALA A O 1
ATOM 4075 N N . GLY A 1 520 ? 20.738 26.661 25.545 1.00 83.81 520 GLY A N 1
ATOM 4076 C CA . GLY A 1 520 ? 19.631 27.566 25.215 1.00 83.81 520 GLY A CA 1
ATOM 4077 C C . GLY A 1 520 ? 19.059 27.332 23.813 1.00 83.81 520 GLY A C 1
ATOM 4078 O O . GLY A 1 520 ? 17.847 27.403 23.623 1.00 83.81 520 GLY A O 1
ATOM 4079 N N . ASN A 1 521 ? 19.908 26.968 22.845 1.00 88.94 521 ASN A N 1
ATOM 4080 C CA . ASN A 1 521 ? 19.474 26.696 21.472 1.00 88.94 521 ASN A CA 1
ATOM 4081 C C . ASN A 1 521 ? 18.571 25.455 21.399 1.00 88.94 521 ASN A C 1
ATOM 4083 O O . ASN A 1 521 ? 17.578 25.470 20.675 1.00 88.94 521 ASN A O 1
ATOM 4087 N N . LYS A 1 522 ? 18.872 24.401 22.174 1.00 91.56 522 LYS A N 1
ATOM 4088 C CA . LYS A 1 522 ? 18.043 23.181 22.207 1.00 91.56 522 LYS A CA 1
ATOM 4089 C C . LYS A 1 522 ? 16.652 23.465 22.785 1.00 91.56 522 LYS A C 1
ATOM 4091 O O . LYS A 1 522 ? 15.658 23.004 22.235 1.00 91.56 522 LYS A O 1
ATOM 4096 N N . GLN A 1 523 ? 16.568 24.281 23.839 1.00 93.19 523 GLN A N 1
ATOM 4097 C CA . GLN A 1 523 ? 15.287 24.682 24.437 1.00 93.19 523 GLN A CA 1
ATOM 4098 C C . GLN A 1 523 ? 14.445 25.566 23.503 1.00 93.19 523 GLN A C 1
ATOM 4100 O O . GLN A 1 523 ? 13.233 25.371 23.432 1.00 93.19 523 GLN A O 1
ATOM 4105 N N . ALA A 1 524 ? 15.067 26.471 22.738 1.00 95.56 524 ALA A N 1
ATOM 4106 C CA . ALA A 1 524 ? 14.365 27.254 21.718 1.00 95.56 524 ALA A CA 1
ATOM 4107 C C . ALA A 1 524 ? 13.760 26.361 20.616 1.00 95.56 524 ALA A C 1
ATOM 4109 O O . ALA A 1 524 ? 12.575 26.488 20.309 1.00 95.56 524 ALA A O 1
ATOM 4110 N N . LEU A 1 525 ? 14.534 25.400 20.091 1.00 96.19 525 LEU A N 1
ATOM 4111 C CA . LEU A 1 525 ? 14.044 24.449 19.084 1.00 96.19 525 LEU A CA 1
ATOM 4112 C C . LEU A 1 525 ? 12.896 23.575 19.618 1.00 96.19 525 LEU A C 1
ATOM 4114 O O . LEU A 1 525 ? 11.937 23.335 18.892 1.00 96.19 525 LEU A O 1
ATOM 4118 N N . LEU A 1 526 ? 12.937 23.143 20.884 1.00 96.31 526 LEU A N 1
ATOM 4119 C CA . LEU A 1 526 ? 11.828 22.408 21.513 1.00 96.31 526 LEU A CA 1
ATOM 4120 C C . LEU A 1 526 ? 10.548 23.260 21.629 1.00 96.31 526 LEU A C 1
ATOM 4122 O O . LEU A 1 526 ? 9.453 22.769 21.348 1.00 96.31 526 LEU A O 1
ATOM 4126 N N . GLU A 1 527 ? 10.663 24.547 21.978 1.00 96.81 527 GLU A N 1
ATOM 4127 C CA . GLU A 1 527 ? 9.510 25.459 21.988 1.00 96.81 527 GLU A CA 1
ATOM 4128 C C . GLU A 1 527 ? 8.928 25.645 20.574 1.00 96.81 527 GLU A C 1
ATOM 4130 O O . GLU A 1 527 ? 7.709 25.689 20.398 1.00 96.81 527 GLU A O 1
ATOM 4135 N N . GLU A 1 528 ? 9.773 25.718 19.546 1.00 97.44 528 GLU A N 1
ATOM 4136 C CA . GLU A 1 528 ? 9.348 25.843 18.148 1.00 97.44 528 GLU A CA 1
ATOM 4137 C C . GLU A 1 528 ? 8.711 24.559 17.594 1.00 97.44 528 GLU A C 1
ATOM 4139 O O . GLU A 1 528 ? 7.641 24.631 16.986 1.00 97.44 528 GLU A O 1
ATOM 4144 N N . LEU A 1 529 ? 9.271 23.383 17.896 1.00 97.00 529 LEU A N 1
ATOM 4145 C CA . LEU A 1 529 ? 8.673 22.079 17.578 1.00 97.00 529 LEU A CA 1
ATOM 4146 C C . LEU A 1 529 ? 7.265 21.937 18.188 1.00 97.00 529 LEU A C 1
ATOM 4148 O O . LEU A 1 529 ? 6.359 21.427 17.529 1.00 97.00 529 LEU A O 1
ATOM 4152 N N . SER A 1 530 ? 7.022 22.475 19.390 1.00 96.06 530 SER A N 1
ATOM 4153 C CA . SER A 1 530 ? 5.679 22.463 19.997 1.00 96.06 530 SER A CA 1
ATOM 4154 C C . SER A 1 530 ? 4.627 23.240 19.182 1.00 96.06 530 SER A C 1
ATOM 4156 O O . SER A 1 530 ? 3.452 22.864 19.160 1.00 96.06 530 SER A O 1
ATOM 4158 N N . LYS A 1 531 ? 5.040 24.289 18.454 1.00 97.12 531 LYS A N 1
ATOM 4159 C CA . LYS A 1 531 ? 4.159 25.127 17.616 1.00 97.12 531 LYS A CA 1
ATOM 4160 C C . LYS A 1 531 ? 3.790 24.419 16.310 1.00 97.12 531 LYS A C 1
ATOM 4162 O O . LYS A 1 531 ? 2.667 24.567 15.829 1.00 97.12 531 LYS A O 1
ATOM 4167 N N . VAL A 1 532 ? 4.694 23.592 15.775 1.00 97.25 532 VAL A N 1
ATOM 4168 C CA . VAL A 1 532 ? 4.481 22.801 14.549 1.00 97.25 532 VAL A CA 1
ATOM 4169 C C . VAL A 1 532 ? 3.260 21.880 14.657 1.00 97.25 532 VAL A C 1
ATOM 4171 O O . VAL A 1 532 ? 2.528 21.740 13.679 1.00 97.25 532 VAL A O 1
ATOM 4174 N N . LYS A 1 533 ? 2.957 21.333 15.843 1.00 96.12 533 LYS A N 1
ATOM 4175 C CA . LYS A 1 533 ? 1.767 20.489 16.085 1.00 96.12 533 LYS A CA 1
ATOM 4176 C C . LYS A 1 533 ? 0.444 21.157 15.663 1.00 96.12 533 LYS A C 1
ATOM 4178 O O . LYS A 1 533 ? -0.507 20.473 15.299 1.00 96.12 533 LYS A O 1
ATOM 4183 N N . PHE A 1 534 ? 0.380 22.491 15.662 1.00 97.19 534 PHE A N 1
ATOM 4184 C CA . PHE A 1 534 ? -0.819 23.257 15.299 1.00 97.19 534 PHE A CA 1
ATOM 4185 C C . PHE A 1 534 ? -0.858 23.704 13.823 1.00 97.19 534 PHE A C 1
ATOM 4187 O O . PHE A 1 534 ? -1.880 24.229 13.379 1.00 97.19 534 PHE A O 1
ATOM 4194 N N . ARG A 1 535 ? 0.200 23.441 13.034 1.00 97.31 535 ARG A N 1
ATOM 4195 C CA . ARG A 1 535 ? 0.378 23.851 11.620 1.00 97.31 535 ARG A CA 1
ATOM 4196 C C . ARG A 1 535 ? -0.839 23.585 10.724 1.00 97.31 535 ARG A C 1
ATOM 4198 O O . ARG A 1 535 ? -1.158 24.400 9.866 1.00 97.31 535 ARG A O 1
ATOM 4205 N N . TYR A 1 536 ? -1.520 22.456 10.918 1.00 98.06 536 TYR A N 1
ATOM 4206 C CA . TYR A 1 536 ? -2.665 22.039 10.098 1.00 98.06 536 TYR A CA 1
ATOM 4207 C C . TYR A 1 536 ? -4.034 22.288 10.752 1.00 98.06 536 TYR A C 1
ATOM 4209 O O . TYR A 1 536 ? -5.054 21.922 10.169 1.00 98.06 536 TYR A O 1
ATOM 4217 N N . GLN A 1 537 ? -4.099 22.894 11.943 1.00 97.88 537 GLN A N 1
ATOM 4218 C CA . GLN A 1 537 ? -5.344 23.003 12.714 1.00 97.88 537 GLN A CA 1
ATOM 4219 C C . GLN A 1 537 ? -6.435 23.803 11.978 1.00 97.88 537 GLN A C 1
ATOM 4221 O O . GLN A 1 537 ? -7.612 23.443 12.036 1.00 97.88 537 GLN A O 1
ATOM 4226 N N . GLU A 1 538 ? -6.053 24.853 11.245 1.00 98.00 538 GLU A N 1
ATOM 4227 C CA . GLU A 1 538 ? -6.982 25.644 10.429 1.00 98.00 538 GLU A CA 1
ATOM 4228 C C . GLU A 1 538 ? -7.535 24.839 9.242 1.00 98.00 538 GLU A C 1
ATOM 4230 O O . GLU A 1 538 ? -8.746 24.827 9.030 1.00 98.00 538 GLU A O 1
ATOM 4235 N N . LEU A 1 539 ? -6.685 24.075 8.544 1.00 98.06 539 LEU A N 1
ATOM 4236 C CA . LEU A 1 539 ? -7.100 23.180 7.454 1.00 98.06 539 LEU A CA 1
ATOM 4237 C C . LEU A 1 539 ? -8.009 22.047 7.960 1.00 98.06 539 LEU A C 1
ATOM 4239 O O . LEU A 1 539 ? -9.042 21.749 7.363 1.00 98.06 539 LEU A O 1
ATOM 4243 N N . GLN A 1 540 ? -7.677 21.439 9.104 1.00 98.06 540 GLN A N 1
ATOM 4244 C CA . GLN A 1 540 ? -8.539 20.439 9.740 1.00 98.06 540 GLN A CA 1
ATOM 4245 C C . GLN A 1 540 ? -9.910 21.017 10.107 1.00 98.06 540 GLN A C 1
ATOM 4247 O O . GLN A 1 540 ? -10.917 20.315 9.997 1.00 98.06 540 GLN A O 1
ATOM 4252 N N . LYS A 1 541 ? -9.969 22.283 10.538 1.00 98.31 541 LYS A N 1
ATOM 4253 C CA . LYS A 1 541 ? -11.233 22.976 10.795 1.00 98.31 541 LYS A CA 1
ATOM 4254 C C . LYS A 1 541 ? -11.996 23.230 9.492 1.00 98.31 541 LYS A C 1
ATOM 4256 O O . LYS A 1 541 ? -13.165 22.872 9.414 1.00 98.31 541 LYS A O 1
ATOM 4261 N N . SER A 1 542 ? -11.355 23.766 8.456 1.00 98.19 542 SER A N 1
ATOM 4262 C CA . SER A 1 542 ? -12.039 24.121 7.209 1.00 98.19 542 SER A CA 1
ATOM 4263 C C . SER A 1 542 ? -12.606 22.906 6.462 1.00 98.19 542 SER A C 1
ATOM 4265 O O . SER A 1 542 ? -13.701 23.010 5.912 1.00 98.19 542 SER A O 1
ATOM 4267 N N . PHE A 1 543 ? -11.950 21.737 6.491 1.00 98.44 543 PHE A N 1
ATOM 4268 C CA . PHE A 1 543 ? -12.532 20.492 5.958 1.00 98.44 543 PHE A CA 1
ATOM 4269 C C . PHE A 1 543 ? -13.724 19.984 6.798 1.00 98.44 543 PHE A C 1
ATOM 4271 O O . PHE A 1 543 ? -14.697 19.471 6.242 1.00 98.44 543 PHE A O 1
ATOM 4278 N N . ARG A 1 544 ? -13.721 20.180 8.129 1.00 98.31 544 ARG A N 1
ATOM 4279 C CA . ARG A 1 544 ? -14.898 19.900 8.983 1.00 98.31 544 ARG A CA 1
ATOM 4280 C C . ARG A 1 544 ? -16.056 20.847 8.664 1.00 98.31 544 ARG A C 1
ATOM 4282 O O . ARG A 1 544 ? -17.183 20.382 8.516 1.00 98.31 544 ARG A O 1
ATOM 4289 N N . ASP A 1 545 ? -15.778 22.136 8.488 1.00 98.25 545 ASP A N 1
ATOM 4290 C CA . ASP A 1 545 ? -16.780 23.137 8.106 1.00 98.25 545 ASP A CA 1
ATOM 4291 C C . ASP A 1 545 ? -17.366 22.812 6.709 1.00 98.25 545 ASP A C 1
ATOM 4293 O O . ASP A 1 545 ? -18.586 22.830 6.525 1.00 98.25 545 ASP A O 1
ATOM 4297 N N . CYS A 1 546 ? -16.532 22.383 5.748 1.00 98.44 546 CYS A N 1
ATOM 4298 C CA . CYS A 1 546 ? -16.993 21.872 4.448 1.00 98.44 546 CYS A CA 1
ATOM 4299 C C . CYS A 1 546 ? -17.903 20.640 4.605 1.00 98.44 546 CYS A C 1
ATOM 4301 O O . CYS A 1 546 ? -18.985 20.616 4.017 1.00 98.44 546 CYS A O 1
ATOM 4303 N N . ASN A 1 547 ? -17.516 19.667 5.442 1.00 98.25 547 ASN A N 1
ATOM 4304 C CA . ASN A 1 547 ? -18.296 18.455 5.734 1.00 98.25 547 ASN A CA 1
ATOM 4305 C C . ASN A 1 547 ? -19.703 18.779 6.274 1.00 98.25 547 ASN A C 1
ATOM 4307 O O . ASN A 1 547 ? -20.690 18.198 5.822 1.00 98.25 547 ASN A O 1
ATOM 4311 N N . VAL A 1 548 ? -19.810 19.747 7.193 1.00 98.00 548 VAL A N 1
ATOM 4312 C CA . VAL A 1 548 ? -21.106 20.230 7.698 1.00 98.00 548 VAL A CA 1
ATOM 4313 C C . VAL A 1 548 ? -21.934 20.824 6.557 1.00 98.00 548 VAL A C 1
ATOM 4315 O O . VAL A 1 548 ? -23.075 20.411 6.362 1.00 98.00 548 VAL A O 1
ATOM 4318 N N . THR A 1 549 ? -21.356 21.706 5.732 1.00 97.94 549 THR A N 1
ATOM 4319 C CA . THR A 1 549 ? -22.119 22.314 4.627 1.00 97.94 549 THR A CA 1
ATOM 4320 C C . THR A 1 549 ? -22.541 21.327 3.536 1.00 97.94 549 THR A C 1
ATOM 4322 O O . THR A 1 549 ? -23.601 21.518 2.944 1.00 97.94 549 THR A O 1
ATOM 4325 N N . LEU A 1 550 ? -21.768 20.266 3.283 1.00 98.00 550 LEU A N 1
ATOM 4326 C CA . LEU A 1 550 ? -22.159 19.177 2.381 1.00 98.00 550 LEU A CA 1
ATOM 4327 C C . LEU A 1 550 ? -23.321 18.366 2.961 1.00 98.00 550 LEU A C 1
ATOM 4329 O O . LEU A 1 550 ? -24.274 18.063 2.247 1.00 98.00 550 LEU A O 1
ATOM 4333 N N . LYS A 1 551 ? -23.301 18.083 4.268 1.00 98.00 551 LYS A N 1
ATOM 4334 C CA . LYS A 1 551 ? -24.405 17.405 4.966 1.00 98.00 551 LYS A CA 1
ATOM 4335 C C . LYS A 1 551 ? -25.684 18.231 5.017 1.00 98.00 551 LYS A C 1
ATOM 4337 O O . LYS A 1 551 ? -26.760 17.638 5.015 1.00 98.00 551 LYS A O 1
ATOM 4342 N N . ASP A 1 552 ? -25.593 19.556 5.045 1.00 97.81 552 ASP A N 1
ATOM 4343 C CA . ASP A 1 552 ? -26.761 20.432 4.925 1.00 97.81 552 ASP A CA 1
ATOM 4344 C C . ASP A 1 552 ? -27.294 20.446 3.483 1.00 97.81 552 ASP A C 1
ATOM 4346 O O . ASP A 1 552 ? -28.451 20.090 3.268 1.00 97.81 552 ASP A O 1
ATOM 4350 N N . LEU A 1 553 ? -26.428 20.647 2.481 1.00 97.81 553 LEU A N 1
ATOM 4351 C CA . LEU A 1 553 ? -26.794 20.531 1.059 1.00 97.81 553 LEU A CA 1
ATOM 4352 C C . LEU A 1 553 ? -27.447 19.187 0.703 1.00 97.81 553 LEU A C 1
ATOM 4354 O O . LEU A 1 553 ? -28.355 19.138 -0.122 1.00 97.81 553 LEU A O 1
ATOM 4358 N N . LYS A 1 554 ? -27.007 18.093 1.330 1.00 97.31 554 LYS A N 1
ATOM 4359 C CA . LYS A 1 554 ? -27.557 16.741 1.148 1.00 97.31 554 LYS A CA 1
ATOM 4360 C C . LYS A 1 554 ? -28.979 16.599 1.705 1.00 97.31 554 LYS A C 1
ATOM 4362 O O . LYS A 1 554 ? -29.766 15.835 1.149 1.00 97.31 554 LYS A O 1
ATOM 4367 N N . LYS A 1 555 ? -29.343 17.357 2.751 1.00 97.19 555 LYS A N 1
ATOM 4368 C CA . LYS A 1 555 ? -30.732 17.466 3.247 1.00 97.19 555 LYS A CA 1
ATOM 4369 C C . LYS A 1 555 ? -31.571 18.305 2.289 1.00 97.19 555 LYS A C 1
ATOM 4371 O O . LYS A 1 555 ? -32.648 17.869 1.891 1.00 97.19 555 LYS A O 1
ATOM 4376 N N . ASP A 1 556 ? -31.048 19.454 1.870 1.00 96.38 556 ASP A N 1
ATOM 4377 C CA . ASP A 1 556 ? -31.748 20.399 0.997 1.00 96.38 556 ASP A CA 1
ATOM 4378 C C . ASP A 1 556 ? -32.044 19.761 -0.372 1.00 96.38 556 ASP A C 1
ATOM 4380 O O . ASP A 1 556 ? -33.197 19.691 -0.800 1.00 96.38 556 ASP A O 1
ATOM 4384 N N . ALA A 1 557 ? -31.040 19.146 -1.006 1.00 95.19 557 ALA A N 1
ATOM 4385 C CA . ALA A 1 557 ? -31.206 18.340 -2.217 1.00 95.19 557 ALA A CA 1
ATOM 4386 C C . ALA A 1 557 ? -32.038 17.063 -1.984 1.00 95.19 557 ALA A C 1
ATOM 4388 O O . ALA A 1 557 ? -32.578 16.500 -2.936 1.00 95.19 557 ALA A O 1
ATOM 4389 N N . GLY A 1 558 ? -32.176 16.595 -0.742 1.00 94.00 558 GLY A N 1
ATOM 4390 C CA . GLY A 1 558 ? -33.117 15.542 -0.350 1.00 94.00 558 GLY A CA 1
ATOM 4391 C C . GLY A 1 558 ? -34.579 16.009 -0.324 1.00 94.00 558 GLY A C 1
ATOM 4392 O O . GLY A 1 558 ? -35.469 15.203 -0.581 1.00 94.00 558 GLY A O 1
ATOM 4393 N N . SER A 1 559 ? -34.829 17.301 -0.078 1.00 93.44 559 SER A N 1
ATOM 4394 C CA . SER A 1 559 ? -36.176 17.893 -0.072 1.00 93.44 559 SER A CA 1
ATOM 4395 C C . SER A 1 559 ? -36.742 18.148 -1.476 1.00 93.44 559 SER A C 1
ATOM 4397 O O . SER A 1 559 ? -37.959 18.125 -1.663 1.00 93.44 559 SER A O 1
ATOM 4399 N N . LEU A 1 560 ? -35.874 18.344 -2.478 1.00 90.25 560 LEU A N 1
ATOM 4400 C CA . LEU A 1 560 ? -36.289 18.576 -3.863 1.00 90.25 560 LEU A CA 1
ATOM 4401 C C . LEU A 1 560 ? -37.000 17.358 -4.469 1.00 90.25 560 LEU A C 1
ATOM 4403 O O . LEU A 1 560 ? -36.519 16.223 -4.391 1.00 90.25 560 LEU A O 1
ATOM 4407 N N . SER A 1 561 ? -38.114 17.607 -5.163 1.00 85.38 561 SER A N 1
ATOM 4408 C CA . SER A 1 561 ? -38.865 16.565 -5.869 1.00 85.38 561 SER A CA 1
ATOM 4409 C C . SER A 1 561 ? -37.967 15.790 -6.851 1.00 85.38 561 SER A C 1
ATOM 4411 O O . SER A 1 561 ? -37.285 16.412 -7.670 1.00 85.38 561 SER A O 1
ATOM 4413 N N . PRO A 1 562 ? -37.990 14.441 -6.852 1.00 79.94 562 PRO A N 1
ATOM 4414 C CA . PRO A 1 562 ? -37.198 13.619 -7.773 1.00 79.94 562 PRO A CA 1
ATOM 4415 C C . PRO A 1 562 ? -37.678 13.689 -9.237 1.00 79.94 562 PRO A C 1
ATOM 4417 O O . PRO A 1 562 ? -37.162 12.965 -10.080 1.00 79.94 562 PRO A O 1
ATOM 4420 N N . THR A 1 563 ? -38.658 14.541 -9.553 1.00 73.50 563 THR A N 1
ATOM 4421 C CA . THR A 1 563 ? -39.200 14.760 -10.906 1.00 73.50 563 THR A CA 1
ATOM 4422 C C . THR A 1 563 ? -38.283 15.560 -11.834 1.00 73.50 563 THR A C 1
ATOM 4424 O O . THR A 1 563 ? -38.568 15.635 -13.024 1.00 73.50 563 THR A O 1
ATOM 4427 N N . PHE A 1 564 ? -37.218 16.178 -11.315 1.00 75.62 564 PHE A N 1
ATOM 4428 C CA . PHE A 1 564 ? -36.211 16.868 -12.124 1.00 75.62 564 PHE A CA 1
ATOM 4429 C C . PHE A 1 564 ? -34.958 16.002 -12.259 1.00 75.62 564 PHE A C 1
ATOM 4431 O O . PHE A 1 564 ? -34.318 15.705 -11.248 1.00 75.62 564 PHE A O 1
ATOM 4438 N N . ASP A 1 565 ? -34.549 15.679 -13.489 1.00 83.56 565 ASP A N 1
ATOM 4439 C CA . ASP A 1 565 ? -33.337 14.886 -13.766 1.00 83.56 565 ASP A CA 1
ATOM 4440 C C . ASP A 1 565 ? -32.083 15.507 -13.121 1.00 83.56 565 ASP A C 1
ATOM 4442 O O . ASP A 1 565 ? -31.260 14.814 -12.519 1.00 83.56 565 ASP A O 1
ATOM 4446 N N . MET A 1 566 ? -31.996 16.844 -13.134 1.00 89.38 566 MET A N 1
ATOM 4447 C CA . MET A 1 566 ? -30.919 17.613 -12.497 1.00 89.38 566 MET A CA 1
ATOM 4448 C C . MET A 1 566 ? -30.812 17.371 -10.977 1.00 89.38 566 MET A C 1
ATOM 4450 O O . MET A 1 566 ? -29.725 17.491 -10.416 1.00 89.38 566 MET A O 1
ATOM 4454 N N . SER A 1 567 ? -31.892 16.965 -10.295 1.00 91.69 567 SER A N 1
ATOM 4455 C CA . SER A 1 567 ? -31.834 16.615 -8.865 1.00 91.69 567 SER A CA 1
ATOM 4456 C C . SER A 1 567 ? -31.009 15.346 -8.607 1.00 91.69 567 SER A C 1
ATOM 4458 O O . SER A 1 567 ? -30.327 15.256 -7.588 1.00 91.69 567 SER A O 1
ATOM 4460 N N . GLY A 1 568 ? -31.011 14.381 -9.536 1.00 92.00 568 GLY A N 1
ATOM 4461 C CA . GLY A 1 568 ? -30.159 13.188 -9.468 1.00 92.00 568 GLY A CA 1
ATOM 4462 C C . GLY A 1 568 ? -28.687 13.513 -9.730 1.00 92.00 568 GLY A C 1
ATOM 4463 O O . GLY A 1 568 ? -27.804 13.031 -9.016 1.00 92.00 568 GLY A O 1
ATOM 4464 N N . VAL A 1 569 ? -28.434 14.403 -10.694 1.00 93.31 569 VAL A N 1
ATOM 4465 C CA . VAL A 1 569 ? -27.098 14.936 -11.007 1.00 93.31 569 VAL A CA 1
ATOM 4466 C C . VAL A 1 569 ? -26.517 15.658 -9.786 1.00 93.31 569 VAL A C 1
ATOM 4468 O O . VAL A 1 569 ? -25.430 15.316 -9.329 1.00 93.31 569 VAL A O 1
ATOM 4471 N N . ILE A 1 570 ? -27.265 16.590 -9.185 1.00 95.50 570 ILE A N 1
ATOM 4472 C CA . ILE A 1 570 ? -26.816 17.353 -8.010 1.00 95.50 570 ILE A CA 1
ATOM 4473 C C . ILE A 1 570 ? -26.585 16.454 -6.789 1.00 95.50 570 ILE A C 1
ATOM 4475 O O . ILE A 1 570 ? -25.575 16.627 -6.112 1.00 95.50 570 ILE A O 1
ATOM 4479 N N . ARG A 1 571 ? -27.442 15.456 -6.525 1.00 95.31 571 ARG A N 1
ATOM 4480 C CA . ARG A 1 571 ? -27.194 14.471 -5.450 1.00 95.31 571 ARG A CA 1
ATOM 4481 C C . ARG A 1 571 ? -25.893 13.701 -5.682 1.00 95.31 571 ARG A C 1
ATOM 4483 O O . ARG A 1 571 ? -25.062 13.653 -4.784 1.00 95.31 571 ARG A O 1
ATOM 4490 N N . THR A 1 572 ? -25.666 13.213 -6.905 1.00 94.88 572 THR A N 1
ATOM 4491 C CA . THR A 1 572 ? -24.416 12.523 -7.279 1.00 94.88 572 THR A CA 1
ATOM 4492 C C . THR A 1 572 ? -23.189 13.429 -7.107 1.00 94.88 572 THR A C 1
ATOM 4494 O O . THR A 1 572 ? -22.127 12.960 -6.703 1.00 94.88 572 THR A O 1
ATOM 4497 N N . ALA A 1 573 ? -23.322 14.731 -7.384 1.00 96.62 573 ALA A N 1
ATOM 4498 C CA . ALA A 1 573 ? -22.264 15.714 -7.157 1.00 96.62 573 ALA A CA 1
ATOM 4499 C C . ALA A 1 573 ? -21.991 15.954 -5.666 1.00 96.62 573 ALA A C 1
ATOM 4501 O O . ALA A 1 573 ? -20.836 15.910 -5.255 1.00 96.62 573 ALA A O 1
ATOM 4502 N N . ILE A 1 574 ? -23.030 16.130 -4.844 1.00 97.56 574 ILE A N 1
ATOM 4503 C CA . ILE A 1 574 ? -22.886 16.278 -3.387 1.00 97.56 574 ILE A CA 1
ATOM 4504 C C . ILE A 1 574 ? -22.237 15.029 -2.780 1.00 97.56 574 ILE A C 1
ATOM 4506 O O . ILE A 1 574 ? -21.298 15.166 -2.002 1.00 97.56 574 ILE A O 1
ATOM 4510 N N . ASP A 1 575 ? -22.679 13.831 -3.170 1.00 96.94 575 ASP A N 1
ATOM 4511 C CA . ASP A 1 575 ? -22.101 12.568 -2.700 1.00 96.94 575 ASP A CA 1
ATOM 4512 C C . ASP A 1 575 ? -20.622 12.442 -3.096 1.00 96.94 575 ASP A C 1
ATOM 4514 O O . ASP A 1 575 ? -19.786 12.151 -2.242 1.00 96.94 575 ASP A O 1
ATOM 4518 N N . ARG A 1 576 ? -20.259 12.767 -4.347 1.00 97.38 576 ARG A N 1
ATOM 4519 C CA . ARG A 1 576 ? -18.852 12.731 -4.779 1.00 97.38 576 ARG A CA 1
ATOM 4520 C C . ARG A 1 576 ? -17.973 13.761 -4.058 1.00 97.38 576 ARG A C 1
ATOM 4522 O O . ARG A 1 576 ? -16.791 13.486 -3.838 1.00 97.38 576 ARG A O 1
ATOM 4529 N N . LEU A 1 577 ? -18.512 14.931 -3.707 1.00 97.81 577 LEU A N 1
ATOM 4530 C CA . LEU A 1 577 ? -17.791 15.926 -2.906 1.00 97.81 577 LEU A CA 1
ATOM 4531 C C . LEU A 1 577 ? -17.660 15.508 -1.433 1.00 97.81 577 LEU A C 1
ATOM 4533 O O . LEU A 1 577 ? -16.637 15.818 -0.830 1.00 97.81 577 LEU A O 1
ATOM 4537 N N . ASP A 1 578 ? -18.640 14.797 -0.866 1.00 98.00 578 ASP A N 1
ATOM 4538 C CA . ASP A 1 578 ? -18.578 14.211 0.487 1.00 98.00 578 ASP A CA 1
ATOM 4539 C C . ASP A 1 578 ? -17.461 13.150 0.550 1.00 98.00 578 ASP A C 1
ATOM 4541 O O . ASP A 1 578 ? -16.588 13.239 1.414 1.00 98.00 578 ASP A O 1
ATOM 4545 N N . ASP A 1 579 ? -17.393 12.253 -0.447 1.00 97.69 579 ASP A N 1
ATOM 4546 C CA . ASP A 1 579 ? -16.287 11.295 -0.622 1.00 97.69 579 ASP A CA 1
ATOM 4547 C C . ASP A 1 579 ? -14.923 12.007 -0.734 1.00 97.69 579 ASP A C 1
ATOM 4549 O O . ASP A 1 579 ? -13.993 11.696 0.003 1.00 97.69 579 ASP A O 1
ATOM 4553 N N . TYR A 1 580 ? -14.790 12.989 -1.638 1.00 98.12 580 TYR A N 1
ATOM 4554 C CA . TYR A 1 580 ? -13.523 13.704 -1.871 1.00 98.12 580 TYR A CA 1
ATOM 4555 C C . TYR A 1 580 ? -13.058 14.505 -0.643 1.00 98.12 580 TYR A C 1
ATOM 4557 O O . TYR A 1 580 ? -11.860 14.624 -0.378 1.00 98.12 580 TYR A O 1
ATOM 4565 N N . ASN A 1 581 ? -14.004 15.068 0.108 1.00 98.06 581 ASN A N 1
ATOM 4566 C CA . ASN A 1 581 ? -13.745 15.766 1.360 1.00 98.06 581 ASN A CA 1
ATOM 4567 C C . ASN A 1 581 ? -13.260 14.801 2.452 1.00 98.06 581 ASN A C 1
ATOM 4569 O O . ASN A 1 581 ? -12.342 15.140 3.195 1.00 98.06 581 ASN A O 1
ATOM 4573 N N . GLU A 1 582 ? -13.823 13.593 2.527 1.00 97.94 582 GLU A N 1
ATOM 4574 C CA . GLU A 1 582 ? -13.356 12.558 3.452 1.00 97.94 582 GLU A CA 1
ATOM 4575 C C . GLU A 1 582 ? -11.982 11.999 3.039 1.00 97.94 582 GLU A C 1
ATOM 4577 O O . GLU A 1 582 ? -11.094 11.936 3.888 1.00 97.94 582 GLU A O 1
ATOM 4582 N N . ASP A 1 583 ? -11.750 11.723 1.747 1.00 97.50 583 ASP A N 1
ATOM 4583 C CA . ASP A 1 583 ? -10.431 11.367 1.187 1.00 97.50 583 ASP A CA 1
ATOM 4584 C C . ASP A 1 583 ? -9.365 12.406 1.604 1.00 97.50 583 ASP A C 1
ATOM 4586 O O . ASP A 1 583 ? -8.297 12.071 2.121 1.00 97.50 583 ASP A O 1
ATOM 4590 N N . ALA A 1 584 ? -9.665 13.699 1.415 1.00 97.69 584 ALA A N 1
ATOM 4591 C CA . ALA A 1 584 ? -8.775 14.802 1.776 1.00 97.69 584 ALA A CA 1
ATOM 4592 C C . ALA A 1 584 ? -8.572 14.941 3.296 1.00 97.69 584 ALA A C 1
ATOM 4594 O O . ALA A 1 584 ? -7.471 15.280 3.735 1.00 97.69 584 ALA A O 1
ATOM 4595 N N . ARG A 1 585 ? -9.605 14.661 4.101 1.00 98.25 585 ARG A N 1
ATOM 4596 C CA . ARG A 1 585 ? -9.542 14.691 5.569 1.00 98.25 585 ARG A CA 1
ATOM 4597 C C . ARG A 1 585 ? -8.689 13.549 6.124 1.00 98.25 585 ARG A C 1
ATOM 4599 O O . ARG A 1 585 ? -7.904 13.791 7.036 1.00 98.25 585 ARG A O 1
ATOM 4606 N N . VAL A 1 586 ? -8.798 12.348 5.553 1.00 97.94 586 VAL A N 1
ATOM 4607 C CA . VAL A 1 586 ? -7.992 11.174 5.927 1.00 97.94 586 VAL A CA 1
ATOM 4608 C C . VAL A 1 586 ? -6.532 11.347 5.501 1.00 97.94 586 VAL A C 1
ATOM 4610 O O . VAL A 1 586 ? -5.643 11.110 6.315 1.00 97.94 586 VAL A O 1
ATOM 4613 N N . GLU A 1 587 ? -6.256 11.842 4.285 1.00 97.44 587 GLU A N 1
ATOM 4614 C CA . GLU A 1 587 ? -4.888 12.222 3.883 1.00 97.44 587 GLU A CA 1
ATOM 4615 C C . GLU A 1 587 ? -4.262 13.233 4.862 1.00 97.44 587 GLU A C 1
ATOM 4617 O O . GLU A 1 587 ? -3.093 13.102 5.227 1.00 97.44 587 GLU A O 1
ATOM 4622 N N . LEU A 1 588 ? -5.032 14.236 5.302 1.00 97.75 588 LEU A N 1
ATOM 4623 C CA . LEU A 1 588 ? -4.566 15.265 6.234 1.00 97.75 588 LEU A CA 1
ATOM 4624 C C . LEU A 1 588 ? -4.322 14.713 7.648 1.00 97.75 588 LEU A C 1
ATOM 4626 O O . LEU A 1 588 ? -3.382 15.134 8.318 1.00 97.75 588 LEU A O 1
ATOM 4630 N N . GLU A 1 589 ? -5.149 13.775 8.108 1.00 97.81 589 GLU A N 1
ATOM 4631 C CA . GLU A 1 589 ? -4.988 13.109 9.406 1.00 97.81 589 GLU A CA 1
ATOM 4632 C C . GLU A 1 589 ? -3.745 12.201 9.424 1.00 97.81 589 GLU A C 1
ATOM 4634 O O . GLU A 1 589 ? -2.977 12.242 10.385 1.00 97.81 589 GLU A O 1
ATOM 4639 N N . ILE A 1 590 ? -3.474 11.481 8.328 1.00 96.31 590 ILE A N 1
ATOM 4640 C CA . ILE A 1 590 ? -2.241 10.695 8.146 1.00 96.31 590 ILE A CA 1
ATOM 4641 C C . ILE A 1 590 ? -1.007 11.610 8.124 1.00 96.31 590 ILE A C 1
ATOM 4643 O O . ILE A 1 590 ? -0.059 11.359 8.865 1.00 96.31 590 ILE A O 1
ATOM 4647 N N . GLN A 1 591 ? -1.031 12.703 7.348 1.00 97.44 591 GLN A N 1
ATOM 4648 C CA . GLN A 1 591 ? 0.081 13.664 7.293 1.00 97.44 591 GLN A CA 1
ATOM 4649 C C . GLN A 1 591 ? 0.397 14.256 8.677 1.00 97.44 591 GLN A C 1
ATOM 4651 O O . GLN A 1 591 ? 1.565 14.394 9.034 1.00 97.44 591 GLN A O 1
ATOM 4656 N N . VAL A 1 592 ? -0.630 14.578 9.472 1.00 97.31 592 VAL A N 1
ATOM 4657 C CA . VAL A 1 592 ? -0.447 15.064 10.848 1.00 97.31 592 VAL A CA 1
ATOM 4658 C C . VAL A 1 592 ? 0.129 13.974 11.753 1.00 97.31 592 VAL A C 1
ATOM 4660 O O . VAL A 1 592 ? 1.055 14.262 12.501 1.00 97.31 592 VAL A O 1
ATOM 4663 N N . ALA A 1 593 ? -0.342 12.727 11.668 1.00 96.38 593 ALA A N 1
ATOM 4664 C CA . ALA A 1 593 ? 0.186 11.626 12.479 1.00 96.38 593 ALA A CA 1
ATOM 4665 C C . ALA A 1 593 ? 1.654 11.277 12.151 1.00 96.38 593 ALA A C 1
ATOM 4667 O O . ALA A 1 593 ? 2.430 10.942 13.050 1.00 96.38 593 ALA A O 1
ATOM 4668 N N . ASP A 1 594 ? 2.056 11.376 10.881 1.00 97.06 594 ASP A N 1
ATOM 4669 C CA . ASP A 1 594 ? 3.445 11.168 10.467 1.00 97.06 594 ASP A CA 1
ATOM 4670 C C . ASP A 1 594 ? 4.347 12.352 10.863 1.00 97.06 594 ASP A C 1
ATOM 4672 O O . ASP A 1 594 ? 5.453 12.127 11.358 1.00 97.06 594 ASP A O 1
ATOM 4676 N N . GLU A 1 595 ? 3.874 13.602 10.760 1.00 97.19 595 GLU A N 1
ATOM 4677 C CA . GLU A 1 595 ? 4.599 14.764 11.299 1.00 97.19 595 GLU A CA 1
ATOM 4678 C C . GLU A 1 595 ? 4.688 14.741 12.836 1.00 97.19 595 GLU A C 1
ATOM 4680 O O . GLU A 1 595 ? 5.733 15.093 13.376 1.00 97.19 595 GLU A O 1
ATOM 4685 N N . GLU A 1 596 ? 3.675 14.247 13.557 1.00 97.00 596 GLU A N 1
ATOM 4686 C CA . GLU A 1 596 ? 3.761 14.017 15.009 1.00 97.00 596 GLU A CA 1
ATOM 4687 C C . GLU A 1 596 ? 4.791 12.939 15.375 1.00 97.00 596 GLU A C 1
ATOM 4689 O O . GLU A 1 596 ? 5.512 13.093 16.362 1.00 97.00 596 GLU A O 1
ATOM 4694 N N . ARG A 1 597 ? 4.936 11.879 14.567 1.00 96.94 597 ARG A N 1
ATOM 4695 C CA . ARG A 1 597 ? 5.997 10.879 14.775 1.00 96.94 597 ARG A CA 1
ATOM 4696 C C . ARG A 1 597 ? 7.390 11.476 14.554 1.00 96.94 597 ARG A C 1
ATOM 4698 O O . ARG A 1 597 ? 8.305 11.167 15.314 1.00 96.94 597 ARG A O 1
ATOM 4705 N N . ILE A 1 598 ? 7.544 12.341 13.549 1.00 96.75 598 ILE A N 1
ATOM 4706 C CA . ILE A 1 598 ? 8.797 13.065 13.276 1.00 96.75 598 ILE A CA 1
ATOM 4707 C C . ILE A 1 598 ? 9.116 14.053 14.412 1.00 96.75 598 ILE A C 1
ATOM 4709 O O . ILE A 1 598 ? 10.255 14.091 14.874 1.00 96.75 598 ILE A O 1
ATOM 4713 N N . LEU A 1 599 ? 8.114 14.780 14.924 1.00 97.44 599 LEU A N 1
ATOM 4714 C CA . LEU A 1 599 ? 8.254 15.668 16.086 1.00 97.44 599 LEU A CA 1
ATOM 4715 C C . LEU A 1 599 ? 8.807 14.931 17.311 1.00 97.44 599 LEU A C 1
ATOM 4717 O O . LEU A 1 599 ? 9.790 15.384 17.889 1.00 97.44 599 LEU A O 1
ATOM 4721 N N . ILE A 1 600 ? 8.233 13.776 17.662 1.00 97.25 600 ILE A N 1
ATOM 4722 C CA . ILE A 1 600 ? 8.700 12.949 18.790 1.00 97.25 600 ILE A CA 1
ATOM 4723 C C . ILE A 1 600 ? 10.126 12.422 18.536 1.00 97.25 600 ILE A C 1
ATOM 4725 O O . ILE A 1 600 ? 10.939 12.343 19.459 1.00 97.25 600 ILE A O 1
ATOM 4729 N N . GLY A 1 601 ? 10.469 12.106 17.282 1.00 96.56 601 GLY A N 1
ATOM 4730 C CA . GLY A 1 601 ? 11.836 11.760 16.882 1.00 96.56 601 GLY A CA 1
ATOM 4731 C C . GLY A 1 601 ? 12.840 12.881 17.178 1.00 96.56 601 GLY A C 1
ATOM 4732 O O . GLY A 1 601 ? 13.858 12.647 17.823 1.00 96.56 601 GLY A O 1
ATOM 4733 N N . TYR A 1 602 ? 12.535 14.117 16.781 1.00 97.12 602 TYR A N 1
ATOM 4734 C CA . TYR A 1 602 ? 13.401 15.264 17.064 1.00 97.12 602 TYR A CA 1
ATOM 4735 C C . TYR A 1 602 ? 13.414 15.661 18.550 1.00 97.12 602 TYR A C 1
ATOM 4737 O O . TYR A 1 602 ? 14.473 15.985 19.083 1.00 97.12 602 TYR A O 1
ATOM 4745 N N . GLU A 1 603 ? 12.277 15.585 19.247 1.00 96.25 603 GLU A N 1
ATOM 4746 C CA . GLU A 1 603 ? 12.182 15.846 20.689 1.00 96.25 603 GLU A CA 1
ATOM 4747 C C . GLU A 1 603 ? 13.045 14.869 21.499 1.00 96.25 603 GLU A C 1
ATOM 4749 O O . GLU A 1 603 ? 13.791 15.292 22.385 1.00 96.25 603 GLU A O 1
ATOM 4754 N N . THR A 1 604 ? 13.010 13.573 21.170 1.00 95.81 604 THR A N 1
ATOM 4755 C CA . THR A 1 604 ? 13.834 12.556 21.844 1.00 95.81 604 THR A CA 1
ATOM 4756 C C . THR A 1 604 ? 15.327 12.736 21.558 1.00 95.81 604 THR A C 1
ATOM 4758 O O . THR A 1 604 ? 16.114 12.718 22.505 1.00 95.81 604 THR A O 1
ATOM 4761 N N . LEU A 1 605 ? 15.726 13.011 20.309 1.00 94.75 605 LEU A N 1
ATOM 4762 C CA . LEU A 1 605 ? 17.126 13.302 19.955 1.00 94.75 605 LEU A CA 1
ATOM 4763 C C . LEU A 1 605 ? 17.673 14.575 20.629 1.00 94.75 605 LEU A C 1
ATOM 4765 O O . LEU A 1 605 ? 18.844 14.613 20.997 1.00 94.75 605 LEU A O 1
ATOM 4769 N N . LEU A 1 606 ? 16.844 15.606 20.831 1.00 93.44 606 LEU A N 1
ATOM 4770 C CA . LEU A 1 606 ? 17.237 16.817 21.567 1.00 93.44 606 LEU A CA 1
ATOM 4771 C C . LEU A 1 606 ? 17.269 16.620 23.094 1.00 93.44 606 LEU A C 1
ATOM 4773 O O . LEU A 1 606 ? 18.007 17.334 23.777 1.00 93.44 606 LEU A O 1
ATOM 4777 N N . SER A 1 607 ? 16.477 15.685 23.631 1.00 92.50 607 SER A N 1
ATOM 4778 C CA . SER A 1 607 ? 16.306 15.481 25.080 1.00 92.50 607 SER A CA 1
ATOM 4779 C C . SER A 1 607 ? 17.264 14.452 25.687 1.00 92.50 607 SER A C 1
ATOM 4781 O O . SER A 1 607 ? 17.601 14.553 26.868 1.00 92.50 607 SER A O 1
ATOM 4783 N N . VAL A 1 608 ? 17.706 13.451 24.919 1.00 92.69 608 VAL A N 1
ATOM 4784 C CA . VAL A 1 608 ? 18.619 12.408 25.410 1.00 92.69 608 VAL A CA 1
ATOM 4785 C C . VAL A 1 608 ? 20.069 12.886 25.300 1.00 92.69 608 VAL A C 1
ATOM 4787 O O . VAL A 1 608 ? 20.671 12.903 24.228 1.00 92.69 608 VAL A O 1
ATOM 4790 N N . ALA A 1 609 ? 20.655 13.261 26.438 1.00 86.81 609 ALA A N 1
ATOM 4791 C CA . ALA A 1 609 ? 22.074 13.594 26.521 1.00 86.81 609 ALA A CA 1
ATOM 4792 C C . ALA A 1 609 ? 22.937 12.376 26.133 1.00 86.81 609 ALA A C 1
ATOM 4794 O O . ALA A 1 609 ? 22.824 11.321 26.754 1.00 86.81 609 ALA A O 1
ATOM 4795 N N . GLY A 1 610 ? 23.792 12.532 25.116 1.00 84.06 610 GLY A N 1
ATOM 4796 C CA . GLY A 1 610 ? 24.593 11.436 24.555 1.00 84.06 610 GLY A CA 1
ATOM 4797 C C . GLY A 1 610 ? 23.885 10.594 23.483 1.00 84.06 610 GLY A C 1
ATOM 4798 O O . GLY A 1 610 ? 24.338 9.496 23.197 1.00 84.06 610 GLY A O 1
ATOM 4799 N N . ALA A 1 611 ? 22.783 11.070 22.887 1.00 84.69 611 ALA A N 1
ATOM 4800 C CA . ALA A 1 611 ? 22.203 10.453 21.682 1.00 84.69 611 ALA A CA 1
ATOM 4801 C C . ALA A 1 611 ? 22.865 10.904 20.362 1.00 84.69 611 ALA A C 1
ATOM 4803 O O . ALA A 1 611 ? 22.482 10.430 19.295 1.00 84.69 611 ALA A O 1
ATOM 4804 N N . LEU A 1 612 ? 23.818 11.840 20.432 1.00 83.75 612 LEU A N 1
ATOM 4805 C CA . LEU A 1 612 ? 24.570 12.404 19.311 1.00 83.75 612 LEU A CA 1
ATOM 4806 C C . LEU A 1 612 ? 26.038 12.469 19.750 1.00 83.75 612 LEU A C 1
ATOM 4808 O O . LEU A 1 612 ? 26.374 13.286 20.609 1.00 83.75 612 LEU A O 1
ATOM 4812 N N . ASP A 1 613 ? 26.882 11.590 19.210 1.00 71.88 613 ASP A N 1
ATOM 4813 C CA . ASP A 1 613 ? 28.280 11.432 19.649 1.00 71.88 613 ASP A CA 1
ATOM 4814 C C . ASP A 1 613 ? 29.277 12.330 18.878 1.00 71.88 613 ASP A C 1
ATOM 4816 O O . ASP A 1 613 ? 30.443 12.419 19.265 1.00 71.88 613 ASP A O 1
ATOM 4820 N N . GLU A 1 614 ? 28.841 13.040 17.825 1.00 77.25 614 GLU A N 1
ATOM 4821 C CA . GLU A 1 614 ? 29.679 13.973 17.052 1.00 77.25 614 GLU A CA 1
ATOM 4822 C C . GLU A 1 614 ? 29.048 15.369 16.860 1.00 77.25 614 GLU A C 1
ATOM 4824 O O . GLU A 1 614 ? 27.912 15.510 16.398 1.00 77.25 614 GLU A O 1
ATOM 4829 N N . ASP A 1 615 ? 29.844 16.426 17.081 1.00 78.00 615 ASP A N 1
ATOM 4830 C CA . ASP A 1 615 ? 29.458 17.836 16.863 1.00 78.00 615 ASP A CA 1
ATOM 4831 C C . ASP A 1 615 ? 28.949 18.113 15.428 1.00 78.00 615 ASP A C 1
ATOM 4833 O O . ASP A 1 615 ? 28.089 18.973 15.206 1.00 78.00 615 ASP A O 1
ATOM 4837 N N . MET A 1 616 ? 29.472 17.386 14.429 1.00 70.69 616 MET A N 1
ATOM 4838 C CA . MET A 1 616 ? 29.055 17.528 13.028 1.00 70.69 616 MET A CA 1
ATOM 4839 C C . MET A 1 616 ? 27.676 16.927 12.736 1.00 70.69 616 MET A C 1
ATOM 4841 O O . MET A 1 616 ? 27.023 17.362 11.784 1.00 70.69 616 MET A O 1
ATOM 4845 N N . GLU A 1 617 ? 27.229 15.942 13.515 1.00 83.62 617 GLU A N 1
ATOM 4846 C CA . GLU A 1 617 ? 25.884 15.379 13.385 1.00 83.62 617 GLU A CA 1
ATOM 4847 C C . GLU A 1 617 ? 24.855 16.280 14.067 1.00 83.62 617 GLU A C 1
ATOM 4849 O O . GLU A 1 617 ? 23.823 16.574 13.463 1.00 83.62 617 GLU A O 1
ATOM 4854 N N . GLU A 1 618 ? 25.170 16.835 15.246 1.00 90.56 618 GLU A N 1
ATOM 4855 C CA . GLU A 1 618 ? 24.313 17.843 15.884 1.00 90.56 618 GLU A CA 1
ATOM 4856 C C . GLU A 1 618 ? 24.093 19.063 14.967 1.00 90.56 618 GLU A C 1
ATOM 4858 O O . GLU A 1 618 ? 22.954 19.509 14.812 1.00 90.56 618 GLU A O 1
ATOM 4863 N N . SER A 1 619 ? 25.134 19.583 14.305 1.00 91.31 619 SER A N 1
ATOM 4864 C CA . SER A 1 619 ? 24.968 20.736 13.406 1.00 91.31 619 SER A CA 1
ATOM 4865 C C . SER A 1 619 ? 23.994 20.461 12.251 1.00 91.31 619 SER A C 1
ATOM 4867 O O . SER A 1 619 ? 23.195 21.337 11.920 1.00 91.31 619 SER A O 1
ATOM 4869 N N . LYS A 1 620 ? 24.044 19.265 11.647 1.00 93.62 620 LYS A N 1
ATOM 4870 C CA . LYS A 1 620 ? 23.132 18.863 10.560 1.00 93.62 620 LYS A CA 1
ATOM 4871 C C . LYS A 1 620 ? 21.722 18.616 11.080 1.00 93.62 620 LYS A C 1
ATOM 4873 O O . LYS A 1 620 ? 20.767 19.120 10.503 1.00 93.62 620 LYS A O 1
ATOM 4878 N N . LEU A 1 621 ? 21.590 17.925 12.213 1.00 94.75 621 LEU A N 1
ATOM 4879 C CA . LEU A 1 621 ? 20.294 17.676 12.836 1.00 94.75 621 LEU A CA 1
ATOM 4880 C C . LEU A 1 621 ? 19.586 18.990 13.196 1.00 94.75 621 LEU A C 1
ATOM 4882 O O . LEU A 1 621 ? 18.385 19.111 12.983 1.00 94.75 621 LEU A O 1
ATOM 4886 N N . GLN A 1 622 ? 20.308 20.002 13.690 1.00 94.88 622 GLN A N 1
ATOM 4887 C CA . GLN A 1 622 ? 19.726 21.325 13.929 1.00 94.88 622 GLN A CA 1
ATOM 4888 C C . GLN A 1 622 ? 19.309 22.049 12.634 1.00 94.88 622 GLN A C 1
ATOM 4890 O O . GLN A 1 622 ? 18.392 22.868 12.677 1.00 94.88 622 GLN A O 1
ATOM 4895 N N . GLU A 1 623 ? 19.958 21.789 11.497 1.00 96.44 623 GLU A N 1
ATOM 4896 C CA . GLU A 1 623 ? 19.542 22.307 10.186 1.00 96.44 623 GLU A CA 1
ATOM 4897 C C . GLU A 1 623 ? 18.280 21.589 9.678 1.00 96.44 623 GLU A C 1
ATOM 4899 O O . GLU A 1 623 ? 17.308 22.259 9.330 1.00 96.44 623 GLU A O 1
ATOM 4904 N N . ASP A 1 624 ? 18.229 20.255 9.758 1.00 96.81 624 ASP A N 1
ATOM 4905 C CA . ASP A 1 624 ? 17.046 19.448 9.420 1.00 96.81 624 ASP A CA 1
ATOM 4906 C C . ASP A 1 624 ? 15.833 19.795 10.300 1.00 96.81 624 ASP A C 1
ATOM 4908 O O . ASP A 1 624 ? 14.716 19.939 9.798 1.00 96.81 624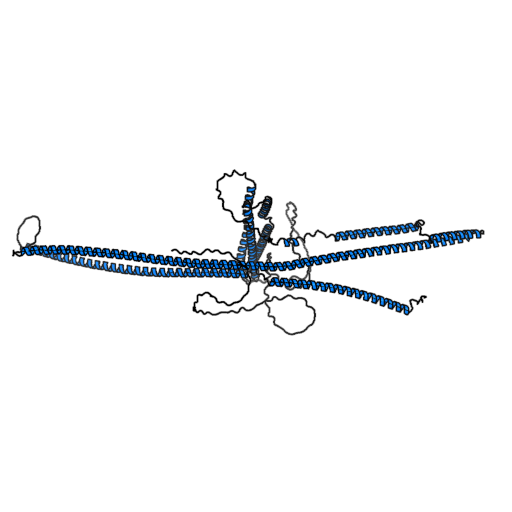 ASP A O 1
ATOM 4912 N N . ILE A 1 625 ? 16.046 19.991 11.607 1.00 97.38 625 ILE A N 1
ATOM 4913 C CA . ILE A 1 625 ? 15.013 20.419 12.559 1.00 97.38 625 ILE A CA 1
ATOM 4914 C C . ILE A 1 625 ? 14.478 21.806 12.188 1.00 97.38 625 ILE A C 1
ATOM 4916 O O . ILE A 1 625 ? 13.261 21.983 12.140 1.00 97.38 625 ILE A O 1
ATOM 4920 N N . ARG A 1 626 ? 15.344 22.778 11.862 1.00 97.69 626 ARG A N 1
ATOM 4921 C CA . ARG A 1 626 ? 14.904 24.105 11.386 1.00 97.69 626 ARG A CA 1
ATOM 4922 C C . ARG A 1 626 ? 14.139 23.996 10.068 1.00 97.69 626 ARG A C 1
ATOM 4924 O O . ARG A 1 626 ? 13.037 24.523 9.971 1.00 97.69 626 ARG A O 1
ATOM 4931 N N . ALA A 1 627 ? 14.638 23.229 9.099 1.00 97.50 627 ALA A N 1
ATOM 4932 C CA . ALA A 1 627 ? 13.949 23.004 7.829 1.00 97.50 627 ALA A CA 1
ATOM 4933 C C . ALA A 1 627 ? 12.581 22.308 7.999 1.00 97.50 627 ALA A C 1
ATOM 4935 O O . ALA A 1 627 ? 11.639 22.552 7.236 1.00 97.50 627 ALA A O 1
ATOM 4936 N N . PHE A 1 628 ? 12.440 21.462 9.022 1.00 98.00 628 PHE A N 1
ATOM 4937 C CA . PHE A 1 628 ? 11.167 20.867 9.409 1.00 98.00 628 PHE A CA 1
ATOM 4938 C C . PHE A 1 628 ? 10.232 21.861 10.118 1.00 98.00 628 PHE A C 1
ATOM 4940 O O . PHE A 1 628 ? 9.037 21.855 9.819 1.00 98.00 628 PHE A O 1
ATOM 4947 N N . ILE A 1 629 ? 10.737 22.735 10.998 1.00 97.81 629 ILE A N 1
ATOM 4948 C CA . ILE A 1 629 ? 9.976 23.805 11.682 1.00 97.81 629 ILE A CA 1
ATOM 4949 C C . ILE A 1 629 ? 9.467 24.852 10.677 1.00 97.81 629 ILE A C 1
ATOM 4951 O O . ILE A 1 629 ? 8.267 25.139 10.643 1.00 97.81 629 ILE A O 1
ATOM 4955 N N . ASP A 1 630 ? 10.344 25.345 9.802 1.00 97.12 630 ASP A N 1
ATOM 4956 C CA . ASP A 1 630 ? 10.035 26.316 8.743 1.00 97.12 630 ASP A CA 1
ATOM 4957 C C . ASP A 1 630 ? 9.108 25.737 7.657 1.00 97.12 630 ASP A C 1
ATOM 4959 O O . ASP A 1 630 ? 8.503 26.472 6.876 1.00 97.12 630 ASP A O 1
ATOM 4963 N N . GLY A 1 631 ? 9.006 24.406 7.571 1.00 96.38 631 GLY A N 1
ATOM 4964 C CA . GLY A 1 631 ? 8.247 23.706 6.533 1.00 96.38 631 GLY A CA 1
ATOM 4965 C C . GLY A 1 631 ? 8.897 23.744 5.144 1.00 96.38 631 GLY A C 1
ATOM 4966 O O . GLY A 1 631 ? 8.237 23.433 4.147 1.00 96.38 631 GLY A O 1
ATOM 4967 N N . SER A 1 632 ? 10.185 24.094 5.069 1.00 97.25 632 SER A N 1
ATOM 4968 C CA . SER A 1 632 ? 11.011 24.036 3.854 1.00 97.25 632 SER A CA 1
ATOM 4969 C C . SER A 1 632 ? 11.452 22.607 3.502 1.00 97.25 632 SER A C 1
ATOM 4971 O O . SER A 1 632 ? 11.850 22.344 2.365 1.00 97.25 632 SER A O 1
ATOM 4973 N N . ASN A 1 633 ? 11.307 21.655 4.433 1.00 96.75 633 ASN A N 1
ATOM 4974 C CA . ASN A 1 633 ? 11.374 20.226 4.144 1.00 96.75 633 ASN A CA 1
ATOM 4975 C C . ASN A 1 633 ? 10.381 19.859 3.021 1.00 96.75 633 ASN A C 1
ATOM 4977 O O . ASN A 1 633 ? 9.170 20.051 3.145 1.00 96.75 633 ASN A O 1
ATOM 4981 N N . ARG A 1 634 ? 10.902 19.265 1.938 1.00 94.69 634 ARG A N 1
ATOM 4982 C CA . ARG A 1 634 ? 10.194 18.943 0.684 1.00 94.69 634 ARG A CA 1
ATOM 4983 C C . ARG A 1 634 ? 8.862 18.199 0.869 1.00 94.69 634 ARG A C 1
ATOM 4985 O O . ARG A 1 634 ? 7.963 18.380 0.045 1.00 94.69 634 ARG A O 1
ATOM 4992 N N . ALA A 1 635 ? 8.732 17.362 1.901 1.00 93.94 635 ALA A N 1
ATOM 4993 C CA . ALA A 1 635 ? 7.481 16.669 2.212 1.00 93.94 635 ALA A CA 1
ATOM 4994 C C . ALA A 1 635 ? 6.429 17.642 2.773 1.00 93.94 635 ALA A C 1
ATOM 4996 O O . ALA A 1 635 ? 5.330 17.747 2.224 1.00 93.94 635 ALA A O 1
ATOM 4997 N N . VAL A 1 636 ? 6.808 18.426 3.786 1.00 97.38 636 VAL A N 1
ATOM 4998 C CA . VAL A 1 636 ? 5.961 19.454 4.410 1.00 97.38 636 VAL A CA 1
ATOM 4999 C C . VAL A 1 636 ? 5.561 20.520 3.388 1.00 97.38 636 VAL A C 1
ATOM 5001 O O . VAL A 1 636 ? 4.382 20.842 3.270 1.00 97.38 636 VAL A O 1
ATOM 5004 N N . THR A 1 637 ? 6.494 21.010 2.561 1.00 97.44 637 THR A N 1
ATOM 5005 C CA . THR A 1 637 ? 6.185 22.002 1.513 1.00 97.44 637 THR A CA 1
ATOM 5006 C C . THR A 1 637 ? 5.178 21.466 0.487 1.00 97.44 637 THR A C 1
ATOM 5008 O O . THR A 1 637 ? 4.332 22.216 -0.011 1.00 97.44 637 THR A O 1
ATOM 5011 N N . ARG A 1 638 ? 5.219 20.161 0.168 1.00 97.44 638 ARG A N 1
ATOM 5012 C CA . ARG A 1 638 ? 4.211 19.523 -0.695 1.00 97.44 638 ARG A CA 1
ATOM 5013 C C . ARG A 1 638 ? 2.849 19.482 -0.003 1.00 97.44 638 ARG A C 1
ATOM 5015 O O . ARG A 1 638 ? 1.879 19.921 -0.611 1.00 97.44 638 ARG A O 1
ATOM 5022 N N . ALA A 1 639 ? 2.765 19.021 1.243 1.00 96.69 639 ALA A N 1
ATOM 5023 C CA . ALA A 1 639 ? 1.508 18.989 1.994 1.00 96.69 639 ALA A CA 1
ATOM 5024 C C . ALA A 1 639 ? 0.891 20.396 2.144 1.00 96.69 639 ALA A C 1
ATOM 5026 O O . ALA A 1 639 ? -0.261 20.616 1.757 1.00 96.69 639 ALA A O 1
ATOM 5027 N N . MET A 1 640 ? 1.694 21.376 2.572 1.00 97.25 640 MET A N 1
ATOM 5028 C CA . MET A 1 640 ? 1.334 22.797 2.690 1.00 97.25 640 MET A CA 1
ATOM 5029 C C . MET A 1 640 ? 0.870 23.442 1.374 1.00 97.25 640 MET A C 1
ATOM 5031 O O . MET A 1 640 ? 0.153 24.435 1.414 1.00 97.25 640 MET A O 1
ATOM 5035 N N . THR A 1 641 ? 1.231 22.901 0.205 1.00 96.94 641 THR A N 1
ATOM 5036 C CA . THR A 1 641 ? 0.753 23.401 -1.103 1.00 96.94 641 THR A CA 1
ATOM 5037 C C . THR A 1 641 ? -0.332 22.530 -1.746 1.00 96.94 641 THR A C 1
ATOM 5039 O O . THR A 1 641 ? -1.003 22.987 -2.674 1.00 96.94 641 THR A O 1
ATOM 5042 N N . GLN A 1 642 ? -0.539 21.305 -1.256 1.00 97.88 642 GLN A N 1
ATOM 5043 C CA . GLN A 1 642 ? -1.559 20.359 -1.717 1.00 97.88 642 GLN A CA 1
ATOM 5044 C C . GLN A 1 642 ? -2.901 20.582 -1.012 1.00 97.88 642 GLN A C 1
ATOM 5046 O O . GLN A 1 642 ? -3.918 20.751 -1.686 1.00 97.88 642 GLN A O 1
ATOM 5051 N N . PHE A 1 643 ? -2.919 20.620 0.324 1.00 98.12 643 PHE A N 1
ATOM 5052 C CA . PHE A 1 643 ? -4.172 20.690 1.083 1.00 98.12 643 PHE A CA 1
ATOM 5053 C C . PHE A 1 643 ? -4.956 22.000 0.891 1.00 98.12 643 PHE A C 1
ATOM 5055 O O . PHE A 1 643 ? -6.165 21.899 0.680 1.00 98.12 643 PHE A O 1
ATOM 5062 N N . PRO A 1 644 ? -4.336 23.200 0.845 1.00 98.12 644 PRO A N 1
ATOM 5063 C CA . PRO A 1 644 ? -5.067 24.424 0.516 1.00 98.12 644 PRO A CA 1
ATOM 5064 C C . PRO A 1 644 ? -5.705 24.389 -0.876 1.00 98.12 644 PRO A C 1
ATOM 5066 O O . PRO A 1 644 ? -6.826 24.844 -1.032 1.00 98.12 644 PRO A O 1
ATOM 5069 N N . ARG A 1 645 ? -5.064 23.766 -1.877 1.00 98.12 645 ARG A N 1
ATOM 5070 C CA . ARG A 1 645 ? -5.655 23.630 -3.223 1.00 98.12 645 ARG A CA 1
ATOM 5071 C C . ARG A 1 645 ? -6.842 22.671 -3.243 1.00 98.12 645 ARG A C 1
ATOM 5073 O O . ARG A 1 645 ? -7.868 22.999 -3.825 1.00 98.12 645 ARG A O 1
ATOM 5080 N N . LYS A 1 646 ? -6.728 21.521 -2.562 1.00 98.38 646 LYS A N 1
ATOM 5081 C CA . LYS A 1 646 ? -7.865 20.604 -2.364 1.00 98.38 646 LYS A CA 1
ATOM 5082 C C . LYS A 1 646 ? -9.042 21.311 -1.682 1.00 98.38 646 LYS A C 1
ATOM 5084 O O . LYS A 1 646 ? -10.188 21.058 -2.038 1.00 98.38 646 LYS A O 1
ATOM 5089 N N . LEU A 1 647 ? -8.756 22.193 -0.723 1.00 98.38 647 LEU A N 1
ATOM 5090 C CA . LEU A 1 647 ? -9.757 23.003 -0.037 1.00 98.38 647 LEU A CA 1
ATOM 5091 C C . LEU A 1 647 ? -10.368 24.077 -0.953 1.00 98.38 647 LEU A C 1
ATOM 5093 O O . LEU A 1 647 ? -11.588 24.177 -1.000 1.00 98.38 647 LEU A O 1
ATOM 5097 N N . ASP A 1 648 ? -9.557 24.843 -1.687 1.00 98.44 648 ASP A N 1
ATOM 5098 C CA . ASP A 1 648 ? -10.010 25.882 -2.627 1.00 98.44 648 ASP A CA 1
ATOM 5099 C C . ASP A 1 648 ? -10.944 25.300 -3.700 1.00 98.44 648 ASP A C 1
ATOM 5101 O O . ASP A 1 648 ? -11.992 25.875 -4.003 1.00 98.44 648 ASP A O 1
ATOM 5105 N N . ASP A 1 649 ? -10.574 24.148 -4.269 1.00 98.19 649 ASP A N 1
ATOM 5106 C CA . ASP A 1 649 ? -11.363 23.461 -5.292 1.00 98.19 649 ASP A CA 1
ATOM 5107 C C . ASP A 1 649 ? -12.664 22.881 -4.705 1.00 98.19 649 ASP A C 1
ATOM 5109 O O . ASP A 1 649 ? -13.729 23.024 -5.307 1.00 98.19 649 ASP A O 1
ATOM 5113 N N . LEU A 1 650 ? -12.620 22.324 -3.489 1.00 98.38 650 LEU A N 1
ATOM 5114 C CA . LEU A 1 650 ? -13.807 21.848 -2.772 1.00 98.38 650 LEU A CA 1
ATOM 5115 C C . LEU A 1 650 ? -14.764 22.991 -2.393 1.00 98.38 650 LEU A C 1
ATOM 5117 O O . LEU A 1 650 ? -15.973 22.868 -2.579 1.00 98.38 650 LEU A O 1
ATOM 5121 N N . GLN A 1 651 ? -14.250 24.115 -1.886 1.00 98.25 651 GLN A N 1
ATOM 5122 C CA . GLN A 1 651 ? -15.057 25.287 -1.531 1.00 98.25 651 GLN A CA 1
ATOM 5123 C C . GLN A 1 651 ? -15.699 25.930 -2.764 1.00 98.25 651 GLN A C 1
ATOM 5125 O O . GLN A 1 651 ? -16.868 26.321 -2.713 1.00 98.25 651 GLN A O 1
ATOM 5130 N N . HIS A 1 652 ? -14.962 26.004 -3.875 1.00 98.38 652 HIS A N 1
ATOM 5131 C CA . HIS A 1 652 ? -15.483 26.438 -5.168 1.00 98.38 652 HIS A CA 1
ATOM 5132 C C . HIS A 1 652 ? -16.650 25.558 -5.628 1.00 98.38 652 HIS A C 1
ATOM 5134 O O . HIS A 1 652 ? -17.717 26.071 -5.961 1.00 98.38 652 HIS A O 1
ATOM 5140 N N . ASP A 1 653 ? -16.482 24.239 -5.592 1.00 98.38 653 ASP A N 1
ATOM 5141 C CA . ASP A 1 653 ? -17.486 23.301 -6.091 1.00 98.38 653 ASP A CA 1
ATOM 5142 C C . ASP A 1 653 ? -18.720 23.228 -5.168 1.00 98.38 653 ASP A C 1
ATOM 5144 O O . ASP A 1 653 ? -19.854 23.204 -5.651 1.00 98.38 653 ASP A O 1
ATOM 5148 N N . ILE A 1 654 ? -18.534 23.344 -3.846 1.00 98.25 654 ILE A N 1
ATOM 5149 C CA . ILE A 1 654 ? -19.621 23.560 -2.872 1.00 98.25 654 ILE A CA 1
ATOM 5150 C C . ILE A 1 654 ? -20.392 24.857 -3.175 1.00 98.25 654 ILE A C 1
ATOM 5152 O O . ILE A 1 654 ? -21.619 24.881 -3.051 1.00 98.25 654 ILE A O 1
ATOM 5156 N N . ALA A 1 655 ? -19.712 25.939 -3.570 1.00 98.12 655 ALA A N 1
ATOM 5157 C CA . ALA A 1 655 ? -20.361 27.199 -3.936 1.00 98.12 655 ALA A CA 1
ATOM 5158 C C . ALA A 1 655 ? -21.136 27.093 -5.264 1.00 98.12 655 ALA A C 1
ATOM 5160 O O . ALA A 1 655 ? -22.262 27.589 -5.350 1.00 98.12 655 ALA A O 1
ATOM 5161 N N . SER A 1 656 ? -20.590 26.396 -6.266 1.00 97.94 656 SER A N 1
ATOM 5162 C CA . SER A 1 656 ? -21.279 26.108 -7.531 1.00 97.94 656 SER A CA 1
ATOM 5163 C C . SER A 1 656 ? -22.544 25.269 -7.322 1.00 97.94 656 SER A C 1
ATOM 5165 O O . SER A 1 656 ? -23.600 25.614 -7.854 1.00 97.94 656 SER A O 1
ATOM 5167 N N . ILE A 1 657 ? -22.484 24.226 -6.484 1.00 97.62 657 ILE A N 1
ATOM 5168 C CA . ILE A 1 657 ? -23.666 23.421 -6.133 1.00 97.62 657 ILE A CA 1
ATOM 5169 C C . ILE A 1 657 ? -24.688 24.247 -5.341 1.00 97.62 657 ILE A C 1
ATOM 5171 O O . ILE A 1 657 ? -25.871 24.202 -5.674 1.00 97.62 657 ILE A O 1
ATOM 5175 N N . LYS A 1 658 ? -24.263 25.049 -4.350 1.00 97.75 658 LYS A N 1
ATOM 5176 C CA . LYS A 1 658 ? -25.154 25.980 -3.619 1.00 97.75 658 LYS A CA 1
ATOM 5177 C C . LYS A 1 658 ? -25.919 26.897 -4.566 1.00 97.75 658 LYS A C 1
ATOM 5179 O O . LYS A 1 658 ? -27.122 27.084 -4.397 1.00 97.75 658 LYS A O 1
ATOM 5184 N N . LYS A 1 659 ? -25.229 27.441 -5.569 1.00 97.19 659 LYS A N 1
ATOM 5185 C CA . LYS A 1 659 ? -25.832 28.302 -6.582 1.00 97.19 659 LYS A CA 1
ATOM 5186 C C . LYS A 1 659 ? -26.866 27.540 -7.424 1.00 97.19 659 LYS A C 1
ATOM 5188 O O . LYS A 1 659 ? -28.012 27.974 -7.481 1.00 97.19 659 LYS A O 1
ATOM 5193 N N . ALA A 1 660 ? -26.499 26.398 -8.007 1.00 96.19 660 ALA A N 1
ATOM 5194 C CA . ALA A 1 660 ? -27.408 25.603 -8.841 1.00 96.19 660 ALA A CA 1
ATOM 5195 C C . ALA A 1 660 ? -28.649 25.108 -8.066 1.00 96.19 660 ALA A C 1
ATOM 5197 O O . ALA A 1 660 ? -29.759 25.101 -8.595 1.00 96.19 660 ALA A O 1
ATOM 5198 N N . LEU A 1 661 ? -28.478 24.741 -6.791 1.00 95.88 661 LEU A N 1
ATOM 5199 C CA . LEU A 1 661 ? -29.570 24.332 -5.906 1.00 95.88 661 LEU A CA 1
ATOM 5200 C C . LEU A 1 661 ? -30.540 25.492 -5.609 1.00 95.88 661 LEU A C 1
ATOM 5202 O O . LEU A 1 661 ? -31.757 25.295 -5.589 1.00 95.88 661 LEU A O 1
ATOM 5206 N N . HIS A 1 662 ? -30.011 26.705 -5.418 1.00 95.94 662 HIS A N 1
ATOM 5207 C CA . HIS A 1 662 ? -30.820 27.910 -5.238 1.00 95.94 662 HIS A CA 1
ATOM 5208 C C . HIS A 1 662 ? -31.566 28.289 -6.525 1.00 95.94 662 HIS A C 1
ATOM 5210 O O . HIS A 1 662 ? -32.741 28.631 -6.446 1.00 95.94 662 HIS A O 1
ATOM 5216 N N . GLU A 1 663 ? -30.922 28.208 -7.694 1.00 94.69 663 GLU A N 1
ATOM 5217 C CA . GLU A 1 663 ? -31.545 28.512 -8.995 1.00 94.69 663 GLU A CA 1
ATOM 5218 C C . GLU A 1 663 ? -32.756 27.591 -9.259 1.00 94.69 663 GLU A C 1
ATOM 5220 O O . GLU A 1 663 ? -33.852 28.080 -9.538 1.00 94.69 663 GLU A O 1
ATOM 5225 N N . ILE A 1 664 ? -32.612 26.279 -9.023 1.00 92.69 664 ILE A N 1
ATOM 5226 C CA . ILE A 1 664 ? -33.718 25.302 -9.116 1.00 92.69 664 ILE A CA 1
ATOM 5227 C C . ILE A 1 664 ? -34.844 25.599 -8.112 1.00 92.69 664 ILE A C 1
ATOM 5229 O O . ILE A 1 664 ? -36.019 25.415 -8.429 1.00 92.69 664 ILE A O 1
ATOM 5233 N N . SER A 1 665 ? -34.503 26.057 -6.904 1.00 91.75 665 SER A N 1
ATOM 5234 C CA . SER A 1 665 ? -35.502 26.389 -5.879 1.00 91.75 665 SER A CA 1
ATOM 5235 C C . SER A 1 665 ? -36.307 27.638 -6.260 1.00 91.75 665 SER A C 1
ATOM 5237 O O . SER A 1 665 ? -37.527 27.644 -6.117 1.00 91.75 665 SER A O 1
ATOM 5239 N N . THR A 1 666 ? -35.659 28.670 -6.818 1.00 91.75 666 THR A N 1
ATOM 5240 C CA . THR A 1 666 ? -36.353 29.883 -7.284 1.00 91.75 666 THR A CA 1
ATOM 5241 C C . THR A 1 666 ? -37.271 29.629 -8.477 1.00 91.75 666 THR A C 1
ATOM 5243 O O . THR A 1 666 ? -38.382 30.157 -8.496 1.00 91.75 666 THR A O 1
ATOM 5246 N N . ASP A 1 667 ? -36.862 28.782 -9.427 1.00 87.56 667 ASP A N 1
ATOM 5247 C CA . ASP A 1 667 ? -37.705 28.417 -10.574 1.00 87.56 667 ASP A CA 1
ATOM 5248 C C . ASP A 1 667 ? -38.978 27.666 -10.132 1.00 87.56 667 ASP A C 1
ATOM 5250 O O . ASP A 1 667 ? -40.042 27.826 -10.737 1.00 87.56 667 ASP A O 1
ATOM 5254 N N . ALA A 1 668 ? -38.896 26.872 -9.057 1.00 84.12 668 ALA A N 1
ATOM 5255 C CA . ALA A 1 668 ? -40.042 26.160 -8.494 1.00 84.12 668 ALA A CA 1
ATOM 5256 C C . ALA A 1 668 ? -41.054 27.103 -7.810 1.00 84.12 668 ALA A C 1
ATOM 5258 O O . ALA A 1 668 ? -42.263 26.938 -8.001 1.00 84.12 668 ALA A O 1
ATOM 5259 N N . ASP A 1 669 ? -40.580 28.104 -7.061 1.00 83.25 669 ASP A N 1
ATOM 5260 C CA . ASP A 1 669 ? -41.440 29.078 -6.372 1.00 83.25 669 ASP A CA 1
ATOM 5261 C C . ASP A 1 669 ? -42.163 30.022 -7.350 1.00 83.25 669 ASP A C 1
ATOM 5263 O O . ASP A 1 669 ? -43.364 30.266 -7.196 1.00 83.25 669 ASP A O 1
ATOM 5267 N N . ASP A 1 670 ? -41.486 30.520 -8.394 1.00 81.94 670 ASP A N 1
ATOM 5268 C CA . ASP A 1 670 ? -42.142 31.370 -9.403 1.00 81.94 670 ASP A CA 1
ATOM 5269 C C . ASP A 1 670 ? -43.142 30.567 -10.262 1.00 81.94 670 ASP A C 1
ATOM 5271 O O . ASP A 1 670 ? -44.211 31.080 -10.609 1.00 81.94 670 ASP A O 1
ATOM 5275 N N . ALA A 1 671 ? -42.874 29.281 -10.530 1.00 75.06 671 ALA A N 1
ATOM 5276 C CA . ALA A 1 671 ? -43.824 28.385 -11.199 1.00 75.06 671 ALA A CA 1
ATOM 5277 C C . ALA A 1 671 ? -45.081 28.079 -10.356 1.00 75.06 671 ALA A C 1
ATOM 5279 O O . ALA A 1 671 ? -46.147 27.808 -10.914 1.00 75.06 671 ALA A O 1
ATOM 5280 N N . ALA A 1 672 ? -44.988 28.145 -9.023 1.00 71.19 672 ALA A N 1
ATOM 5281 C CA . ALA A 1 672 ? -46.115 27.928 -8.115 1.00 71.19 672 ALA A CA 1
ATOM 5282 C C . ALA A 1 672 ? -47.072 29.135 -8.012 1.00 71.19 672 ALA A C 1
ATOM 5284 O O . ALA A 1 672 ? -48.146 29.030 -7.410 1.00 71.19 672 ALA A O 1
ATOM 5285 N N . ARG A 1 673 ? -46.716 30.292 -8.588 1.00 70.25 673 ARG A N 1
ATOM 5286 C CA . ARG A 1 673 ? -47.468 31.543 -8.442 1.00 70.25 673 ARG A CA 1
ATOM 5287 C C . ARG A 1 673 ? -48.653 31.613 -9.425 1.00 70.25 673 ARG A C 1
ATOM 5289 O O . ARG A 1 673 ? -48.439 31.744 -10.631 1.00 70.25 673 ARG A O 1
ATOM 5296 N N . PRO A 1 674 ? -49.921 31.584 -8.961 1.00 63.50 674 PRO A N 1
ATOM 5297 C CA . PRO A 1 674 ? -51.077 31.505 -9.853 1.00 63.50 674 PRO A CA 1
ATOM 5298 C C . PRO A 1 674 ? -51.274 32.810 -10.638 1.00 63.50 674 PRO A C 1
ATOM 5300 O O . PRO A 1 674 ? -51.728 33.823 -10.100 1.00 63.50 674 PRO A O 1
ATOM 5303 N N . THR A 1 675 ? -50.949 32.780 -11.929 1.00 57.97 675 THR A N 1
ATOM 5304 C CA . THR A 1 675 ? -51.180 33.895 -12.854 1.00 57.97 675 THR A CA 1
ATOM 5305 C C . THR A 1 675 ? -52.626 33.918 -13.356 1.00 57.97 675 THR A C 1
ATOM 5307 O O . THR A 1 675 ? -53.279 32.890 -13.535 1.00 57.97 675 THR A O 1
ATOM 5310 N N . THR A 1 676 ? -53.160 35.124 -13.546 1.00 58.47 676 THR A N 1
ATOM 5311 C CA . THR A 1 676 ? -54.534 35.364 -14.008 1.00 58.47 676 THR A CA 1
ATOM 5312 C C . THR A 1 676 ? -54.698 35.096 -15.515 1.00 58.47 676 THR A C 1
ATOM 5314 O O . THR A 1 676 ? -53.714 35.122 -16.257 1.00 58.47 676 THR A O 1
ATOM 5317 N N . PRO A 1 677 ? -55.928 34.813 -15.999 1.00 52.22 677 PRO A N 1
ATOM 5318 C CA . PRO A 1 677 ? -56.152 34.346 -17.370 1.00 52.22 677 PRO A CA 1
ATOM 5319 C C . PRO A 1 677 ? -55.739 35.360 -18.462 1.00 52.22 677 PRO A C 1
ATOM 5321 O O . PRO A 1 677 ? -55.741 36.571 -18.227 1.00 52.22 677 PRO A O 1
ATOM 5324 N N . PRO A 1 678 ? -55.379 34.877 -19.668 1.00 56.59 678 PRO A N 1
ATOM 5325 C CA . PRO A 1 678 ? -54.406 35.560 -20.521 1.00 56.59 678 PRO A CA 1
ATOM 5326 C C . PRO A 1 678 ? -54.997 36.539 -21.546 1.00 56.59 678 PRO A C 1
ATOM 5328 O O . PRO A 1 678 ? -56.144 36.428 -21.980 1.00 56.59 678 PRO A O 1
ATOM 5331 N N . LYS A 1 679 ? -54.127 37.414 -22.068 1.00 39.81 679 LYS A N 1
ATOM 5332 C CA . LYS A 1 679 ? -54.216 37.906 -23.454 1.00 39.81 679 LYS A CA 1
ATOM 5333 C C . LYS A 1 679 ? -53.135 37.235 -24.300 1.00 39.81 679 LYS A C 1
ATOM 5335 O O . LYS A 1 679 ? -52.019 37.030 -23.836 1.00 39.81 679 LYS A O 1
ATOM 5340 N N . HIS A 1 680 ? -53.492 36.866 -25.528 1.00 46.47 680 HIS A N 1
ATOM 5341 C CA . HIS A 1 680 ? -52.673 36.015 -26.393 1.00 46.47 680 HIS A CA 1
ATOM 5342 C C . HIS A 1 680 ? -51.339 36.654 -26.813 1.00 46.47 680 HIS A C 1
ATOM 5344 O O . HIS A 1 680 ? -51.305 37.787 -27.286 1.00 46.47 680 HIS A O 1
ATOM 5350 N N . GLY A 1 681 ? -50.279 35.846 -26.756 1.00 41.91 681 GLY A N 1
ATOM 5351 C CA . GLY A 1 681 ? -48.976 36.078 -27.378 1.00 41.91 681 GLY A CA 1
ATOM 5352 C C . GLY A 1 681 ? -48.239 34.742 -27.472 1.00 41.91 681 GLY A C 1
ATOM 5353 O O . GLY A 1 681 ? -47.597 34.326 -26.516 1.00 41.91 681 GLY A O 1
ATOM 5354 N N . ALA A 1 682 ? -48.425 34.010 -28.573 1.00 47.91 682 ALA A N 1
ATOM 5355 C CA . ALA A 1 682 ? -47.908 32.647 -28.720 1.00 47.91 682 ALA A CA 1
ATOM 5356 C C . ALA A 1 682 ? -46.429 32.631 -29.150 1.00 47.91 682 ALA A C 1
ATOM 5358 O O . ALA A 1 682 ? -46.033 33.425 -30.000 1.00 47.91 682 ALA A O 1
ATOM 5359 N N . GLY A 1 683 ? -45.640 31.691 -28.616 1.00 36.94 683 GLY A N 1
ATOM 5360 C CA . GLY A 1 683 ? -44.239 31.505 -29.015 1.00 36.94 683 GLY A CA 1
ATOM 5361 C C . GLY A 1 683 ? -43.396 30.716 -28.010 1.00 36.94 683 GLY A C 1
ATOM 5362 O O . GLY A 1 683 ? -42.612 31.302 -27.273 1.00 36.94 683 GLY A O 1
ATOM 5363 N N . TRP A 1 684 ? -43.535 29.388 -27.993 1.00 50.31 684 TRP A N 1
ATOM 5364 C CA . TRP A 1 684 ? -42.575 28.467 -27.361 1.00 50.31 684 TRP A CA 1
ATOM 5365 C C . TRP A 1 684 ? -41.834 27.661 -28.445 1.00 50.31 684 TRP A C 1
ATOM 5367 O O . TRP A 1 684 ? -42.371 27.472 -29.538 1.00 50.31 684 TRP A O 1
ATOM 5377 N N . SER A 1 685 ? -40.674 27.097 -28.079 1.00 45.19 685 SER A N 1
ATOM 5378 C CA . SER A 1 685 ? -39.844 26.106 -28.809 1.00 45.19 685 SER A CA 1
ATOM 5379 C C . SER A 1 685 ? -38.838 26.587 -29.883 1.00 45.19 685 SER A C 1
ATOM 5381 O O . SER A 1 685 ? -38.975 27.654 -30.472 1.00 45.19 685 SER A O 1
ATOM 5383 N N . SER A 1 686 ? -37.823 25.731 -30.106 1.00 38.25 686 SER A N 1
ATOM 5384 C CA . SER A 1 686 ? -36.595 25.875 -30.925 1.00 38.25 686 SER A CA 1
ATOM 5385 C C . SER A 1 686 ? -35.597 26.956 -30.464 1.00 38.25 686 SER A C 1
ATOM 5387 O O . SER A 1 686 ? -35.904 28.139 -30.489 1.00 38.25 686 SER A O 1
ATOM 5389 N N . TRP A 1 687 ? -34.357 26.667 -30.041 1.00 50.22 687 TRP A N 1
ATOM 5390 C CA . TRP A 1 687 ? -33.536 25.434 -30.090 1.00 50.22 687 TRP A CA 1
ATOM 5391 C C . TRP A 1 687 ? -33.045 24.966 -31.483 1.00 50.22 687 TRP A C 1
ATOM 5393 O O . TRP A 1 687 ? -32.529 23.862 -31.610 1.00 50.22 687 TRP A O 1
ATOM 5403 N N . THR A 1 688 ? -33.065 25.833 -32.508 1.00 45.94 688 THR A N 1
ATOM 5404 C CA . THR A 1 688 ? -32.302 25.630 -33.766 1.00 45.94 688 THR A CA 1
ATOM 5405 C C . THR A 1 688 ? -31.836 26.957 -34.387 1.00 45.94 688 THR A C 1
ATOM 5407 O O . THR A 1 688 ? -32.611 27.613 -35.081 1.00 45.94 688 THR A O 1
ATOM 5410 N N . ALA A 1 689 ? -30.571 27.351 -34.194 1.00 38.44 689 ALA A N 1
ATOM 5411 C CA . ALA A 1 689 ? -29.972 28.508 -34.879 1.00 38.44 689 ALA A CA 1
ATOM 5412 C C . ALA A 1 689 ? -28.435 28.390 -34.945 1.00 38.44 689 ALA A C 1
ATOM 5414 O O . ALA A 1 689 ? -27.735 28.853 -34.048 1.00 38.44 689 ALA A O 1
ATOM 5415 N N . GLY A 1 690 ? -27.895 27.739 -35.985 1.00 41.22 690 GLY A N 1
ATOM 5416 C CA . GLY A 1 690 ? -26.458 27.432 -36.018 1.00 41.22 690 GLY A CA 1
ATOM 5417 C C . GLY A 1 690 ? -25.882 26.852 -37.312 1.00 41.22 690 GLY A C 1
ATOM 5418 O O . GLY A 1 690 ? -24.967 26.047 -37.222 1.00 41.22 690 GLY A O 1
ATOM 5419 N N . ILE A 1 691 ? -26.392 27.222 -38.496 1.00 49.06 691 ILE A N 1
ATOM 5420 C CA . ILE A 1 691 ? -25.784 26.928 -39.813 1.00 49.06 691 ILE A CA 1
ATOM 5421 C C . ILE A 1 691 ? -26.347 27.928 -40.847 1.00 49.06 691 ILE A C 1
ATOM 5423 O O . ILE A 1 691 ? -27.561 28.083 -40.931 1.00 49.06 691 ILE A O 1
ATOM 5427 N N . LEU A 1 692 ? -25.462 28.576 -41.627 1.00 40.09 692 LEU A N 1
ATOM 5428 C CA . LEU A 1 692 ? -25.731 29.704 -42.557 1.00 40.09 692 LEU A CA 1
ATOM 5429 C C . LEU A 1 692 ? -26.263 30.994 -41.865 1.00 40.09 692 LEU A C 1
ATOM 5431 O O . LEU A 1 692 ? -26.998 30.926 -40.892 1.00 40.09 692 LEU A O 1
ATOM 5435 N N . GLY A 1 693 ? -25.940 32.220 -42.299 1.00 32.25 693 GLY A N 1
ATOM 5436 C CA . GLY A 1 693 ? -25.020 32.662 -43.355 1.00 32.25 693 GLY A CA 1
ATOM 5437 C C . GLY A 1 693 ? -24.912 34.205 -43.427 1.00 32.25 693 GLY A C 1
ATOM 5438 O O . GLY A 1 693 ? -25.714 34.917 -42.837 1.00 32.25 693 GLY A O 1
ATOM 5439 N N . SER A 1 694 ? -23.895 34.702 -44.141 1.00 36.38 694 SER A N 1
ATOM 5440 C CA . SER A 1 694 ? -23.534 36.120 -44.390 1.00 36.38 694 SER A CA 1
ATOM 5441 C C . SER A 1 694 ? -24.685 37.120 -44.667 1.00 36.38 694 SER A C 1
ATOM 5443 O O . SER A 1 694 ? -25.601 36.794 -45.417 1.00 36.38 694 SER A O 1
ATOM 5445 N N . GLY A 1 695 ? -24.567 38.381 -44.206 1.00 32.59 695 GLY A N 1
ATOM 5446 C CA . GLY A 1 695 ? -25.436 39.494 -44.652 1.00 32.59 695 GLY A CA 1
ATOM 5447 C C . GLY A 1 695 ? -25.217 40.847 -43.947 1.00 32.59 695 GLY A C 1
ATOM 5448 O O . GLY A 1 695 ? -25.656 41.017 -42.822 1.00 32.59 695 GLY A O 1
ATOM 5449 N N . GLY A 1 696 ? -24.538 41.805 -44.594 1.00 33.06 696 GLY A N 1
ATOM 5450 C CA . GLY A 1 696 ? -24.089 43.095 -44.024 1.00 33.06 696 GLY A CA 1
ATOM 5451 C C . GLY A 1 696 ? -25.121 44.221 -43.765 1.00 33.06 696 GLY A C 1
ATOM 5452 O O . GLY A 1 696 ? -26.324 44.014 -43.848 1.00 33.06 696 GLY A O 1
ATOM 5453 N N . ALA A 1 697 ? -24.586 45.442 -43.548 1.00 33.66 697 ALA A N 1
ATOM 5454 C CA . ALA A 1 697 ? -25.271 46.745 -43.338 1.00 33.66 697 ALA A CA 1
ATOM 5455 C C . ALA A 1 697 ? -25.984 46.962 -41.970 1.00 33.66 697 ALA A C 1
ATOM 5457 O O . ALA A 1 697 ? -26.446 46.013 -41.356 1.00 33.66 697 ALA A O 1
ATOM 5458 N N . SER A 1 698 ? -26.112 48.182 -41.409 1.00 32.56 698 SER A N 1
ATOM 5459 C CA . SER A 1 698 ? -25.378 49.456 -41.619 1.00 32.56 698 SER A CA 1
ATOM 5460 C C . SER A 1 698 ? -25.586 50.469 -40.460 1.00 32.56 698 SER A C 1
ATOM 5462 O O . SER A 1 698 ? -26.518 50.350 -39.674 1.00 32.56 698 SER A O 1
ATOM 5464 N N . ARG A 1 699 ? -24.720 51.499 -40.403 1.00 40.28 699 ARG A N 1
ATOM 5465 C CA . ARG A 1 699 ? -24.809 52.781 -39.636 1.00 40.28 699 ARG A CA 1
ATOM 5466 C C . ARG A 1 699 ? -26.188 53.488 -39.771 1.00 40.28 699 ARG A C 1
ATOM 5468 O O . ARG A 1 699 ? -26.809 53.233 -40.804 1.00 40.28 699 ARG A O 1
ATOM 5475 N N . PRO A 1 700 ? -26.643 54.404 -38.857 1.00 49.56 700 PRO A N 1
ATOM 5476 C CA . PRO A 1 700 ? -25.905 55.617 -38.397 1.00 49.56 700 PRO A CA 1
ATOM 5477 C C . PRO A 1 700 ? -26.118 56.111 -36.918 1.00 49.56 700 PRO A C 1
ATOM 5479 O O . PRO A 1 700 ? -27.114 55.793 -36.290 1.00 49.56 700 PRO A O 1
ATOM 5482 N N . VAL A 1 701 ? -25.102 56.679 -36.232 1.00 35.16 701 VAL A N 1
ATOM 5483 C CA . VAL A 1 701 ? -24.745 58.126 -36.005 1.00 35.16 701 VAL A CA 1
ATOM 5484 C C . VAL A 1 701 ? -25.570 58.902 -34.940 1.00 35.16 701 VAL A C 1
ATOM 5486 O O . VAL A 1 701 ? -26.709 59.242 -35.214 1.00 35.16 701 VAL A O 1
ATOM 5489 N N . SER A 1 702 ? -24.904 59.235 -33.809 1.00 38.53 702 SER A N 1
ATOM 5490 C CA . SER A 1 702 ? -24.754 60.531 -33.056 1.00 38.53 702 SER A CA 1
ATOM 5491 C C . SER A 1 702 ? -25.940 61.523 -32.842 1.00 38.53 702 SER A C 1
ATOM 5493 O O . SER A 1 702 ? -26.895 61.463 -33.605 1.00 38.53 702 SER A O 1
ATOM 5495 N N . PRO A 1 703 ? -25.881 62.524 -31.906 1.00 54.84 703 PRO A N 1
ATOM 5496 C CA . PRO A 1 703 ? -24.752 63.017 -31.079 1.00 54.84 703 PRO A CA 1
ATOM 5497 C C . PRO A 1 703 ? -25.049 63.240 -29.558 1.00 54.84 703 PRO A C 1
ATOM 5499 O O . PRO A 1 703 ? -26.088 62.842 -29.049 1.00 54.84 703 PRO A O 1
ATOM 5502 N N . ALA A 1 704 ? -24.103 63.868 -28.833 1.00 39.34 704 ALA A N 1
ATOM 5503 C CA . ALA A 1 704 ? -24.163 64.238 -27.397 1.00 39.34 704 ALA A CA 1
ATOM 5504 C C . ALA A 1 704 ? -24.652 65.704 -27.166 1.00 39.34 704 ALA A C 1
ATOM 5506 O O . ALA A 1 704 ? -25.003 66.345 -28.162 1.00 39.34 704 ALA A O 1
ATOM 5507 N N . PRO A 1 705 ? -24.671 66.273 -25.924 1.00 56.53 705 PRO A N 1
ATOM 5508 C CA . PRO A 1 705 ? -23.431 66.845 -25.337 1.00 56.53 705 PRO A CA 1
ATOM 5509 C C . PRO A 1 705 ? -23.298 66.964 -23.782 1.00 56.53 705 PRO A C 1
ATOM 5511 O O . PRO A 1 705 ? -24.280 67.081 -23.056 1.00 56.53 705 PRO A O 1
ATOM 5514 N N . SER A 1 706 ? -22.047 67.187 -23.326 1.00 36.44 706 SER A N 1
ATOM 5515 C CA . SER A 1 706 ? -21.634 67.907 -22.082 1.00 36.44 706 SER A CA 1
ATOM 5516 C C . SER A 1 706 ? -21.801 67.214 -20.701 1.00 36.44 706 SER A C 1
ATOM 5518 O O . SER A 1 706 ? -22.572 66.271 -20.590 1.00 36.44 706 SER A O 1
ATOM 5520 N N . PHE A 1 707 ? -21.087 67.576 -19.611 1.00 36.50 707 PHE A N 1
ATOM 5521 C CA . PHE A 1 707 ? -20.107 68.662 -19.332 1.00 36.50 707 PHE A CA 1
ATOM 5522 C C . PHE A 1 707 ? -19.097 68.226 -18.224 1.00 36.50 707 PHE A C 1
ATOM 5524 O O . PHE A 1 707 ? -19.524 67.563 -17.288 1.00 36.50 707 PHE A O 1
ATOM 5531 N N . GLY A 1 708 ? -17.818 68.660 -18.268 1.00 37.62 708 GLY A N 1
ATOM 5532 C CA . GLY A 1 708 ? -16.841 68.639 -17.137 1.00 37.62 708 GLY A CA 1
ATOM 5533 C C . GLY A 1 708 ? -16.318 67.256 -16.672 1.00 37.62 708 GLY A C 1
ATOM 5534 O O . GLY A 1 708 ? -17.093 66.443 -16.201 1.00 37.62 708 GLY A O 1
ATOM 5535 N N . ALA A 1 709 ? -15.044 66.840 -16.744 1.00 35.53 709 ALA A N 1
ATOM 5536 C CA . ALA A 1 709 ? -13.720 67.469 -16.907 1.00 35.53 709 ALA A CA 1
ATOM 5537 C C . ALA A 1 709 ? -13.049 68.056 -15.637 1.00 35.53 709 ALA A C 1
ATOM 5539 O O . ALA A 1 709 ? -13.085 69.261 -15.409 1.00 35.53 709 ALA A O 1
ATOM 5540 N N . VAL A 1 710 ? -12.317 67.204 -14.900 1.00 35.66 710 VAL A N 1
ATOM 5541 C CA . VAL A 1 710 ? -11.100 67.551 -14.126 1.00 35.66 710 VAL A CA 1
ATOM 5542 C C . VAL A 1 710 ? -10.049 66.456 -14.379 1.00 35.66 710 VAL A C 1
ATOM 5544 O O . VAL A 1 710 ? -10.400 65.303 -14.622 1.00 35.66 710 VAL A O 1
ATOM 5547 N N . MET A 1 711 ? -8.764 66.816 -14.390 1.00 36.06 711 MET A N 1
ATOM 5548 C CA . MET A 1 711 ? -7.652 65.934 -14.771 1.00 36.06 711 MET A CA 1
ATOM 5549 C C . MET A 1 711 ? -6.924 65.346 -13.556 1.00 36.06 711 MET A C 1
ATOM 5551 O O . MET A 1 711 ? -6.692 66.057 -12.583 1.00 36.06 711 MET A O 1
ATOM 5555 N N . THR A 1 712 ? -6.414 64.115 -13.672 1.00 41.25 712 THR A N 1
ATOM 5556 C CA . THR A 1 712 ? -4.993 63.792 -13.400 1.00 41.25 712 THR A CA 1
ATOM 5557 C C . THR A 1 712 ? -4.642 62.374 -13.866 1.00 41.25 712 THR A C 1
ATOM 5559 O O . THR A 1 712 ? -5.474 61.475 -13.889 1.00 41.25 712 THR A O 1
ATOM 5562 N N . SER A 1 713 ? -3.390 62.191 -14.282 1.00 36.16 713 SER A N 1
ATOM 5563 C CA . SER A 1 713 ? -2.781 60.915 -14.690 1.00 36.16 713 SER A CA 1
ATOM 5564 C C . SER A 1 713 ? -1.898 60.376 -13.547 1.00 36.16 713 SER A C 1
ATOM 5566 O O . SER A 1 713 ? -1.344 61.208 -12.828 1.00 36.16 713 SER A O 1
ATOM 5568 N N . PRO A 1 714 ? -1.667 59.051 -13.405 1.00 42.34 714 PRO A N 1
ATOM 5569 C CA . PRO A 1 714 ? -0.773 58.375 -14.349 1.00 42.34 714 PRO A CA 1
ATOM 5570 C C . PRO A 1 714 ? -1.182 56.959 -14.802 1.00 42.34 714 PRO A C 1
ATOM 5572 O O . PRO A 1 714 ? -1.999 56.254 -14.221 1.00 42.34 714 PRO A O 1
ATOM 5575 N N . ARG A 1 715 ? -0.541 56.550 -15.897 1.00 38.66 715 ARG A N 1
ATOM 5576 C CA . ARG A 1 715 ? -0.738 55.315 -16.666 1.00 38.66 715 ARG A CA 1
ATOM 5577 C C . ARG A 1 715 ? 0.056 54.145 -16.065 1.00 38.66 715 ARG A C 1
ATOM 5579 O O . ARG A 1 715 ? 1.223 53.974 -16.415 1.00 38.66 715 ARG A O 1
ATOM 5586 N N . GLN A 1 716 ? -0.568 53.302 -15.244 1.00 30.89 716 GLN A N 1
ATOM 5587 C CA . GLN A 1 716 ? 0.047 52.051 -14.778 1.00 30.89 716 GLN A CA 1
ATOM 5588 C C . GLN A 1 716 ? -0.405 50.867 -15.651 1.00 30.89 716 GLN A C 1
ATOM 5590 O O . GLN A 1 716 ? -1.586 50.538 -15.717 1.00 30.89 716 GLN A O 1
ATOM 5595 N N . ARG A 1 717 ? 0.536 50.226 -16.358 1.00 32.78 717 ARG A N 1
ATOM 5596 C CA . ARG A 1 717 ? 0.272 48.991 -17.115 1.00 32.78 717 ARG A CA 1
ATOM 5597 C C . ARG A 1 717 ? 0.317 47.795 -16.163 1.00 32.78 717 ARG A C 1
ATOM 5599 O O . ARG A 1 717 ? 1.408 47.352 -15.823 1.00 32.78 717 ARG A O 1
ATOM 5606 N N . GLN A 1 718 ? -0.835 47.247 -15.784 1.00 30.45 718 GLN A N 1
ATOM 5607 C CA . GLN A 1 718 ? -0.873 45.901 -15.208 1.00 30.45 718 GLN A CA 1
ATOM 5608 C C . GLN A 1 718 ? -0.787 44.857 -16.329 1.00 30.45 718 GLN A C 1
ATOM 5610 O O . GLN A 1 718 ? -1.565 44.877 -17.282 1.00 30.45 718 GLN A O 1
ATOM 5615 N N . SER A 1 719 ? 0.198 43.968 -16.228 1.00 28.89 719 SER A N 1
ATOM 5616 C CA . SER A 1 719 ? 0.417 42.844 -17.138 1.00 28.89 719 SER A CA 1
ATOM 5617 C C . SER A 1 719 ? -0.214 41.573 -16.569 1.00 28.89 719 SER A C 1
ATOM 5619 O O . SER A 1 719 ? 0.403 40.888 -15.752 1.00 28.89 719 SER A O 1
ATOM 5621 N N . SER A 1 720 ? -1.432 41.249 -17.000 1.00 28.45 720 SER A N 1
ATOM 5622 C CA . SER A 1 720 ? -2.130 40.026 -16.586 1.00 28.45 720 SER A CA 1
ATOM 5623 C C . SER A 1 720 ? -1.511 38.779 -17.232 1.00 28.45 720 SER A C 1
ATOM 5625 O O . SER A 1 720 ? -1.895 38.376 -18.328 1.00 28.45 720 SER A O 1
ATOM 5627 N N . PHE A 1 721 ? -0.550 38.151 -16.549 1.00 30.84 721 PHE A N 1
ATOM 5628 C CA . PHE A 1 721 ? -0.006 36.842 -16.926 1.00 30.84 721 PHE A CA 1
ATOM 5629 C C . PHE A 1 721 ? -0.920 35.705 -16.438 1.00 30.84 721 PHE A C 1
ATOM 5631 O O . PHE A 1 721 ? -0.716 35.130 -15.371 1.00 30.84 721 PHE A O 1
ATOM 5638 N N . SER A 1 722 ? -1.924 35.346 -17.239 1.00 29.66 722 SER A N 1
ATOM 5639 C CA . SER A 1 722 ? -2.796 34.191 -16.976 1.00 29.66 722 SER A CA 1
ATOM 5640 C C . SER A 1 722 ? -2.152 32.882 -17.454 1.00 29.66 722 SER A C 1
ATOM 5642 O O . SER A 1 722 ? -2.437 32.400 -18.548 1.00 29.66 722 SER A O 1
ATOM 5644 N N . PHE A 1 723 ? -1.271 32.296 -16.638 1.00 32.50 723 PHE A N 1
ATOM 5645 C CA . PHE A 1 723 ? -0.541 31.064 -16.974 1.00 32.50 723 PHE A CA 1
ATOM 5646 C C . PHE A 1 723 ? -1.263 29.780 -16.510 1.00 32.50 723 PHE A C 1
ATOM 5648 O O . PHE A 1 723 ? -0.745 29.011 -15.701 1.00 32.50 723 PHE A O 1
ATOM 5655 N N . THR A 1 724 ? -2.451 29.492 -17.051 1.00 32.72 724 THR A N 1
ATOM 5656 C CA . THR A 1 724 ? -3.069 28.159 -16.919 1.00 32.72 724 THR A CA 1
ATOM 5657 C C . THR A 1 724 ? -2.574 27.239 -18.039 1.00 32.72 724 THR A C 1
ATOM 5659 O O . THR A 1 724 ? -2.970 27.348 -19.200 1.00 32.72 724 THR A O 1
ATOM 5662 N N . ARG A 1 725 ? -1.662 26.314 -17.705 1.00 30.28 725 ARG A N 1
ATOM 5663 C CA . ARG A 1 725 ? -1.135 25.329 -18.664 1.00 30.28 725 ARG A CA 1
ATOM 5664 C C . ARG A 1 725 ? -2.233 24.348 -19.091 1.00 30.28 725 ARG A C 1
ATOM 5666 O O . ARG A 1 725 ? -2.514 23.392 -18.376 1.00 30.28 725 ARG A O 1
ATOM 5673 N N . ARG A 1 726 ? -2.784 24.521 -20.297 1.00 29.98 726 ARG A N 1
ATOM 5674 C CA . ARG A 1 726 ? -3.442 23.418 -21.018 1.00 29.98 726 ARG A CA 1
ATOM 5675 C C . ARG A 1 726 ? -2.399 22.323 -21.307 1.00 29.98 726 ARG A C 1
ATOM 5677 O O . ARG A 1 726 ? -1.402 22.643 -21.956 1.00 29.98 726 ARG A O 1
ATOM 5684 N N . PRO A 1 727 ? -2.604 21.056 -20.907 1.00 34.69 727 PRO A N 1
ATOM 5685 C CA . PRO A 1 727 ? -1.806 19.950 -21.425 1.00 34.69 727 PRO A CA 1
ATOM 5686 C C . PRO A 1 727 ? -2.190 19.710 -22.893 1.00 34.69 727 PRO A C 1
ATOM 5688 O O . PRO A 1 727 ? -3.302 19.289 -23.202 1.00 34.69 727 PRO A O 1
ATOM 5691 N N . SER A 1 728 ? -1.286 20.028 -23.817 1.00 33.09 728 SER A N 1
ATOM 5692 C CA . SER A 1 728 ? -1.528 19.932 -25.260 1.00 33.09 728 SER A CA 1
ATOM 5693 C C . SER A 1 728 ? -1.288 18.514 -25.790 1.00 33.09 728 SER A C 1
ATOM 5695 O O . SER A 1 728 ? -0.225 18.218 -26.337 1.00 33.09 728 SER A O 1
ATOM 5697 N N . THR A 1 729 ? -2.282 17.635 -25.663 1.00 34.97 729 THR A N 1
ATOM 5698 C CA . THR A 1 729 ? -2.315 16.322 -26.330 1.00 34.97 729 THR A CA 1
ATOM 5699 C C . THR A 1 729 ? -2.684 16.476 -27.809 1.00 34.97 729 THR A C 1
ATOM 5701 O O . THR A 1 729 ? -3.832 16.303 -28.212 1.00 34.97 729 THR A O 1
ATOM 5704 N N . LEU A 1 730 ? -1.700 16.831 -28.639 1.00 38.44 730 LEU A N 1
ATOM 5705 C CA . LEU A 1 730 ? -1.905 17.118 -30.060 1.00 38.44 730 LEU A CA 1
ATOM 5706 C C . LEU A 1 730 ? -0.981 16.253 -30.934 1.00 38.44 730 LEU A C 1
ATOM 5708 O O . LEU A 1 730 ? 0.098 16.712 -31.288 1.00 38.44 730 LEU A O 1
ATOM 5712 N N . LEU A 1 731 ? -1.412 15.020 -31.263 1.00 46.47 731 LEU A N 1
ATOM 5713 C CA . LEU A 1 731 ? -1.001 14.241 -32.456 1.00 46.47 731 LEU A CA 1
ATOM 5714 C C . LEU A 1 731 ? -1.682 12.844 -32.547 1.00 46.47 731 LEU A C 1
ATOM 5716 O O . LEU A 1 731 ? -1.016 11.820 -32.462 1.00 46.47 731 LEU A O 1
ATOM 5720 N N . ASP A 1 732 ? -3.001 12.783 -32.780 1.00 36.16 732 ASP A N 1
ATOM 5721 C CA . ASP A 1 732 ? -3.596 11.703 -33.609 1.00 36.16 732 ASP A CA 1
ATOM 5722 C C . ASP A 1 732 ? -4.942 12.144 -34.223 1.00 36.16 732 ASP A C 1
ATOM 5724 O O . ASP A 1 732 ? -6.036 11.796 -33.774 1.00 36.16 732 ASP A O 1
ATOM 5728 N N . ALA A 1 733 ? -4.870 12.999 -35.245 1.00 42.94 733 ALA A N 1
ATOM 5729 C CA . ALA A 1 733 ? -6.041 13.558 -35.916 1.00 42.94 733 ALA A CA 1
ATOM 5730 C C . ALA A 1 733 ? -6.626 12.583 -36.959 1.00 42.94 733 ALA A C 1
ATOM 5732 O O . ALA A 1 733 ? -6.589 12.854 -38.161 1.00 42.94 733 ALA A O 1
ATOM 5733 N N . ARG A 1 734 ? -7.176 11.443 -36.514 1.00 37.00 734 ARG A N 1
ATOM 5734 C CA . ARG A 1 734 ? -7.776 10.430 -37.404 1.00 37.00 734 ARG A CA 1
ATOM 5735 C C . ARG A 1 734 ? -9.296 10.290 -37.268 1.00 37.00 734 ARG A C 1
ATOM 5737 O O . ARG A 1 734 ? -9.810 9.259 -36.844 1.00 37.00 734 ARG A O 1
ATOM 5744 N N . SER A 1 735 ? -9.988 11.338 -37.713 1.00 45.72 735 SER A N 1
ATOM 5745 C CA . SER A 1 735 ? -11.360 11.348 -38.254 1.00 45.72 735 SER A CA 1
ATOM 5746 C C . SER A 1 735 ? -12.300 10.219 -37.799 1.00 45.72 735 SER A C 1
ATOM 5748 O O . SER A 1 735 ? -12.543 9.260 -38.536 1.00 45.72 735 SER A O 1
ATOM 5750 N N . ARG A 1 736 ? -12.907 10.381 -36.618 1.00 37.88 736 ARG A N 1
ATOM 5751 C CA . ARG A 1 736 ? -14.197 9.755 -36.288 1.00 37.88 736 ARG A CA 1
ATOM 5752 C C . ARG A 1 736 ? -15.320 10.786 -36.396 1.00 37.88 736 ARG A C 1
ATOM 5754 O O . ARG A 1 736 ? -15.082 11.985 -36.284 1.00 37.88 736 ARG A O 1
ATOM 5761 N N . SER A 1 737 ? -16.521 10.302 -36.691 1.00 43.12 737 SER A N 1
ATOM 5762 C CA . SER A 1 737 ? -17.724 11.110 -36.902 1.00 43.12 737 SER A CA 1
ATOM 5763 C C . SER A 1 737 ? -18.182 11.823 -35.624 1.00 43.12 737 SER A C 1
ATOM 5765 O O . SER A 1 737 ? -18.085 11.221 -34.556 1.00 43.12 737 SER A O 1
ATOM 5767 N N . PRO A 1 738 ? -18.765 13.034 -35.720 1.00 47.91 738 PRO A N 1
ATOM 5768 C CA . PRO A 1 738 ? -19.503 13.643 -34.618 1.00 47.91 738 PRO A CA 1
ATOM 5769 C C . PRO A 1 738 ? -20.840 12.907 -34.448 1.00 47.91 738 PRO A C 1
ATOM 5771 O O . PRO A 1 738 ? -21.835 13.247 -35.085 1.00 47.91 738 PRO A O 1
ATOM 5774 N N . SER A 1 739 ? -20.841 11.843 -33.647 1.00 47.47 739 SER A N 1
ATOM 5775 C CA . SER A 1 739 ? -22.010 10.997 -33.399 1.00 47.47 739 SER A CA 1
ATOM 5776 C C . SER A 1 739 ? -22.455 11.086 -31.943 1.00 47.47 739 SER A C 1
ATOM 5778 O O . SER A 1 739 ? -22.104 10.222 -31.148 1.00 47.47 739 SER A O 1
ATOM 5780 N N . ASP A 1 740 ? -23.253 12.113 -31.652 1.00 53.56 740 ASP A N 1
ATOM 5781 C CA . ASP A 1 740 ? -24.257 12.120 -30.575 1.00 53.56 740 ASP A CA 1
ATOM 5782 C C . ASP A 1 740 ? -23.759 11.798 -29.147 1.00 53.56 740 ASP A C 1
ATOM 5784 O O . ASP A 1 740 ? -24.504 11.278 -28.316 1.00 53.56 740 ASP A O 1
ATOM 5788 N N . ASP A 1 741 ? -22.504 12.144 -28.837 1.00 57.12 741 ASP A N 1
ATOM 5789 C CA . ASP A 1 741 ? -22.019 12.230 -27.456 1.00 57.12 741 ASP A CA 1
ATOM 5790 C C . ASP A 1 741 ? -22.750 13.396 -26.763 1.00 57.12 741 ASP A C 1
ATOM 5792 O O . ASP A 1 741 ? -22.360 14.563 -26.881 1.00 57.12 741 ASP A O 1
ATOM 5796 N N . GLY A 1 742 ? -23.860 13.080 -26.089 1.00 73.75 742 GLY A N 1
ATOM 5797 C CA . GLY A 1 742 ? -24.671 14.054 -25.358 1.00 73.75 742 GLY A CA 1
ATOM 5798 C C . GLY A 1 742 ? -23.846 14.820 -24.311 1.00 73.75 742 GLY A C 1
ATOM 5799 O O . GLY A 1 742 ? -22.920 14.250 -23.727 1.00 73.75 742 GLY A O 1
ATOM 5800 N N . PRO A 1 743 ? -24.150 16.109 -24.061 1.00 84.06 743 PRO A N 1
ATOM 5801 C CA . PRO A 1 743 ? -23.361 16.933 -23.1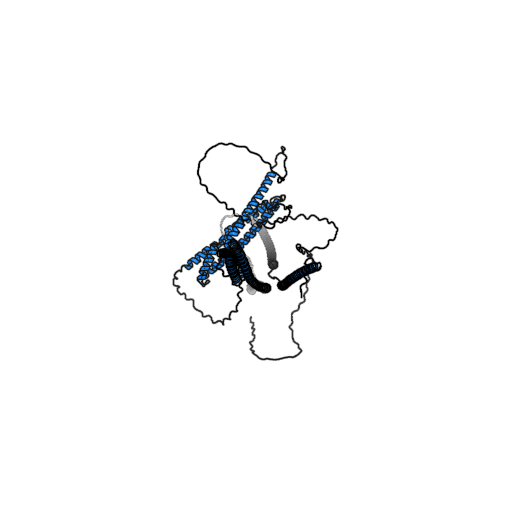52 1.00 84.06 743 PRO A CA 1
ATOM 5802 C C . PRO A 1 743 ? -23.350 16.329 -21.744 1.00 84.06 743 PRO A C 1
ATOM 5804 O O . PRO A 1 743 ? -24.406 16.022 -21.192 1.00 84.06 743 PRO A O 1
ATOM 5807 N N . ASP A 1 744 ? -22.152 16.183 -21.170 1.00 87.62 744 ASP A N 1
ATOM 5808 C CA . ASP A 1 744 ? -21.960 15.661 -19.815 1.00 87.62 744 ASP A CA 1
ATOM 5809 C C . ASP A 1 744 ? -22.818 16.472 -18.820 1.00 87.62 744 ASP A C 1
ATOM 5811 O O . ASP A 1 744 ? -22.645 17.695 -18.735 1.00 87.62 744 ASP A O 1
ATOM 5815 N N . PRO A 1 745 ? -23.741 15.834 -18.070 1.00 90.88 745 PRO A N 1
ATOM 5816 C CA . PRO A 1 745 ? -24.656 16.539 -17.178 1.00 90.88 745 PRO A CA 1
ATOM 5817 C C . PRO A 1 745 ? -23.945 17.315 -16.061 1.00 90.88 745 PRO A C 1
ATOM 5819 O O . PRO A 1 745 ? -24.539 18.237 -15.506 1.00 90.88 745 PRO A O 1
ATOM 5822 N N . PHE A 1 746 ? -22.684 16.997 -15.746 1.00 93.69 746 PHE A N 1
ATOM 5823 C CA . PHE A 1 746 ? -21.889 17.736 -14.764 1.00 93.69 746 PHE A CA 1
ATOM 5824 C C . PHE A 1 746 ? -21.175 18.965 -15.348 1.00 93.69 746 PHE A C 1
ATOM 5826 O O . PHE A 1 746 ? -20.792 19.861 -14.594 1.00 93.69 746 PHE A O 1
ATOM 5833 N N . ALA A 1 747 ? -21.012 19.061 -16.673 1.00 92.62 747 ALA A N 1
ATOM 5834 C CA . ALA A 1 747 ? -20.267 20.156 -17.305 1.00 92.62 747 ALA A CA 1
ATOM 5835 C C . ALA A 1 747 ? -20.948 21.530 -17.143 1.00 92.62 747 ALA A C 1
ATOM 5837 O O . ALA A 1 747 ? -20.271 22.558 -17.141 1.00 92.62 747 ALA A O 1
ATOM 5838 N N . SER A 1 748 ? -22.271 21.556 -16.962 1.00 92.62 748 SER A N 1
ATOM 5839 C CA . SER A 1 748 ? -23.051 22.767 -16.663 1.00 92.62 748 SER A CA 1
ATOM 5840 C C . SER A 1 748 ? -22.802 23.323 -15.255 1.00 92.62 748 SER A C 1
ATOM 5842 O O . SER A 1 748 ? -22.958 24.524 -15.045 1.00 92.62 748 SER A O 1
ATOM 5844 N N . LEU A 1 749 ? -22.381 22.478 -14.305 1.00 94.69 749 LEU A N 1
ATOM 5845 C CA . LEU A 1 749 ? -22.113 22.859 -12.913 1.00 94.69 749 LEU A CA 1
ATOM 5846 C C . LEU A 1 749 ? -20.721 23.490 -12.717 1.00 94.69 749 LEU A C 1
ATOM 5848 O O . LEU A 1 749 ? -20.446 24.043 -11.655 1.00 94.69 749 LEU A O 1
ATOM 5852 N N . GLY A 1 750 ? -19.837 23.422 -13.722 1.00 95.62 750 GLY A N 1
ATOM 5853 C CA . GLY A 1 750 ? -18.524 24.083 -13.699 1.00 95.62 750 GLY A CA 1
ATOM 5854 C C . GLY A 1 750 ? -17.552 23.566 -12.629 1.00 95.62 750 GLY A C 1
ATOM 5855 O O . GLY A 1 750 ? -16.677 24.317 -12.197 1.00 95.62 750 GLY A O 1
ATOM 5856 N N . LEU A 1 751 ? -17.725 22.317 -12.188 1.00 97.12 751 LEU A N 1
ATOM 5857 C CA . LEU A 1 751 ? -16.949 21.697 -11.109 1.00 97.12 751 LEU A CA 1
ATOM 5858 C C . LEU A 1 751 ? -15.477 21.490 -11.510 1.00 97.12 751 LEU A C 1
ATOM 5860 O O . LEU A 1 751 ? -15.170 21.184 -12.666 1.00 97.12 751 LEU A O 1
ATOM 5864 N N . ARG A 1 752 ? -14.564 21.642 -10.548 1.00 97.69 752 ARG A N 1
ATOM 5865 C CA . ARG A 1 752 ? -13.119 21.394 -10.702 1.00 97.69 752 ARG A CA 1
ATOM 5866 C C . ARG A 1 752 ? -12.734 19.970 -10.319 1.00 97.69 752 ARG A C 1
ATOM 5868 O O . ARG A 1 752 ? -11.827 19.395 -10.922 1.00 97.69 752 ARG A O 1
ATOM 5875 N N . ILE A 1 753 ? -13.404 19.411 -9.315 1.00 97.50 753 ILE A N 1
ATOM 5876 C CA . ILE A 1 753 ? -13.190 18.047 -8.841 1.00 97.50 753 ILE A CA 1
ATOM 5877 C C . ILE A 1 753 ? -13.762 17.078 -9.891 1.00 97.50 753 ILE A C 1
ATOM 5879 O O . ILE A 1 753 ? -14.913 17.226 -10.306 1.00 97.50 753 ILE A O 1
ATOM 5883 N N . PRO A 1 754 ? -12.979 16.087 -10.364 1.00 96.19 754 PRO A N 1
ATOM 5884 C CA . PRO A 1 754 ? -13.404 15.215 -11.451 1.00 96.19 754 PRO A CA 1
ATOM 5885 C C . PRO A 1 754 ? -14.572 14.322 -11.023 1.00 96.19 754 PRO A C 1
ATOM 5887 O O . PRO A 1 754 ? -14.450 13.482 -10.123 1.00 96.19 754 PRO A O 1
ATOM 5890 N N . MET A 1 755 ? -15.698 14.499 -11.709 1.00 95.69 755 MET A N 1
ATOM 5891 C CA . MET A 1 755 ? -16.924 13.744 -11.476 1.00 95.69 755 MET A CA 1
ATOM 5892 C C . MET A 1 755 ? -16.855 12.318 -12.046 1.00 95.69 755 MET A C 1
ATOM 5894 O O . MET A 1 755 ? -16.216 12.093 -13.078 1.00 95.69 755 MET A O 1
ATOM 5898 N N . PRO A 1 756 ? -17.522 11.332 -11.412 1.00 88.19 756 PRO A N 1
ATOM 5899 C CA . PRO A 1 756 ? -17.712 10.015 -12.003 1.00 88.19 756 PRO A CA 1
ATOM 5900 C C . PRO A 1 756 ? -18.507 10.140 -13.305 1.00 88.19 756 PRO A C 1
ATOM 5902 O O . PRO A 1 756 ? -19.626 10.655 -13.307 1.00 88.19 756 PRO A O 1
ATOM 5905 N N . VAL A 1 757 ? -17.938 9.632 -14.402 1.00 85.06 757 VAL A N 1
ATOM 5906 C CA . VAL A 1 757 ? -18.588 9.606 -15.721 1.00 85.06 757 VAL A CA 1
ATOM 5907 C C . VAL A 1 757 ? -19.970 8.973 -15.581 1.00 85.06 757 VAL A C 1
ATOM 5909 O O . VAL A 1 757 ? -20.079 7.801 -15.209 1.00 85.06 757 VAL A O 1
ATOM 5912 N N . HIS A 1 758 ? -21.020 9.741 -15.880 1.00 71.50 758 HIS A N 1
ATOM 5913 C CA . HIS A 1 758 ? -22.401 9.286 -15.754 1.00 71.50 758 HIS A CA 1
ATOM 5914 C C . HIS A 1 758 ? -22.739 8.315 -16.893 1.00 71.50 758 HIS A C 1
ATOM 5916 O O . HIS A 1 758 ? -23.374 8.659 -17.889 1.00 71.50 758 HIS A O 1
ATOM 5922 N N . ALA A 1 759 ? -22.277 7.072 -16.747 1.00 66.19 759 ALA A N 1
ATOM 5923 C CA . ALA A 1 759 ? -22.607 5.947 -17.609 1.00 66.19 759 ALA A CA 1
ATOM 5924 C C . ALA A 1 759 ? -24.073 5.543 -17.386 1.00 66.19 759 ALA A C 1
ATOM 5926 O O . ALA A 1 759 ? -24.364 4.501 -16.796 1.00 66.19 759 ALA A O 1
ATOM 5927 N N . MET A 1 760 ? -24.988 6.406 -17.841 1.00 61.47 760 MET A N 1
ATOM 5928 C CA . MET A 1 760 ? -26.431 6.190 -17.810 1.00 61.47 760 MET A CA 1
ATOM 5929 C C . MET A 1 760 ? -26.726 4.789 -18.356 1.00 61.47 760 MET A C 1
ATOM 5931 O O . MET A 1 760 ? -26.332 4.496 -19.492 1.00 61.47 760 MET A O 1
ATOM 5935 N N . PRO A 1 761 ? -27.372 3.902 -17.573 1.00 54.59 761 PRO A N 1
ATOM 5936 C CA . PRO A 1 761 ? -27.607 2.527 -17.985 1.00 54.59 761 PRO A CA 1
ATOM 5937 C C . PRO A 1 761 ? -28.571 2.536 -19.168 1.00 54.59 761 PRO A C 1
ATOM 5939 O O . PRO A 1 761 ? -29.782 2.676 -19.008 1.00 54.59 761 PRO A O 1
ATOM 5942 N N . THR A 1 762 ? -28.013 2.426 -20.374 1.00 52.75 762 THR A N 1
ATOM 5943 C CA . THR A 1 762 ? -28.765 2.527 -21.624 1.00 52.75 762 THR A CA 1
ATOM 5944 C C . THR A 1 762 ? -29.814 1.416 -21.626 1.00 52.75 762 THR A C 1
ATOM 5946 O O . THR A 1 762 ? -29.432 0.244 -21.544 1.00 52.75 762 THR A O 1
ATOM 5949 N N . PRO A 1 763 ? -31.124 1.737 -21.665 1.00 52.72 763 PRO A N 1
ATOM 5950 C CA . PRO A 1 763 ? -32.167 0.738 -21.476 1.00 52.72 763 PRO A CA 1
ATOM 5951 C C . PRO A 1 763 ? -32.043 -0.324 -22.567 1.00 52.72 763 PRO A C 1
ATOM 5953 O O . PRO A 1 763 ? -32.139 -0.028 -23.759 1.00 52.72 763 PRO A O 1
ATOM 5956 N N . ALA A 1 764 ? -31.752 -1.558 -22.150 1.00 44.50 764 ALA A N 1
ATOM 5957 C CA . ALA A 1 764 ? -31.321 -2.618 -23.048 1.00 44.50 764 ALA A CA 1
ATOM 5958 C C . ALA A 1 764 ? -32.460 -3.036 -23.989 1.00 44.50 764 ALA A C 1
ATOM 5960 O O . ALA A 1 764 ? -33.309 -3.855 -23.636 1.00 44.50 764 ALA A O 1
ATOM 5961 N N . LEU A 1 765 ? -32.465 -2.465 -25.197 1.00 50.16 765 LEU A N 1
ATOM 5962 C CA . LEU A 1 765 ? -33.475 -2.737 -26.213 1.00 50.16 765 LEU A CA 1
ATOM 5963 C C . LEU A 1 765 ? -33.517 -4.252 -26.510 1.00 50.16 765 LEU A C 1
ATOM 5965 O O . LEU A 1 765 ? -32.472 -4.827 -26.847 1.00 50.16 765 LEU A O 1
ATOM 5969 N N . PRO A 1 766 ? -34.680 -4.922 -26.396 1.00 49.91 766 PRO A N 1
ATOM 5970 C CA . PRO A 1 766 ? -34.769 -6.363 -26.594 1.00 49.91 766 PRO A CA 1
ATOM 5971 C C . PRO A 1 766 ? -34.481 -6.712 -28.057 1.00 49.91 766 PRO A C 1
ATOM 5973 O O . PRO A 1 766 ? -35.284 -6.444 -28.950 1.00 49.91 766 PRO A O 1
ATOM 5976 N N . LYS A 1 767 ? -33.316 -7.318 -28.309 1.00 44.12 767 LYS A N 1
ATOM 5977 C CA . LYS A 1 767 ? -32.898 -7.744 -29.649 1.00 44.12 767 LYS A CA 1
ATOM 5978 C C . LYS A 1 767 ? -33.728 -8.939 -30.115 1.00 44.12 767 LYS A C 1
ATOM 5980 O O . LYS A 1 767 ? -33.407 -10.085 -29.805 1.00 44.12 767 LYS A O 1
ATOM 5985 N N . THR A 1 768 ? -34.764 -8.668 -30.901 1.00 42.88 768 THR A N 1
ATOM 5986 C CA . THR A 1 768 ? -35.411 -9.671 -31.750 1.00 42.88 768 THR A CA 1
ATOM 5987 C C . THR A 1 768 ? -34.390 -10.243 -32.737 1.00 42.88 768 THR A C 1
ATOM 5989 O O . THR A 1 768 ? -33.642 -9.509 -33.383 1.00 42.88 768 THR A O 1
ATOM 5992 N N . GLY A 1 769 ? -34.306 -11.572 -32.806 1.00 52.22 769 GLY A N 1
ATOM 5993 C CA . GLY A 1 769 ? -33.340 -12.270 -33.653 1.00 52.22 769 GLY A CA 1
ATOM 5994 C C . GLY A 1 769 ? -33.872 -12.538 -35.060 1.00 52.22 769 GLY A C 1
ATOM 5995 O O . GLY A 1 769 ? -35.028 -12.923 -35.219 1.00 52.22 769 GLY A O 1
ATOM 5996 N N . THR A 1 770 ? -32.991 -12.429 -36.056 1.00 42.84 770 THR A N 1
ATOM 5997 C CA . THR A 1 770 ? -33.225 -12.880 -37.439 1.00 42.84 770 THR A CA 1
ATOM 5998 C C . THR A 1 770 ? -32.026 -13.717 -37.900 1.00 42.84 770 THR A C 1
ATOM 6000 O O . THR A 1 770 ? -30.905 -13.521 -37.432 1.00 42.84 770 THR A O 1
ATOM 6003 N N . PHE A 1 771 ? -32.275 -14.697 -38.767 1.00 50.31 771 PHE A N 1
ATOM 6004 C CA . PHE A 1 771 ? -31.386 -15.827 -39.069 1.00 50.31 771 PHE A CA 1
ATOM 6005 C C . PHE A 1 771 ? -30.815 -15.763 -40.510 1.00 50.31 771 PHE A C 1
ATOM 6007 O O . PHE A 1 771 ? -31.319 -15.000 -41.328 1.00 50.31 771 PHE A O 1
ATOM 6014 N N . LEU A 1 772 ? -29.861 -16.662 -40.819 1.00 40.75 772 LEU A N 1
ATOM 6015 C CA . LEU A 1 772 ? -29.327 -17.050 -42.153 1.00 40.75 772 LEU A CA 1
ATOM 6016 C C . LEU A 1 772 ? -28.157 -16.243 -42.790 1.00 40.75 772 LEU A C 1
ATOM 6018 O O . LEU A 1 772 ? -28.378 -15.256 -43.476 1.00 40.75 772 LEU A O 1
ATOM 6022 N N . SER A 1 773 ? -26.957 -16.856 -42.730 1.00 38.00 773 SER A N 1
ATOM 6023 C CA . SER A 1 773 ? -26.107 -17.248 -43.894 1.00 38.00 773 SER A CA 1
ATOM 6024 C C . SER A 1 773 ? -25.416 -16.197 -44.809 1.00 38.00 773 SER A C 1
ATOM 6026 O O . SER A 1 773 ? -25.897 -15.078 -44.932 1.00 38.00 773 SER A O 1
ATOM 6028 N N . PRO A 1 774 ? -24.370 -16.570 -45.599 1.00 52.75 774 PRO A N 1
ATOM 6029 C CA . PRO A 1 774 ? -23.383 -17.658 -45.445 1.00 52.75 774 PRO A CA 1
ATOM 6030 C C . PRO A 1 774 ? -21.896 -17.239 -45.674 1.00 52.75 774 PRO A C 1
ATOM 6032 O O . PRO A 1 774 ? -21.579 -16.117 -46.044 1.00 52.75 774 PRO A O 1
ATOM 6035 N N . MET A 1 775 ? -21.000 -18.213 -45.459 1.00 42.59 775 MET A N 1
ATOM 6036 C CA . MET A 1 775 ? -19.581 -18.363 -45.867 1.00 42.59 775 MET A CA 1
ATOM 6037 C C . MET A 1 775 ? -18.859 -17.241 -46.656 1.00 42.59 775 MET A C 1
ATOM 6039 O O . MET A 1 775 ? -19.232 -16.899 -47.775 1.00 42.59 775 MET A O 1
ATOM 6043 N N . SER A 1 776 ? -17.676 -16.849 -46.163 1.00 35.19 776 SER A N 1
ATOM 6044 C CA . SER A 1 776 ? -16.581 -16.256 -46.954 1.00 35.19 776 SER A CA 1
ATOM 6045 C C . SER A 1 776 ? -15.217 -16.735 -46.421 1.00 35.19 776 SER A C 1
ATOM 6047 O O . SER A 1 776 ? -15.112 -17.109 -45.252 1.00 35.19 776 SER A O 1
ATOM 6049 N N . MET A 1 777 ? -14.185 -16.773 -47.272 1.00 45.84 777 MET A N 1
ATOM 6050 C CA . MET A 1 777 ? -12.884 -17.410 -47.003 1.00 45.84 777 MET A CA 1
ATOM 6051 C C . MET A 1 777 ? -11.709 -16.426 -47.104 1.00 45.84 777 MET A C 1
ATOM 6053 O O . MET A 1 777 ? -11.539 -15.769 -48.124 1.00 45.84 777 MET A O 1
ATOM 6057 N N . GLY A 1 778 ? -10.833 -16.443 -46.093 1.00 38.38 778 GLY A N 1
ATOM 6058 C CA . GLY A 1 778 ? -9.416 -16.076 -46.222 1.00 38.38 778 GLY A CA 1
ATOM 6059 C C . GLY A 1 778 ? -9.043 -14.586 -46.181 1.00 38.38 778 GLY A C 1
ATOM 6060 O O . GLY A 1 778 ? -8.989 -13.916 -47.205 1.00 38.38 778 GLY A O 1
ATOM 6061 N N . THR A 1 779 ? -8.629 -14.095 -45.010 1.00 37.00 779 THR A N 1
ATOM 6062 C CA . THR A 1 779 ? -7.605 -13.034 -44.838 1.00 37.00 779 THR A CA 1
ATOM 6063 C C . THR A 1 779 ? -7.121 -13.028 -43.371 1.00 37.00 779 THR A C 1
ATOM 6065 O O . THR A 1 779 ? -7.827 -13.557 -42.508 1.00 37.00 779 THR A O 1
ATOM 6068 N N . PRO A 1 780 ? -5.902 -12.541 -43.055 1.00 44.62 780 PRO A N 1
ATOM 6069 C CA . PRO A 1 780 ? -5.259 -12.807 -41.764 1.00 44.62 780 PRO A CA 1
ATOM 6070 C C . PRO A 1 780 ? -5.792 -11.955 -40.600 1.00 44.62 780 PRO A C 1
ATOM 6072 O O . PRO A 1 780 ? -6.265 -10.832 -40.767 1.00 44.62 780 PRO A O 1
ATOM 6075 N N . LEU A 1 781 ? -5.681 -12.511 -39.390 1.00 35.19 781 LEU A N 1
ATOM 6076 C CA . LEU A 1 781 ? -6.271 -11.983 -38.159 1.00 35.19 781 LEU A CA 1
ATOM 6077 C C . LEU A 1 781 ? -5.595 -10.698 -37.652 1.00 35.19 781 LEU A C 1
ATOM 6079 O O . LEU A 1 781 ? -4.406 -10.681 -37.337 1.00 35.19 781 LEU A O 1
ATOM 6083 N N . ARG A 1 782 ? -6.405 -9.656 -37.440 1.00 38.03 782 ARG A N 1
ATOM 6084 C CA . ARG A 1 782 ? -6.084 -8.501 -36.588 1.00 38.03 782 ARG A CA 1
ATOM 6085 C C . ARG A 1 782 ? -6.621 -8.776 -35.171 1.00 38.03 782 ARG A C 1
ATOM 6087 O O . ARG A 1 782 ? -7.791 -9.144 -35.061 1.00 38.03 782 ARG A O 1
ATOM 6094 N N . PRO A 1 783 ? -5.835 -8.610 -34.090 1.00 44.91 783 PRO A N 1
ATOM 6095 C CA . PRO A 1 783 ? -6.287 -8.957 -32.742 1.00 44.91 783 PRO A CA 1
ATOM 6096 C C . PRO A 1 783 ? -7.390 -8.010 -32.243 1.00 44.91 783 PRO A C 1
ATOM 6098 O O . PRO A 1 783 ? -7.184 -6.802 -32.130 1.00 44.91 783 PRO A O 1
ATOM 6101 N N . GLY A 1 784 ? -8.562 -8.576 -31.941 1.00 40.53 784 GLY A N 1
ATOM 6102 C CA . GLY A 1 784 ? -9.665 -7.896 -31.254 1.00 40.53 784 GLY A CA 1
ATOM 6103 C C . GLY A 1 784 ? -9.534 -7.936 -29.720 1.00 40.53 784 GLY A C 1
ATOM 6104 O O . GLY A 1 784 ? -8.677 -8.648 -29.190 1.00 40.53 784 GLY A O 1
ATOM 6105 N N . PRO A 1 785 ? -10.368 -7.176 -28.986 1.00 42.53 785 PRO A N 1
ATOM 6106 C CA . PRO A 1 785 ? -10.293 -7.084 -27.529 1.00 42.53 785 PRO A CA 1
ATOM 6107 C C . PRO A 1 785 ? -10.726 -8.383 -26.830 1.00 42.53 785 PRO A C 1
ATOM 6109 O O . PRO A 1 785 ? -11.641 -9.077 -27.273 1.00 42.53 785 PRO A O 1
ATOM 6112 N N . LYS A 1 786 ? -10.083 -8.693 -25.698 1.00 40.38 786 LYS A N 1
ATOM 6113 C CA . LYS A 1 786 ? -10.402 -9.864 -24.865 1.00 40.38 786 LYS A CA 1
ATOM 6114 C C . LYS A 1 786 ? -11.733 -9.654 -24.117 1.00 40.38 786 LYS A C 1
ATOM 6116 O O . LYS A 1 786 ? -11.880 -8.611 -23.478 1.00 40.38 786 LYS A O 1
ATOM 6121 N N . PRO A 1 787 ? -12.665 -10.625 -24.105 1.00 35.56 787 PRO A N 1
ATOM 6122 C CA . PRO A 1 787 ? -13.829 -10.569 -23.223 1.00 35.56 787 PRO A CA 1
ATOM 6123 C C . PRO A 1 787 ? -13.417 -10.778 -21.755 1.00 35.56 787 PRO A C 1
ATOM 6125 O O . PRO A 1 787 ? -12.533 -11.585 -21.459 1.00 35.56 787 PRO A O 1
ATOM 6128 N N . ARG A 1 788 ? -14.086 -10.087 -20.822 1.00 36.72 788 ARG A N 1
ATOM 6129 C CA . ARG A 1 788 ? -14.034 -10.428 -19.389 1.00 36.72 788 ARG A CA 1
ATOM 6130 C C . ARG A 1 788 ? -14.814 -11.725 -19.156 1.00 36.72 788 ARG A C 1
ATOM 6132 O O . ARG A 1 788 ? -15.945 -11.848 -19.618 1.00 36.72 788 ARG A O 1
ATOM 6139 N N . ALA A 1 789 ? -14.229 -12.662 -18.416 1.00 33.97 789 ALA A N 1
ATOM 6140 C CA . ALA A 1 789 ? -14.930 -13.854 -17.954 1.00 33.97 789 ALA A CA 1
ATOM 6141 C C . ALA A 1 789 ? -15.713 -13.531 -16.671 1.00 33.97 789 ALA A C 1
ATOM 6143 O O . ALA A 1 789 ? -15.116 -13.330 -15.617 1.00 33.97 789 ALA A O 1
ATOM 6144 N N . SER A 1 790 ? -17.043 -13.489 -16.762 1.00 33.50 790 SER A N 1
ATOM 6145 C CA . SER A 1 790 ? -17.933 -13.346 -15.603 1.00 33.50 790 SER A CA 1
ATOM 6146 C C . SER A 1 790 ? -18.346 -14.729 -15.096 1.00 33.50 790 SER A C 1
ATOM 6148 O O . SER A 1 790 ? -19.334 -15.297 -15.558 1.00 33.50 790 SER A O 1
ATOM 6150 N N . SER A 1 791 ? -17.582 -15.294 -14.160 1.00 33.59 791 SER A N 1
ATOM 6151 C CA . SER A 1 791 ? -17.879 -16.590 -13.539 1.00 33.59 791 SER A CA 1
ATOM 6152 C C . SER A 1 791 ? -18.984 -16.467 -12.482 1.00 33.59 791 SER A C 1
ATOM 6154 O O . SER A 1 791 ? -18.708 -16.359 -11.289 1.00 33.59 791 SER A O 1
ATOM 6156 N N . ALA A 1 792 ? -20.242 -16.481 -12.923 1.00 34.12 792 ALA A N 1
ATOM 6157 C CA . ALA A 1 792 ? -21.401 -16.604 -12.045 1.00 34.12 792 ALA A CA 1
ATOM 6158 C C . ALA A 1 792 ? -21.773 -18.086 -11.865 1.00 34.12 792 ALA A C 1
ATOM 6160 O O . ALA A 1 792 ? -22.249 -18.724 -12.803 1.00 34.12 792 ALA A O 1
ATOM 6161 N N . SER A 1 793 ? -21.582 -18.636 -10.661 1.00 34.28 793 SER A N 1
ATOM 6162 C CA . SER A 1 793 ? -21.993 -20.008 -10.337 1.00 34.28 793 SER A CA 1
ATOM 6163 C C . SER A 1 793 ? -22.481 -20.153 -8.891 1.00 34.28 793 SER A C 1
ATOM 6165 O O . SER A 1 793 ? -21.690 -20.327 -7.970 1.00 34.28 793 SER A O 1
ATOM 6167 N N . LEU A 1 794 ? -23.807 -20.126 -8.742 1.00 36.62 794 LEU A N 1
ATOM 6168 C CA . LEU A 1 794 ? -24.586 -21.035 -7.890 1.00 36.62 794 LEU A CA 1
ATOM 6169 C C . LEU A 1 794 ? -24.009 -21.373 -6.498 1.00 36.62 794 LEU A C 1
ATOM 6171 O O . LEU A 1 794 ? -23.420 -22.434 -6.308 1.00 36.62 794 LEU A O 1
ATOM 6175 N N . PHE A 1 795 ? -24.342 -20.558 -5.493 1.00 36.06 795 PHE A N 1
ATOM 6176 C CA . PHE A 1 795 ? -24.504 -21.063 -4.125 1.00 36.06 795 PHE A CA 1
ATOM 6177 C C . PHE A 1 795 ? -25.984 -21.371 -3.873 1.00 36.06 795 PHE A C 1
ATOM 6179 O O . PHE A 1 795 ? -26.826 -20.476 -3.834 1.00 36.06 795 PHE A O 1
ATOM 6186 N N . SER A 1 796 ? -26.305 -22.656 -3.738 1.00 36.38 796 SER A N 1
ATOM 6187 C CA . SER A 1 796 ? -27.646 -23.148 -3.413 1.00 36.38 796 SER A CA 1
ATOM 6188 C C . SER A 1 796 ? -27.959 -22.968 -1.927 1.00 36.38 796 SER A C 1
ATOM 6190 O O . SER A 1 796 ? -27.152 -23.357 -1.083 1.00 36.38 796 SER A O 1
ATOM 6192 N N . LEU A 1 797 ? -29.152 -22.463 -1.597 1.00 41.56 797 LEU A N 1
ATOM 6193 C CA . LEU A 1 797 ? -29.644 -22.447 -0.216 1.00 41.56 797 LEU A CA 1
ATOM 6194 C C . LEU A 1 797 ? -29.792 -23.882 0.314 1.00 41.56 797 LEU A C 1
ATOM 6196 O O . LEU A 1 797 ? -30.508 -24.690 -0.276 1.00 41.56 797 LEU A O 1
ATOM 6200 N N . GLY A 1 798 ? -29.177 -24.165 1.463 1.00 34.12 798 GLY A N 1
ATOM 6201 C CA . GLY A 1 798 ? -29.431 -25.359 2.268 1.00 34.12 798 GLY A CA 1
ATOM 6202 C C . GLY A 1 798 ? -30.023 -24.958 3.617 1.00 34.12 798 GLY A C 1
ATOM 6203 O O . GLY A 1 798 ? -29.311 -24.421 4.462 1.00 34.12 798 GLY A O 1
ATOM 6204 N N . LEU A 1 799 ? -31.321 -25.197 3.815 1.00 43.09 799 LEU A N 1
ATOM 6205 C CA . LEU A 1 799 ? -32.031 -24.946 5.073 1.00 43.09 799 LEU A CA 1
ATOM 6206 C C . LEU A 1 799 ? -32.557 -26.260 5.658 1.00 43.09 799 LEU A C 1
ATOM 6208 O O . LEU A 1 799 ? -33.184 -27.049 4.956 1.00 43.09 799 LEU A O 1
ATOM 6212 N N . GLY A 1 800 ? -32.365 -26.440 6.966 1.00 31.25 800 GLY A N 1
ATOM 6213 C CA . GLY A 1 800 ? -32.816 -27.614 7.719 1.00 31.25 800 GLY A CA 1
ATOM 6214 C C . GLY A 1 800 ? -31.749 -28.719 7.841 1.00 31.25 800 GLY A C 1
ATOM 6215 O O . GLY A 1 800 ? -30.887 -28.853 6.982 1.00 31.25 800 GLY A O 1
ATOM 6216 N N . ALA A 1 801 ? -31.740 -29.533 8.900 1.00 32.88 801 ALA A N 1
ATOM 6217 C CA . ALA A 1 801 ? -32.618 -29.522 10.074 1.00 32.88 801 ALA A CA 1
ATOM 6218 C C . ALA A 1 801 ? -31.889 -30.016 11.340 1.00 32.88 801 ALA A C 1
ATOM 6220 O O . ALA A 1 801 ? -30.804 -30.589 11.280 1.00 32.88 801 ALA A O 1
ATOM 6221 N N . ARG A 1 802 ? -32.503 -29.767 12.502 1.00 36.00 802 ARG A N 1
ATOM 6222 C CA . ARG A 1 802 ? -32.012 -30.179 13.826 1.00 36.00 802 ARG A CA 1
ATOM 6223 C C . ARG A 1 802 ? -32.172 -31.688 14.044 1.00 36.00 802 ARG A C 1
ATOM 6225 O O . ARG A 1 802 ? -33.238 -32.217 13.745 1.00 36.00 802 ARG A O 1
ATOM 6232 N N . SER A 1 803 ? -31.231 -32.309 14.755 1.00 29.11 803 SER A N 1
ATOM 6233 C CA . SER A 1 803 ? -31.571 -33.225 15.857 1.00 29.11 803 SER A CA 1
ATOM 6234 C C . SER A 1 803 ? -30.393 -33.385 16.824 1.00 29.11 803 SER A C 1
ATOM 6236 O O . SER A 1 803 ? -29.248 -33.130 16.455 1.00 29.11 803 SER A O 1
ATOM 6238 N N . SER A 1 804 ? -30.676 -33.784 18.062 1.00 35.50 804 SER A N 1
ATOM 6239 C CA . SER A 1 804 ? -29.705 -33.898 19.155 1.00 35.50 804 SER A CA 1
ATOM 6240 C C . SER A 1 804 ? -30.060 -35.059 20.082 1.00 35.50 804 SER A C 1
ATOM 6242 O O . SER A 1 804 ? -31.150 -35.051 20.656 1.00 35.50 804 SER A O 1
ATOM 6244 N N . THR A 1 805 ? -29.126 -35.984 20.322 1.00 31.02 805 THR A N 1
ATOM 6245 C CA . THR A 1 805 ? -29.243 -36.951 21.427 1.00 31.02 805 THR A CA 1
ATOM 6246 C C . THR A 1 805 ? -27.873 -37.368 21.966 1.00 31.02 805 THR A C 1
ATOM 6248 O O . THR A 1 805 ? -26.907 -37.486 21.216 1.00 31.02 805 THR A O 1
ATOM 6251 N N . PHE A 1 806 ? -27.802 -37.593 23.279 1.00 35.94 806 PHE A N 1
ATOM 6252 C CA . PHE A 1 806 ? -26.625 -38.083 24.005 1.00 35.94 806 PHE A CA 1
ATOM 6253 C C . PHE A 1 806 ? -26.438 -39.601 23.854 1.00 35.94 806 PHE A C 1
ATOM 6255 O O . PHE A 1 806 ? -27.426 -40.327 23.741 1.00 35.94 806 PHE A O 1
ATOM 6262 N N . SER A 1 807 ? -25.204 -40.089 24.047 1.00 26.59 807 SER A N 1
ATOM 6263 C CA . SER A 1 807 ? -24.904 -41.152 25.033 1.00 26.59 807 SER A CA 1
ATOM 6264 C C . SER A 1 807 ? -23.397 -41.310 25.289 1.00 26.59 807 SER A C 1
ATOM 6266 O O . SER A 1 807 ? -22.574 -41.016 24.427 1.00 26.59 807 SER A O 1
ATOM 6268 N N . PHE A 1 808 ? -23.047 -41.766 26.495 1.00 31.73 808 PHE A N 1
ATOM 6269 C CA . PHE A 1 808 ? -21.675 -42.008 26.961 1.00 31.73 808 PHE A CA 1
ATOM 6270 C C . PHE A 1 808 ? -21.171 -43.408 26.578 1.00 31.73 808 PHE A C 1
ATOM 6272 O O . PHE A 1 808 ? -21.926 -44.368 26.697 1.00 31.73 808 PHE A O 1
ATOM 6279 N N . VAL A 1 809 ? -19.860 -43.543 26.340 1.00 29.31 809 VAL A N 1
ATOM 6280 C CA . VAL A 1 809 ? -19.023 -44.620 26.915 1.00 29.31 809 VAL A CA 1
ATOM 6281 C C . VAL A 1 809 ? -17.665 -44.008 27.281 1.00 29.31 809 VAL A C 1
ATOM 6283 O O . VAL A 1 809 ? -17.136 -43.191 26.531 1.00 29.31 809 VAL A O 1
ATOM 6286 N N . ALA A 1 810 ? -17.105 -44.380 28.433 1.00 35.09 810 ALA A N 1
ATOM 6287 C CA . ALA A 1 810 ? -15.794 -43.921 28.891 1.00 35.09 810 ALA A CA 1
ATOM 6288 C C . ALA A 1 810 ? -14.700 -44.971 28.640 1.00 35.09 810 ALA A C 1
ATOM 6290 O O . ALA A 1 810 ? -14.962 -46.170 28.735 1.00 35.09 810 ALA A O 1
ATOM 6291 N N . GLN A 1 811 ? -13.458 -44.523 28.438 1.00 31.45 811 GLN A N 1
ATOM 6292 C CA . GLN A 1 811 ? -12.268 -45.324 28.736 1.00 31.45 811 GLN A CA 1
ATOM 6293 C C . GLN A 1 811 ? -11.056 -44.429 29.033 1.00 31.45 811 GLN A C 1
ATOM 6295 O O . GLN A 1 811 ? -10.840 -43.412 28.381 1.00 31.45 811 GLN A O 1
ATOM 6300 N N . SER A 1 812 ? -10.291 -44.827 30.049 1.00 29.38 812 SER A N 1
ATOM 6301 C CA . SER A 1 812 ? -9.039 -44.211 30.517 1.00 29.38 812 SER A CA 1
ATOM 6302 C C . SER A 1 812 ? -7.973 -45.328 30.627 1.00 29.38 812 SER A C 1
ATOM 6304 O O . SER A 1 812 ? -8.316 -46.494 30.407 1.00 29.38 812 SER A O 1
ATOM 6306 N N . PRO A 1 813 ? -6.673 -45.050 30.835 1.00 57.34 813 PRO A N 1
ATOM 6307 C CA . PRO A 1 813 ? -5.661 -45.588 29.928 1.00 57.34 813 PRO A CA 1
ATOM 6308 C C . PRO A 1 813 ? -4.844 -46.730 30.541 1.00 57.34 813 PRO A C 1
ATOM 6310 O O . PRO A 1 813 ? -4.853 -46.940 31.755 1.00 57.34 813 PRO A O 1
ATOM 6313 N N . ARG A 1 814 ? -4.037 -47.416 29.717 1.00 30.17 814 ARG A N 1
ATOM 6314 C CA . ARG A 1 814 ? -2.878 -48.174 30.214 1.00 30.17 814 ARG A CA 1
ATOM 6315 C C . ARG A 1 814 ? -1.725 -48.266 29.214 1.00 30.17 814 ARG A C 1
ATOM 6317 O O . ARG A 1 814 ? -1.923 -48.248 28.004 1.00 30.17 814 ARG A O 1
ATOM 6324 N N . SER A 1 815 ? -0.522 -48.316 29.777 1.00 31.36 815 SER A N 1
ATOM 6325 C CA . SER A 1 815 ? 0.776 -48.144 29.114 1.00 31.36 815 SER A CA 1
ATOM 6326 C C . SER A 1 815 ? 1.263 -49.406 28.373 1.00 31.36 815 SER A C 1
ATOM 6328 O O . SER A 1 815 ? 0.837 -50.512 28.713 1.00 31.36 815 SER A O 1
ATOM 6330 N N . PRO A 1 816 ? 2.186 -49.283 27.397 1.00 38.19 816 PRO A N 1
ATOM 6331 C CA . PRO A 1 816 ? 2.711 -50.423 26.639 1.00 38.19 816 PRO A CA 1
ATOM 6332 C C . PRO A 1 816 ? 3.785 -51.215 27.407 1.00 38.19 816 PRO A C 1
ATOM 6334 O O . PRO A 1 816 ? 4.542 -50.645 28.192 1.00 38.19 816 PRO A O 1
ATOM 6337 N N . SER A 1 817 ? 3.927 -52.517 27.117 1.00 30.72 817 SER A N 1
ATOM 6338 C CA . SER A 1 817 ? 5.081 -53.309 27.574 1.00 30.72 817 SER A CA 1
ATOM 6339 C C . SER A 1 817 ? 5.458 -54.476 26.642 1.00 30.72 817 SER A C 1
ATOM 6341 O O . SER A 1 817 ? 4.726 -55.450 26.510 1.00 30.72 817 SER A O 1
ATOM 6343 N N . LYS A 1 818 ? 6.650 -54.351 26.043 1.00 33.09 818 LYS A N 1
ATOM 6344 C CA . LYS A 1 818 ? 7.668 -55.389 25.761 1.00 33.09 818 LYS A CA 1
ATOM 6345 C C . LYS A 1 818 ? 7.237 -56.800 25.293 1.00 33.09 818 LYS A C 1
ATOM 6347 O O . LYS A 1 818 ? 6.971 -57.681 26.105 1.00 33.09 818 LYS A O 1
ATOM 6352 N N . SER A 1 819 ? 7.453 -57.086 24.007 1.00 30.00 819 SER A N 1
ATOM 6353 C CA . SER A 1 819 ? 8.321 -58.186 23.503 1.00 30.00 819 SER A CA 1
ATOM 6354 C C . SER A 1 819 ? 8.393 -58.096 21.961 1.00 30.00 819 SER A C 1
ATOM 6356 O O . SER A 1 819 ? 7.363 -57.864 21.345 1.00 30.00 819 SER A O 1
ATOM 6358 N N . ALA A 1 820 ? 9.511 -58.110 21.219 1.00 33.44 820 ALA A N 1
ATOM 6359 C CA . ALA A 1 820 ? 10.890 -58.623 21.335 1.00 33.44 820 ALA A CA 1
ATOM 6360 C C . ALA A 1 820 ? 11.134 -59.858 20.442 1.00 33.44 820 ALA A C 1
ATOM 6362 O O . ALA A 1 820 ? 10.805 -60.970 20.843 1.00 33.44 820 ALA A O 1
ATOM 6363 N N . LEU A 1 821 ? 11.782 -59.665 19.279 1.00 34.47 821 LEU A N 1
ATOM 6364 C CA . LEU A 1 821 ? 12.549 -60.706 18.572 1.00 34.47 821 LEU A CA 1
ATOM 6365 C C . LEU A 1 821 ? 13.540 -60.083 17.546 1.00 34.47 821 LEU A C 1
ATOM 6367 O O . LEU A 1 821 ? 13.097 -59.386 16.645 1.00 34.47 821 LEU A O 1
ATOM 6371 N N . TRP A 1 822 ? 14.848 -60.314 17.766 1.00 33.75 822 TRP A N 1
ATOM 6372 C CA . TRP A 1 822 ? 16.060 -60.353 16.893 1.00 33.75 822 TRP A CA 1
ATOM 6373 C C . TRP A 1 822 ? 15.998 -59.771 15.447 1.00 33.75 822 TRP A C 1
ATOM 6375 O O . TRP A 1 822 ? 15.018 -59.956 14.738 1.00 33.75 822 TRP A O 1
ATOM 6385 N N . LYS A 1 823 ? 17.063 -59.158 14.892 1.00 31.69 823 LYS A N 1
ATOM 6386 C CA . LYS A 1 823 ? 18.460 -59.664 14.829 1.00 31.69 823 LYS A CA 1
ATOM 6387 C C . LYS A 1 823 ? 19.532 -58.563 14.549 1.00 31.69 823 LYS A C 1
ATOM 6389 O O . LYS A 1 823 ? 19.179 -57.416 14.311 1.00 31.69 823 LYS A O 1
ATOM 6394 N N . GLU A 1 824 ? 20.813 -58.952 14.631 1.00 33.00 824 GLU A N 1
ATOM 6395 C CA . GLU A 1 824 ? 22.093 -58.221 14.408 1.00 33.00 824 GLU A CA 1
ATOM 6396 C C . GLU A 1 824 ? 22.192 -57.449 13.062 1.00 33.00 824 GLU A C 1
ATOM 6398 O O . GLU A 1 824 ? 21.417 -57.735 12.152 1.00 33.00 824 GLU A O 1
ATOM 6403 N N . GLU A 1 825 ? 23.099 -56.484 12.815 1.00 33.78 825 GLU A N 1
ATOM 6404 C CA . GLU A 1 825 ? 24.385 -56.030 13.430 1.00 33.78 825 GLU A CA 1
ATOM 6405 C C . GLU A 1 825 ? 24.409 -54.479 13.637 1.00 33.78 825 GLU A C 1
ATOM 6407 O O . GLU A 1 825 ? 23.436 -53.823 13.280 1.00 33.78 825 GLU A O 1
ATOM 6412 N N . GLY A 1 826 ? 25.428 -53.772 14.176 1.00 33.12 826 GLY A N 1
ATOM 6413 C CA . GLY A 1 826 ? 26.758 -54.098 14.749 1.00 33.12 826 GLY A CA 1
ATOM 6414 C C . GLY A 1 826 ? 27.641 -52.826 14.936 1.00 33.12 826 GLY A C 1
ATOM 6415 O O . GLY A 1 826 ? 27.213 -51.747 14.550 1.00 33.12 826 GLY A O 1
ATOM 6416 N N . SER A 1 827 ? 28.863 -52.959 15.498 1.00 38.00 827 SER A N 1
ATOM 6417 C CA . SER A 1 827 ? 29.906 -51.908 15.760 1.00 38.00 827 SER A CA 1
ATOM 6418 C C . SER A 1 827 ? 29.475 -50.674 16.605 1.00 38.00 827 SER A C 1
ATOM 6420 O O . SER A 1 827 ? 28.678 -49.865 16.156 1.00 38.00 827 SER A O 1
ATOM 6422 N N . LYS A 1 828 ? 29.867 -50.516 17.887 1.00 39.59 828 LYS A N 1
ATOM 6423 C CA . LYS A 1 828 ? 31.172 -50.015 18.427 1.00 39.59 828 LYS A CA 1
ATOM 6424 C C . LYS A 1 828 ? 31.536 -48.597 17.941 1.00 39.59 828 LYS A C 1
ATOM 6426 O O . LYS A 1 828 ? 31.485 -48.378 16.736 1.00 39.59 828 LYS A O 1
ATOM 6431 N N . ASP A 1 829 ? 31.907 -47.619 18.781 1.00 44.62 829 ASP A N 1
ATOM 6432 C CA . ASP A 1 829 ? 32.439 -47.592 20.179 1.00 44.62 829 ASP A CA 1
ATOM 6433 C C . ASP A 1 829 ? 31.481 -46.853 21.174 1.00 44.62 829 ASP A C 1
ATOM 6435 O O . ASP A 1 829 ? 30.564 -46.183 20.715 1.00 44.62 829 ASP A O 1
ATOM 6439 N N . ALA A 1 830 ? 31.434 -46.996 22.517 1.00 40.31 830 ALA A N 1
ATOM 6440 C CA . ALA A 1 830 ? 32.414 -47.039 23.633 1.00 40.31 830 ALA A CA 1
ATOM 6441 C C . ALA A 1 830 ? 33.079 -45.662 23.953 1.00 40.31 830 ALA A C 1
ATOM 6443 O O . ALA A 1 830 ? 33.604 -45.037 23.045 1.00 40.31 830 ALA A O 1
ATOM 6444 N N . ASN A 1 831 ? 33.140 -45.114 25.189 1.00 42.16 831 ASN A N 1
ATOM 6445 C CA . ASN A 1 831 ? 32.585 -45.494 26.516 1.00 42.16 831 ASN A CA 1
ATOM 6446 C C . ASN A 1 831 ? 32.282 -44.207 27.394 1.00 42.16 831 ASN A C 1
ATOM 6448 O O . ASN A 1 831 ? 31.817 -43.252 26.778 1.00 42.16 831 ASN A O 1
ATOM 6452 N N . PRO A 1 832 ? 32.385 -44.089 28.753 1.00 54.06 832 PRO A N 1
ATOM 6453 C CA . PRO A 1 832 ? 31.256 -43.561 29.549 1.00 54.06 832 PRO A CA 1
ATOM 6454 C C . PRO A 1 832 ? 31.516 -42.314 30.438 1.00 54.06 832 PRO A C 1
ATOM 6456 O O . PRO A 1 832 ? 32.651 -41.943 30.721 1.00 54.06 832 PRO A O 1
ATOM 6459 N N . GLY A 1 833 ? 30.437 -41.762 31.011 1.00 36.56 833 GLY A N 1
ATOM 6460 C CA . GLY A 1 833 ? 30.441 -40.877 32.190 1.00 36.56 833 GLY A CA 1
ATOM 6461 C C . GLY A 1 833 ? 29.058 -40.883 32.862 1.00 36.56 833 GLY A C 1
ATOM 6462 O O . GLY A 1 833 ? 28.056 -40.769 32.158 1.00 36.56 833 GLY A O 1
ATOM 6463 N N . ARG A 1 834 ? 28.972 -41.120 34.183 1.00 36.56 834 ARG A N 1
ATOM 6464 C CA . ARG A 1 834 ? 27.695 -41.403 34.878 1.00 36.56 834 ARG A CA 1
ATOM 6465 C C . ARG A 1 834 ? 27.754 -41.146 36.393 1.00 36.56 834 ARG A C 1
ATOM 6467 O O . ARG A 1 834 ? 28.248 -42.003 37.113 1.00 36.56 834 ARG A O 1
ATOM 6474 N N . GLU A 1 835 ? 27.102 -40.076 36.838 1.00 42.88 835 GLU A N 1
ATOM 6475 C CA . GLU A 1 835 ? 26.609 -39.795 38.204 1.00 42.88 835 GLU A CA 1
ATOM 6476 C C . GLU A 1 835 ? 25.361 -38.894 38.013 1.00 42.88 835 GLU A C 1
ATOM 6478 O O . GLU A 1 835 ? 25.407 -38.021 37.151 1.00 42.88 835 GLU A O 1
ATOM 6483 N N . SER A 1 836 ? 24.149 -39.073 38.563 1.00 40.66 836 SER A N 1
ATOM 6484 C CA . SER A 1 836 ? 23.576 -39.738 39.756 1.00 40.66 836 SER A CA 1
ATOM 6485 C C . SER A 1 836 ? 23.382 -38.836 40.987 1.00 40.66 836 SER A C 1
ATOM 6487 O O . SER A 1 836 ? 24.208 -38.837 41.890 1.00 40.66 836 SER A O 1
ATOM 6489 N N . LEU A 1 837 ? 22.239 -38.139 41.006 1.00 39.66 837 LEU A N 1
ATOM 6490 C CA . LEU A 1 837 ? 21.523 -37.533 42.144 1.00 39.66 837 LEU A CA 1
ATOM 6491 C C . LEU A 1 837 ? 20.053 -37.459 41.677 1.00 39.66 837 LEU A C 1
ATOM 6493 O O . LEU A 1 837 ? 19.765 -36.777 40.699 1.00 39.66 837 LEU A O 1
ATOM 6497 N N . GLU A 1 838 ? 19.196 -38.419 42.025 1.00 41.84 838 GLU A N 1
ATOM 6498 C CA . GLU A 1 838 ? 18.452 -38.554 43.293 1.00 41.84 838 GLU A CA 1
ATOM 6499 C C . GLU A 1 838 ? 17.345 -37.501 43.464 1.00 41.84 838 GLU A C 1
ATOM 6501 O O . GLU A 1 838 ? 17.588 -36.326 43.725 1.00 41.84 838 GLU A O 1
ATOM 6506 N N . GLU A 1 839 ? 16.101 -37.966 43.320 1.00 40.03 839 GLU A N 1
ATOM 6507 C CA . GLU A 1 839 ? 14.898 -37.249 43.734 1.00 40.03 839 GLU A CA 1
ATOM 6508 C C . GLU A 1 839 ? 14.756 -37.311 45.262 1.00 40.03 839 GLU A C 1
ATOM 6510 O O . GLU A 1 839 ? 15.073 -38.318 45.894 1.00 40.03 839 GLU A O 1
ATOM 6515 N N . SER A 1 840 ? 14.187 -36.271 45.864 1.00 47.53 840 SER A N 1
ATOM 6516 C CA . SER A 1 840 ? 13.597 -36.356 47.202 1.00 47.53 840 SER A CA 1
ATOM 6517 C C . SER A 1 840 ? 12.387 -35.437 47.265 1.00 47.53 840 SER A C 1
ATOM 6519 O O . SER A 1 840 ? 12.508 -34.225 47.421 1.00 47.53 840 SER A O 1
ATOM 6521 N N . SER A 1 841 ? 11.212 -36.036 47.086 1.00 41.78 841 SER A N 1
ATOM 6522 C CA . SER A 1 841 ? 9.932 -35.395 47.368 1.00 41.78 841 SER A CA 1
ATOM 6523 C C . SER A 1 841 ? 9.618 -35.564 48.853 1.00 41.78 841 SER A C 1
ATOM 6525 O O . SER A 1 841 ? 9.787 -36.656 49.398 1.00 41.78 841 SER A O 1
ATOM 6527 N N . SER A 1 842 ? 9.171 -34.493 49.502 1.00 52.88 842 SER A N 1
ATOM 6528 C CA . SER A 1 842 ? 8.667 -34.525 50.872 1.00 52.88 842 SER A CA 1
ATOM 6529 C C . SER A 1 842 ? 7.404 -33.677 50.969 1.00 52.88 842 SER A C 1
ATOM 6531 O O . SER A 1 842 ? 7.480 -32.447 50.942 1.00 52.88 842 SER A O 1
ATOM 6533 N N . ASP A 1 843 ? 6.257 -34.338 51.088 1.00 53.34 843 ASP A N 1
ATOM 6534 C CA . ASP A 1 843 ? 5.026 -33.717 51.569 1.00 53.34 843 ASP A CA 1
ATOM 6535 C C . ASP A 1 843 ? 5.213 -33.217 53.013 1.00 53.34 843 ASP A C 1
ATOM 6537 O O . ASP A 1 843 ? 5.943 -33.841 53.785 1.00 53.34 843 ASP A O 1
ATOM 6541 N N . ILE A 1 844 ? 4.508 -32.147 53.392 1.00 51.41 844 ILE A N 1
ATOM 6542 C CA . ILE A 1 844 ? 4.066 -31.863 54.768 1.00 51.41 844 ILE A CA 1
ATOM 6543 C C . ILE A 1 844 ? 2.869 -30.895 54.701 1.00 51.41 844 ILE A C 1
ATOM 6545 O O . ILE A 1 844 ? 2.951 -29.868 54.032 1.00 51.41 844 ILE A O 1
ATOM 6549 N N . GLU A 1 845 ? 1.795 -31.316 55.379 1.00 44.44 845 GLU A N 1
ATOM 6550 C CA . GLU A 1 845 ? 0.621 -30.590 55.922 1.00 44.44 845 GLU A CA 1
ATOM 6551 C C . GLU A 1 845 ? 0.102 -29.322 55.203 1.00 44.44 845 GLU A C 1
ATOM 6553 O O . GLU A 1 845 ? 0.603 -28.207 55.472 1.00 44.44 845 GLU A O 1
#